Protein AF-0000000078526065 (afdb_homodimer)

InterPro domains:
  IPR013783 Immunoglobulin-like fold [G3DSA:2.60.40.10] (424-525)
  IPR054409 Amylopullulanase, X25 domain [PF22058] (425-516)

Sequence (1050 aa):
MDFVFYETISREVLESYLSRCVTAAGLFESKTLTDDLRVIKEMGVKFLGRASGIWYMPMEDEAHFRLSRELAEKVHAVDPEIILQACVFEWIVERMEEIRIPDYVFKAFGMKPEERTFRLQEALFADESSGYISRREDPSKNGGIPDLSRQEAQMWFYYRATRYIDCGYEALHMGQVHLYTAHDPGMEKTAQLFAMIREYAKVHGRRHKVLLDAHTHGVNIRGKLLFDYHAMPFTRVPLLEVPGEKLVLVREGYSEGGENPNGWSADTMPYLMEYDNWGGLVVEDRDSYSREELAWRDWWGYDQIAWFANQSEESRNHFLEYTYKWTEINNPNAYFELPFRRMLGDGAVTGIRADNGKPDSQKFYQINRKSSDCPMGFSQEETAKRLWATDHELRKKAANPEMLIRYGAGEVYDERTGMKLPEKIVVYGSFQSHVGAVKNDSNSEVTRMYYIGNNTYTLSVVIPFAGTYDYSVATYGTLSATYQEDKYPRSGSGNKAHFTTEKDNMAVRFKYRFITNEVTVETFEMDFVFYETISREVLESYLSRCVTAAGLFESKTLTDDLRVIKEMGVKFLGRASGIWYMPMEDEAHFRLSRELAEKVHAVDPEIILQACVFEWIVERMEEIRIPDYVFKAFGMKPEERTFRLQEALFADESSGYISRREDPSKNGGIPDLSRQEAQMWFYYRATRYIDCGYEALHMGQVHLYTAHDPGMEKTAQLFAMIREYAKVHGRRHKVLLDAHTHGVNIRGKLLFDYHAMPFTRVPLLEVPGEKLVLVREGYSEGGENPNGWSADTMPYLMEYDNWGGLVVEDRDSYSREELAWRDWWGYDQIAWFANQSEESRNHFLEYTYKWTEINNPNAYFELPFRRMLGDGAVTGIRADNGKPDSQKFYQINRKSSDCPMGFSQEETAKRLWATDHELRKKAANPEMLIRYGAGEVYDERTGMKLPEKIVVYGSFQSHVGAVKNDSNSEVTRMYYIGNNTYTLSVVIPFAGTYDYSVATYGTLSATYQEDKYPRSGSGNKAHFTTEKDNMAVRFKYRFITNEVTVETFE

pLDDT: mean 93.09, std 7.72, range [51.31, 98.94]

Structure (mmCIF, N/CA/C/O backbone):
data_AF-0000000078526065-model_v1
#
loop_
_entity.id
_entity.type
_entity.pdbx_description
1 polymer 'Amylopullulanase X25 domain-containing protein'
#
loop_
_atom_site.group_PDB
_atom_site.id
_atom_site.type_symbol
_atom_site.label_atom_id
_atom_site.label_alt_id
_atom_site.label_comp_id
_atom_site.label_asym_id
_atom_site.label_entity_id
_atom_site.label_seq_id
_atom_site.pdbx_PDB_ins_code
_atom_site.Cartn_x
_atom_site.Cartn_y
_atom_site.Cartn_z
_atom_site.occupancy
_atom_site.B_iso_or_equiv
_atom_site.auth_seq_id
_atom_site.auth_comp_id
_atom_site.auth_asym_id
_atom_site.auth_atom_id
_atom_site.pdbx_PDB_model_num
ATOM 1 N N . MET A 1 1 ? 21.438 -30.031 0.044 1 92.5 1 MET A N 1
ATOM 2 C CA . MET A 1 1 ? 19.984 -30.203 -0.021 1 92.5 1 MET A CA 1
ATOM 3 C C . MET A 1 1 ? 19.594 -31.672 0.07 1 92.5 1 MET A C 1
ATOM 5 O O . MET A 1 1 ? 20.328 -32.531 -0.424 1 92.5 1 MET A O 1
ATOM 9 N N . ASP A 1 2 ? 18.547 -31.875 0.751 1 95.69 2 ASP A N 1
ATOM 10 C CA . ASP A 1 2 ? 18 -33.219 0.926 1 95.69 2 ASP A CA 1
ATOM 11 C C . ASP A 1 2 ? 16.781 -33.438 0.032 1 95.69 2 ASP A C 1
ATOM 13 O O . ASP A 1 2 ? 15.883 -32.594 -0.02 1 95.69 2 ASP A O 1
ATOM 17 N N . PHE A 1 3 ? 16.797 -34.562 -0.703 1 98 3 PHE A N 1
ATOM 18 C CA . PHE A 1 3 ? 15.719 -34.875 -1.638 1 98 3 PHE A CA 1
ATOM 19 C C . PHE A 1 3 ? 15.086 -36.219 -1.327 1 98 3 PHE A C 1
ATOM 21 O O . PHE A 1 3 ? 14.406 -36.781 -2.176 1 98 3 PHE A O 1
ATOM 28 N N . VAL A 1 4 ? 15.297 -36.75 -0.155 1 97.75 4 VAL A N 1
ATOM 29 C CA . VAL A 1 4 ? 14.82 -38.062 0.193 1 97.75 4 VAL A CA 1
ATOM 30 C C . VAL A 1 4 ? 13.531 -37.969 1.004 1 97.75 4 VAL A C 1
ATOM 32 O O . VAL A 1 4 ? 13.5 -37.312 2.037 1 97.75 4 VAL A O 1
ATOM 35 N N . PHE A 1 5 ? 12.508 -38.625 0.571 1 97.25 5 PHE A N 1
ATOM 36 C CA . PHE A 1 5 ? 11.258 -38.75 1.32 1 97.25 5 PHE A CA 1
ATOM 37 C C . PHE A 1 5 ? 10.508 -40 0.939 1 97.25 5 PHE A C 1
ATOM 39 O O . PHE A 1 5 ? 10.797 -40.625 -0.091 1 97.25 5 PHE A O 1
ATOM 46 N N . TYR A 1 6 ? 9.633 -40.438 1.83 1 97.19 6 TYR A N 1
ATOM 47 C CA . TYR A 1 6 ? 8.789 -41.625 1.658 1 97.19 6 TYR A CA 1
ATOM 48 C C . TYR A 1 6 ? 7.512 -41.5 2.479 1 97.19 6 TYR A C 1
ATOM 50 O O . TYR A 1 6 ? 7.562 -41.375 3.703 1 97.19 6 TYR A O 1
ATOM 58 N N . GLU A 1 7 ? 6.332 -41.562 1.902 1 96.75 7 GLU A N 1
ATOM 59 C CA . GLU A 1 7 ? 5.012 -41.5 2.523 1 96.75 7 GLU A CA 1
ATOM 60 C C . GLU A 1 7 ? 4.711 -40.062 2.996 1 96.75 7 GLU A C 1
ATOM 62 O O . GLU A 1 7 ? 3.566 -39.625 2.932 1 96.75 7 GLU A O 1
ATOM 67 N N . THR A 1 8 ? 5.719 -39.438 3.539 1 96.44 8 THR A N 1
ATOM 68 C CA . THR A 1 8 ? 5.605 -38.062 3.986 1 96.44 8 THR A CA 1
ATOM 69 C C . THR A 1 8 ? 6.816 -37.25 3.533 1 96.44 8 THR A C 1
ATOM 71 O O . THR A 1 8 ? 7.883 -37.781 3.27 1 96.44 8 THR A O 1
ATOM 74 N N . ILE A 1 9 ? 6.617 -36 3.4 1 98.19 9 ILE A N 1
ATOM 75 C CA . ILE A 1 9 ? 7.707 -35.125 3.008 1 98.19 9 ILE A CA 1
ATOM 76 C C . ILE A 1 9 ? 7.855 -34 4.031 1 98.19 9 ILE A C 1
ATOM 78 O O . ILE A 1 9 ? 6.879 -33.312 4.359 1 98.19 9 ILE A O 1
ATOM 82 N N . SER A 1 10 ? 9.055 -33.812 4.605 1 98.12 10 SER A N 1
ATOM 83 C CA . SER A 1 10 ? 9.305 -32.719 5.539 1 98.12 10 SER A CA 1
ATOM 84 C C . SER A 1 10 ? 9.344 -31.391 4.824 1 98.12 10 SER A C 1
ATOM 86 O O . SER A 1 10 ? 9.469 -31.328 3.598 1 98.12 10 SER A O 1
ATOM 88 N N . ARG A 1 11 ? 9.18 -30.359 5.602 1 97.69 11 ARG A N 1
ATOM 89 C CA . ARG A 1 11 ? 9.266 -29.016 5.035 1 97.69 11 ARG A CA 1
ATOM 90 C C . ARG A 1 11 ? 10.602 -28.781 4.344 1 97.69 11 ARG A C 1
ATOM 92 O O . ARG A 1 11 ? 10.656 -28.234 3.238 1 97.69 11 ARG A O 1
ATOM 99 N N . GLU A 1 12 ? 11.688 -29.203 4.965 1 97.75 12 GLU A N 1
ATOM 100 C CA . GLU A 1 12 ? 13.031 -29.016 4.43 1 97.75 12 GLU A CA 1
ATOM 101 C C . GLU A 1 12 ? 13.203 -29.719 3.088 1 97.75 12 GLU A C 1
ATOM 103 O O . GLU A 1 12 ? 13.773 -29.156 2.152 1 97.75 12 GLU A O 1
ATOM 108 N N . VAL A 1 13 ? 12.703 -30.906 2.992 1 98.62 13 VAL A N 1
ATOM 109 C CA . VAL A 1 13 ? 12.82 -31.672 1.76 1 98.62 13 VAL A CA 1
ATOM 110 C C . VAL A 1 13 ? 11.953 -31.047 0.671 1 98.62 13 VAL A C 1
ATOM 112 O O . VAL A 1 13 ? 12.375 -30.938 -0.482 1 98.62 13 VAL A O 1
ATOM 115 N N . LEU A 1 14 ? 10.719 -30.672 1.038 1 98.62 14 LEU A N 1
ATOM 116 C CA . LEU A 1 14 ? 9.859 -29.984 0.082 1 98.62 14 LEU A CA 1
ATOM 117 C C . LEU A 1 14 ? 10.539 -28.734 -0.468 1 98.62 14 LEU A C 1
ATOM 119 O O . LEU A 1 14 ? 10.547 -28.516 -1.682 1 98.62 14 LEU A O 1
ATOM 123 N N . GLU A 1 15 ? 11.117 -27.953 0.403 1 98.06 15 GLU A N 1
ATOM 124 C CA . GLU A 1 15 ? 11.789 -26.719 -0.001 1 98.06 15 GLU A CA 1
ATOM 125 C C . GLU A 1 15 ? 12.992 -27.016 -0.889 1 98.06 15 GLU A C 1
ATOM 127 O O . GLU A 1 15 ? 13.305 -26.25 -1.797 1 98.06 15 GLU A O 1
ATOM 132 N N . SER A 1 16 ? 13.672 -28.094 -0.646 1 98.5 16 SER A N 1
ATOM 133 C CA . SER A 1 16 ? 14.758 -28.516 -1.526 1 98.5 16 SER A CA 1
ATOM 134 C C . SER A 1 16 ? 14.258 -28.781 -2.939 1 98.5 16 SER A C 1
ATOM 136 O O . SER A 1 16 ? 14.867 -28.344 -3.916 1 98.5 16 SER A O 1
ATOM 138 N N . TYR A 1 17 ? 13.164 -29.469 -3.033 1 98.75 17 TYR A N 1
ATOM 139 C CA . TYR A 1 17 ? 12.586 -29.75 -4.344 1 98.75 17 TYR A CA 1
ATOM 140 C C . TYR A 1 17 ? 12.156 -28.453 -5.035 1 98.75 17 TYR A C 1
ATOM 142 O O . TYR A 1 17 ? 12.406 -28.266 -6.227 1 98.75 17 TYR A O 1
ATOM 150 N N . LEU A 1 18 ? 11.523 -27.578 -4.258 1 98.5 18 LEU A N 1
ATOM 151 C CA . LEU A 1 18 ? 11.039 -26.328 -4.84 1 98.5 18 LEU A CA 1
ATOM 152 C C . LEU A 1 18 ? 12.195 -25.438 -5.254 1 98.5 18 LEU A C 1
ATOM 154 O O . LEU A 1 18 ? 12.07 -24.641 -6.184 1 98.5 18 LEU A O 1
ATOM 158 N N . SER A 1 19 ? 13.344 -25.578 -4.66 1 98.19 19 SER A N 1
ATOM 159 C CA . SER A 1 19 ? 14.531 -24.797 -4.988 1 98.19 19 SER A CA 1
ATOM 160 C C . SER A 1 19 ? 15.125 -25.234 -6.324 1 98.19 19 SER A C 1
ATOM 162 O O . SER A 1 19 ? 15.93 -24.516 -6.922 1 98.19 19 SER A O 1
ATOM 164 N N . ARG A 1 20 ? 14.758 -26.406 -6.809 1 98.56 20 ARG A N 1
ATOM 165 C CA . ARG A 1 20 ? 15.258 -26.969 -8.062 1 98.56 20 ARG A CA 1
ATOM 166 C C . ARG A 1 20 ? 14.102 -27.312 -9 1 98.56 20 ARG A C 1
ATOM 168 O O . ARG A 1 20 ? 14.117 -28.359 -9.648 1 98.56 20 ARG A O 1
ATOM 175 N N . CYS A 1 21 ? 13.148 -26.453 -9 1 98.62 21 CYS A N 1
ATOM 176 C CA . CYS A 1 21 ? 11.906 -26.672 -9.734 1 98.62 21 CYS A CA 1
ATOM 177 C C . CYS A 1 21 ? 11.898 -25.875 -11.031 1 98.62 21 CYS A C 1
ATOM 179 O O . CYS A 1 21 ? 12.352 -24.719 -11.062 1 98.62 21 CYS A O 1
ATOM 181 N N . VAL A 1 22 ? 11.359 -26.453 -12.109 1 98.69 22 VAL A N 1
ATOM 182 C CA . VAL A 1 22 ? 11.148 -25.766 -13.383 1 98.69 22 VAL A CA 1
ATOM 183 C C . VAL A 1 22 ? 9.727 -26.031 -13.883 1 98.69 22 VAL A C 1
ATOM 185 O O . VAL A 1 22 ? 9.078 -26.984 -13.453 1 98.69 22 VAL A O 1
ATOM 188 N N . THR A 1 23 ? 9.203 -25.172 -14.688 1 97.75 23 THR A N 1
ATOM 189 C CA . THR A 1 23 ? 7.996 -25.469 -15.445 1 97.75 23 THR A CA 1
ATOM 190 C C . THR A 1 23 ? 8.336 -26.172 -16.75 1 97.75 23 THR A C 1
ATOM 192 O O . THR A 1 23 ? 9.094 -25.625 -17.578 1 97.75 23 THR A O 1
ATOM 195 N N . ALA A 1 24 ? 7.789 -27.312 -16.938 1 98.19 24 ALA A N 1
ATOM 196 C CA . ALA A 1 24 ? 8.102 -28.125 -18.109 1 98.19 24 ALA A CA 1
ATOM 197 C C . ALA A 1 24 ? 6.828 -28.531 -18.844 1 98.19 24 ALA A C 1
ATOM 199 O O . ALA A 1 24 ? 6.629 -29.703 -19.156 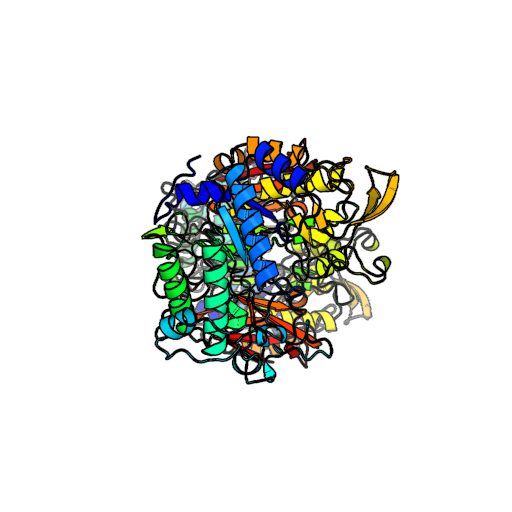1 98.19 24 ALA A O 1
ATOM 200 N N . ALA A 1 25 ? 6.035 -27.562 -19.109 1 95.81 25 ALA A N 1
ATOM 201 C CA . ALA A 1 25 ? 4.727 -27.812 -19.703 1 95.81 25 ALA A CA 1
ATOM 202 C C . ALA A 1 25 ? 4.859 -28.469 -21.062 1 95.81 25 ALA A C 1
ATOM 204 O O . ALA A 1 25 ? 5.598 -27.984 -21.922 1 95.81 25 ALA A O 1
ATOM 205 N N . GLY A 1 26 ? 4.164 -29.578 -21.25 1 93.44 26 GLY A N 1
ATOM 206 C CA . GLY A 1 26 ? 4.141 -30.266 -22.531 1 93.44 26 GLY A CA 1
ATOM 207 C C . GLY A 1 26 ? 5.367 -31.125 -22.781 1 93.44 26 GLY A C 1
ATOM 208 O O . GLY A 1 26 ? 5.621 -31.547 -23.906 1 93.44 26 GLY A O 1
ATOM 209 N N . LEU A 1 27 ? 6.109 -31.391 -21.797 1 97.88 27 LEU A N 1
ATOM 210 C CA . LEU A 1 27 ? 7.336 -32.156 -21.938 1 97.88 27 LEU A CA 1
ATOM 211 C C . LEU A 1 27 ? 7.031 -33.562 -22.453 1 97.88 27 LEU A C 1
ATOM 213 O O . LEU A 1 27 ? 7.828 -34.156 -23.188 1 97.88 27 LEU A O 1
ATOM 217 N N . PHE A 1 28 ? 5.852 -34.156 -22.188 1 97.38 28 PHE A N 1
ATOM 218 C CA . PHE A 1 28 ? 5.473 -35.5 -22.562 1 97.38 28 PHE A CA 1
ATOM 219 C C . PHE A 1 28 ? 5.355 -35.625 -24.078 1 97.38 28 PHE A C 1
ATOM 221 O O . PHE A 1 28 ? 5.402 -36.75 -24.625 1 97.38 28 PHE A O 1
ATOM 228 N N . GLU A 1 29 ? 5.258 -34.5 -24.766 1 95 29 GLU A N 1
ATOM 229 C CA . GLU A 1 29 ? 5.141 -34.562 -26.219 1 95 29 GLU A CA 1
ATOM 230 C C . GLU A 1 29 ? 6.281 -33.781 -26.875 1 95 29 GLU A C 1
ATOM 232 O O . GLU A 1 29 ? 6.172 -33.375 -28.031 1 95 29 GLU A O 1
ATOM 237 N N . SER A 1 30 ? 7.285 -33.531 -26.141 1 96.88 30 SER A N 1
ATOM 238 C CA . SER A 1 30 ? 8.414 -32.75 -26.672 1 96.88 30 SER A CA 1
ATOM 239 C C . SER A 1 30 ? 9.047 -33.469 -27.875 1 96.88 30 SER A C 1
ATOM 241 O O . SER A 1 30 ? 9.234 -34.688 -27.844 1 96.88 30 SER A O 1
ATOM 243 N N . LYS A 1 31 ? 9.445 -32.656 -28.875 1 95.25 31 LYS A N 1
ATOM 244 C CA . LYS A 1 31 ? 10.133 -33.188 -30.047 1 95.25 31 LYS A CA 1
ATOM 245 C C . LYS A 1 31 ? 11.648 -33.156 -29.859 1 95.25 31 LYS A C 1
ATOM 247 O O . LYS A 1 31 ? 12.398 -33.625 -30.719 1 95.25 31 LYS A O 1
ATOM 252 N N . THR A 1 32 ? 12.062 -32.594 -28.828 1 97.56 32 THR A N 1
ATOM 253 C CA . THR A 1 32 ? 13.484 -32.5 -28.516 1 97.56 32 THR A CA 1
ATOM 254 C C . THR A 1 32 ? 13.781 -33.125 -27.156 1 97.56 32 THR A C 1
ATOM 256 O O . THR A 1 32 ? 14.625 -32.625 -26.406 1 97.56 32 THR A O 1
ATOM 259 N N . LEU A 1 33 ? 13.094 -34.188 -26.828 1 98.31 33 LEU A N 1
ATOM 260 C CA . LEU A 1 33 ? 13.133 -34.781 -25.5 1 98.31 33 LEU A CA 1
ATOM 261 C C . LEU A 1 33 ? 14.555 -35.219 -25.125 1 98.31 33 LEU A C 1
ATOM 263 O O . LEU A 1 33 ? 14.961 -35.094 -23.969 1 98.31 33 LEU A O 1
ATOM 267 N N . THR A 1 34 ? 15.312 -35.75 -26.109 1 98.19 34 THR A N 1
ATOM 268 C CA . THR A 1 34 ? 16.672 -36.188 -25.828 1 98.19 34 THR A CA 1
ATOM 269 C C . THR A 1 34 ? 17.5 -35 -25.281 1 98.19 34 THR A C 1
ATOM 271 O O . THR A 1 34 ? 18.234 -35.156 -24.297 1 98.19 34 THR A O 1
ATOM 274 N N . ASP A 1 35 ? 17.391 -33.875 -25.906 1 98.56 35 ASP A N 1
ATOM 275 C CA . ASP A 1 35 ? 18.141 -32.719 -25.438 1 98.56 35 ASP A CA 1
ATOM 276 C C . ASP A 1 35 ? 17.547 -32.156 -24.156 1 98.56 35 ASP A C 1
ATOM 278 O O . ASP A 1 35 ? 18.266 -31.625 -23.297 1 98.56 35 ASP A O 1
ATOM 282 N N . ASP A 1 36 ? 16.203 -32.219 -24.031 1 98.75 36 ASP A N 1
ATOM 283 C CA . ASP A 1 36 ? 15.57 -31.812 -22.781 1 98.75 36 ASP A CA 1
ATOM 284 C C . ASP A 1 36 ? 16.156 -32.594 -21.609 1 98.75 36 ASP A C 1
ATOM 286 O O . ASP A 1 36 ? 16.484 -32.031 -20.562 1 98.75 36 ASP A O 1
ATOM 290 N N . LEU A 1 37 ? 16.266 -33.906 -21.781 1 98.81 37 LEU A N 1
ATOM 291 C CA . LEU A 1 37 ? 16.781 -34.781 -20.734 1 98.81 37 LEU A CA 1
ATOM 292 C C . LEU A 1 37 ? 18.234 -34.469 -20.406 1 98.81 37 LEU A C 1
ATOM 294 O O . LEU A 1 37 ? 18.641 -34.531 -19.25 1 98.81 37 LEU A O 1
ATOM 298 N N . ARG A 1 38 ? 19.016 -34.094 -21.406 1 98.62 38 ARG A N 1
ATOM 299 C CA . ARG A 1 38 ? 20.375 -33.656 -21.172 1 98.62 38 ARG A CA 1
ATOM 300 C C . ARG A 1 38 ? 20.406 -32.406 -20.25 1 98.62 38 ARG A C 1
ATOM 302 O O . ARG A 1 38 ? 21.172 -32.375 -19.281 1 98.62 38 ARG A O 1
ATOM 309 N N . VAL A 1 39 ? 19.625 -31.438 -20.594 1 98.62 39 VAL A N 1
ATOM 310 C CA . VAL A 1 39 ? 19.594 -30.188 -19.828 1 98.62 39 VAL A CA 1
ATOM 311 C C . VAL A 1 39 ? 19.109 -30.469 -18.406 1 98.62 39 VAL A C 1
ATOM 313 O O . VAL A 1 39 ? 19.656 -29.906 -17.453 1 98.62 39 VAL A O 1
ATOM 316 N N . ILE A 1 40 ? 18.031 -31.297 -18.219 1 98.75 40 ILE A N 1
ATOM 317 C CA . ILE A 1 40 ? 17.5 -31.656 -16.906 1 98.75 40 ILE A CA 1
ATOM 318 C C . ILE A 1 40 ? 18.625 -32.25 -16.047 1 98.75 40 ILE A C 1
ATOM 320 O O . ILE A 1 40 ? 18.781 -31.859 -14.883 1 98.75 40 ILE A O 1
ATOM 324 N N . LYS A 1 41 ? 19.375 -33.125 -16.641 1 98.5 41 LYS A N 1
ATOM 325 C CA . LYS A 1 41 ? 20.469 -33.781 -15.93 1 98.5 41 LYS A CA 1
ATOM 326 C C . LYS A 1 41 ? 21.562 -32.75 -15.562 1 98.5 41 LYS A C 1
ATOM 328 O O . LYS A 1 41 ? 21.984 -32.688 -14.406 1 98.5 41 LYS A O 1
ATOM 333 N N . GLU A 1 42 ? 21.969 -31.969 -16.484 1 98.06 42 GLU A N 1
ATOM 334 C CA . GLU A 1 42 ? 23.094 -31.047 -16.297 1 98.06 42 GLU A CA 1
ATOM 335 C C . GLU A 1 42 ? 22.734 -29.953 -15.297 1 98.06 42 GLU A C 1
ATOM 337 O O . GLU A 1 42 ? 23.578 -29.5 -14.531 1 98.06 42 GLU A O 1
ATOM 342 N N . MET A 1 43 ? 21.516 -29.484 -15.336 1 97.88 43 MET A N 1
ATOM 343 C CA . MET A 1 43 ? 21.062 -28.406 -14.461 1 97.88 43 MET A CA 1
ATOM 344 C C . MET A 1 43 ? 20.797 -28.938 -13.047 1 97.88 43 MET A C 1
ATOM 346 O O . MET A 1 43 ? 20.781 -28.156 -12.094 1 97.88 43 MET A O 1
ATOM 350 N N . GLY A 1 44 ? 20.594 -30.188 -12.906 1 97.94 44 GLY A N 1
ATOM 351 C CA . GLY A 1 44 ? 20.25 -30.766 -11.609 1 97.94 44 GLY A CA 1
ATOM 352 C C . GLY A 1 44 ? 18.812 -30.5 -11.211 1 97.94 44 GLY A C 1
ATOM 353 O O . GLY A 1 44 ? 18.516 -30.203 -10.047 1 97.94 44 GLY A O 1
ATOM 354 N N . VAL A 1 45 ? 17.875 -30.562 -12.156 1 98.75 45 VAL A N 1
ATOM 355 C CA . VAL A 1 45 ? 16.453 -30.344 -11.891 1 98.75 45 VAL A CA 1
ATOM 356 C C . VAL A 1 45 ? 15.914 -31.484 -11.008 1 98.75 45 VAL A C 1
ATOM 358 O O . VAL A 1 45 ? 16.266 -32.656 -11.203 1 98.75 45 VAL A O 1
ATOM 361 N N . LYS A 1 46 ? 15.117 -31.125 -9.992 1 98.88 46 LYS A N 1
ATOM 362 C CA . LYS A 1 46 ? 14.578 -32.125 -9.086 1 98.88 46 LYS A CA 1
ATOM 363 C C . LYS A 1 46 ? 13.047 -32.125 -9.094 1 98.88 46 LYS A C 1
ATOM 365 O O . LYS A 1 46 ? 12.414 -33.031 -8.531 1 98.88 46 LYS A O 1
ATOM 370 N N . PHE A 1 47 ? 12.477 -31.188 -9.695 1 98.88 47 PHE A N 1
ATOM 371 C CA . PHE A 1 47 ? 11.031 -31.047 -9.789 1 98.88 47 PHE A CA 1
ATOM 372 C C . PHE A 1 47 ? 10.625 -30.5 -11.156 1 98.88 47 PHE A C 1
ATOM 374 O O . PHE A 1 47 ? 10.984 -29.375 -11.508 1 98.88 47 PHE A O 1
ATOM 381 N N . LEU A 1 48 ? 9.938 -31.266 -11.969 1 98.88 48 LEU A N 1
ATOM 382 C CA . LEU A 1 48 ? 9.43 -30.859 -13.273 1 98.88 48 LEU A CA 1
ATOM 383 C C . LEU A 1 48 ? 7.941 -30.547 -13.203 1 98.88 48 LEU A C 1
ATOM 385 O O . LEU A 1 48 ? 7.105 -31.438 -13.336 1 98.88 48 LEU A O 1
ATOM 389 N N . GLY A 1 49 ? 7.703 -29.266 -13.07 1 98.56 49 GLY A N 1
ATOM 390 C CA . GLY A 1 49 ? 6.332 -28.797 -12.938 1 98.56 49 GLY A CA 1
ATOM 391 C C . GLY A 1 49 ? 5.551 -28.875 -14.234 1 98.56 49 GLY A C 1
ATOM 392 O O . GLY A 1 49 ? 6.066 -28.516 -15.297 1 98.56 49 GLY A O 1
ATOM 393 N N . ARG A 1 50 ? 4.363 -29.422 -14.117 1 97.69 50 ARG A N 1
ATOM 394 C CA . ARG A 1 50 ? 3.381 -29.422 -15.195 1 97.69 50 ARG A CA 1
ATOM 395 C C . ARG A 1 50 ? 3.902 -30.172 -16.406 1 97.69 50 ARG A C 1
ATOM 397 O O . ARG A 1 50 ? 3.648 -29.781 -17.547 1 97.69 50 ARG A O 1
ATOM 404 N N . ALA A 1 51 ? 4.625 -31.156 -16.188 1 98.5 51 ALA A N 1
ATOM 405 C CA . ALA A 1 51 ? 5.301 -31.906 -17.25 1 98.5 51 ALA A CA 1
ATOM 406 C C . ALA A 1 51 ? 4.297 -32.625 -18.125 1 98.5 51 ALA A C 1
ATOM 408 O O . ALA A 1 51 ? 4.602 -32.969 -19.281 1 98.5 51 ALA A O 1
ATOM 409 N N . SER A 1 52 ? 3.182 -32.906 -17.562 1 98.31 52 SER A N 1
ATOM 410 C CA . SER A 1 52 ? 2.084 -33.531 -18.297 1 98.31 52 SER A CA 1
ATOM 411 C C . SER A 1 52 ? 0.739 -32.938 -17.875 1 98.31 52 SER A C 1
ATOM 413 O O . SER A 1 52 ? 0.623 -32.375 -16.797 1 98.31 52 SER A O 1
ATOM 415 N N . GLY A 1 53 ? -0.238 -33.094 -18.719 1 96.5 53 GLY A N 1
ATOM 416 C CA . GLY A 1 53 ? -1.577 -32.562 -18.5 1 96.5 53 GLY A CA 1
ATOM 417 C C . GLY A 1 53 ? -2.299 -32.219 -19.797 1 96.5 53 GLY A C 1
ATOM 418 O O . GLY A 1 53 ? -1.688 -32.188 -20.859 1 96.5 53 GLY A O 1
ATOM 419 N N . ILE A 1 54 ? -3.582 -32.031 -19.641 1 93.94 54 ILE A N 1
ATOM 420 C CA . ILE A 1 54 ? -4.363 -31.688 -20.812 1 93.94 54 ILE A CA 1
ATOM 421 C C . ILE A 1 54 ? -5.277 -30.5 -20.5 1 93.94 54 ILE A C 1
ATOM 423 O O . ILE A 1 54 ? -5.809 -30.406 -19.391 1 93.94 54 ILE A O 1
ATOM 427 N N . TRP A 1 55 ? -5.293 -29.562 -21.391 1 91.62 55 TRP A N 1
ATOM 428 C CA . TRP A 1 55 ? -6.324 -28.531 -21.391 1 91.62 55 TRP A CA 1
ATOM 429 C C . TRP A 1 55 ? -7.465 -28.891 -22.328 1 91.62 55 TRP A C 1
ATOM 431 O O . TRP A 1 55 ? -8.633 -28.875 -21.938 1 91.62 55 TRP A O 1
ATOM 441 N N . TYR A 1 56 ? -6.945 -29.188 -23.422 1 91.88 56 TYR A N 1
ATOM 442 C CA . TYR A 1 56 ? -7.812 -29.844 -24.391 1 91.88 56 TYR A CA 1
ATOM 443 C C . TYR A 1 56 ? -7.453 -31.312 -24.547 1 91.88 56 TYR A C 1
ATOM 445 O O . TYR A 1 56 ? -6.57 -31.812 -23.844 1 91.88 56 TYR A O 1
ATOM 453 N N . MET A 1 57 ? -8.055 -32.156 -25.203 1 91.81 57 MET A N 1
ATOM 454 C CA . MET A 1 57 ? -7.812 -33.562 -25.469 1 91.81 57 MET A CA 1
ATOM 455 C C . MET A 1 57 ? -7.5 -33.781 -26.938 1 91.81 57 MET A C 1
ATOM 457 O O . MET A 1 57 ? -8.242 -34.5 -27.641 1 91.81 57 MET A O 1
ATOM 461 N N . PRO A 1 58 ? -6.336 -33.281 -27.281 1 88.44 58 PRO A N 1
ATOM 462 C CA . PRO A 1 58 ? -6.016 -33.375 -28.719 1 88.44 58 PRO A CA 1
ATOM 463 C C . PRO A 1 58 ? -5.746 -34.812 -29.172 1 88.44 58 PRO A C 1
ATOM 465 O O . PRO A 1 58 ? -5.758 -35.094 -30.375 1 88.44 58 PRO A O 1
ATOM 468 N N . MET A 1 59 ? -5.469 -35.781 -28.328 1 92.75 59 MET A N 1
ATOM 469 C CA . MET A 1 59 ? -5.211 -37.188 -28.656 1 92.75 59 MET A CA 1
ATOM 470 C C . MET A 1 59 ? -6.066 -38.094 -27.812 1 92.75 59 MET A C 1
ATOM 472 O O . MET A 1 59 ? -6.73 -37.656 -26.875 1 92.75 59 MET A O 1
ATOM 476 N N . GLU A 1 60 ? -6.023 -39.375 -28.219 1 94.25 60 GLU A N 1
ATOM 477 C CA . GLU A 1 60 ? -6.73 -40.375 -27.422 1 94.25 60 GLU A CA 1
ATOM 478 C C . GLU A 1 60 ? -6.18 -40.438 -26 1 94.25 60 GLU A C 1
ATOM 480 O O . GLU A 1 60 ? -4.969 -40.312 -25.797 1 94.25 60 GLU A O 1
ATOM 485 N N . ASP A 1 61 ? -7.098 -40.688 -25.125 1 95.75 61 ASP A N 1
ATOM 486 C CA . ASP A 1 61 ? -6.754 -40.656 -23.719 1 95.75 61 ASP A CA 1
ATOM 487 C C . ASP A 1 61 ? -5.645 -41.625 -23.375 1 95.75 61 ASP A C 1
ATOM 489 O O . ASP A 1 61 ? -4.711 -41.312 -22.641 1 95.75 61 ASP A O 1
ATOM 493 N N . GLU A 1 62 ? -5.77 -42.844 -23.875 1 97.12 62 GLU A N 1
ATOM 494 C CA . GLU A 1 62 ? -4.762 -43.875 -23.594 1 97.12 62 GLU A CA 1
ATOM 495 C C . GLU A 1 62 ? -3.414 -43.469 -24.203 1 97.12 62 GLU A C 1
ATOM 497 O O . GLU A 1 62 ? -2.363 -43.812 -23.641 1 97.12 62 GLU A O 1
ATOM 502 N N . ALA A 1 63 ? -3.471 -42.844 -25.328 1 97.62 63 ALA A N 1
ATOM 503 C CA . ALA A 1 63 ? -2.234 -42.375 -25.953 1 97.62 63 ALA A CA 1
ATOM 504 C C . ALA A 1 63 ? -1.562 -41.312 -25.078 1 97.62 63 ALA A C 1
ATOM 506 O O . ALA A 1 63 ? -0.337 -41.312 -24.938 1 97.62 63 ALA A O 1
ATOM 507 N N . HIS A 1 64 ? -2.35 -40.438 -24.562 1 97.5 64 HIS A N 1
ATOM 508 C CA . HIS A 1 64 ? -1.835 -39.406 -23.656 1 97.5 64 HIS A CA 1
ATOM 509 C C . HIS A 1 64 ? -1.138 -40.031 -22.453 1 97.5 64 HIS A C 1
ATOM 511 O O . HIS A 1 64 ? -0.014 -39.656 -22.109 1 97.5 64 HIS A O 1
ATOM 517 N N . PHE A 1 65 ? -1.764 -41 -21.812 1 98.44 65 PHE A N 1
ATOM 518 C CA . PHE A 1 65 ? -1.191 -41.594 -20.594 1 98.44 65 PHE A CA 1
ATOM 519 C C . PHE A 1 65 ? 0.004 -42.469 -20.938 1 98.44 65 PHE A C 1
ATOM 521 O O . PHE A 1 65 ? 0.945 -42.562 -20.156 1 98.44 65 PHE A O 1
ATOM 528 N N . ARG A 1 66 ? -0.041 -43.062 -22.125 1 98.5 66 ARG A N 1
ATOM 529 C CA . ARG A 1 66 ? 1.142 -43.781 -22.562 1 98.5 66 ARG A CA 1
ATOM 530 C C . ARG A 1 66 ? 2.354 -42.875 -22.656 1 98.5 66 ARG A C 1
ATOM 532 O O . ARG A 1 66 ? 3.43 -43.188 -22.156 1 98.5 66 ARG A O 1
ATOM 539 N N . LEU A 1 67 ? 2.156 -41.719 -23.281 1 98.44 67 LEU A N 1
ATOM 540 C CA . LEU A 1 67 ? 3.238 -40.75 -23.422 1 98.44 67 LEU A CA 1
ATOM 541 C C . LEU A 1 67 ? 3.678 -40.219 -22.047 1 98.44 67 LEU A C 1
ATOM 543 O O . LEU A 1 67 ? 4.867 -40.031 -21.812 1 98.44 67 LEU A O 1
ATOM 547 N N . SER A 1 68 ? 2.738 -40.062 -21.188 1 98.75 68 SER A N 1
ATOM 548 C CA . SER A 1 68 ? 3.049 -39.594 -19.844 1 98.75 68 SER A CA 1
ATOM 549 C C . SER A 1 68 ? 3.893 -40.625 -19.094 1 98.75 68 SER A C 1
ATOM 551 O O . SER A 1 68 ? 4.855 -40.281 -18.406 1 98.75 68 SER A O 1
ATOM 553 N N . ARG A 1 69 ? 3.504 -41.875 -19.219 1 98.75 69 ARG A N 1
ATOM 554 C CA . ARG A 1 69 ? 4.25 -42.969 -18.578 1 98.75 69 ARG A CA 1
ATOM 555 C C . ARG A 1 69 ? 5.664 -43.062 -19.156 1 98.75 69 ARG A C 1
ATOM 557 O O . ARG A 1 69 ? 6.629 -43.219 -18.406 1 98.75 69 ARG A O 1
ATOM 564 N N . GLU A 1 70 ? 5.75 -43 -20.453 1 98.69 70 GLU A N 1
ATOM 565 C CA . GLU A 1 70 ? 7.055 -43.062 -21.109 1 98.69 70 GLU A CA 1
ATOM 566 C C . GLU A 1 70 ? 7.961 -41.938 -20.641 1 98.69 70 GLU A C 1
ATOM 568 O O . GLU A 1 70 ? 9.156 -42.125 -20.406 1 98.69 70 GLU A O 1
ATOM 573 N N . LEU A 1 71 ? 7.422 -40.719 -20.578 1 98.81 71 LEU A N 1
ATOM 574 C CA . LEU A 1 71 ? 8.203 -39.594 -20.078 1 98.81 71 LEU A CA 1
ATOM 575 C C . LEU A 1 71 ? 8.711 -39.875 -18.672 1 98.81 71 LEU A C 1
ATOM 577 O O . LEU A 1 71 ? 9.875 -39.625 -18.359 1 98.81 71 LEU A O 1
ATOM 581 N N . ALA A 1 72 ? 7.836 -40.312 -17.812 1 98.81 72 ALA A N 1
ATOM 582 C CA . ALA A 1 72 ? 8.211 -40.562 -16.422 1 98.81 72 ALA A CA 1
ATOM 583 C C . ALA A 1 72 ? 9.359 -41.594 -16.344 1 98.81 72 ALA A C 1
ATOM 585 O O . ALA A 1 72 ? 10.305 -41.406 -15.578 1 98.81 72 ALA A O 1
ATOM 586 N N . GLU A 1 73 ? 9.227 -42.656 -17.125 1 98.69 73 GLU A N 1
ATOM 587 C CA . GLU A 1 73 ? 10.273 -43.656 -17.141 1 98.69 73 GLU A CA 1
ATOM 588 C C . GLU A 1 73 ? 11.617 -43.062 -17.578 1 98.69 73 GLU A C 1
ATOM 590 O O . GLU A 1 73 ? 12.641 -43.312 -16.938 1 98.69 73 GLU A O 1
ATOM 595 N N . LYS A 1 74 ? 11.578 -42.281 -18.609 1 98.75 74 LYS A N 1
ATOM 596 C CA . LYS A 1 74 ? 12.805 -41.688 -19.141 1 98.75 74 LYS A CA 1
ATOM 597 C C . LYS A 1 74 ? 13.414 -40.688 -18.156 1 98.75 74 LYS A C 1
ATOM 599 O O . LYS A 1 74 ? 14.633 -40.656 -17.984 1 98.75 74 LYS A O 1
ATOM 604 N N . VAL A 1 75 ? 12.586 -39.844 -17.562 1 98.88 75 VAL A N 1
ATOM 605 C CA . VAL A 1 75 ? 13.062 -38.844 -16.609 1 98.88 75 VAL A CA 1
ATOM 606 C C . VAL A 1 75 ? 13.664 -39.531 -15.391 1 98.88 75 VAL A C 1
ATOM 608 O O . VAL A 1 75 ? 14.742 -39.156 -14.914 1 98.88 75 VAL A O 1
ATOM 611 N N . HIS A 1 76 ? 13.016 -40.625 -14.852 1 98.62 76 HIS A N 1
ATOM 612 C CA . HIS A 1 76 ? 13.469 -41.312 -13.656 1 98.62 76 HIS A CA 1
ATOM 613 C C . HIS A 1 76 ? 14.695 -42.156 -13.945 1 98.62 76 HIS A C 1
ATOM 615 O O . HIS A 1 76 ? 15.453 -42.5 -13.031 1 98.62 76 HIS A O 1
ATOM 621 N N . ALA A 1 77 ? 14.836 -42.531 -15.211 1 98.56 77 ALA A N 1
ATOM 622 C CA . ALA A 1 77 ? 16.094 -43.188 -15.594 1 98.56 77 ALA A CA 1
ATOM 623 C C . ALA A 1 77 ? 17.266 -42.219 -15.5 1 98.56 77 ALA A C 1
ATOM 625 O O . ALA A 1 77 ? 18.391 -42.625 -15.172 1 98.56 77 ALA A O 1
ATOM 626 N N . VAL A 1 78 ? 17.031 -40.969 -15.805 1 98.25 78 VAL A N 1
ATOM 627 C CA . VAL A 1 78 ? 18.047 -39.938 -15.695 1 98.25 78 VAL A CA 1
ATOM 628 C C . VAL A 1 78 ? 18.344 -39.656 -14.227 1 98.25 78 VAL A C 1
ATOM 630 O O . VAL A 1 78 ? 19.516 -39.562 -13.836 1 98.25 78 VAL A O 1
ATOM 633 N N . ASP A 1 79 ? 17.344 -39.531 -13.406 1 98.31 79 ASP A N 1
ATOM 634 C CA . ASP A 1 79 ? 17.453 -39.25 -11.977 1 98.31 79 ASP A CA 1
ATOM 635 C C . ASP A 1 79 ? 16.203 -39.75 -11.234 1 98.31 79 ASP A C 1
ATOM 637 O O . ASP A 1 79 ? 15.141 -39.125 -11.328 1 98.31 79 ASP A O 1
ATOM 641 N N . PRO A 1 80 ? 16.281 -40.781 -10.484 1 97.94 80 PRO A N 1
ATOM 642 C CA . PRO A 1 80 ? 15.109 -41.344 -9.828 1 97.94 80 PRO A CA 1
ATOM 643 C C . PRO A 1 80 ? 14.531 -40.469 -8.742 1 97.94 80 PRO A C 1
ATOM 645 O O . PRO A 1 80 ? 13.422 -40.719 -8.258 1 97.94 80 PRO A O 1
ATOM 648 N N . GLU A 1 81 ? 15.242 -39.406 -8.367 1 98.25 81 GLU A N 1
ATOM 649 C CA . GLU A 1 81 ? 14.766 -38.5 -7.301 1 98.25 81 GLU A CA 1
ATOM 650 C C . GLU A 1 81 ? 13.773 -37.5 -7.836 1 98.25 81 GLU A C 1
ATOM 652 O O . GLU A 1 81 ? 13.031 -36.875 -7.066 1 98.25 81 GLU A O 1
ATOM 657 N N . ILE A 1 82 ? 13.734 -37.25 -9.094 1 98.81 82 ILE A N 1
ATOM 658 C CA . ILE A 1 82 ? 12.961 -36.188 -9.68 1 98.81 82 ILE A CA 1
ATOM 659 C C . ILE A 1 82 ? 11.477 -36.406 -9.43 1 98.81 82 ILE A C 1
ATOM 661 O O . ILE A 1 82 ? 10.977 -37.531 -9.594 1 98.81 82 ILE A O 1
ATOM 665 N N . ILE A 1 83 ? 10.828 -35.344 -8.93 1 98.88 83 ILE A N 1
ATOM 666 C CA . ILE A 1 83 ? 9.367 -35.344 -8.891 1 98.88 83 ILE A CA 1
ATOM 667 C C . ILE A 1 83 ? 8.812 -34.844 -10.219 1 98.88 83 ILE A C 1
ATOM 669 O O . ILE A 1 83 ? 9.234 -33.781 -10.711 1 98.88 83 ILE A O 1
ATOM 673 N N . LEU A 1 84 ? 7.906 -35.594 -10.836 1 98.75 84 LEU A N 1
ATOM 674 C CA . LEU A 1 84 ? 7.125 -35.156 -11.984 1 98.75 84 LEU A CA 1
ATOM 675 C C . LEU A 1 84 ? 5.734 -34.688 -11.555 1 98.75 84 LEU A C 1
ATOM 677 O O . LEU A 1 84 ? 5.066 -35.406 -10.781 1 98.75 84 LEU A O 1
ATOM 681 N N . GLN A 1 85 ? 5.398 -33.562 -12.039 1 98.88 85 GLN A N 1
ATOM 682 C CA . GLN A 1 85 ? 4.062 -33.031 -11.758 1 98.88 85 GLN A CA 1
ATOM 683 C C . GLN A 1 85 ? 3.188 -33.062 -13.008 1 98.88 85 GLN A C 1
ATOM 685 O O . GLN A 1 85 ? 3.633 -32.688 -14.094 1 98.88 85 GLN A O 1
ATOM 690 N N . ALA A 1 86 ? 1.962 -33.594 -12.906 1 98.75 86 ALA A N 1
ATOM 691 C CA . ALA A 1 86 ? 0.928 -33.5 -13.93 1 98.75 86 ALA A CA 1
ATOM 692 C C . ALA A 1 86 ? -0.137 -32.469 -13.547 1 98.75 86 ALA A C 1
ATOM 694 O O . ALA A 1 86 ? -0.096 -31.906 -12.445 1 98.75 86 ALA A O 1
ATOM 695 N N . CYS A 1 87 ? -0.985 -32.156 -14.508 1 98.19 87 CYS A N 1
ATOM 696 C CA . CYS A 1 87 ? -2.014 -31.156 -14.25 1 98.19 87 CYS A CA 1
ATOM 697 C C . CYS A 1 87 ? -3.406 -31.766 -14.406 1 98.19 87 CYS A C 1
ATOM 699 O O . CYS A 1 87 ? -3.654 -32.531 -15.32 1 98.19 87 CYS A O 1
ATOM 701 N N . VAL A 1 88 ? -4.234 -31.516 -13.461 1 98.25 88 VAL A N 1
ATOM 702 C CA . VAL A 1 88 ? -5.68 -31.688 -13.57 1 98.25 88 VAL A CA 1
ATOM 703 C C . VAL A 1 88 ? -6.359 -30.312 -13.578 1 98.25 88 VAL A C 1
ATOM 705 O O . VAL A 1 88 ? -6.672 -29.766 -12.523 1 98.25 88 VAL A O 1
ATOM 708 N N . PHE A 1 89 ? -6.711 -29.812 -14.734 1 95.56 89 PHE A N 1
ATOM 709 C CA . PHE A 1 89 ? -7.078 -28.406 -14.93 1 95.56 89 PHE A CA 1
ATOM 710 C C . PHE A 1 89 ? -8.578 -28.219 -14.773 1 95.56 89 PHE A C 1
ATOM 712 O O . PHE A 1 89 ? -9.336 -29.188 -14.695 1 95.56 89 PHE A O 1
ATOM 719 N N . GLU A 1 90 ? -8.93 -26.969 -14.711 1 95.06 90 GLU A N 1
ATOM 720 C CA . GLU A 1 90 ? -10.312 -26.531 -14.531 1 95.06 90 GLU A CA 1
ATOM 721 C C . GLU A 1 90 ? -11.031 -26.438 -15.867 1 95.06 90 GLU A C 1
ATOM 723 O O . GLU A 1 90 ? -11.945 -25.609 -16.031 1 95.06 90 GLU A O 1
ATOM 728 N N . TRP A 1 91 ? -10.625 -27.156 -16.812 1 95.5 91 TRP A N 1
ATOM 729 C CA . TRP A 1 91 ? -11.273 -27.172 -18.125 1 95.5 91 TRP A CA 1
ATOM 730 C C . TRP A 1 91 ? -11.484 -28.609 -18.609 1 95.5 91 TRP A C 1
ATOM 732 O O . TRP A 1 91 ? -10.547 -29.406 -18.609 1 95.5 91 TRP A O 1
ATOM 742 N N . ILE A 1 92 ? -12.703 -28.938 -18.969 1 97.25 92 ILE A N 1
ATOM 743 C CA . ILE A 1 92 ? -13.023 -30.25 -19.531 1 97.25 92 ILE A CA 1
ATOM 744 C C . ILE A 1 92 ? -13.75 -30.078 -20.859 1 97.25 92 ILE A C 1
ATOM 746 O O . ILE A 1 92 ? -14.383 -29.047 -21.094 1 97.25 92 ILE A O 1
ATOM 750 N N . VAL A 1 93 ? -13.547 -31.016 -21.719 1 97.06 93 VAL A N 1
ATOM 751 C CA . VAL A 1 93 ? -14.117 -30.906 -23.062 1 97.06 93 VAL A CA 1
ATOM 752 C C . VAL A 1 93 ? -14.922 -32.156 -23.391 1 97.06 93 VAL A C 1
ATOM 754 O O . VAL A 1 93 ? -14.844 -33.156 -22.672 1 97.06 93 VAL A O 1
ATOM 757 N N . GLU A 1 94 ? -15.688 -32.094 -24.453 1 96.25 94 GLU A N 1
ATOM 758 C CA . GLU A 1 94 ? -16.656 -33.094 -24.875 1 96.25 94 GLU A CA 1
ATOM 759 C C . GLU A 1 94 ? -15.992 -34.469 -25.094 1 96.25 94 GLU A C 1
ATOM 761 O O . GLU A 1 94 ? -16.609 -35.5 -24.859 1 96.25 94 GLU A O 1
ATOM 766 N N . ARG A 1 95 ? -14.773 -34.531 -25.469 1 95.44 95 ARG A N 1
ATOM 767 C CA . ARG A 1 95 ? -14.078 -35.781 -25.766 1 95.44 95 ARG A CA 1
ATOM 768 C C . ARG A 1 95 ? -13.992 -36.688 -24.531 1 95.44 95 ARG A C 1
ATOM 770 O O . ARG A 1 95 ? -13.711 -37.875 -24.625 1 95.44 95 ARG A O 1
ATOM 777 N N . MET A 1 96 ? -14.211 -36.125 -23.375 1 96.75 96 MET A N 1
ATOM 778 C CA . MET A 1 96 ? -14.227 -36.938 -22.172 1 96.75 96 MET A CA 1
ATOM 779 C C . MET A 1 96 ? -15.297 -38.031 -22.266 1 96.75 96 MET A C 1
ATOM 781 O O . MET A 1 96 ? -15.203 -39.062 -21.594 1 96.75 96 MET A O 1
ATOM 785 N N . GLU A 1 97 ? -16.266 -37.812 -23.125 1 97.06 97 GLU A N 1
ATOM 786 C CA . GLU A 1 97 ? -17.375 -38.75 -23.281 1 97.06 97 GLU A CA 1
ATOM 787 C C . GLU A 1 97 ? -16.953 -40 -24.062 1 97.06 97 GLU A C 1
ATOM 789 O O . GLU A 1 97 ? -17.734 -40.938 -24.172 1 97.06 97 GLU A O 1
ATOM 794 N N . GLU A 1 98 ? -15.812 -40.031 -24.5 1 96.25 98 GLU A N 1
ATOM 795 C CA . GLU A 1 98 ? -15.266 -41.219 -25.172 1 96.25 98 GLU A CA 1
ATOM 796 C C . GLU A 1 98 ? -14.594 -42.156 -24.188 1 96.25 98 GLU A C 1
ATOM 798 O O . GLU A 1 98 ? -14.281 -43.281 -24.516 1 96.25 98 GLU A O 1
ATOM 803 N N . ILE A 1 99 ? -14.453 -41.781 -23.047 1 97.38 99 ILE A N 1
ATOM 804 C CA . ILE A 1 99 ? -13.664 -42.531 -22.062 1 97.38 99 ILE A CA 1
ATOM 805 C C . ILE A 1 99 ? -14.594 -43.375 -21.203 1 97.38 99 ILE A C 1
ATOM 807 O O . ILE A 1 99 ? -15.438 -42.844 -20.484 1 97.38 99 ILE A O 1
ATOM 811 N N . ARG A 1 100 ? -14.406 -44.656 -21.297 1 98 100 ARG A N 1
ATOM 812 C CA . ARG A 1 100 ? -15.109 -45.562 -20.391 1 98 100 ARG A CA 1
ATOM 813 C C . ARG A 1 100 ? -14.609 -45.406 -18.953 1 98 100 ARG A C 1
ATOM 815 O O . ARG A 1 100 ? -13.398 -45.375 -18.719 1 98 100 ARG A O 1
ATOM 822 N N . ILE A 1 101 ? -15.508 -45.281 -18 1 98.56 101 ILE A N 1
ATOM 823 C CA . ILE A 1 101 ? -15.125 -45.125 -16.594 1 98.56 101 ILE A CA 1
ATOM 824 C C . ILE A 1 101 ? -14.672 -46.5 -16.047 1 98.56 101 ILE A C 1
ATOM 826 O O . ILE A 1 101 ? -15.438 -47.469 -16.047 1 98.56 101 ILE A O 1
ATOM 830 N N . PRO A 1 102 ? -13.484 -46.531 -15.609 1 98.44 102 PRO A N 1
ATOM 831 C CA . PRO A 1 102 ? -13.047 -47.781 -15.023 1 98.44 102 PRO A CA 1
ATOM 832 C C . PRO A 1 102 ? -13.82 -48.156 -13.766 1 98.44 102 PRO A C 1
ATOM 834 O O . PRO A 1 102 ? -14.219 -47.281 -13 1 98.44 102 PRO A O 1
ATOM 837 N N . ASP A 1 103 ? -13.844 -49.438 -13.43 1 98.5 103 ASP A N 1
ATOM 838 C CA . ASP A 1 103 ? -14.609 -49.969 -12.297 1 98.5 103 ASP A CA 1
ATOM 839 C C . ASP A 1 103 ? -14.109 -49.375 -10.984 1 98.5 103 ASP A C 1
ATOM 841 O O . ASP A 1 103 ? -14.914 -49.062 -10.094 1 98.5 103 ASP A O 1
ATOM 845 N N . TYR A 1 104 ? -12.852 -49.219 -10.836 1 98.31 104 TYR A N 1
ATOM 846 C CA . TYR A 1 104 ? -12.289 -48.781 -9.562 1 98.31 104 TYR A CA 1
ATOM 847 C C . TYR A 1 104 ? -12.719 -47.344 -9.242 1 98.31 104 TYR A C 1
ATOM 849 O O . TYR A 1 104 ? -12.766 -46.969 -8.07 1 98.31 104 TYR A O 1
ATOM 857 N N . VAL A 1 105 ? -13.008 -46.531 -10.273 1 98.81 105 VAL A N 1
ATOM 858 C CA . VAL A 1 105 ? -13.477 -45.188 -10.047 1 98.81 105 VAL A CA 1
ATOM 859 C C . VAL A 1 105 ? -14.867 -45.219 -9.406 1 98.81 105 VAL A C 1
ATOM 861 O O . VAL A 1 105 ? -15.117 -44.5 -8.422 1 98.81 105 VAL A O 1
ATOM 864 N N . PHE A 1 106 ? -15.75 -46.031 -9.938 1 98.56 106 PHE A N 1
ATOM 865 C CA . PHE A 1 106 ? -17.062 -46.188 -9.336 1 98.56 106 PHE A CA 1
ATOM 866 C C . PHE A 1 106 ? -16.938 -46.656 -7.891 1 98.56 106 PHE A C 1
ATOM 868 O O . PHE A 1 106 ? -17.609 -46.125 -6.996 1 98.56 106 PHE A O 1
ATOM 875 N N . LYS A 1 107 ? -16.141 -47.594 -7.707 1 98.38 107 LYS A N 1
ATOM 876 C CA . LYS A 1 107 ? -15.977 -48.188 -6.383 1 98.38 107 LYS A CA 1
ATOM 877 C C . LYS A 1 107 ? -15.453 -47.156 -5.379 1 98.38 107 LYS A C 1
ATOM 879 O O . LYS A 1 107 ? -15.852 -47.156 -4.215 1 98.38 107 LYS A O 1
ATOM 884 N N . ALA A 1 108 ? -14.555 -46.375 -5.805 1 98.31 108 ALA A N 1
ATOM 885 C CA . ALA A 1 108 ? -14.008 -45.344 -4.93 1 98.31 108 ALA A CA 1
ATOM 886 C C . ALA A 1 108 ? -15.117 -44.406 -4.406 1 98.31 108 ALA A C 1
ATOM 888 O O . ALA A 1 108 ? -15.016 -43.875 -3.303 1 98.31 108 ALA A O 1
ATOM 889 N N . PHE A 1 109 ? -16.156 -44.25 -5.199 1 98.06 109 PHE A N 1
ATOM 890 C CA . PHE A 1 109 ? -17.25 -43.375 -4.801 1 98.06 109 PHE A CA 1
ATOM 891 C C . PHE A 1 109 ? -18.406 -44.188 -4.25 1 98.06 109 PHE A C 1
ATOM 893 O O . PHE A 1 109 ? -19.531 -43.688 -4.129 1 98.06 109 PHE A O 1
ATOM 900 N N . GLY A 1 110 ? -18.141 -45.438 -3.982 1 97.56 110 GLY A N 1
ATOM 901 C CA . GLY A 1 110 ? -19.141 -46.281 -3.381 1 97.56 110 GLY A CA 1
ATOM 902 C C . GLY A 1 110 ? -20.25 -46.688 -4.34 1 97.56 110 GLY A C 1
ATOM 903 O O . GLY A 1 110 ? -21.375 -46.969 -3.916 1 97.56 110 GLY A O 1
ATOM 904 N N . MET A 1 111 ? -19.984 -46.625 -5.559 1 98.06 111 MET A N 1
ATOM 905 C CA . MET A 1 111 ? -20.984 -46.938 -6.578 1 98.06 111 MET A CA 1
ATOM 906 C C . MET A 1 111 ? -20.719 -48.281 -7.203 1 98.06 111 MET A C 1
ATOM 908 O O . MET A 1 111 ? -19.594 -48.75 -7.23 1 98.06 111 MET A O 1
ATOM 912 N N . LYS A 1 112 ? -21.781 -48.906 -7.742 1 97.88 112 LYS A N 1
ATOM 913 C CA . LYS A 1 112 ? -21.641 -50.094 -8.57 1 97.88 112 LYS A CA 1
ATOM 914 C C . LYS A 1 112 ? -21.141 -49.75 -9.969 1 97.88 112 LYS A C 1
ATOM 916 O O . LYS A 1 112 ? -21.656 -48.812 -10.602 1 97.88 112 LYS A O 1
ATOM 921 N N . PRO A 1 113 ? -20.125 -50.5 -10.328 1 97.88 113 PRO A N 1
ATOM 922 C CA . PRO A 1 113 ? -19.609 -50.219 -11.664 1 97.88 113 PRO A CA 1
ATOM 923 C C . PRO A 1 113 ? -20.703 -50.281 -12.742 1 97.88 113 PRO A C 1
ATOM 925 O O . PRO A 1 113 ? -21.578 -51.156 -12.68 1 97.88 113 PRO A O 1
ATOM 928 N N . GLU A 1 114 ? -20.641 -49.344 -13.594 1 97.12 114 GLU A N 1
ATOM 929 C CA . GLU A 1 114 ? -21.516 -49.25 -14.758 1 97.12 114 GLU A CA 1
ATOM 930 C C . GLU A 1 114 ? -20.719 -49.25 -16.047 1 97.12 114 GLU A C 1
ATOM 932 O O . GLU A 1 114 ? -19.594 -48.75 -16.094 1 97.12 114 GLU A O 1
ATOM 937 N N . GLU A 1 115 ? -21.344 -49.875 -17.062 1 97.25 115 GLU A N 1
ATOM 938 C CA . GLU A 1 115 ? -20.734 -49.781 -18.391 1 97.25 115 GLU A CA 1
ATOM 939 C C . GLU A 1 115 ? -21.156 -48.5 -19.109 1 97.25 115 GLU A C 1
ATOM 941 O O . GLU A 1 115 ? -22.016 -48.531 -19.969 1 97.25 115 GLU A O 1
ATOM 946 N N . ARG A 1 116 ? -20.375 -47.438 -18.75 1 97.88 116 ARG A N 1
ATOM 947 C CA . ARG A 1 116 ? -20.672 -46.156 -19.391 1 97.88 116 ARG A CA 1
ATOM 948 C C . ARG A 1 116 ? -19.406 -45.281 -19.469 1 97.88 116 ARG A C 1
ATOM 950 O O . ARG A 1 116 ? -18.391 -45.594 -18.844 1 97.88 116 ARG A O 1
ATOM 957 N N . THR A 1 117 ? -19.578 -44.25 -20.188 1 98.44 117 THR A N 1
ATOM 958 C CA . THR A 1 117 ? -18.516 -43.25 -20.312 1 98.44 117 THR A CA 1
ATOM 959 C C . THR A 1 117 ? -18.828 -42.031 -19.453 1 98.44 117 THR A C 1
ATOM 961 O O . THR A 1 117 ? -19.891 -41.938 -18.844 1 98.44 117 THR A O 1
ATOM 964 N N . PHE A 1 118 ? -17.875 -41.188 -19.312 1 98.38 118 PHE A N 1
ATOM 965 C CA . PHE A 1 118 ? -18.109 -39.906 -18.641 1 98.38 118 PHE A CA 1
ATOM 966 C C . PHE A 1 118 ? -19.141 -39.062 -19.391 1 98.38 118 PHE A C 1
ATOM 968 O O . PHE A 1 118 ? -19.344 -39.25 -20.594 1 98.38 118 PHE A O 1
ATOM 975 N N . ARG A 1 119 ? -19.828 -38.188 -18.688 1 98 119 ARG A N 1
ATOM 976 C CA . ARG A 1 119 ? -20.844 -37.312 -19.25 1 98 119 ARG A CA 1
ATOM 977 C C . ARG A 1 119 ? -20.531 -35.844 -18.969 1 98 119 ARG A C 1
ATOM 979 O O . ARG A 1 119 ? -20.656 -35.406 -17.844 1 98 119 ARG A O 1
ATOM 986 N N . LEU A 1 120 ? -20.219 -35.125 -20.031 1 97.12 120 LEU A N 1
ATOM 987 C CA . LEU A 1 120 ? -19.766 -33.75 -19.922 1 97.12 120 LEU A CA 1
ATOM 988 C C . LEU A 1 120 ? -20.844 -32.906 -19.234 1 97.12 120 LEU A C 1
ATOM 990 O O . LEU A 1 120 ? -20.531 -32.156 -18.297 1 97.12 120 LEU A O 1
ATOM 994 N N . GLN A 1 121 ? -22.078 -33 -19.641 1 95.69 121 GLN A N 1
ATOM 995 C CA . GLN A 1 121 ? -23.156 -32.125 -19.125 1 95.69 121 GLN A CA 1
ATOM 996 C C . GLN A 1 121 ? -23.375 -32.344 -17.641 1 95.69 121 GLN A C 1
ATOM 998 O O . GLN A 1 121 ? -23.75 -31.422 -16.922 1 95.69 121 GLN A O 1
ATOM 1003 N N . GLU A 1 122 ? -23.109 -33.531 -17.188 1 97.25 122 GLU A N 1
ATOM 1004 C CA . GLU A 1 122 ? -23.312 -33.844 -15.781 1 97.25 122 GLU A CA 1
ATOM 1005 C C . GLU A 1 122 ? -22.141 -33.375 -14.938 1 97.25 122 GLU A C 1
ATOM 1007 O O . GLU A 1 122 ? -22.219 -33.344 -13.703 1 97.25 122 GLU A O 1
ATOM 1012 N N . ALA A 1 123 ? -21.078 -33 -15.602 1 97.69 123 ALA A N 1
ATOM 1013 C CA . ALA A 1 123 ? -19.891 -32.531 -14.883 1 97.69 123 ALA A CA 1
ATOM 1014 C C . ALA A 1 123 ? -19.828 -31.016 -14.852 1 97.69 123 ALA A C 1
ATOM 1016 O O . ALA A 1 123 ? -19.109 -30.438 -14.031 1 97.69 123 ALA A O 1
ATOM 1017 N N . LEU A 1 124 ? -20.547 -30.375 -15.734 1 96.75 124 LEU A N 1
ATOM 1018 C CA . LEU A 1 124 ? -20.5 -28.922 -15.859 1 96.75 124 LEU A CA 1
ATOM 1019 C C . LEU A 1 124 ? -21.469 -28.25 -14.891 1 96.75 124 LEU A C 1
ATOM 1021 O O . LEU A 1 124 ? -22.328 -28.922 -14.312 1 96.75 124 LEU A O 1
ATOM 1025 N N . PHE A 1 125 ? -21.234 -26.953 -14.711 1 94.19 125 PHE A N 1
ATOM 1026 C CA . PHE A 1 125 ? -22.219 -26.156 -13.984 1 94.19 125 PHE A CA 1
ATOM 1027 C C . PHE A 1 125 ? -23.578 -26.188 -14.688 1 94.19 125 PHE A C 1
ATOM 1029 O O . PHE A 1 125 ? -23.641 -26.141 -15.914 1 94.19 125 PHE A O 1
ATOM 1036 N N . ALA A 1 126 ? -24.609 -26.328 -13.883 1 86 126 ALA A N 1
ATOM 1037 C CA . ALA A 1 126 ? -25.953 -26.391 -14.453 1 86 126 ALA A CA 1
ATOM 1038 C C . ALA A 1 126 ? -26.453 -25 -14.852 1 86 126 ALA A C 1
ATOM 1040 O O . ALA A 1 126 ? -27.234 -24.859 -15.797 1 86 126 ALA A O 1
ATOM 1041 N N . ASP A 1 127 ? -26.016 -24 -14.094 1 77.62 127 ASP A N 1
ATOM 1042 C CA . ASP A 1 127 ? -26.438 -22.609 -14.32 1 77.62 127 ASP A CA 1
ATOM 1043 C C . ASP A 1 127 ? -25.516 -21.922 -15.32 1 77.62 127 ASP A C 1
ATOM 1045 O O . ASP A 1 127 ? -24.297 -21.875 -15.125 1 77.62 127 ASP A O 1
ATOM 1049 N N . GLU A 1 128 ? -26.062 -21.438 -16.391 1 78.19 128 GLU A N 1
ATOM 1050 C CA . GLU A 1 128 ? -25.281 -20.797 -17.453 1 78.19 128 GLU A CA 1
ATOM 1051 C C . GLU A 1 128 ? -24.891 -19.375 -17.047 1 78.19 128 GLU A C 1
ATOM 1053 O O . GLU A 1 128 ? -24.047 -18.75 -17.703 1 78.19 128 GLU A O 1
ATOM 1058 N N . SER A 1 129 ? -25.422 -18.953 -16 1 73.56 129 SER A N 1
ATOM 1059 C CA . SER A 1 129 ? -25.203 -17.562 -15.625 1 73.56 129 SER A CA 1
ATOM 1060 C C . SER A 1 129 ? -23.766 -17.328 -15.18 1 73.56 129 SER A C 1
ATOM 1062 O O . SER A 1 129 ? -23.281 -16.188 -15.164 1 73.56 129 SER A O 1
ATOM 1064 N N . SER A 1 130 ? -23.047 -18.375 -14.922 1 78.75 130 SER A N 1
ATOM 1065 C CA . SER A 1 130 ? -21.656 -18.25 -14.484 1 78.75 130 SER A CA 1
ATOM 1066 C C . SER A 1 130 ? -20.75 -17.812 -15.625 1 78.75 130 SER A C 1
ATOM 1068 O O . SER A 1 130 ? -19.688 -17.234 -15.398 1 78.75 130 SER A O 1
ATOM 1070 N N . GLY A 1 131 ? -21.172 -18.156 -16.828 1 84 131 GLY A N 1
ATOM 1071 C CA . GLY A 1 131 ? -20.297 -17.984 -17.984 1 84 131 GLY A CA 1
ATOM 1072 C C . GLY A 1 131 ? -19.203 -19.016 -18.078 1 84 131 GLY A C 1
ATOM 1073 O O . GLY A 1 131 ? -18.219 -18.844 -18.812 1 84 131 GLY A O 1
ATOM 1074 N N . TYR A 1 132 ? -19.328 -20.156 -17.359 1 90.75 132 TYR A N 1
ATOM 1075 C CA . TYR A 1 132 ? -18.266 -21.156 -17.266 1 90.75 132 TYR A CA 1
ATOM 1076 C C . TYR A 1 132 ? -18.391 -22.203 -18.375 1 90.75 132 TYR A C 1
ATOM 1078 O O . TYR A 1 132 ? -17.547 -23.078 -18.5 1 90.75 132 TYR A O 1
ATOM 1086 N N . ILE A 1 133 ? -19.406 -22.094 -19.188 1 92.44 133 ILE A N 1
ATOM 1087 C CA . ILE A 1 133 ? -19.641 -23.062 -20.25 1 92.44 133 ILE A CA 1
ATOM 1088 C C . ILE A 1 133 ? -19.266 -22.438 -21.594 1 92.44 133 ILE A C 1
ATOM 1090 O O . ILE A 1 133 ? -19.609 -21.281 -21.875 1 92.44 133 ILE A O 1
ATOM 1094 N N . SER A 1 134 ? -18.516 -23.141 -22.297 1 90.56 134 SER A N 1
ATOM 1095 C CA . SER A 1 134 ? -18.125 -22.734 -23.641 1 90.56 134 SER A CA 1
ATOM 1096 C C . SER A 1 134 ? -18.625 -23.719 -24.688 1 90.56 134 SER A C 1
ATOM 1098 O O . SER A 1 134 ? -18.141 -24.844 -24.781 1 90.56 134 SER A O 1
ATOM 1100 N N . ARG A 1 135 ? -19.688 -23.375 -25.578 1 88.88 135 ARG A N 1
ATOM 1101 C CA . ARG A 1 135 ? -20.234 -24.188 -26.672 1 88.88 135 ARG A CA 1
ATOM 1102 C C . ARG A 1 135 ? -19.5 -23.891 -27.984 1 88.88 135 ARG A C 1
ATOM 1104 O O . ARG A 1 135 ? -19.422 -22.75 -28.406 1 88.88 135 ARG A O 1
ATOM 1111 N N . ARG A 1 136 ? -18.812 -24.922 -28.328 1 91.31 136 ARG A N 1
ATOM 1112 C CA . ARG A 1 136 ? -18.078 -24.828 -29.594 1 91.31 136 ARG A CA 1
ATOM 1113 C C . ARG A 1 136 ? -18.5 -25.938 -30.547 1 91.31 136 ARG A C 1
ATOM 1115 O O . ARG A 1 136 ? -18.953 -27 -30.125 1 91.31 136 ARG A O 1
ATOM 1122 N N . GLU A 1 137 ? -18.359 -25.625 -31.922 1 90.44 137 GLU A N 1
ATOM 1123 C CA . GLU A 1 137 ? -18.641 -26.641 -32.938 1 90.44 137 GLU A CA 1
ATOM 1124 C C . GLU A 1 137 ? -17.609 -27.766 -32.906 1 90.44 137 GLU A C 1
ATOM 1126 O O . GLU A 1 137 ? -17.953 -28.938 -33.062 1 90.44 137 GLU A O 1
ATOM 1131 N N . ASP A 1 138 ? -16.406 -27.406 -32.594 1 88.75 138 ASP A N 1
ATOM 1132 C CA . ASP A 1 138 ? -15.328 -28.375 -32.469 1 88.75 138 ASP A CA 1
ATOM 1133 C C . ASP A 1 138 ? -15.414 -29.141 -31.156 1 88.75 138 ASP A C 1
ATOM 1135 O O . ASP A 1 138 ? -15.172 -28.562 -30.094 1 88.75 138 ASP A O 1
ATOM 1139 N N . PRO A 1 139 ? -15.695 -30.406 -31.234 1 82.44 139 PRO A N 1
ATOM 1140 C CA . PRO A 1 139 ? -15.867 -31.172 -30 1 82.44 139 PRO A CA 1
ATOM 1141 C C . PRO A 1 139 ? -14.617 -31.156 -29.125 1 82.44 139 PRO A C 1
ATOM 1143 O O . PRO A 1 139 ? -14.719 -31.281 -27.891 1 82.44 139 PRO A O 1
ATOM 1146 N N . SER A 1 140 ? -13.57 -31.047 -29.781 1 85.25 140 SER A N 1
ATOM 1147 C CA . SER A 1 140 ? -12.32 -31.031 -29.016 1 85.25 140 SER A CA 1
ATOM 1148 C C . SER A 1 140 ? -12.211 -29.766 -28.172 1 85.25 140 SER A C 1
ATOM 1150 O O . SER A 1 140 ? -11.414 -29.703 -27.234 1 85.25 140 SER A O 1
ATOM 1152 N N . LYS A 1 141 ? -13.062 -28.797 -28.453 1 89.5 141 LYS A N 1
ATOM 1153 C CA . LYS A 1 141 ? -12.992 -27.516 -27.734 1 89.5 141 LYS A CA 1
ATOM 1154 C C . LYS A 1 141 ? -14.305 -27.219 -27.016 1 89.5 141 LYS A C 1
ATOM 1156 O O . LYS A 1 141 ? -14.367 -26.312 -26.188 1 89.5 141 LYS A O 1
ATOM 1161 N N . ASN A 1 142 ? -15.328 -27.969 -27.344 1 93.56 142 ASN A N 1
ATOM 1162 C CA . ASN A 1 142 ? -16.609 -27.812 -26.688 1 93.56 142 ASN A CA 1
ATOM 1163 C C . ASN A 1 142 ? -16.562 -28.297 -25.234 1 93.56 142 ASN A C 1
ATOM 1165 O O . ASN A 1 142 ? -16.234 -29.453 -24.969 1 93.56 142 ASN A O 1
ATOM 1169 N N . GLY A 1 143 ? -16.766 -27.438 -24.266 1 95.38 143 GLY A N 1
ATOM 1170 C CA . GLY A 1 143 ? -16.672 -27.828 -22.859 1 95.38 143 GLY A CA 1
ATOM 1171 C C . GLY A 1 143 ? -16.891 -26.672 -21.906 1 95.38 143 GLY A C 1
ATOM 1172 O O . GLY A 1 143 ? -17.797 -25.859 -22.109 1 95.38 143 GLY A O 1
ATOM 1173 N N . GLY A 1 144 ? -16.172 -26.688 -20.812 1 95.62 144 GLY A N 1
ATOM 1174 C CA . GLY A 1 144 ? -16.312 -25.672 -19.781 1 95.62 144 GLY A CA 1
ATOM 1175 C C . GLY A 1 144 ? -15.625 -26.031 -18.484 1 95.62 144 GLY A C 1
ATOM 1176 O O . GLY A 1 144 ? -14.883 -27.016 -18.422 1 95.62 144 GLY A O 1
ATOM 1177 N N . ILE A 1 145 ? -15.828 -25.125 -17.516 1 95.69 145 ILE A N 1
ATOM 1178 C CA . ILE A 1 145 ? -15.289 -25.344 -16.172 1 95.69 145 ILE A CA 1
ATOM 1179 C C . ILE A 1 145 ? -16.156 -26.359 -15.43 1 95.69 145 ILE A C 1
ATOM 1181 O O . ILE A 1 145 ? -17.375 -26.188 -15.359 1 95.69 145 ILE A O 1
ATOM 1185 N N . PRO A 1 146 ? -15.602 -27.453 -14.93 1 97.12 146 PRO A N 1
ATOM 1186 C CA . PRO A 1 146 ? -16.391 -28.438 -14.188 1 97.12 146 PRO A CA 1
ATOM 1187 C C . PRO A 1 146 ? -16.859 -27.922 -12.836 1 97.12 146 PRO A C 1
ATOM 1189 O O . PRO A 1 146 ? -16.25 -27.016 -12.266 1 97.12 146 PRO A O 1
ATOM 1192 N N . ASP A 1 147 ? -17.953 -28.406 -12.375 1 96.94 147 ASP A N 1
ATOM 1193 C CA . ASP A 1 147 ? -18.516 -28.125 -11.055 1 96.94 147 ASP A CA 1
ATOM 1194 C C . ASP A 1 147 ? -18.219 -29.25 -10.078 1 96.94 147 ASP A C 1
ATOM 1196 O O . ASP A 1 147 ? -18.891 -30.281 -10.094 1 96.94 147 ASP A O 1
ATOM 1200 N N . LEU A 1 148 ? -17.359 -29.047 -9.164 1 97.06 148 LEU A N 1
ATOM 1201 C CA . LEU A 1 148 ? -16.875 -30.125 -8.305 1 97.06 148 LEU A CA 1
ATOM 1202 C C . LEU A 1 148 ? -17.938 -30.5 -7.266 1 97.06 148 LEU A C 1
ATOM 1204 O O . LEU A 1 148 ? -17.781 -31.484 -6.543 1 97.06 148 LEU A O 1
ATOM 1208 N N . SER A 1 149 ? -18.938 -29.75 -7.16 1 95.75 149 SER A N 1
ATOM 1209 C CA . SER A 1 149 ? -20.047 -30.188 -6.312 1 95.75 149 SER A CA 1
ATOM 1210 C C . SER A 1 149 ? -20.781 -31.359 -6.941 1 95.75 149 SER A C 1
ATOM 1212 O O . SER A 1 149 ? -21.547 -32.062 -6.262 1 95.75 149 SER A O 1
ATOM 1214 N N . ARG A 1 150 ? -20.531 -31.594 -8.148 1 96.94 150 ARG A N 1
ATOM 1215 C CA . ARG A 1 150 ? -21.203 -32.656 -8.867 1 96.94 150 ARG A CA 1
ATOM 1216 C C . ARG A 1 150 ? -20.328 -33.906 -8.93 1 96.94 150 ARG A C 1
ATOM 1218 O O . ARG A 1 150 ? -19.125 -33.844 -9.188 1 96.94 150 ARG A O 1
ATOM 1225 N N . GLN A 1 151 ? -20.969 -35 -8.797 1 97.62 151 GLN A N 1
ATOM 1226 C CA . GLN A 1 151 ? -20.281 -36.281 -8.672 1 97.62 151 GLN A CA 1
ATOM 1227 C C . GLN A 1 151 ? -19.5 -36.625 -9.945 1 97.62 151 GLN A C 1
ATOM 1229 O O . GLN A 1 151 ? -18.391 -37.125 -9.875 1 97.62 151 GLN A O 1
ATOM 1234 N N . GLU A 1 152 ? -20.094 -36.344 -11.109 1 98.44 152 GLU A N 1
ATOM 1235 C CA . GLU A 1 152 ? -19.438 -36.656 -12.375 1 98.44 152 GLU A CA 1
ATOM 1236 C C . GLU A 1 152 ? -18.109 -35.906 -12.484 1 98.44 152 GLU A C 1
ATOM 1238 O O . GLU A 1 152 ? -17.125 -36.469 -12.961 1 98.44 152 GLU A O 1
ATOM 1243 N N . ALA A 1 153 ? -18.109 -34.656 -12.109 1 98.5 153 ALA A N 1
ATOM 1244 C CA . ALA A 1 153 ? -16.891 -33.875 -12.117 1 98.5 153 ALA A CA 1
ATOM 1245 C C . ALA A 1 153 ? -15.859 -34.469 -11.148 1 98.5 153 ALA A C 1
ATOM 1247 O O . ALA A 1 153 ? -14.664 -34.531 -11.461 1 98.5 153 ALA A O 1
ATOM 1248 N N . GLN A 1 154 ? -16.297 -34.875 -9.969 1 98.81 154 GLN A N 1
ATOM 1249 C CA . GLN A 1 154 ? -15.406 -35.5 -8.984 1 98.81 154 GLN A CA 1
ATOM 1250 C C . GLN A 1 154 ? -14.773 -36.781 -9.547 1 98.81 154 GLN A C 1
ATOM 1252 O O . GLN A 1 154 ? -13.57 -37 -9.391 1 98.81 154 GLN A O 1
ATOM 1257 N N . MET A 1 155 ? -15.578 -37.562 -10.148 1 98.81 155 MET A N 1
ATOM 1258 C CA . MET A 1 155 ? -15.094 -38.812 -10.727 1 98.81 155 MET A CA 1
ATOM 1259 C C . MET A 1 155 ? -14.07 -38.531 -11.82 1 98.81 155 MET A C 1
ATOM 1261 O O . MET A 1 155 ? -13.078 -39.25 -11.945 1 98.81 155 MET A O 1
ATOM 1265 N N . TRP A 1 156 ? -14.336 -37.531 -12.609 1 98.75 156 TRP A N 1
ATOM 1266 C CA . TRP A 1 156 ? -13.383 -37.156 -13.664 1 98.75 156 TRP A CA 1
ATOM 1267 C C . TRP A 1 156 ? -12.039 -36.781 -13.062 1 98.75 156 TRP A C 1
ATOM 1269 O O . TRP A 1 156 ? -10.992 -37.25 -13.5 1 98.75 156 TRP A O 1
ATOM 1279 N N . PHE A 1 157 ? -12.039 -35.875 -12.062 1 98.88 157 PHE A N 1
ATOM 1280 C CA . PHE A 1 157 ? -10.805 -35.438 -11.414 1 98.88 157 PHE A CA 1
ATOM 1281 C C . PHE A 1 157 ? -10.078 -36.625 -10.797 1 98.88 157 PHE A C 1
ATOM 1283 O O . PHE A 1 157 ? -8.859 -36.75 -10.914 1 98.88 157 PHE A O 1
ATOM 1290 N N . TYR A 1 158 ? -10.836 -37.5 -10.125 1 98.94 158 TYR A N 1
ATOM 1291 C CA . TYR A 1 158 ? -10.25 -38.688 -9.508 1 98.94 158 TYR A CA 1
ATOM 1292 C C . TYR A 1 158 ? -9.602 -39.594 -10.547 1 98.94 158 TYR A C 1
ATOM 1294 O O . TYR A 1 158 ? -8.469 -40.031 -10.359 1 98.94 158 TYR A O 1
ATOM 1302 N N . TYR A 1 159 ? -10.305 -39.812 -11.617 1 98.81 159 TYR A N 1
ATOM 1303 C CA . TYR A 1 159 ? -9.805 -40.656 -12.711 1 98.81 159 TYR A CA 1
ATOM 1304 C C . TYR A 1 159 ? -8.492 -40.094 -13.258 1 98.81 159 TYR A C 1
ATOM 1306 O O . TYR A 1 159 ? -7.508 -40.844 -13.367 1 98.81 159 TYR A O 1
ATOM 1314 N N . ARG A 1 160 ? -8.5 -38.812 -13.609 1 98.75 160 ARG A N 1
ATOM 1315 C CA . ARG A 1 160 ? -7.301 -38.219 -14.172 1 98.75 160 ARG A CA 1
ATOM 1316 C C . ARG A 1 160 ? -6.137 -38.281 -13.188 1 98.75 160 ARG A C 1
ATOM 1318 O O . ARG A 1 160 ? -5.023 -38.656 -13.562 1 98.75 160 ARG A O 1
ATOM 1325 N N . ALA A 1 161 ? -6.398 -37.938 -11.93 1 98.94 161 ALA A N 1
ATOM 1326 C CA . ALA A 1 161 ? -5.363 -37.906 -10.898 1 98.94 161 ALA A CA 1
ATOM 1327 C C . ALA A 1 161 ? -4.734 -39.281 -10.719 1 98.94 161 ALA A C 1
ATOM 1329 O O . ALA A 1 161 ? -3.51 -39.438 -10.711 1 98.94 161 ALA A O 1
ATOM 1330 N N . THR A 1 162 ? -5.574 -40.312 -10.586 1 98.94 162 THR A N 1
ATOM 1331 C CA . THR A 1 162 ? -5.082 -41.656 -10.32 1 98.94 162 THR A CA 1
ATOM 1332 C C . THR A 1 162 ? -4.309 -42.219 -11.516 1 98.94 162 THR A C 1
ATOM 1334 O O . THR A 1 162 ? -3.303 -42.906 -11.352 1 98.94 162 THR A O 1
ATOM 1337 N N . ARG A 1 163 ? -4.77 -41.875 -12.727 1 98.88 163 ARG A N 1
ATOM 1338 C CA . ARG A 1 163 ? -4.055 -42.312 -13.922 1 98.88 163 ARG A CA 1
ATOM 1339 C C . ARG A 1 163 ? -2.646 -41.719 -13.961 1 98.88 163 ARG A C 1
ATOM 1341 O O . ARG A 1 163 ? -1.691 -42.406 -14.336 1 98.88 163 ARG A O 1
ATOM 1348 N N . TYR A 1 164 ? -2.502 -40.438 -13.617 1 98.94 164 TYR A N 1
ATOM 1349 C CA . TYR A 1 164 ? -1.183 -39.844 -13.586 1 98.94 164 TYR A CA 1
ATOM 1350 C C . TYR A 1 164 ? -0.316 -40.438 -12.492 1 98.94 164 TYR A C 1
ATOM 1352 O O . TYR A 1 164 ? 0.884 -40.656 -12.688 1 98.94 164 TYR A O 1
ATOM 1360 N N . ILE A 1 165 ? -0.911 -40.688 -11.305 1 98.94 165 ILE A N 1
ATOM 1361 C CA . ILE A 1 165 ? -0.187 -41.344 -10.227 1 98.94 165 ILE A CA 1
ATOM 1362 C C . ILE A 1 165 ? 0.35 -42.688 -10.703 1 98.94 165 ILE A C 1
ATOM 1364 O O . ILE A 1 165 ? 1.515 -43.031 -10.469 1 98.94 165 ILE A O 1
ATOM 1368 N N . ASP A 1 166 ? -0.475 -43.406 -11.43 1 98.81 166 ASP A N 1
ATOM 1369 C CA . ASP A 1 166 ? -0.085 -44.719 -11.953 1 98.81 166 ASP A CA 1
ATOM 1370 C C . ASP A 1 166 ? 1.046 -44.594 -12.969 1 98.81 166 ASP A C 1
ATOM 1372 O O . ASP A 1 166 ? 1.805 -45.531 -13.188 1 98.81 166 ASP A O 1
ATOM 1376 N N . CYS A 1 167 ? 1.124 -43.469 -13.633 1 98.75 167 CYS A N 1
ATOM 1377 C CA . CYS A 1 167 ? 2.18 -43.219 -14.609 1 98.75 167 CYS A CA 1
ATOM 1378 C C . CYS A 1 167 ? 3.498 -42.875 -13.914 1 98.75 167 CYS A C 1
ATOM 1380 O O . CYS A 1 167 ? 4.543 -42.812 -14.562 1 98.75 167 CYS A O 1
ATOM 1382 N N . GLY A 1 168 ? 3.484 -42.594 -12.656 1 98.62 168 GLY A N 1
ATOM 1383 C CA . GLY A 1 168 ? 4.707 -42.281 -11.93 1 98.62 168 GLY A CA 1
ATOM 1384 C C . GLY A 1 168 ? 4.812 -40.812 -11.531 1 98.62 168 GLY A C 1
ATOM 1385 O O . GLY A 1 168 ? 5.867 -40.375 -11.078 1 98.62 168 GLY A O 1
ATOM 1386 N N . TYR A 1 169 ? 3.766 -40.094 -11.688 1 98.88 169 TYR A N 1
ATOM 1387 C CA . TYR A 1 169 ? 3.766 -38.688 -11.281 1 98.88 169 TYR A CA 1
ATOM 1388 C C . TYR A 1 169 ? 3.471 -38.562 -9.789 1 98.88 169 TYR A C 1
ATOM 1390 O O . TYR A 1 169 ? 2.59 -39.219 -9.258 1 98.88 169 TYR A O 1
ATOM 1398 N N . GLU A 1 170 ? 4.227 -37.75 -9.109 1 98.75 170 GLU A N 1
ATOM 1399 C CA . GLU A 1 170 ? 4.156 -37.625 -7.656 1 98.75 170 GLU A CA 1
ATOM 1400 C C . GLU A 1 170 ? 3.664 -36.25 -7.227 1 98.75 170 GLU A C 1
ATOM 1402 O O . GLU A 1 170 ? 3.717 -35.906 -6.043 1 98.75 170 GLU A O 1
ATOM 1407 N N . ALA A 1 171 ? 3.279 -35.438 -8.102 1 98.88 171 ALA A N 1
ATOM 1408 C CA . ALA A 1 171 ? 2.633 -34.156 -7.832 1 98.88 171 ALA A CA 1
ATOM 1409 C C . ALA A 1 171 ? 1.547 -33.844 -8.859 1 98.88 171 ALA A C 1
ATOM 1411 O O . ALA A 1 171 ? 1.623 -34.312 -10.008 1 98.88 171 ALA A O 1
ATOM 1412 N N . LEU A 1 172 ? 0.539 -33.156 -8.438 1 98.88 172 LEU A N 1
ATOM 1413 C CA . LEU A 1 172 ? -0.554 -32.719 -9.305 1 98.88 172 LEU A CA 1
ATOM 1414 C C . LEU A 1 172 ? -0.857 -31.234 -9.109 1 98.88 172 LEU A C 1
ATOM 1416 O O . LEU A 1 172 ? -1.071 -30.781 -7.98 1 98.88 172 LEU A O 1
ATOM 1420 N N . HIS A 1 173 ? -0.774 -30.453 -10.164 1 98.19 173 HIS A N 1
ATOM 1421 C CA . HIS A 1 173 ? -1.288 -29.094 -10.18 1 98.19 173 HIS A CA 1
ATOM 1422 C C . HIS A 1 173 ? -2.787 -29.078 -10.461 1 98.19 173 HIS A C 1
ATOM 1424 O O . HIS A 1 173 ? -3.229 -29.453 -11.547 1 98.19 173 HIS A O 1
ATOM 1430 N N . MET A 1 174 ? -3.51 -28.594 -9.531 1 97.69 174 MET A N 1
ATOM 1431 C CA . MET A 1 174 ? -4.965 -28.688 -9.602 1 97.69 174 MET A CA 1
ATOM 1432 C C . MET A 1 174 ? -5.57 -27.406 -10.164 1 97.69 174 MET A C 1
ATOM 1434 O O . MET A 1 174 ? -6.688 -27.031 -9.805 1 97.69 174 MET A O 1
ATOM 1438 N N . GLY A 1 175 ? -4.879 -26.734 -10.953 1 94.25 175 GLY A N 1
ATOM 1439 C CA . GLY A 1 175 ? -5.398 -25.625 -11.719 1 94.25 175 GLY A CA 1
ATOM 1440 C C . GLY A 1 175 ? -5.938 -24.5 -10.852 1 94.25 175 GLY A C 1
ATOM 1441 O O . GLY A 1 175 ? -5.359 -24.188 -9.812 1 94.25 175 GLY A O 1
ATOM 1442 N N . GLN A 1 176 ? -6.98 -23.812 -11.367 1 91.94 176 GLN A N 1
ATOM 1443 C CA . GLN A 1 176 ? -7.625 -22.703 -10.672 1 91.94 176 GLN A CA 1
ATOM 1444 C C . GLN A 1 176 ? -8.758 -23.203 -9.781 1 91.94 176 GLN A C 1
ATOM 1446 O O . GLN A 1 176 ? -9.93 -23.156 -10.172 1 91.94 176 GLN A O 1
ATOM 1451 N N . VAL A 1 177 ? -8.445 -23.484 -8.633 1 94.56 177 VAL A N 1
ATOM 1452 C CA . VAL A 1 177 ? -9.266 -24.266 -7.715 1 94.56 177 VAL A CA 1
ATOM 1453 C C . VAL A 1 177 ? -10.523 -23.484 -7.344 1 94.56 177 VAL A C 1
ATOM 1455 O O . VAL A 1 177 ? -11.594 -24.062 -7.141 1 94.56 177 VAL A O 1
ATOM 1458 N N . HIS A 1 178 ? -10.477 -22.203 -7.359 1 91.94 178 HIS A N 1
ATOM 1459 C CA . HIS A 1 178 ? -11.609 -21.406 -6.895 1 91.94 178 HIS A CA 1
ATOM 1460 C C . HIS A 1 178 ? -12.727 -21.375 -7.934 1 91.94 178 HIS A C 1
ATOM 1462 O O . HIS A 1 178 ? -13.883 -21.141 -7.598 1 91.94 178 HIS A O 1
ATOM 1468 N N . LEU A 1 179 ? -12.375 -21.609 -9.125 1 92.31 179 LEU A N 1
ATOM 1469 C CA . LEU A 1 179 ? -13.383 -21.594 -10.18 1 92.31 179 LEU A CA 1
ATOM 1470 C C . LEU A 1 179 ? -14.281 -22.828 -10.102 1 92.31 179 LEU A C 1
ATOM 1472 O O . LEU A 1 179 ? -15.5 -22.688 -9.945 1 92.31 179 LEU A O 1
ATOM 1476 N N . TYR A 1 180 ? -13.703 -23.953 -10.094 1 95.25 180 TYR A N 1
ATOM 1477 C CA . TYR A 1 180 ? -14.508 -25.172 -10.203 1 95.25 180 TYR A CA 1
ATOM 1478 C C . TYR A 1 180 ? -15.078 -25.562 -8.844 1 95.25 180 TYR A C 1
ATOM 1480 O O . TYR A 1 180 ? -15.828 -26.531 -8.734 1 95.25 180 TYR A O 1
ATOM 1488 N N . THR A 1 181 ? -14.789 -24.781 -7.836 1 94.75 181 THR A N 1
ATOM 1489 C CA . THR A 1 181 ? -15.344 -25.062 -6.516 1 94.75 181 THR A CA 1
ATOM 1490 C C . THR A 1 181 ? -16.375 -24.016 -6.137 1 94.75 181 THR A C 1
ATOM 1492 O O . THR A 1 181 ? -16.797 -23.938 -4.977 1 94.75 181 THR A O 1
ATOM 1495 N N . ALA A 1 182 ? -16.828 -23.219 -7.039 1 91.69 182 ALA A N 1
ATOM 1496 C CA . ALA A 1 182 ? -17.734 -22.109 -6.797 1 91.69 182 ALA A CA 1
ATOM 1497 C C . ALA A 1 182 ? -19.016 -22.594 -6.133 1 91.69 182 ALA A C 1
ATOM 1499 O O . ALA A 1 182 ? -19.625 -21.859 -5.34 1 91.69 182 ALA A O 1
ATOM 1500 N N . HIS A 1 183 ? -19.469 -23.828 -6.375 1 93.12 183 HIS A N 1
ATOM 1501 C CA . HIS A 1 183 ? -20.703 -24.359 -5.82 1 93.12 183 HIS A CA 1
ATOM 1502 C C . HIS A 1 183 ? -20.422 -25.359 -4.707 1 93.12 183 HIS A C 1
ATOM 1504 O O . HIS A 1 183 ? -21.281 -26.172 -4.352 1 93.12 183 HIS A O 1
ATOM 1510 N N . ASP A 1 184 ? -19.25 -25.344 -4.242 1 93.88 184 ASP A N 1
ATOM 1511 C CA . ASP A 1 184 ? -18.844 -26.219 -3.145 1 93.88 184 ASP A CA 1
ATOM 1512 C C . ASP A 1 184 ? -18.531 -25.406 -1.891 1 93.88 184 ASP A C 1
ATOM 1514 O O . ASP A 1 184 ? -17.359 -25.281 -1.514 1 93.88 184 ASP A O 1
ATOM 1518 N N . PRO A 1 185 ? -19.594 -24.906 -1.174 1 89.31 185 PRO A N 1
ATOM 1519 C CA . PRO A 1 185 ? -19.328 -24.078 0.009 1 89.31 185 PRO A CA 1
ATOM 1520 C C . PRO A 1 185 ? -18.422 -24.781 1.021 1 89.31 185 PRO A C 1
ATOM 1522 O O . PRO A 1 185 ? -18.656 -25.938 1.368 1 89.31 185 PRO A O 1
ATOM 1525 N N . GLY A 1 186 ? -17.391 -24.094 1.396 1 91.62 186 GLY A N 1
ATOM 1526 C CA . GLY A 1 186 ? -16.438 -24.641 2.354 1 91.62 186 GLY A CA 1
ATOM 1527 C C . GLY A 1 186 ? -15.469 -25.625 1.734 1 91.62 186 GLY A C 1
ATOM 1528 O O . GLY A 1 186 ? -14.633 -26.203 2.432 1 91.62 186 GLY A O 1
ATOM 1529 N N . MET A 1 187 ? -15.688 -25.938 0.461 1 95.75 187 MET A N 1
ATOM 1530 C CA . MET A 1 187 ? -14.859 -26.875 -0.296 1 95.75 187 MET A CA 1
ATOM 1531 C C . MET A 1 187 ? -14.898 -28.266 0.337 1 95.75 187 MET A C 1
ATOM 1533 O O . MET A 1 187 ? -13.867 -28.922 0.461 1 95.75 187 MET A O 1
ATOM 1537 N N . GLU A 1 188 ? -16.062 -28.609 0.787 1 95.81 188 GLU A N 1
ATOM 1538 C CA . GLU A 1 188 ? -16.234 -29.891 1.464 1 95.81 188 GLU A CA 1
ATOM 1539 C C . GLU A 1 188 ? -16 -31.047 0.508 1 95.81 188 GLU A C 1
ATOM 1541 O O . GLU A 1 188 ? -15.25 -31.969 0.821 1 95.81 188 GLU A O 1
ATOM 1546 N N . LYS A 1 189 ? -16.672 -30.984 -0.624 1 97.5 189 LYS A N 1
ATOM 1547 C CA . LYS A 1 189 ? -16.5 -32.031 -1.616 1 97.5 189 LYS A CA 1
ATOM 1548 C C . LYS A 1 189 ? -15.078 -32.094 -2.154 1 97.5 189 LYS A C 1
ATOM 1550 O O . LYS A 1 189 ? -14.531 -33.156 -2.424 1 97.5 189 LYS A O 1
ATOM 1555 N N . THR A 1 190 ? -14.539 -30.953 -2.311 1 97.94 190 THR A N 1
ATOM 1556 C CA . THR A 1 190 ? -13.172 -30.844 -2.807 1 97.94 190 THR A CA 1
ATOM 1557 C C . THR A 1 190 ? -12.188 -31.484 -1.83 1 97.94 190 THR A C 1
ATOM 1559 O O . THR A 1 190 ? -11.305 -32.25 -2.234 1 97.94 190 THR A O 1
ATOM 1562 N N . ALA A 1 191 ? -12.336 -31.141 -0.546 1 97.69 191 ALA A N 1
ATOM 1563 C CA . ALA A 1 191 ? -11.469 -31.719 0.479 1 97.69 191 ALA A CA 1
ATOM 1564 C C . ALA A 1 191 ? -11.578 -33.25 0.502 1 97.69 191 ALA A C 1
ATOM 1566 O O . ALA A 1 191 ? -10.578 -33.938 0.656 1 97.69 191 ALA A O 1
ATOM 1567 N N . GLN A 1 192 ? -12.758 -33.719 0.366 1 97.81 192 GLN A N 1
ATOM 1568 C CA . GLN A 1 192 ? -12.984 -35.156 0.334 1 97.81 192 GLN A CA 1
ATOM 1569 C C . GLN A 1 192 ? -12.305 -35.812 -0.876 1 97.81 192 GLN A C 1
ATOM 1571 O O . GLN A 1 192 ? -11.648 -36.844 -0.755 1 97.81 192 GLN A O 1
ATOM 1576 N N . LEU A 1 193 ? -12.508 -35.219 -1.996 1 98.69 193 LEU A N 1
ATOM 1577 C CA . LEU A 1 193 ? -11.898 -35.719 -3.219 1 98.69 193 LEU A CA 1
ATOM 1578 C C . LEU A 1 193 ? -10.383 -35.75 -3.1 1 98.69 193 LEU A C 1
ATOM 1580 O O . LEU A 1 193 ? -9.742 -36.719 -3.492 1 98.69 193 LEU A O 1
ATOM 1584 N N . PHE A 1 194 ? -9.781 -34.688 -2.617 1 98.62 194 PHE A N 1
ATOM 1585 C CA . PHE A 1 194 ? -8.328 -34.625 -2.496 1 98.62 194 PHE A CA 1
ATOM 1586 C C . PHE A 1 194 ? -7.812 -35.688 -1.515 1 98.62 194 PHE A C 1
ATOM 1588 O O . PHE A 1 194 ? -6.73 -36.25 -1.707 1 98.62 194 PHE A O 1
ATOM 1595 N N . ALA A 1 195 ? -8.594 -35.906 -0.449 1 98.38 195 ALA A N 1
ATOM 1596 C CA . ALA A 1 195 ? -8.242 -37 0.469 1 98.38 195 ALA A CA 1
ATOM 1597 C C . ALA A 1 195 ? -8.258 -38.344 -0.242 1 98.38 195 ALA A C 1
ATOM 1599 O O . ALA A 1 195 ? -7.379 -39.188 -0.012 1 98.38 195 ALA A O 1
ATOM 1600 N N . MET A 1 196 ? -9.258 -38.562 -1.06 1 98.81 196 MET A N 1
ATOM 1601 C CA . MET A 1 196 ? -9.352 -39.812 -1.829 1 98.81 196 MET A CA 1
ATOM 1602 C C . MET A 1 196 ? -8.141 -39.969 -2.74 1 98.81 196 MET A C 1
ATOM 1604 O O . MET A 1 196 ? -7.586 -41.062 -2.857 1 98.81 196 MET A O 1
ATOM 1608 N N . ILE A 1 197 ? -7.738 -38.938 -3.387 1 98.88 197 ILE A N 1
ATOM 1609 C CA . ILE A 1 197 ? -6.59 -38.969 -4.285 1 98.88 197 ILE A CA 1
ATOM 1610 C C . ILE A 1 197 ? -5.324 -39.281 -3.498 1 98.88 197 ILE A C 1
ATOM 1612 O O . ILE A 1 197 ? -4.523 -40.125 -3.926 1 98.88 197 ILE A O 1
ATOM 1616 N N . ARG A 1 198 ? -5.16 -38.656 -2.365 1 98.75 198 ARG A N 1
ATOM 1617 C CA . ARG A 1 198 ? -4.004 -38.938 -1.52 1 98.75 198 ARG A CA 1
ATOM 1618 C C . ARG A 1 198 ? -4.012 -40.375 -1.035 1 98.75 198 ARG A C 1
ATOM 1620 O O . ARG A 1 198 ? -2.957 -41 -0.939 1 98.75 198 ARG A O 1
ATOM 1627 N N . GLU A 1 199 ? -5.164 -40.875 -0.672 1 98.56 199 GLU A N 1
ATOM 1628 C CA . GLU A 1 199 ? -5.27 -42.281 -0.256 1 98.56 199 GLU A CA 1
ATOM 1629 C C . GLU A 1 199 ? -4.867 -43.219 -1.386 1 98.56 199 GLU A C 1
ATOM 1631 O O . GLU A 1 199 ? -4.219 -44.25 -1.147 1 98.56 199 GLU A O 1
ATOM 1636 N N . TYR A 1 200 ? -5.32 -42.938 -2.572 1 98.81 200 TYR A N 1
ATOM 1637 C CA . TYR A 1 200 ? -4.91 -43.719 -3.725 1 98.81 200 TYR A CA 1
ATOM 1638 C C . TYR A 1 200 ? -3.393 -43.75 -3.867 1 98.81 200 TYR A C 1
ATOM 1640 O O . TYR A 1 200 ? -2.795 -44.781 -4.117 1 98.81 200 TYR A O 1
ATOM 1648 N N . ALA A 1 201 ? -2.758 -42.625 -3.754 1 98.81 201 ALA A N 1
ATOM 1649 C CA . ALA A 1 201 ? -1.312 -42.5 -3.904 1 98.81 201 ALA A CA 1
ATOM 1650 C C . ALA A 1 201 ? -0.572 -43.281 -2.818 1 98.81 201 ALA A C 1
ATOM 1652 O O . ALA A 1 201 ? 0.521 -43.781 -3.053 1 98.81 201 ALA A O 1
ATOM 1653 N N . LYS A 1 202 ? -1.12 -43.312 -1.626 1 98.44 202 LYS A N 1
ATOM 1654 C CA . LYS A 1 202 ? -0.512 -44.062 -0.533 1 98.44 202 LYS A CA 1
ATOM 1655 C C . LYS A 1 202 ? -0.27 -45.531 -0.935 1 98.44 202 LYS A C 1
ATOM 1657 O O . LYS A 1 202 ? 0.688 -46.156 -0.476 1 98.44 202 LYS A O 1
ATOM 1662 N N . VAL A 1 203 ? -1.113 -45.969 -1.741 1 98.38 203 VAL A N 1
ATOM 1663 C CA . VAL A 1 203 ? -1.045 -47.375 -2.119 1 98.38 203 VAL A CA 1
ATOM 1664 C C . VAL A 1 203 ? -0.326 -47.531 -3.459 1 98.38 203 VAL A C 1
ATOM 1666 O O . VAL A 1 203 ? 0.523 -48.406 -3.625 1 98.38 203 VAL A O 1
ATOM 1669 N N . HIS A 1 204 ? -0.622 -46.688 -4.395 1 98.44 204 HIS A N 1
ATOM 1670 C CA . HIS A 1 204 ? -0.234 -46.938 -5.777 1 98.44 204 HIS A CA 1
ATOM 1671 C C . HIS A 1 204 ? 0.907 -46 -6.199 1 98.44 204 HIS A C 1
ATOM 1673 O O . HIS A 1 204 ? 1.558 -46.25 -7.219 1 98.44 204 HIS A O 1
ATOM 1679 N N . GLY A 1 205 ? 1.138 -45 -5.414 1 98.19 205 GLY A N 1
ATOM 1680 C CA . GLY A 1 205 ? 2.139 -44 -5.812 1 98.19 205 GLY A CA 1
ATOM 1681 C C . GLY A 1 205 ? 3.561 -44.5 -5.637 1 98.19 205 GLY A C 1
ATOM 1682 O O . GLY A 1 205 ? 3.836 -45.312 -4.754 1 98.19 205 GLY A O 1
ATOM 1683 N N . ARG A 1 206 ? 4.457 -44 -6.496 1 96.38 206 ARG A N 1
ATOM 1684 C CA . ARG A 1 206 ? 5.859 -44.406 -6.504 1 96.38 206 ARG A CA 1
ATOM 1685 C C . ARG A 1 206 ? 6.465 -44.312 -5.109 1 96.38 206 ARG A C 1
ATOM 1687 O O . ARG A 1 206 ? 7.086 -45.25 -4.621 1 96.38 206 ARG A O 1
ATOM 1694 N N . ARG A 1 207 ? 6.461 -43.344 -4.332 1 97.56 207 ARG A N 1
ATOM 1695 C CA . ARG A 1 207 ? 6.941 -43.188 -2.965 1 97.56 207 ARG A CA 1
ATOM 1696 C C . ARG A 1 207 ? 5.777 -43.031 -1.986 1 97.56 207 ARG A C 1
ATOM 1698 O O . ARG A 1 207 ? 5.91 -42.406 -0.937 1 97.56 207 ARG A O 1
ATOM 1705 N N . HIS A 1 208 ? 4.609 -43.531 -2.414 1 98.38 208 HIS A N 1
ATOM 1706 C CA . HIS A 1 208 ? 3.373 -43.594 -1.641 1 98.38 208 HIS A CA 1
ATOM 1707 C C . HIS A 1 208 ? 2.9 -42.188 -1.258 1 98.38 208 HIS A C 1
ATOM 1709 O O . HIS A 1 208 ? 2.438 -41.969 -0.135 1 98.38 208 HIS A O 1
ATOM 1715 N N . LYS A 1 209 ? 3.186 -41.312 -2.145 1 98.12 209 LYS A N 1
ATOM 1716 C CA . LYS A 1 209 ? 2.861 -39.906 -1.882 1 98.12 209 LYS A CA 1
ATOM 1717 C C . LYS A 1 209 ? 2.5 -39.188 -3.172 1 98.12 209 LYS A C 1
ATOM 1719 O O . LYS A 1 209 ? 2.98 -39.531 -4.25 1 98.12 209 LYS A O 1
ATOM 1724 N N . VAL A 1 210 ? 1.54 -38.25 -3.072 1 98.75 210 VAL A N 1
ATOM 1725 C CA . VAL A 1 210 ? 1.293 -37.281 -4.133 1 98.75 210 VAL A CA 1
ATOM 1726 C C . VAL A 1 210 ? 1.166 -35.875 -3.529 1 98.75 210 VAL A C 1
ATOM 1728 O O . VAL A 1 210 ? 0.52 -35.719 -2.496 1 98.75 210 VAL A O 1
ATOM 1731 N N . LEU A 1 211 ? 1.891 -34.938 -4.039 1 98.81 211 LEU A N 1
ATOM 1732 C CA . LEU A 1 211 ? 1.811 -33.562 -3.621 1 98.81 211 LEU A CA 1
ATOM 1733 C C . LEU A 1 211 ? 0.797 -32.781 -4.469 1 98.81 211 LEU A C 1
ATOM 1735 O O . LEU A 1 211 ? 0.739 -32.969 -5.688 1 98.81 211 LEU A O 1
ATOM 1739 N N . LEU A 1 212 ? 0.002 -32 -3.814 1 98.75 212 LEU A N 1
ATOM 1740 C CA . LEU A 1 212 ? -0.997 -31.203 -4.527 1 98.75 212 LEU A CA 1
ATOM 1741 C C . LEU A 1 212 ? -0.723 -29.719 -4.375 1 98.75 212 LEU A C 1
ATOM 1743 O O . LEU A 1 212 ? -0.403 -29.25 -3.279 1 98.75 212 LEU A O 1
ATOM 1747 N N . ASP A 1 213 ? -0.757 -28.969 -5.445 1 97.81 213 ASP A N 1
ATOM 1748 C CA . ASP A 1 213 ? -0.816 -27.516 -5.434 1 97.81 213 ASP A CA 1
ATOM 1749 C C . ASP A 1 213 ? -1.886 -27 -6.395 1 97.81 213 ASP A C 1
ATOM 1751 O O . ASP A 1 213 ? -2.594 -27.797 -7.023 1 97.81 213 ASP A O 1
ATOM 1755 N N . ALA A 1 214 ? -2.141 -25.75 -6.387 1 95.62 214 ALA A N 1
ATOM 1756 C CA . ALA A 1 214 ? -3.061 -25.047 -7.277 1 95.62 214 ALA A CA 1
ATOM 1757 C C . ALA A 1 214 ? -2.689 -23.578 -7.395 1 95.62 214 ALA A C 1
ATOM 1759 O O . ALA A 1 214 ? -1.821 -23.094 -6.668 1 95.62 214 ALA A O 1
ATOM 1760 N N . HIS A 1 215 ? -3.201 -22.953 -8.398 1 90.81 215 HIS A N 1
ATOM 1761 C CA . HIS A 1 215 ? -3.146 -21.484 -8.43 1 90.81 215 HIS A CA 1
ATOM 1762 C C . HIS A 1 215 ? -3.99 -20.891 -7.316 1 90.81 215 HIS A C 1
ATOM 1764 O O . HIS A 1 215 ? -5.176 -20.609 -7.508 1 90.81 215 HIS A O 1
ATOM 1770 N N . THR A 1 216 ? -3.367 -20.688 -6.168 1 90.25 216 THR A N 1
ATOM 1771 C CA . THR A 1 216 ? -4.02 -20.141 -4.984 1 90.25 216 THR A CA 1
ATOM 1772 C C . THR A 1 216 ? -2.986 -19.656 -3.973 1 90.25 216 THR A C 1
ATOM 1774 O O . THR A 1 216 ? -1.828 -20.078 -4.008 1 90.25 216 THR A O 1
ATOM 1777 N N . HIS A 1 217 ? -3.4 -18.734 -3.193 1 87.75 217 HIS A N 1
ATOM 1778 C CA . HIS A 1 217 ? -2.568 -18.281 -2.086 1 87.75 217 HIS A CA 1
ATOM 1779 C C . HIS A 1 217 ? -2.83 -19.094 -0.827 1 87.75 217 HIS A C 1
ATOM 1781 O O . HIS A 1 217 ? -2.16 -18.906 0.191 1 87.75 217 HIS A O 1
ATOM 1787 N N . GLY A 1 218 ? -3.828 -19.953 -0.942 1 88.38 218 GLY A N 1
ATOM 1788 C CA . GLY A 1 218 ? -4.043 -20.906 0.14 1 88.38 218 GLY A CA 1
ATOM 1789 C C . GLY A 1 218 ? -5.512 -21.125 0.461 1 88.38 218 GLY A C 1
ATOM 1790 O O . GLY A 1 218 ? -6.328 -20.219 0.293 1 88.38 218 GLY A O 1
ATOM 1791 N N . VAL A 1 219 ? -5.812 -22.328 0.807 1 93.62 219 VAL A N 1
ATOM 1792 C CA . VAL A 1 219 ? -7.102 -22.75 1.343 1 93.62 219 VAL A CA 1
ATOM 1793 C C . VAL A 1 219 ? -6.895 -23.438 2.691 1 93.62 219 VAL A C 1
ATOM 1795 O O . VAL A 1 219 ? -6.289 -24.516 2.764 1 93.62 219 VAL A O 1
ATOM 1798 N N . ASN A 1 220 ? -7.336 -22.734 3.701 1 95.62 220 ASN A N 1
ATOM 1799 C CA . ASN A 1 220 ? -7.23 -23.219 5.074 1 95.62 220 ASN A CA 1
ATOM 1800 C C . ASN A 1 220 ? -8.602 -23.5 5.676 1 95.62 220 ASN A C 1
ATOM 1802 O O . ASN A 1 220 ? -9.438 -22.594 5.781 1 95.62 220 ASN A O 1
ATOM 1806 N N . ILE A 1 221 ? -8.875 -24.766 5.996 1 96.75 221 ILE A N 1
ATOM 1807 C CA . ILE A 1 221 ? -10.133 -25.188 6.609 1 96.75 221 ILE A CA 1
ATOM 1808 C C . ILE A 1 221 ? -9.875 -25.656 8.031 1 96.75 221 ILE A C 1
ATOM 1810 O O . ILE A 1 221 ? -9.336 -26.75 8.242 1 96.75 221 ILE A O 1
ATOM 1814 N N . ARG A 1 222 ? -10.281 -24.859 9.023 1 95.81 222 ARG A N 1
ATOM 1815 C CA . ARG A 1 222 ? -10.117 -25.141 10.445 1 95.81 222 ARG A CA 1
ATOM 1816 C C . ARG A 1 222 ? -8.656 -25.422 10.781 1 95.81 222 ARG A C 1
ATOM 1818 O O . ARG A 1 222 ? -8.344 -26.391 11.477 1 95.81 222 ARG A O 1
ATOM 1825 N N . GLY A 1 223 ? -7.781 -24.656 10.18 1 96.06 223 GLY A N 1
ATOM 1826 C CA . GLY A 1 223 ? -6.363 -24.734 10.492 1 96.06 223 GLY A CA 1
ATOM 1827 C C . GLY A 1 223 ? -5.605 -25.688 9.594 1 96.06 223 GLY A C 1
ATOM 1828 O O . GLY A 1 223 ? -4.371 -25.703 9.602 1 96.06 223 GLY A O 1
ATOM 1829 N N . LYS A 1 224 ? -6.316 -26.469 8.781 1 97.12 224 LYS A N 1
ATOM 1830 C CA . LYS A 1 224 ? -5.691 -27.453 7.902 1 97.12 224 LYS A CA 1
ATOM 1831 C C . LYS A 1 224 ? -5.676 -26.969 6.457 1 97.12 224 LYS A C 1
ATOM 1833 O O . LYS A 1 224 ? -6.695 -26.5 5.941 1 97.12 224 LYS A O 1
ATOM 1838 N N . LEU A 1 225 ? -4.547 -27.156 5.863 1 97.5 225 LEU A N 1
ATOM 1839 C CA . LEU A 1 225 ? -4.395 -26.719 4.48 1 97.5 225 LEU A CA 1
ATOM 1840 C C . LEU A 1 225 ? -4.836 -27.797 3.508 1 97.5 225 LEU A C 1
ATOM 1842 O O . LEU A 1 225 ? -4.59 -28.984 3.742 1 97.5 225 LEU A O 1
ATOM 1846 N N . LEU A 1 226 ? -5.441 -27.328 2.445 1 97.25 226 LEU A N 1
ATOM 1847 C CA . LEU A 1 226 ? -5.871 -28.234 1.388 1 97.25 226 LEU A CA 1
ATOM 1848 C C . LEU A 1 226 ? -4.688 -28.672 0.529 1 97.25 226 LEU A C 1
ATOM 1850 O O . LEU A 1 226 ? -4.703 -29.766 -0.05 1 97.25 226 LEU A O 1
ATOM 1854 N N . PHE A 1 227 ? -3.648 -27.859 0.437 1 98 227 PHE A N 1
ATOM 1855 C CA . PHE A 1 227 ? -2.557 -28.094 -0.5 1 98 227 PHE A CA 1
ATOM 1856 C C . PHE A 1 227 ? -1.228 -28.203 0.235 1 98 227 PHE A C 1
ATOM 1858 O O . PHE A 1 227 ? -1.077 -27.688 1.343 1 98 227 PHE A O 1
ATOM 1865 N N . ASP A 1 228 ? -0.278 -28.891 -0.382 1 98.38 228 ASP A N 1
ATOM 1866 C CA . ASP A 1 228 ? 1.057 -29.094 0.175 1 98.38 228 ASP A CA 1
ATOM 1867 C C . ASP A 1 228 ? 1.906 -27.828 0.028 1 98.38 228 ASP A C 1
ATOM 1869 O O . ASP A 1 228 ? 2.799 -27.578 0.84 1 98.38 228 ASP A O 1
ATOM 1873 N N . TYR A 1 229 ? 1.753 -27.109 -0.963 1 97.62 229 TYR A N 1
ATOM 1874 C CA . TYR A 1 229 ? 2.336 -25.812 -1.287 1 97.62 229 TYR A CA 1
ATOM 1875 C C . TYR A 1 229 ? 1.464 -25.062 -2.279 1 97.62 229 TYR A C 1
ATOM 1877 O O . TYR A 1 229 ? 0.454 -25.578 -2.756 1 97.62 229 TYR A O 1
ATOM 1885 N N . HIS A 1 230 ? 1.733 -23.812 -2.49 1 95.06 230 HIS A N 1
ATOM 1886 C CA . HIS A 1 230 ? 0.917 -22.984 -3.357 1 95.06 230 HIS A CA 1
ATOM 1887 C C . HIS A 1 230 ? 1.703 -22.531 -4.582 1 95.06 230 HIS A C 1
ATOM 1889 O O . HIS A 1 230 ? 2.922 -22.703 -4.645 1 95.06 230 HIS A O 1
ATOM 1895 N N . ALA A 1 231 ? 1.002 -22.078 -5.559 1 93.25 231 ALA A N 1
ATOM 1896 C CA . ALA A 1 231 ? 1.633 -21.594 -6.785 1 93.25 231 ALA A CA 1
ATOM 1897 C C . ALA A 1 231 ? 0.904 -20.375 -7.328 1 93.25 231 ALA A C 1
ATOM 1899 O O . ALA A 1 231 ? -0.327 -20.312 -7.297 1 93.25 231 ALA A O 1
ATOM 1900 N N . MET A 1 232 ? 1.67 -19.438 -7.742 1 88.62 232 MET A N 1
ATOM 1901 C CA . MET A 1 232 ? 1.067 -18.234 -8.328 1 88.62 232 MET A CA 1
ATOM 1902 C C . MET A 1 232 ? 2.002 -17.609 -9.352 1 88.62 232 MET A C 1
ATOM 1904 O O . MET A 1 232 ? 3.219 -17.781 -9.281 1 88.62 232 MET A O 1
ATOM 1908 N N . PRO A 1 233 ? 1.448 -16.875 -10.328 1 89 233 PRO A N 1
ATOM 1909 C CA . PRO A 1 233 ? 2.287 -16.141 -11.273 1 89 233 PRO A CA 1
ATOM 1910 C C . PRO A 1 233 ? 2.84 -14.844 -10.68 1 89 233 PRO A C 1
ATOM 1912 O O . PRO A 1 233 ? 2.32 -14.352 -9.68 1 89 233 PRO A O 1
ATOM 1915 N N . PHE A 1 234 ? 3.896 -14.352 -11.312 1 89.62 234 PHE A N 1
ATOM 1916 C CA . PHE A 1 234 ? 4.426 -13.047 -10.938 1 89.62 234 PHE A CA 1
ATOM 1917 C C . PHE A 1 234 ? 3.488 -11.938 -11.391 1 89.62 234 PHE A C 1
ATOM 1919 O O . PHE A 1 234 ? 2.729 -12.109 -12.344 1 89.62 234 PHE A O 1
ATOM 1926 N N . THR A 1 235 ? 3.529 -10.82 -10.633 1 84.25 235 THR A N 1
ATOM 1927 C CA . THR A 1 235 ? 2.9 -9.578 -11.062 1 84.25 235 THR A CA 1
ATOM 1928 C C . THR A 1 235 ? 3.949 -8.5 -11.312 1 84.25 235 THR A C 1
ATOM 1930 O O . THR A 1 235 ? 5.102 -8.641 -10.906 1 84.25 235 THR A O 1
ATOM 1933 N N . ARG A 1 236 ? 3.527 -7.402 -12.102 1 87.06 236 ARG A N 1
ATOM 1934 C CA . ARG A 1 236 ? 4.543 -6.457 -12.555 1 87.06 236 ARG A CA 1
ATOM 1935 C C . ARG A 1 236 ? 3.955 -5.062 -12.734 1 87.06 236 ARG A C 1
ATOM 1937 O O . ARG A 1 236 ? 2.736 -4.887 -12.688 1 87.06 236 ARG A O 1
ATOM 1944 N N . VAL A 1 237 ? 4.816 -4.137 -12.82 1 85.44 237 VAL A N 1
ATOM 1945 C CA . VAL A 1 237 ? 4.52 -2.805 -13.336 1 85.44 237 VAL A CA 1
ATOM 1946 C C . VAL A 1 237 ? 5.566 -2.406 -14.375 1 85.44 237 VAL A C 1
ATOM 1948 O O . VAL A 1 237 ? 6.695 -2.902 -14.352 1 85.44 237 VAL A O 1
ATOM 1951 N N . PRO A 1 238 ? 5.129 -1.579 -15.391 1 88.69 238 PRO A N 1
ATOM 1952 C CA . PRO A 1 238 ? 6.121 -1.129 -16.375 1 88.69 238 PRO A CA 1
ATOM 1953 C C . PRO A 1 238 ? 7.129 -0.146 -15.773 1 88.69 238 PRO A C 1
ATOM 1955 O O . PRO A 1 238 ? 6.766 0.693 -14.945 1 88.69 238 PRO A O 1
ATOM 1958 N N . LEU A 1 239 ? 8.328 -0.288 -16.078 1 92.31 239 LEU A N 1
ATOM 1959 C CA . LEU A 1 239 ? 9.359 0.698 -15.773 1 92.31 239 LEU A CA 1
ATOM 1960 C C . LEU A 1 239 ? 9.547 1.661 -16.938 1 92.31 239 LEU A C 1
ATOM 1962 O O . LEU A 1 239 ? 10.312 1.382 -17.859 1 92.31 239 LEU A O 1
ATOM 1966 N N . LEU A 1 240 ? 8.969 2.787 -16.828 1 86.81 240 LEU A N 1
ATOM 1967 C CA . LEU A 1 240 ? 8.844 3.688 -17.969 1 86.81 240 LEU A CA 1
ATOM 1968 C C . LEU A 1 240 ? 10.094 4.547 -18.125 1 86.81 240 LEU A C 1
ATOM 1970 O O . LEU A 1 240 ? 10.336 5.109 -19.203 1 86.81 240 LEU A O 1
ATOM 1974 N N . GLU A 1 241 ? 10.891 4.656 -17.125 1 87.5 241 GLU A N 1
ATOM 1975 C CA . GLU A 1 241 ? 12.078 5.504 -17.141 1 87.5 241 GLU A CA 1
ATOM 1976 C C . GLU A 1 241 ? 13.195 4.879 -17.969 1 87.5 241 GLU A C 1
ATOM 1978 O O . GLU A 1 241 ? 14.156 5.555 -18.344 1 87.5 241 GLU A O 1
ATOM 1983 N N . VAL A 1 242 ? 13.07 3.586 -18.203 1 89.44 242 VAL A N 1
ATOM 1984 C CA . VAL A 1 242 ? 14.07 2.869 -19 1 89.44 242 VAL A CA 1
ATOM 1985 C C . VAL A 1 242 ? 13.492 2.541 -20.375 1 89.44 242 VAL A C 1
ATOM 1987 O O . VAL A 1 242 ? 12.375 2.025 -20.484 1 89.44 242 VAL A O 1
ATOM 1990 N N . PRO A 1 243 ? 14.219 2.85 -21.422 1 87.06 243 PRO A N 1
ATOM 1991 C CA . PRO A 1 243 ? 13.719 2.551 -22.766 1 87.06 243 PRO A CA 1
ATOM 1992 C C . PRO A 1 243 ? 13.414 1.066 -22.969 1 87.06 243 PRO A C 1
ATOM 1994 O O . PRO A 1 243 ? 14.016 0.216 -22.312 1 87.06 243 PRO A O 1
ATOM 1997 N N . GLY A 1 244 ? 12.453 0.853 -23.891 1 84 244 GLY A N 1
ATOM 1998 C CA . GLY A 1 244 ? 12.039 -0.511 -24.172 1 84 244 GLY A CA 1
ATOM 1999 C C . GLY A 1 244 ? 10.844 -0.953 -23.328 1 84 244 GLY A C 1
ATOM 2000 O O . GLY A 1 244 ? 10.164 -0.124 -22.719 1 84 244 GLY A O 1
ATOM 2001 N N . GLU A 1 245 ? 10.531 -2.205 -23.406 1 83.94 245 GLU A N 1
ATOM 2002 C CA . GLU A 1 245 ? 9.422 -2.773 -22.641 1 83.94 245 GLU A CA 1
ATOM 2003 C C . GLU A 1 245 ? 9.914 -3.439 -21.359 1 83.94 245 GLU A C 1
ATOM 2005 O O . GLU A 1 245 ? 9.758 -4.648 -21.188 1 83.94 245 GLU A O 1
ATOM 2010 N N . LYS A 1 246 ? 10.438 -2.545 -20.484 1 92.06 246 LYS A N 1
ATOM 2011 C CA . LYS A 1 246 ? 10.984 -3.066 -19.234 1 92.06 246 LYS A CA 1
ATOM 2012 C C . LYS A 1 246 ? 9.914 -3.137 -18.141 1 92.06 246 LYS A C 1
ATOM 2014 O O . LYS A 1 246 ? 9.055 -2.258 -18.062 1 92.06 246 LYS A O 1
ATOM 2019 N N . LEU A 1 247 ? 9.992 -4.234 -17.391 1 91.94 247 LEU A N 1
ATOM 2020 C CA . LEU A 1 247 ? 9.047 -4.473 -1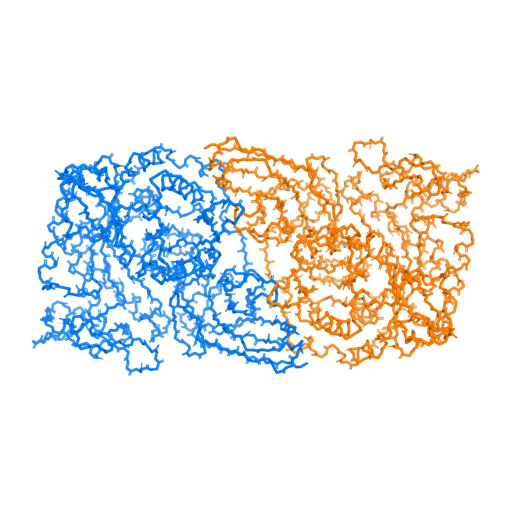6.312 1 91.94 247 LEU A CA 1
ATOM 2021 C C . LEU A 1 247 ? 9.781 -4.66 -14.984 1 91.94 247 LEU A C 1
ATOM 2023 O O . LEU A 1 247 ? 10.945 -5.074 -14.961 1 91.94 247 LEU A O 1
ATOM 2027 N N . VAL A 1 248 ? 9.117 -4.309 -13.93 1 93.94 248 VAL A N 1
ATOM 2028 C CA . VAL A 1 248 ? 9.594 -4.652 -12.594 1 93.94 248 VAL A CA 1
ATOM 2029 C C . VAL A 1 248 ? 8.516 -5.434 -11.852 1 93.94 248 VAL A C 1
ATOM 2031 O O . VAL A 1 248 ? 7.324 -5.176 -12.023 1 93.94 248 VAL A O 1
ATOM 2034 N N . LEU A 1 249 ? 9 -6.352 -11.062 1 92.38 249 LEU A N 1
ATOM 2035 C CA . LEU A 1 249 ? 8.094 -7.219 -10.32 1 92.38 249 LEU A CA 1
ATOM 2036 C C . LEU A 1 249 ? 7.609 -6.539 -9.047 1 92.38 249 LEU A C 1
ATOM 2038 O O . LEU A 1 249 ? 8.297 -5.676 -8.5 1 92.38 249 LEU A O 1
ATOM 2042 N N . VAL A 1 250 ? 6.406 -6.926 -8.664 1 87.81 250 VAL A N 1
ATOM 2043 C CA . VAL A 1 250 ? 5.828 -6.379 -7.441 1 87.81 250 VAL A CA 1
ATOM 2044 C C . VAL A 1 250 ? 5.336 -7.516 -6.547 1 87.81 250 VAL A C 1
ATOM 2046 O O . VAL A 1 250 ? 4.75 -8.484 -7.031 1 87.81 250 VAL A O 1
ATOM 2049 N N . ARG A 1 251 ? 5.695 -7.402 -5.285 1 83.75 251 ARG A N 1
ATOM 2050 C CA . ARG A 1 251 ? 5.246 -8.391 -4.309 1 83.75 251 ARG A CA 1
ATOM 2051 C C . ARG A 1 251 ? 3.734 -8.32 -4.109 1 83.75 251 ARG A C 1
ATOM 2053 O O . ARG A 1 251 ? 3.197 -7.258 -3.787 1 83.75 251 ARG A O 1
ATOM 2060 N N . GLU A 1 252 ? 3.084 -9.359 -4.465 1 75.31 252 GLU A N 1
ATOM 2061 C CA . GLU A 1 252 ? 1.637 -9.414 -4.277 1 75.31 252 GLU A CA 1
ATOM 2062 C C . GLU A 1 252 ? 1.235 -10.609 -3.42 1 75.31 252 GLU A C 1
ATOM 2064 O O . GLU A 1 252 ? 1.816 -11.695 -3.541 1 75.31 252 GLU A O 1
ATOM 2069 N N . GLY A 1 253 ? 0.353 -10.328 -2.488 1 71.62 253 GLY A N 1
ATOM 2070 C CA . GLY A 1 253 ? -0.29 -11.406 -1.759 1 71.62 253 GLY A CA 1
ATOM 2071 C C . GLY A 1 253 ? 0.641 -12.109 -0.787 1 71.62 253 GLY A C 1
ATOM 2072 O O . GLY A 1 253 ? 1.615 -11.516 -0.316 1 71.62 253 GLY A O 1
ATOM 2073 N N . TYR A 1 254 ? 0.246 -13.227 -0.199 1 78.44 254 TYR A N 1
ATOM 2074 C CA . TYR A 1 254 ? 0.981 -14.078 0.726 1 78.44 254 TYR A CA 1
ATOM 2075 C C . TYR A 1 254 ? 0.53 -15.531 0.606 1 78.44 254 TYR A C 1
ATOM 2077 O O . TYR A 1 254 ? -0.557 -15.805 0.094 1 78.44 254 TYR A O 1
ATOM 2085 N N . SER A 1 255 ? 1.394 -16.359 0.941 1 89.12 255 SER A N 1
ATOM 2086 C CA . SER A 1 255 ? 1.037 -17.766 1.023 1 89.12 255 SER A CA 1
ATOM 2087 C C . SER A 1 255 ? 0.475 -18.125 2.396 1 89.12 255 SER A C 1
ATOM 2089 O O . SER A 1 255 ? 1.126 -17.891 3.418 1 89.12 255 SER A O 1
ATOM 2091 N N . GLU A 1 256 ? -0.741 -18.703 2.41 1 90.06 256 GLU A N 1
ATOM 2092 C CA . GLU A 1 256 ? -1.444 -19 3.654 1 90.06 256 GLU A CA 1
ATOM 2093 C C . GLU A 1 256 ? -0.699 -20.062 4.469 1 90.06 256 GLU A C 1
ATOM 2095 O O . GLU A 1 256 ? -0.129 -21 3.906 1 90.06 256 GLU A O 1
ATOM 2100 N N . GLY A 1 257 ? -0.666 -19.875 5.855 1 92.06 257 GLY A N 1
ATOM 2101 C CA . GLY A 1 257 ? -0.105 -20.859 6.766 1 92.06 257 GLY A CA 1
ATOM 2102 C C . GLY A 1 257 ? -1.149 -21.797 7.359 1 92.06 257 GLY A C 1
ATOM 2103 O O . GLY A 1 257 ? -2.35 -21.594 7.145 1 92.06 257 GLY A O 1
ATOM 2104 N N . GLY A 1 258 ? -0.751 -22.75 8.031 1 95.56 258 GLY A N 1
ATOM 2105 C CA . GLY A 1 258 ? -1.58 -23.766 8.672 1 95.56 258 GLY A CA 1
ATOM 2106 C C . GLY A 1 258 ? -0.899 -25.109 8.781 1 95.56 258 GLY A C 1
ATOM 2107 O O . GLY A 1 258 ? 0.326 -25.203 8.68 1 95.56 258 GLY A O 1
ATOM 2108 N N . GLU A 1 259 ? -1.727 -26.047 9.141 1 97.94 259 GLU A N 1
ATOM 2109 C CA . GLU A 1 259 ? -1.222 -27.422 9.172 1 97.94 259 GLU A CA 1
ATOM 2110 C C . GLU A 1 259 ? -1.162 -28.016 7.766 1 97.94 259 GLU A C 1
ATOM 2112 O O . GLU A 1 259 ? -2.176 -28.078 7.07 1 97.94 259 GLU A O 1
ATOM 2117 N N . ASN A 1 260 ? 0.054 -28.375 7.398 1 98.19 260 ASN A N 1
ATOM 2118 C CA . ASN A 1 260 ? 0.274 -28.984 6.09 1 98.19 260 ASN A CA 1
ATOM 2119 C C . ASN A 1 260 ? -0.245 -30.406 6.047 1 98.19 260 ASN A C 1
ATOM 2121 O O . ASN A 1 260 ? -0.203 -31.125 7.051 1 98.19 260 ASN A O 1
ATOM 2125 N N . PRO A 1 261 ? -0.684 -30.891 4.855 1 97.5 261 PRO A N 1
ATOM 2126 C CA . PRO A 1 261 ? -1.168 -32.281 4.734 1 97.5 261 PRO A CA 1
ATOM 2127 C C . PRO A 1 261 ? -0.122 -33.312 5.152 1 97.5 261 PRO A C 1
ATOM 2129 O O . PRO A 1 261 ? -0.45 -34.469 5.344 1 97.5 261 PRO A O 1
ATOM 2132 N N . ASN A 1 262 ? 1.082 -32.969 5.332 1 97.94 262 ASN A N 1
ATOM 2133 C CA . ASN A 1 262 ? 2.16 -33.875 5.703 1 97.94 262 ASN A CA 1
ATOM 2134 C C . ASN A 1 262 ? 2.422 -33.844 7.207 1 97.94 262 ASN A C 1
ATOM 2136 O O . ASN A 1 262 ? 3.371 -34.469 7.684 1 97.94 262 ASN A O 1
ATOM 2140 N N . GLY A 1 263 ? 1.691 -33.062 7.977 1 97.19 263 GLY A N 1
ATOM 2141 C CA . GLY A 1 263 ? 1.713 -33.188 9.43 1 97.19 263 GLY A CA 1
ATOM 2142 C C . GLY A 1 263 ? 2.51 -32.094 10.109 1 97.19 263 GLY A C 1
ATOM 2143 O O . GLY A 1 263 ? 2.607 -32.031 11.336 1 97.19 263 GLY A O 1
ATOM 2144 N N . TRP A 1 264 ? 3.174 -31.219 9.438 1 98.06 264 TRP A N 1
ATOM 2145 C CA . TRP A 1 264 ? 3.859 -30.078 10.039 1 98.06 264 TRP A CA 1
ATOM 2146 C C . TRP A 1 264 ? 3.096 -28.781 9.781 1 98.06 264 TRP A C 1
ATOM 2148 O O . TRP A 1 264 ? 2.191 -28.75 8.938 1 98.06 264 TRP A O 1
ATOM 2158 N N . SER A 1 265 ? 3.365 -27.781 10.586 1 97.12 265 SER A N 1
ATOM 2159 C CA . SER A 1 265 ? 2.699 -26.484 10.469 1 97.12 265 SER A CA 1
ATOM 2160 C C . SER A 1 265 ? 3.699 -25.375 10.195 1 97.12 265 SER A C 1
ATOM 2162 O O . SER A 1 265 ? 4.887 -25.5 10.492 1 97.12 265 SER A O 1
ATOM 2164 N N . ALA A 1 266 ? 3.262 -24.375 9.57 1 93.81 266 ALA A N 1
ATOM 2165 C CA . ALA A 1 266 ? 4.043 -23.172 9.336 1 93.81 266 ALA A CA 1
ATOM 2166 C C . ALA A 1 266 ? 3.139 -21.938 9.281 1 93.81 266 ALA A C 1
ATOM 2168 O O . ALA A 1 266 ? 1.941 -22.047 9.016 1 93.81 266 ALA A O 1
ATOM 2169 N N . ASP A 1 267 ? 3.658 -20.734 9.555 1 88.38 267 ASP A N 1
ATOM 2170 C CA . ASP A 1 267 ? 2.916 -19.469 9.469 1 88.38 267 ASP A CA 1
ATOM 2171 C C . ASP A 1 267 ? 2.68 -19.062 8.016 1 88.38 267 ASP A C 1
ATOM 2173 O O . ASP A 1 267 ? 1.709 -18.375 7.711 1 88.38 267 ASP A O 1
ATOM 2177 N N . THR A 1 268 ? 3.631 -19.5 7.195 1 90.69 268 THR A N 1
ATOM 2178 C CA . THR A 1 268 ? 3.562 -19.312 5.754 1 90.69 268 THR A CA 1
ATOM 2179 C C . THR A 1 268 ? 4.047 -20.562 5.02 1 90.69 268 THR A C 1
ATOM 2181 O O . THR A 1 268 ? 5.113 -21.094 5.332 1 90.69 268 THR A O 1
ATOM 2184 N N . MET A 1 269 ? 3.277 -20.953 4.027 1 94.25 269 MET A N 1
ATOM 2185 C CA . MET A 1 269 ? 3.656 -22.141 3.268 1 94.25 269 MET A CA 1
ATOM 2186 C C . MET A 1 269 ? 4.652 -21.781 2.168 1 94.25 269 MET A C 1
ATOM 2188 O O . MET A 1 269 ? 4.582 -20.703 1.588 1 94.25 269 MET A O 1
ATOM 2192 N N . PRO A 1 270 ? 5.551 -22.75 1.916 1 95.88 270 PRO A N 1
ATOM 2193 C CA . PRO A 1 270 ? 6.348 -22.562 0.702 1 95.88 270 PRO A CA 1
ATOM 2194 C C . PRO A 1 270 ? 5.496 -22.516 -0.564 1 95.88 270 PRO A C 1
ATOM 2196 O O . PRO A 1 270 ? 4.457 -23.172 -0.637 1 95.88 270 PRO A O 1
ATOM 2199 N N . TYR A 1 271 ? 5.91 -21.75 -1.496 1 95.25 271 TYR A N 1
ATOM 2200 C CA . TYR A 1 271 ? 5.121 -21.672 -2.719 1 95.25 271 TYR A CA 1
ATOM 2201 C C . TYR A 1 271 ? 6.004 -21.359 -3.922 1 95.25 271 TYR A C 1
ATOM 2203 O O . TYR A 1 271 ? 7.176 -21.016 -3.766 1 95.25 271 TYR A O 1
ATOM 2211 N N . LEU A 1 272 ? 5.461 -21.625 -5.035 1 96.44 272 LEU A N 1
ATOM 2212 C CA . LEU A 1 272 ? 6.141 -21.391 -6.305 1 96.44 272 LEU A CA 1
ATOM 2213 C C . LEU A 1 272 ? 5.613 -20.125 -6.984 1 96.44 272 LEU A C 1
ATOM 2215 O O . LEU A 1 272 ? 4.418 -19.844 -6.914 1 96.44 272 LEU A O 1
ATOM 2219 N N . MET A 1 273 ? 6.516 -19.438 -7.574 1 94.62 273 MET A N 1
ATOM 2220 C CA . MET A 1 273 ? 6.172 -18.359 -8.484 1 94.62 273 MET A CA 1
ATOM 2221 C C . MET A 1 273 ? 6.711 -18.625 -9.883 1 94.62 273 MET A C 1
ATOM 2223 O O . MET A 1 273 ? 7.82 -19.141 -10.039 1 94.62 273 MET A O 1
ATOM 2227 N N . GLU A 1 274 ? 5.887 -18.328 -10.844 1 94.5 274 GLU A N 1
ATOM 2228 C CA . GLU A 1 274 ? 6.25 -18.75 -12.195 1 94.5 274 GLU A CA 1
ATOM 2229 C C . GLU A 1 274 ? 5.855 -17.703 -13.234 1 94.5 274 GLU A C 1
ATOM 2231 O O . GLU A 1 274 ? 5.148 -16.75 -12.914 1 94.5 274 GLU A O 1
ATOM 2236 N N . TYR A 1 275 ? 6.449 -17.875 -14.5 1 93.75 275 TYR A N 1
ATOM 2237 C CA . TYR A 1 275 ? 5.934 -17.188 -15.688 1 93.75 275 TYR A CA 1
ATOM 2238 C C . TYR A 1 275 ? 4.773 -17.969 -16.297 1 93.75 275 TYR A C 1
ATOM 2240 O O . TYR A 1 275 ? 4.98 -18.984 -16.969 1 93.75 275 TYR A O 1
ATOM 2248 N N . ASP A 1 276 ? 3.619 -17.438 -16.094 1 89.69 276 ASP A N 1
ATOM 2249 C CA . ASP A 1 276 ? 2.412 -18.109 -16.562 1 89.69 276 ASP A CA 1
ATOM 2250 C C . ASP A 1 276 ? 2.1 -17.734 -18.016 1 89.69 276 ASP A C 1
ATOM 2252 O O . ASP A 1 276 ? 2.662 -16.781 -18.547 1 89.69 276 ASP A O 1
ATOM 2256 N N . ASN A 1 277 ? 1.27 -18.656 -18.703 1 88.44 277 ASN A N 1
ATOM 2257 C CA . ASN A 1 277 ? 0.792 -18.375 -20.062 1 88.44 277 ASN A CA 1
ATOM 2258 C C . ASN A 1 277 ? -0.723 -18.203 -20.094 1 88.44 277 ASN A C 1
ATOM 2260 O O . ASN A 1 277 ? -1.442 -18.812 -19.297 1 88.44 277 ASN A O 1
ATOM 2264 N N . TRP A 1 278 ? -1.22 -17.344 -20.906 1 76.81 278 TRP A N 1
ATOM 2265 C CA . TRP A 1 278 ? -2.656 -17.188 -21.109 1 76.81 278 TRP A CA 1
ATOM 2266 C C . TRP A 1 278 ? -3.021 -17.359 -22.578 1 76.81 278 TRP A C 1
ATOM 2268 O O . TRP A 1 278 ? -3.82 -18.219 -22.922 1 76.81 278 TRP A O 1
ATOM 2278 N N . GLY A 1 279 ? -2.615 -16.562 -23.391 1 72.62 279 GLY A N 1
ATOM 2279 C CA . GLY A 1 279 ? -2.967 -16.609 -24.797 1 72.62 279 GLY A CA 1
ATOM 2280 C C . GLY A 1 279 ? -1.933 -15.938 -25.688 1 72.62 279 GLY A C 1
ATOM 2281 O O . GLY A 1 279 ? -1.986 -16.062 -26.906 1 72.62 279 GLY A O 1
ATOM 2282 N N . GLY A 1 280 ? -1.104 -15.375 -25.031 1 76.25 280 GLY A N 1
ATOM 2283 C CA . GLY A 1 280 ? -0.055 -14.75 -25.812 1 76.25 280 GLY A CA 1
ATOM 2284 C C . GLY A 1 280 ? -0.022 -13.242 -25.656 1 76.25 280 GLY A C 1
ATOM 2285 O O . GLY A 1 280 ? -0.365 -12.703 -24.609 1 76.25 280 GLY A O 1
ATOM 2286 N N . LEU A 1 281 ? 0.635 -12.516 -26.609 1 78.06 281 LEU A N 1
ATOM 2287 C CA . LEU A 1 281 ? 0.831 -11.07 -26.609 1 78.06 281 LEU A CA 1
ATOM 2288 C C . LEU A 1 281 ? -0.283 -10.367 -27.375 1 78.06 281 LEU A C 1
ATOM 2290 O O . LEU A 1 281 ? -1.038 -11.008 -28.109 1 78.06 281 LEU A O 1
ATOM 2294 N N . VAL A 1 282 ? -0.406 -9.023 -27.047 1 75.44 282 VAL A N 1
ATOM 2295 C CA . VAL A 1 282 ? -1.249 -8.18 -27.891 1 75.44 282 VAL A CA 1
ATOM 2296 C C . VAL A 1 282 ? -0.868 -8.375 -29.359 1 75.44 282 VAL A C 1
ATOM 2298 O O . VAL A 1 282 ? 0.289 -8.18 -29.734 1 75.44 282 VAL A O 1
ATOM 2301 N N . VAL A 1 283 ? -1.87 -8.938 -30.094 1 70.12 283 VAL A N 1
ATOM 2302 C CA . VAL A 1 283 ? -1.589 -9.305 -31.469 1 70.12 283 VAL A CA 1
ATOM 2303 C C . VAL A 1 283 ? -2.072 -8.195 -32.406 1 70.12 283 VAL A C 1
ATOM 2305 O O . VAL A 1 283 ? -1.683 -8.148 -33.594 1 70.12 283 VAL A O 1
ATOM 2308 N N . GLU A 1 284 ? -2.811 -7.332 -31.828 1 75.31 284 GLU A N 1
ATOM 2309 C CA . GLU A 1 284 ? -3.223 -6.168 -32.594 1 75.31 284 GLU A CA 1
ATOM 2310 C C . GLU A 1 284 ? -2.051 -5.223 -32.844 1 75.31 284 GLU A C 1
ATOM 2312 O O . GLU A 1 284 ? -0.916 -5.523 -32.469 1 75.31 284 GLU A O 1
ATOM 2317 N N . ASP A 1 285 ? -2.307 -4.121 -33.5 1 83.06 285 ASP A N 1
ATOM 2318 C CA . ASP A 1 285 ? -1.296 -3.098 -33.781 1 83.06 285 ASP A CA 1
ATOM 2319 C C . ASP A 1 285 ? -0.7 -2.576 -32.469 1 83.06 285 ASP A C 1
ATOM 2321 O O . ASP A 1 285 ? -1.231 -1.64 -31.859 1 83.06 285 ASP A O 1
ATOM 2325 N N . ARG A 1 286 ? 0.42 -3.188 -32.125 1 82.44 286 ARG A N 1
ATOM 2326 C CA . ARG A 1 286 ? 1.084 -2.885 -30.859 1 82.44 286 ARG A CA 1
ATOM 2327 C C . ARG A 1 286 ? 1.474 -1.411 -30.797 1 82.44 286 ARG A C 1
ATOM 2329 O O . ARG A 1 286 ? 1.529 -0.832 -29.703 1 82.44 286 ARG A O 1
ATOM 2336 N N . ASP A 1 287 ? 1.698 -0.796 -31.891 1 84.25 287 ASP A N 1
ATOM 2337 C CA . ASP A 1 287 ? 2.137 0.595 -31.938 1 84.25 287 ASP A CA 1
ATOM 2338 C C . ASP A 1 287 ? 1.011 1.539 -31.516 1 84.25 287 ASP A C 1
ATOM 2340 O O . ASP A 1 287 ? 1.254 2.711 -31.219 1 84.25 287 ASP A O 1
ATOM 2344 N N . SER A 1 288 ? -0.112 0.95 -31.469 1 87.62 288 SER A N 1
ATOM 2345 C CA . SER A 1 288 ? -1.265 1.767 -31.094 1 87.62 288 SER A CA 1
ATOM 2346 C C . SER A 1 288 ? -1.398 1.887 -29.578 1 87.62 288 SER A C 1
ATOM 2348 O O . SER A 1 288 ? -2.238 2.641 -29.094 1 87.62 288 SER A O 1
ATOM 2350 N N . TYR A 1 289 ? -0.537 1.168 -28.875 1 84.75 289 TYR A N 1
ATOM 2351 C CA . TYR A 1 289 ? -0.613 1.173 -27.422 1 84.75 289 TYR A CA 1
ATOM 2352 C C . TYR A 1 289 ? 0.638 1.793 -26.797 1 84.75 289 TYR A C 1
ATOM 2354 O O . TYR A 1 289 ? 1.739 1.637 -27.344 1 84.75 289 TYR A O 1
ATOM 2362 N N . SER A 1 290 ? 0.372 2.555 -25.688 1 82.88 290 SER A N 1
ATOM 2363 C CA . SER A 1 290 ? 1.518 2.992 -24.891 1 82.88 290 SER A CA 1
ATOM 2364 C C . SER A 1 290 ? 2.225 1.811 -24.234 1 82.88 290 SER A C 1
ATOM 2366 O O . SER A 1 290 ? 1.666 0.713 -24.156 1 82.88 290 SER A O 1
ATOM 2368 N N . ARG A 1 291 ? 3.463 1.998 -23.766 1 82.12 291 ARG A N 1
ATOM 2369 C CA . ARG A 1 291 ? 4.203 0.965 -23.047 1 82.12 291 ARG A CA 1
ATOM 2370 C C . ARG A 1 291 ? 3.441 0.503 -21.812 1 82.12 291 ARG A C 1
ATOM 2372 O O . ARG A 1 291 ? 3.463 -0.68 -21.469 1 82.12 291 ARG A O 1
ATOM 2379 N N . GLU A 1 292 ? 2.904 1.5 -21.172 1 79 292 GLU A N 1
ATOM 2380 C CA . GLU A 1 292 ? 2.111 1.188 -20 1 79 292 GLU A CA 1
ATOM 2381 C C . GLU A 1 292 ? 0.925 0.294 -20.344 1 79 292 GLU A C 1
ATOM 2383 O O . GLU A 1 292 ? 0.672 -0.704 -19.672 1 79 292 GLU A O 1
ATOM 2388 N N . GLU A 1 293 ? 0.311 0.606 -21.406 1 78.06 293 GLU A N 1
ATOM 2389 C CA . GLU A 1 293 ? -0.842 -0.176 -21.844 1 78.06 293 GLU A CA 1
ATOM 2390 C C . GLU A 1 293 ? -0.428 -1.587 -22.25 1 78.06 293 GLU A C 1
ATOM 2392 O O . GLU A 1 293 ? -1.111 -2.561 -21.922 1 78.06 293 GLU A O 1
ATOM 2397 N N . LEU A 1 294 ? 0.627 -1.669 -22.922 1 81.62 294 LEU A N 1
ATOM 2398 C CA . LEU A 1 294 ? 1.108 -2.975 -23.359 1 81.62 294 LEU A CA 1
ATOM 2399 C C . LEU A 1 294 ? 1.457 -3.855 -22.156 1 81.62 294 LEU A C 1
ATOM 2401 O O . LEU A 1 294 ? 1.139 -5.047 -22.156 1 81.62 294 LEU A O 1
ATOM 2405 N N . ALA A 1 295 ? 2.127 -3.211 -21.219 1 78.94 295 ALA A N 1
ATOM 2406 C CA . ALA A 1 295 ? 2.51 -3.963 -20.031 1 78.94 295 ALA A CA 1
ATOM 2407 C C . ALA A 1 295 ? 1.284 -4.523 -19.312 1 78.94 295 ALA A C 1
ATOM 2409 O O . ALA A 1 295 ? 1.298 -5.668 -18.844 1 78.94 295 ALA A O 1
ATOM 2410 N N . TRP A 1 296 ? 0.248 -3.816 -19.312 1 75.12 296 TRP A N 1
ATOM 2411 C CA . TRP A 1 296 ? -0.962 -4.23 -18.609 1 75.12 296 TRP A CA 1
ATOM 2412 C C . TRP A 1 296 ? -1.755 -5.234 -19.438 1 75.12 296 TRP A C 1
ATOM 2414 O O . TRP A 1 296 ? -2.352 -6.168 -18.891 1 75.12 296 TRP A O 1
ATOM 2424 N N . ARG A 1 297 ? -1.73 -5.047 -20.672 1 75.5 297 ARG A N 1
ATOM 2425 C CA . ARG A 1 297 ? -2.498 -5.93 -21.547 1 75.5 297 ARG A CA 1
ATOM 2426 C C . ARG A 1 297 ? -1.811 -7.281 -21.703 1 75.5 297 ARG A C 1
ATOM 2428 O O . ARG A 1 297 ? -2.477 -8.32 -21.766 1 75.5 297 ARG A O 1
ATOM 2435 N N . 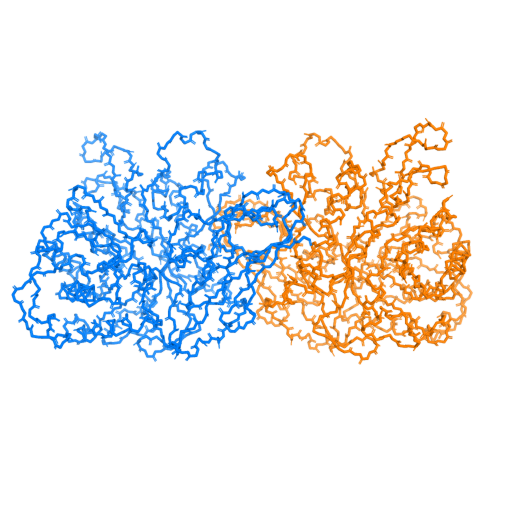ASP A 1 298 ? -0.559 -7.191 -21.828 1 72.44 298 ASP A N 1
ATOM 2436 C CA . ASP A 1 298 ? 0.173 -8.438 -22.031 1 72.44 298 ASP A CA 1
ATOM 2437 C C . ASP A 1 298 ? 0.232 -9.266 -20.766 1 72.44 298 ASP A C 1
ATOM 2439 O O . ASP A 1 298 ? 0.213 -10.5 -20.812 1 72.44 298 ASP A O 1
ATOM 2443 N N . TRP A 1 299 ? 0.348 -8.469 -19.75 1 63.59 299 TRP A N 1
ATOM 2444 C CA . TRP A 1 299 ? 0.512 -9.18 -18.484 1 63.59 299 TRP A CA 1
ATOM 2445 C C . TRP A 1 299 ? -0.837 -9.43 -17.812 1 63.59 299 TRP A C 1
ATOM 2447 O O . TRP A 1 299 ? -0.979 -10.344 -17.016 1 63.59 299 TRP A O 1
ATOM 2457 N N . TRP A 1 300 ? -1.832 -8.477 -18.344 1 55.75 300 TRP A N 1
ATOM 2458 C CA . TRP A 1 300 ? -3.182 -8.656 -17.828 1 55.75 300 TRP A CA 1
ATOM 2459 C C . TRP A 1 300 ? -3.773 -9.984 -18.281 1 55.75 300 TRP A C 1
ATOM 2461 O O . TRP A 1 300 ? -3.781 -10.281 -19.484 1 55.75 300 TRP A O 1
ATOM 2471 N N . GLY A 1 301 ? -3.74 -11.07 -17.469 1 57.78 301 GLY A N 1
ATOM 2472 C CA . GLY A 1 301 ? -4.219 -12.445 -17.547 1 57.78 301 GLY A CA 1
ATOM 2473 C C . GLY A 1 301 ? -3.098 -13.469 -17.5 1 57.78 301 GLY A C 1
ATOM 2474 O O . GLY A 1 301 ? -3.27 -14.602 -17.969 1 57.78 301 GLY A O 1
ATOM 2475 N N . TYR A 1 302 ? -1.916 -13.086 -17.156 1 62.25 302 TYR A N 1
ATOM 2476 C CA . TYR A 1 302 ? -0.866 -14.031 -16.797 1 62.25 302 TYR A CA 1
ATOM 2477 C C . TYR A 1 302 ? -0.153 -14.562 -18.031 1 62.25 302 TYR A C 1
ATOM 2479 O O . TYR A 1 302 ? 0.296 -15.711 -18.047 1 62.25 302 TYR A O 1
ATOM 2487 N N . ASP A 1 303 ? 0.171 -13.648 -19.062 1 82.75 303 ASP A N 1
ATOM 2488 C CA . ASP A 1 303 ? 1.003 -14.172 -20.141 1 82.75 303 ASP A CA 1
ATOM 2489 C C . ASP A 1 303 ? 2.463 -13.766 -19.953 1 82.75 303 ASP A C 1
ATOM 2491 O O . ASP A 1 303 ? 3.08 -13.219 -20.875 1 82.75 303 ASP A O 1
ATOM 2495 N N . GLN A 1 304 ? 3.07 -14.078 -19.016 1 90.69 304 GLN A N 1
ATOM 2496 C CA . GLN A 1 304 ? 4.43 -13.719 -18.625 1 90.69 304 GLN A CA 1
ATOM 2497 C C . GLN A 1 304 ? 5.461 -14.43 -19.5 1 90.69 304 GLN A C 1
ATOM 2499 O O . GLN A 1 304 ? 6.449 -13.82 -19.906 1 90.69 304 GLN A O 1
ATOM 2504 N N . ILE A 1 305 ? 5.195 -15.625 -19.906 1 94.81 305 ILE A N 1
ATOM 2505 C CA . ILE A 1 305 ? 6.188 -16.406 -20.641 1 94.81 305 ILE A CA 1
ATOM 2506 C C . ILE A 1 305 ? 6.297 -15.898 -22.062 1 94.81 305 ILE A C 1
ATOM 2508 O O . ILE A 1 305 ? 7.383 -15.898 -22.656 1 94.81 305 ILE A O 1
ATOM 2512 N N . ALA A 1 306 ? 5.152 -15.508 -22.641 1 92.94 306 ALA A N 1
ATOM 2513 C CA . ALA A 1 306 ? 5.203 -14.961 -24 1 92.94 306 ALA A CA 1
ATOM 2514 C C . ALA A 1 306 ? 5.984 -13.656 -24.031 1 92.94 306 ALA A C 1
ATOM 2516 O O . ALA A 1 306 ? 6.766 -13.414 -24.953 1 92.94 306 ALA A O 1
ATOM 2517 N N . TRP A 1 307 ? 5.738 -12.766 -23.062 1 91.44 307 TRP A N 1
ATOM 2518 C CA . TRP A 1 307 ? 6.512 -11.531 -22.969 1 91.44 307 TRP A CA 1
ATOM 2519 C C . TRP A 1 307 ? 8 -11.828 -22.828 1 91.44 307 TRP A C 1
ATOM 2521 O O . TRP A 1 307 ? 8.82 -11.266 -23.562 1 91.44 307 TRP A O 1
ATOM 2531 N N . PHE A 1 308 ? 8.328 -12.719 -22 1 95.06 308 PHE A N 1
ATOM 2532 C CA . PHE A 1 308 ? 9.711 -13.086 -21.703 1 95.06 308 PHE A CA 1
ATOM 2533 C C . PHE A 1 308 ? 10.391 -13.633 -22.953 1 95.06 308 PHE A C 1
ATOM 2535 O O . PHE A 1 308 ? 11.492 -13.203 -23.312 1 95.06 308 PHE A O 1
ATOM 2542 N N . ALA A 1 309 ? 9.727 -14.555 -23.609 1 95.5 309 ALA A N 1
ATOM 2543 C CA . ALA A 1 309 ? 10.297 -15.227 -24.766 1 95.5 309 ALA A CA 1
ATOM 2544 C C . ALA A 1 309 ? 10.562 -14.242 -25.906 1 95.5 309 ALA A C 1
ATOM 2546 O O . ALA A 1 309 ? 11.477 -14.445 -26.703 1 95.5 309 ALA A O 1
ATOM 2547 N N . ASN A 1 310 ? 9.812 -13.242 -25.953 1 92.5 310 ASN A N 1
ATOM 2548 C CA . ASN A 1 310 ? 9.914 -12.305 -27.078 1 92.5 310 ASN A CA 1
ATOM 2549 C C . ASN A 1 310 ? 10.93 -11.195 -26.797 1 92.5 310 ASN A C 1
ATOM 2551 O O . ASN A 1 310 ? 11.086 -10.273 -27.594 1 92.5 310 ASN A O 1
ATOM 2555 N N . GLN A 1 311 ? 11.633 -11.25 -25.703 1 93.62 311 GLN A N 1
ATOM 2556 C CA . GLN A 1 311 ? 12.75 -10.344 -25.422 1 93.62 311 GLN A CA 1
ATOM 2557 C C . GLN A 1 311 ? 14.031 -10.836 -26.094 1 93.62 311 GLN A C 1
ATOM 2559 O O . GLN A 1 311 ? 14.133 -12 -26.484 1 93.62 311 GLN A O 1
ATOM 2564 N N . SER A 1 312 ? 15.016 -9.859 -26.297 1 95.25 312 SER A N 1
ATOM 2565 C CA . SER A 1 312 ? 16.328 -10.281 -26.766 1 95.25 312 SER A CA 1
ATOM 2566 C C . SER A 1 312 ? 16.984 -11.258 -25.781 1 95.25 312 SER A C 1
ATOM 2568 O O . SER A 1 312 ? 16.594 -11.328 -24.625 1 95.25 312 SER A O 1
ATOM 2570 N N . GLU A 1 313 ? 17.875 -12.078 -26.281 1 96.62 313 GLU A N 1
ATOM 2571 C CA . GLU A 1 313 ? 18.578 -13.031 -25.422 1 96.62 313 GLU A CA 1
ATOM 2572 C C . GLU A 1 313 ? 19.203 -12.336 -24.219 1 96.62 313 GLU A C 1
ATOM 2574 O O . GLU A 1 313 ? 19.109 -12.836 -23.094 1 96.62 313 GLU A O 1
ATOM 2579 N N . GLU A 1 314 ? 19.844 -11.172 -24.453 1 96.5 314 GLU A N 1
ATOM 2580 C CA . GLU A 1 314 ? 20.438 -10.406 -23.375 1 96.5 314 GLU A CA 1
ATOM 2581 C C . GLU A 1 314 ? 19.406 -9.984 -22.344 1 96.5 314 GLU A C 1
ATOM 2583 O O . GLU A 1 314 ? 19.625 -10.086 -21.141 1 96.5 314 GLU A O 1
ATOM 2588 N N . SER A 1 315 ? 18.25 -9.555 -22.797 1 96.44 315 SER A N 1
ATOM 2589 C CA . SER A 1 315 ? 17.172 -9.109 -21.906 1 96.44 315 SER A CA 1
ATOM 2590 C C . SER A 1 315 ? 16.578 -10.273 -21.141 1 96.44 315 SER A C 1
ATOM 2592 O O . SER A 1 315 ? 16.188 -10.125 -19.984 1 96.44 315 SER A O 1
ATOM 2594 N N . ARG A 1 316 ? 16.484 -11.414 -21.812 1 97.5 316 ARG A N 1
ATOM 2595 C CA . ARG A 1 316 ? 15.992 -12.602 -21.125 1 97.5 316 ARG A CA 1
ATOM 2596 C C . ARG A 1 316 ? 16.922 -13.008 -19.984 1 97.5 316 ARG A C 1
ATOM 2598 O O . ARG A 1 316 ? 16.453 -13.305 -18.875 1 97.5 316 ARG A O 1
ATOM 2605 N N . ASN A 1 317 ? 18.219 -13.031 -20.297 1 98.31 317 ASN A N 1
ATOM 2606 C CA . ASN A 1 317 ? 19.188 -13.367 -19.266 1 98.31 317 ASN A CA 1
ATOM 2607 C C . ASN A 1 317 ? 19.125 -12.383 -18.094 1 98.31 317 ASN A C 1
ATOM 2609 O O . ASN A 1 317 ? 19.141 -12.797 -16.938 1 98.31 317 ASN A O 1
ATOM 2613 N N . HIS A 1 318 ? 19.062 -11.117 -18.453 1 97.94 318 HIS A N 1
ATOM 2614 C CA . HIS A 1 318 ? 18.969 -10.062 -17.438 1 97.94 318 HIS A CA 1
ATOM 2615 C C . HIS A 1 318 ? 17.719 -10.242 -16.578 1 97.94 318 HIS A C 1
ATOM 2617 O O . HIS A 1 318 ? 17.812 -10.18 -15.344 1 97.94 318 HIS A O 1
ATOM 2623 N N . PHE A 1 319 ? 16.609 -10.484 -17.141 1 97.62 319 PHE A N 1
ATOM 2624 C CA . PHE A 1 319 ? 15.344 -10.547 -16.438 1 97.62 319 PHE A CA 1
ATOM 2625 C C . PHE A 1 319 ? 15.258 -11.828 -15.609 1 97.62 319 PHE A C 1
ATOM 2627 O O . PHE A 1 319 ? 14.672 -11.828 -14.523 1 97.62 319 PHE A O 1
ATOM 2634 N N . LEU A 1 320 ? 15.82 -12.914 -16.109 1 98.19 320 LEU A N 1
ATOM 2635 C CA . LEU A 1 320 ? 15.867 -14.148 -15.328 1 98.19 320 LEU A CA 1
ATOM 2636 C C . LEU A 1 320 ? 16.625 -13.938 -14.023 1 98.19 320 LEU A C 1
ATOM 2638 O O . LEU A 1 320 ? 16.188 -14.398 -12.961 1 98.19 320 LEU A O 1
ATOM 2642 N N . GLU A 1 321 ? 17.781 -13.344 -14.156 1 98.38 321 GLU A N 1
ATOM 2643 C CA . GLU A 1 321 ? 18.562 -13.039 -12.961 1 98.38 321 GLU A CA 1
ATOM 2644 C C . GLU A 1 321 ? 17.812 -12.117 -12.016 1 98.38 321 GLU A C 1
ATOM 2646 O O . GLU A 1 321 ? 17.781 -12.352 -10.805 1 98.38 321 GLU A O 1
ATOM 2651 N N . TYR A 1 322 ? 17.203 -11.086 -12.555 1 98.25 322 TYR A N 1
ATOM 2652 C CA . TYR A 1 322 ? 16.375 -10.156 -11.773 1 98.25 322 TYR A CA 1
ATOM 2653 C C . TYR A 1 322 ? 15.281 -10.898 -11.023 1 98.25 322 TYR A C 1
ATOM 2655 O O . TYR A 1 322 ? 15.117 -10.719 -9.812 1 98.25 322 TYR A O 1
ATOM 2663 N N . THR A 1 323 ? 14.57 -11.734 -11.727 1 97.75 323 THR A N 1
ATOM 2664 C CA . THR A 1 323 ? 13.453 -12.461 -11.141 1 97.75 323 THR A CA 1
ATOM 2665 C C . THR A 1 323 ? 13.93 -13.367 -10.008 1 97.75 323 THR A C 1
ATOM 2667 O O . THR A 1 323 ? 13.281 -13.453 -8.961 1 97.75 323 THR A O 1
ATOM 2670 N N . TYR A 1 324 ? 14.992 -14.055 -10.289 1 98.31 324 TYR A N 1
ATOM 2671 C CA . TYR A 1 324 ? 15.547 -14.945 -9.273 1 98.31 324 TYR A CA 1
ATOM 2672 C C . TYR A 1 324 ? 15.922 -14.172 -8.016 1 98.31 324 TYR A C 1
ATOM 2674 O O . TYR A 1 324 ? 15.516 -14.531 -6.91 1 98.31 324 TYR A O 1
ATOM 2682 N N . LYS A 1 325 ? 16.641 -13.086 -8.148 1 98.31 325 LYS A N 1
ATOM 2683 C CA . LYS A 1 325 ? 17.094 -12.289 -7.012 1 98.31 325 LYS A CA 1
ATOM 2684 C C . LYS A 1 325 ? 15.906 -11.602 -6.32 1 98.31 325 LYS A C 1
ATOM 2686 O O . LYS A 1 325 ? 15.883 -11.5 -5.09 1 98.31 325 LYS A O 1
ATOM 2691 N N . TRP A 1 326 ? 15.039 -11.078 -7.152 1 97.56 326 TRP A N 1
ATOM 2692 C CA . TRP A 1 326 ? 13.82 -10.484 -6.602 1 97.56 326 TRP A CA 1
ATOM 2693 C C . TRP A 1 326 ? 13.086 -11.484 -5.711 1 97.56 326 TRP A C 1
ATOM 2695 O O . TRP A 1 326 ? 12.641 -11.133 -4.613 1 97.56 326 TRP A O 1
ATOM 2705 N N . THR A 1 327 ? 12.977 -12.742 -6.148 1 96.62 327 THR A N 1
ATOM 2706 C CA . THR A 1 327 ? 12.289 -13.781 -5.383 1 96.62 327 THR A CA 1
ATOM 2707 C C . THR A 1 327 ? 13.023 -14.07 -4.078 1 96.62 327 THR A C 1
ATOM 2709 O O . THR A 1 327 ? 12.398 -14.211 -3.027 1 96.62 327 THR A O 1
ATOM 2712 N N . GLU A 1 328 ? 14.344 -14.094 -4.117 1 96.62 328 GLU A N 1
ATOM 2713 C CA . GLU A 1 328 ? 15.18 -14.367 -2.955 1 96.62 328 GLU A CA 1
ATOM 2714 C C . GLU A 1 328 ? 14.945 -13.336 -1.85 1 96.62 328 GLU A C 1
ATOM 2716 O O . GLU A 1 328 ? 14.953 -13.68 -0.666 1 96.62 328 GLU A O 1
ATOM 2721 N N . ILE A 1 329 ? 14.688 -12.125 -2.287 1 95.38 329 ILE A N 1
ATOM 2722 C CA . ILE A 1 329 ? 14.695 -11.016 -1.342 1 95.38 329 ILE A CA 1
ATOM 2723 C C . ILE A 1 329 ? 13.266 -10.688 -0.909 1 95.38 329 ILE A C 1
ATOM 2725 O O . ILE A 1 329 ? 13.016 -10.445 0.272 1 95.38 329 ILE A O 1
ATOM 2729 N N . ASN A 1 330 ? 12.336 -10.656 -1.789 1 93 330 ASN A N 1
ATOM 2730 C CA . ASN A 1 330 ? 11 -10.125 -1.539 1 93 330 ASN A CA 1
ATOM 2731 C C . ASN A 1 330 ? 10.055 -11.211 -1.035 1 93 330 ASN A C 1
ATOM 2733 O O . ASN A 1 330 ? 9.062 -10.914 -0.362 1 93 330 ASN A O 1
ATOM 2737 N N . ASN A 1 331 ? 10.32 -12.445 -1.355 1 90.88 331 ASN A N 1
ATOM 2738 C CA . ASN A 1 331 ? 9.469 -13.562 -0.979 1 90.88 331 ASN A CA 1
ATOM 2739 C C . ASN A 1 331 ? 10.289 -14.758 -0.503 1 90.88 331 ASN A C 1
ATOM 2741 O O . ASN A 1 331 ? 10.398 -15.766 -1.206 1 90.88 331 ASN A O 1
ATOM 2745 N N . PRO A 1 332 ? 10.703 -14.703 0.779 1 90.38 332 PRO A N 1
ATOM 2746 C CA . PRO A 1 332 ? 11.672 -15.703 1.236 1 90.38 332 PRO A CA 1
ATOM 2747 C C . PRO A 1 332 ? 11.07 -17.109 1.318 1 90.38 332 PRO A C 1
ATOM 2749 O O . PRO A 1 332 ? 11.805 -18.094 1.439 1 90.38 332 PRO A O 1
ATOM 2752 N N . ASN A 1 333 ? 9.773 -17.25 1.284 1 92.75 333 ASN A N 1
ATOM 2753 C CA . ASN A 1 333 ? 9.148 -18.562 1.272 1 92.75 333 ASN A CA 1
ATOM 2754 C C . ASN A 1 333 ? 8.82 -19.016 -0.148 1 92.75 333 ASN A C 1
ATOM 2756 O O . ASN A 1 333 ? 8.312 -20.125 -0.351 1 92.75 333 ASN A O 1
ATOM 2760 N N . ALA A 1 334 ? 9.086 -18.156 -1.086 1 94.88 334 ALA A N 1
ATOM 2761 C CA . ALA A 1 334 ? 8.773 -18.469 -2.477 1 94.88 334 ALA A CA 1
ATOM 2762 C C . ALA A 1 334 ? 10 -19 -3.213 1 94.88 334 ALA A C 1
ATOM 2764 O O . ALA A 1 334 ? 11.133 -18.656 -2.861 1 94.88 334 ALA A O 1
ATOM 2765 N N . TYR A 1 335 ? 9.758 -19.781 -4.098 1 97.38 335 TYR A N 1
ATOM 2766 C CA . TYR A 1 335 ? 10.773 -20.297 -5.004 1 97.38 335 TYR A CA 1
ATOM 2767 C C . TYR A 1 335 ? 10.391 -20.047 -6.457 1 97.38 335 TYR A C 1
ATOM 2769 O O . TYR A 1 335 ? 9.227 -20.188 -6.832 1 97.38 335 TYR A O 1
ATOM 2777 N N . PHE A 1 336 ? 11.414 -19.594 -7.223 1 97.69 336 PHE A N 1
ATOM 2778 C CA . PHE A 1 336 ? 11.211 -19.312 -8.641 1 97.69 336 PHE A CA 1
ATOM 2779 C C . PHE A 1 336 ? 11.156 -20.609 -9.438 1 97.69 336 PHE A C 1
ATOM 2781 O O . PHE A 1 336 ? 12.164 -21.312 -9.555 1 97.69 336 PHE A O 1
ATOM 2788 N N . GLU A 1 337 ? 9.969 -20.922 -9.883 1 98 337 GLU A N 1
ATOM 2789 C CA . GLU A 1 337 ? 9.844 -22.016 -10.844 1 98 337 GLU A CA 1
ATOM 2790 C C . GLU A 1 337 ? 10.344 -21.609 -12.219 1 98 337 GLU A C 1
ATOM 2792 O O . GLU A 1 337 ? 9.57 -21.141 -13.055 1 98 337 GLU A O 1
ATOM 2797 N N . LEU A 1 338 ? 11.578 -21.922 -12.531 1 98 338 LEU A N 1
ATOM 2798 C CA . LEU A 1 338 ? 12.25 -21.453 -13.742 1 98 338 LEU A CA 1
ATOM 2799 C C . LEU A 1 338 ? 11.539 -21.969 -14.984 1 98 338 LEU A C 1
ATOM 2801 O O . LEU A 1 338 ? 11.102 -23.125 -15.023 1 98 338 LEU A O 1
ATOM 2805 N N . PRO A 1 339 ? 11.43 -21.109 -16 1 97.88 339 PRO A N 1
ATOM 2806 C CA . PRO A 1 339 ? 10.852 -21.625 -17.25 1 97.88 339 PRO A CA 1
ATOM 2807 C C . PRO A 1 339 ? 11.797 -22.578 -17.984 1 97.88 339 PRO A C 1
ATOM 2809 O O . PRO A 1 339 ? 12.906 -22.188 -18.344 1 97.88 339 PRO A O 1
ATOM 2812 N N . PHE A 1 340 ? 11.383 -23.766 -18.156 1 98.62 340 PHE A N 1
ATOM 2813 C CA . PHE A 1 340 ? 12.125 -24.781 -18.906 1 98.62 340 PHE A CA 1
ATOM 2814 C C . PHE A 1 340 ? 11.492 -25.031 -20.266 1 98.62 340 PHE A C 1
ATOM 2816 O O . PHE A 1 340 ? 12.18 -25 -21.297 1 98.62 340 PHE A O 1
ATOM 2823 N N . ARG A 1 341 ? 10.242 -25.234 -20.297 1 97.81 341 ARG A N 1
ATOM 2824 C CA . ARG A 1 341 ? 9.406 -25.406 -21.469 1 97.81 341 ARG A CA 1
ATOM 2825 C C . ARG A 1 341 ? 7.984 -24.922 -21.203 1 97.81 341 ARG A C 1
ATOM 2827 O O . ARG A 1 341 ? 7.367 -25.297 -20.203 1 97.81 341 ARG A O 1
ATOM 2834 N N . ARG A 1 342 ? 7.512 -24.062 -22.078 1 95.94 342 ARG A N 1
ATOM 2835 C CA . ARG A 1 342 ? 6.168 -23.531 -21.875 1 95.94 342 ARG A CA 1
ATOM 2836 C C . ARG A 1 342 ? 5.59 -23 -23.188 1 95.94 342 ARG A C 1
ATOM 2838 O O . ARG A 1 342 ? 6.305 -22.406 -23.984 1 95.94 342 ARG A O 1
ATOM 2845 N N . MET A 1 343 ? 4.281 -23.188 -23.328 1 93.5 343 MET A N 1
ATOM 2846 C CA . MET A 1 343 ? 3.598 -22.766 -24.547 1 93.5 343 MET A CA 1
ATOM 2847 C C . MET A 1 343 ? 3.547 -21.25 -24.656 1 93.5 343 MET A C 1
ATOM 2849 O O . MET A 1 343 ? 3.314 -20.562 -23.656 1 93.5 343 MET A O 1
ATOM 2853 N N . LEU A 1 344 ? 3.672 -20.75 -25.891 1 92.75 344 LEU A N 1
ATOM 2854 C CA . LEU A 1 344 ? 3.684 -19.297 -26.125 1 92.75 344 LEU A CA 1
ATOM 2855 C C . LEU A 1 344 ? 2.377 -18.844 -26.766 1 92.75 344 LEU A C 1
ATOM 2857 O O . LEU A 1 344 ? 2.119 -17.641 -26.859 1 92.75 344 LEU A O 1
ATOM 2861 N N . GLY A 1 345 ? 1.559 -19.75 -27.156 1 87.44 345 GLY A N 1
ATOM 2862 C CA . GLY A 1 345 ? 0.299 -19.391 -27.797 1 87.44 345 GLY A CA 1
ATOM 2863 C C . GLY A 1 345 ? 0.473 -18.5 -29 1 87.44 345 GLY A C 1
ATOM 2864 O O . GLY A 1 345 ? 1.247 -18.812 -29.906 1 87.44 345 GLY A O 1
ATOM 2865 N N . ASP A 1 346 ? -0.238 -17.344 -28.953 1 85.94 346 ASP A N 1
ATOM 2866 C CA . ASP A 1 346 ? -0.188 -16.406 -30.078 1 85.94 346 ASP A CA 1
ATOM 2867 C C . ASP A 1 346 ? 1.087 -15.562 -30.031 1 85.94 346 ASP A C 1
ATOM 2869 O O . ASP A 1 346 ? 1.354 -14.781 -30.953 1 85.94 346 ASP A O 1
ATOM 2873 N N . GLY A 1 347 ? 1.841 -15.75 -29.031 1 89.62 347 GLY A N 1
ATOM 2874 C CA . GLY A 1 347 ? 3.094 -15.023 -28.906 1 89.62 347 GLY A CA 1
ATOM 2875 C C . GLY A 1 347 ? 4.293 -15.812 -29.391 1 89.62 347 GLY A C 1
ATOM 2876 O O . GLY A 1 347 ? 5.367 -15.758 -28.781 1 89.62 347 GLY A O 1
ATOM 2877 N N . ALA A 1 348 ? 4.125 -16.578 -30.406 1 92.75 348 ALA A N 1
ATOM 2878 C CA . ALA A 1 348 ? 5.203 -17.391 -30.969 1 92.75 348 ALA A CA 1
ATOM 2879 C C . ALA A 1 348 ? 6.375 -16.516 -31.406 1 92.75 348 ALA A C 1
ATOM 2881 O O . ALA A 1 348 ? 6.184 -15.383 -31.844 1 92.75 348 ALA A O 1
ATOM 2882 N N . VAL A 1 349 ? 7.578 -17.078 -31.297 1 94.19 349 VAL A N 1
ATOM 2883 C CA . VAL A 1 349 ? 8.797 -16.359 -31.641 1 94.19 349 VAL A CA 1
ATOM 2884 C C . VAL A 1 349 ? 9.328 -16.859 -32.969 1 94.19 349 VAL A C 1
ATOM 2886 O O . VAL A 1 349 ? 9.484 -18.062 -33.188 1 94.19 349 VAL A O 1
ATOM 2889 N N . THR A 1 350 ? 9.633 -15.922 -33.844 1 94.38 350 THR A N 1
ATOM 2890 C CA . THR A 1 350 ? 10.211 -16.281 -35.125 1 94.38 350 THR A CA 1
ATOM 2891 C C . THR A 1 350 ? 11.734 -16.188 -35.094 1 94.38 350 THR A C 1
ATOM 2893 O O . THR A 1 350 ? 12.289 -15.281 -34.469 1 94.38 350 THR A O 1
ATOM 2896 N N . GLY A 1 351 ? 12.375 -17.172 -35.781 1 94.06 351 GLY A N 1
ATOM 2897 C CA . GLY A 1 351 ? 13.828 -17.188 -35.844 1 94.06 351 GLY A CA 1
ATOM 2898 C C . GLY A 1 351 ? 14.367 -18.172 -36.844 1 94.06 351 GLY A C 1
ATOM 2899 O O . GLY A 1 351 ? 13.617 -18.703 -37.688 1 94.06 351 GLY A O 1
ATOM 2900 N N . ILE A 1 352 ? 15.711 -18.266 -36.844 1 96.56 352 ILE A N 1
ATOM 2901 C CA . ILE A 1 352 ? 16.406 -19.156 -37.781 1 96.56 352 ILE A CA 1
ATOM 2902 C C . ILE A 1 352 ? 16.781 -20.453 -37.062 1 96.56 352 ILE A C 1
ATOM 2904 O O . ILE A 1 352 ? 17.391 -20.406 -35.969 1 96.56 352 ILE A O 1
ATOM 2908 N N . ARG A 1 353 ? 16.406 -21.562 -37.594 1 97.25 353 ARG A N 1
ATOM 2909 C CA . ARG A 1 353 ? 16.75 -22.859 -37.031 1 97.25 353 ARG A CA 1
ATOM 2910 C C . ARG A 1 353 ? 18.25 -23.109 -37.094 1 97.25 353 ARG A C 1
ATOM 2912 O O . ARG A 1 353 ? 18.906 -22.766 -38.062 1 97.25 353 ARG A O 1
ATOM 2919 N N . ALA A 1 354 ? 18.734 -23.734 -36.094 1 97.19 354 ALA A N 1
ATOM 2920 C CA . ALA A 1 354 ? 20.172 -24.016 -36.031 1 97.19 354 ALA A CA 1
ATOM 2921 C C . ALA A 1 354 ? 20.531 -25.266 -36.844 1 97.19 354 ALA A C 1
ATOM 2923 O O . ALA A 1 354 ? 21.688 -25.438 -37.25 1 97.19 354 ALA A O 1
ATOM 2924 N N . ASP A 1 355 ? 19.594 -26.125 -37.031 1 96.44 355 ASP A N 1
ATOM 2925 C CA . ASP A 1 355 ? 19.906 -27.406 -37.656 1 96.44 355 ASP A CA 1
ATOM 2926 C C . ASP A 1 355 ? 19.969 -27.25 -39.188 1 96.44 355 ASP A C 1
ATOM 2928 O O . ASP A 1 355 ? 20.719 -27.969 -39.844 1 96.44 355 ASP A O 1
ATOM 2932 N N . ASN A 1 356 ? 19.203 -26.266 -39.812 1 97 356 ASN A N 1
ATOM 2933 C CA . ASN A 1 356 ? 19.156 -26.219 -41.281 1 97 356 ASN A CA 1
ATOM 2934 C C . ASN A 1 356 ? 19.219 -24.781 -41.781 1 97 356 ASN A C 1
ATOM 2936 O O . ASN A 1 356 ? 19.266 -24.562 -43 1 97 356 ASN A O 1
ATOM 2940 N N . GLY A 1 357 ? 19.188 -23.828 -40.906 1 96.12 357 GLY A N 1
ATOM 2941 C CA . GLY A 1 357 ? 19.375 -22.438 -41.281 1 96.12 357 GLY A CA 1
ATOM 2942 C C . GLY A 1 357 ? 18.125 -21.781 -41.844 1 96.12 357 GLY A C 1
ATOM 2943 O O . GLY A 1 357 ? 18.188 -20.672 -42.375 1 96.12 357 GLY A O 1
ATOM 2944 N N . LYS A 1 358 ? 17 -22.375 -41.75 1 97.19 358 LYS A N 1
ATOM 2945 C CA . LYS A 1 358 ? 15.75 -21.844 -42.312 1 97.19 358 LYS A CA 1
ATOM 2946 C C . LYS A 1 358 ? 14.93 -21.141 -41.25 1 97.19 358 LYS A C 1
ATOM 2948 O O . LYS A 1 358 ? 15.047 -21.438 -40.062 1 97.19 358 LYS A O 1
ATOM 2953 N N . PRO A 1 359 ? 14.141 -20.156 -41.719 1 96.5 359 PRO A N 1
ATOM 2954 C CA . PRO A 1 359 ? 13.258 -19.5 -40.75 1 96.5 359 PRO A CA 1
ATOM 2955 C C . PRO A 1 359 ? 12.164 -20.438 -40.219 1 96.5 359 PRO A C 1
ATOM 2957 O O . PRO A 1 359 ? 11.68 -21.297 -40.938 1 96.5 359 PRO A O 1
ATOM 2960 N N . ASP A 1 360 ? 11.82 -20.312 -39.031 1 95.69 360 ASP A N 1
ATOM 2961 C CA . ASP A 1 360 ? 10.734 -21.062 -38.406 1 95.69 360 ASP A CA 1
ATOM 2962 C C . ASP A 1 360 ? 10.078 -20.266 -37.281 1 95.69 360 ASP A C 1
ATOM 2964 O O . ASP A 1 360 ? 10.555 -19.188 -36.906 1 95.69 360 ASP A O 1
ATOM 2968 N N . SER A 1 361 ? 8.922 -20.75 -36.906 1 95.38 361 SER A N 1
ATOM 2969 C CA . SER A 1 361 ? 8.164 -20.172 -35.781 1 95.38 361 SER A CA 1
ATOM 2970 C C . SER A 1 361 ? 8.109 -21.141 -34.625 1 95.38 361 SER A C 1
ATOM 2972 O O . SER A 1 361 ? 7.703 -22.297 -34.75 1 95.38 361 SER A O 1
ATOM 2974 N N . GLN A 1 362 ? 8.594 -20.625 -33.5 1 93.75 362 GLN A N 1
ATOM 2975 C CA . GLN A 1 362 ? 8.641 -21.438 -32.281 1 93.75 362 GLN A CA 1
ATOM 2976 C C . GLN A 1 362 ? 7.457 -21.141 -31.375 1 93.75 362 GLN A C 1
ATOM 2978 O O . GLN A 1 362 ? 7.293 -20.016 -30.906 1 93.75 362 GLN A O 1
ATOM 2983 N N . LYS A 1 363 ? 6.707 -22.188 -30.984 1 93.62 363 LYS A N 1
ATOM 2984 C CA . LYS A 1 363 ? 5.477 -22.016 -30.219 1 93.62 363 LYS A CA 1
ATOM 2985 C C . LYS A 1 363 ? 5.695 -22.359 -28.75 1 93.62 363 LYS A C 1
ATOM 2987 O O . LYS A 1 363 ? 4.773 -22.25 -27.938 1 93.62 363 LYS A O 1
ATOM 2992 N N . PHE A 1 364 ? 6.875 -22.797 -28.438 1 95.62 364 PHE A N 1
ATOM 2993 C CA . PHE A 1 364 ? 7.258 -23.094 -27.062 1 95.62 364 PHE A CA 1
ATOM 2994 C C . PHE A 1 364 ? 8.539 -22.359 -26.688 1 95.62 364 PHE A C 1
ATOM 2996 O O . PHE A 1 364 ? 9.461 -22.266 -27.484 1 95.62 364 PHE A O 1
ATOM 3003 N N . TYR A 1 365 ? 8.492 -21.766 -25.578 1 97.12 365 TYR A N 1
ATOM 3004 C CA . TYR A 1 365 ? 9.781 -21.438 -24.984 1 97.12 365 TYR A CA 1
ATOM 3005 C C . TYR A 1 365 ? 10.539 -22.688 -24.578 1 97.12 365 TYR A C 1
ATOM 3007 O O . TYR A 1 365 ? 9.953 -23.625 -24.031 1 97.12 365 TYR A O 1
ATOM 3015 N N . GLN A 1 366 ? 11.797 -22.797 -24.859 1 98.25 366 GLN A N 1
ATOM 3016 C CA . GLN A 1 366 ? 12.68 -23.891 -24.453 1 98.25 366 GLN A CA 1
ATOM 3017 C C . GLN A 1 366 ? 14.008 -23.359 -23.922 1 98.25 366 GLN A C 1
ATOM 3019 O O . GLN A 1 366 ? 14.75 -22.688 -24.656 1 98.25 366 GLN A O 1
ATOM 3024 N N . ILE A 1 367 ? 14.367 -23.719 -22.719 1 98.69 367 ILE A N 1
ATOM 3025 C CA . ILE A 1 367 ? 15.531 -23.156 -22.031 1 98.69 367 ILE A CA 1
ATOM 3026 C C . ILE A 1 367 ? 16.812 -23.641 -22.719 1 98.69 367 ILE A C 1
ATOM 3028 O O . ILE A 1 367 ? 17.875 -23.031 -22.562 1 98.69 367 ILE A O 1
ATOM 3032 N N . ASN A 1 368 ? 16.797 -24.625 -23.562 1 98.5 368 ASN A N 1
ATOM 3033 C CA . ASN A 1 368 ? 17.922 -25.328 -24.172 1 98.5 368 ASN A CA 1
ATOM 3034 C C . ASN A 1 368 ? 18.797 -24.391 -24.984 1 98.5 368 ASN A C 1
ATOM 3036 O O . ASN A 1 368 ? 18.312 -23.406 -25.547 1 98.5 368 ASN A O 1
ATOM 3040 N N . ARG A 1 369 ? 20.062 -24.734 -25.016 1 98 369 ARG A N 1
ATOM 3041 C CA . ARG A 1 369 ? 20.953 -24.062 -25.953 1 98 369 ARG A CA 1
ATOM 3042 C C . ARG A 1 369 ? 20.516 -24.312 -27.406 1 98 369 ARG A C 1
ATOM 3044 O O . ARG A 1 369 ? 20.188 -25.453 -27.766 1 98 369 ARG A O 1
ATOM 3051 N N . LYS A 1 370 ? 20.406 -23.234 -28.188 1 97 370 LYS A N 1
ATOM 3052 C CA . LYS A 1 370 ? 20.125 -23.406 -29.609 1 97 370 LYS A CA 1
ATOM 3053 C C . LYS A 1 370 ? 21.203 -24.25 -30.281 1 97 370 LYS A C 1
ATOM 3055 O O . LYS A 1 370 ? 22.391 -23.922 -30.234 1 97 370 LYS A O 1
ATOM 3060 N N . SER A 1 371 ? 20.859 -25.328 -30.891 1 97.81 371 SER A N 1
ATOM 3061 C CA . SER A 1 371 ? 21.734 -26.312 -31.5 1 97.81 371 SER A CA 1
ATOM 3062 C C . SER A 1 371 ? 20.984 -27.188 -32.5 1 97.81 371 SER A C 1
ATOM 3064 O O . SER A 1 371 ? 19.812 -26.969 -32.75 1 97.81 371 SER A O 1
ATOM 3066 N N . SER A 1 372 ? 21.672 -28.172 -33.062 1 97.31 372 SER A N 1
ATOM 3067 C CA . SER A 1 372 ? 21.016 -29.109 -33.969 1 97.31 372 SER A CA 1
ATOM 3068 C C . SER A 1 372 ? 20 -29.984 -33.219 1 97.31 372 SER A C 1
ATOM 3070 O O . SER A 1 372 ? 19 -30.406 -33.812 1 97.31 372 SER A O 1
ATOM 3072 N N . ASP A 1 373 ? 20.203 -30.234 -31.953 1 97.62 373 ASP A N 1
ATOM 3073 C CA . ASP A 1 373 ? 19.344 -31.109 -31.156 1 97.62 373 ASP A CA 1
ATOM 3074 C C . ASP A 1 373 ? 18.109 -30.359 -30.656 1 97.62 373 ASP A C 1
ATOM 3076 O O . ASP A 1 373 ? 17.094 -30.969 -30.359 1 97.62 373 ASP A O 1
ATOM 3080 N N . CYS A 1 374 ? 18.234 -29.078 -30.516 1 98.06 374 CYS A N 1
ATOM 3081 C CA . CYS A 1 374 ? 17.141 -28.172 -30.219 1 98.06 374 CYS A CA 1
ATOM 3082 C C . CYS A 1 374 ? 17.266 -26.891 -31.047 1 98.06 374 CYS A C 1
ATOM 3084 O O . CYS A 1 374 ? 17.672 -25.859 -30.547 1 98.06 374 CYS A O 1
ATOM 3086 N N . PRO A 1 375 ? 16.828 -26.969 -32.188 1 97.75 375 PRO A N 1
ATOM 3087 C CA . PRO A 1 375 ? 17.172 -25.953 -33.188 1 97.75 375 PRO A CA 1
ATOM 3088 C C . PRO A 1 375 ? 16.641 -24.562 -32.844 1 97.75 375 PRO A C 1
ATOM 3090 O O . PRO A 1 375 ? 17.188 -23.562 -33.312 1 97.75 375 PRO A O 1
ATOM 3093 N N . MET A 1 376 ? 15.602 -24.562 -32.094 1 97.38 376 MET A N 1
ATOM 3094 C CA . MET A 1 376 ? 15 -23.281 -31.75 1 97.38 376 MET A CA 1
ATOM 3095 C C . MET A 1 376 ? 15.164 -22.969 -30.266 1 97.38 376 MET A C 1
ATOM 3097 O O . MET A 1 376 ? 14.367 -22.219 -29.703 1 97.38 376 MET A O 1
ATOM 3101 N N . GLY A 1 377 ? 16.141 -23.547 -29.594 1 97.88 377 GLY A N 1
ATOM 3102 C CA . GLY A 1 377 ? 16.391 -23.281 -28.188 1 97.88 377 GLY A CA 1
ATOM 3103 C C . GLY A 1 377 ? 16.656 -21.812 -27.891 1 97.88 377 GLY A C 1
ATOM 3104 O O . GLY A 1 377 ? 17.172 -21.078 -28.734 1 97.88 377 GLY A O 1
ATOM 3105 N N . PHE A 1 378 ? 16.328 -21.359 -26.688 1 98.19 378 PHE A N 1
ATOM 3106 C CA . PHE A 1 378 ? 16.438 -19.953 -26.328 1 98.19 378 PHE A CA 1
ATOM 3107 C C . PHE A 1 378 ? 17.734 -19.672 -25.594 1 98.19 378 PHE A C 1
ATOM 3109 O O . PHE A 1 378 ? 18.047 -18.531 -25.281 1 98.19 378 PHE A O 1
ATOM 3116 N N . SER A 1 379 ? 18.562 -20.688 -25.203 1 98.19 379 SER A N 1
ATOM 3117 C CA . SER A 1 379 ? 19.938 -20.609 -24.75 1 98.19 379 SER A CA 1
ATOM 3118 C C . SER A 1 379 ? 20.047 -19.953 -23.391 1 98.19 379 SER A C 1
ATOM 3120 O O . SER A 1 379 ? 20.906 -19.094 -23.172 1 98.19 379 SER A O 1
ATOM 3122 N N . GLN A 1 380 ? 19.141 -20.297 -22.406 1 98.25 380 GLN A N 1
ATOM 3123 C CA . GLN A 1 380 ? 19.234 -19.719 -21.078 1 98.25 380 GLN A CA 1
ATOM 3124 C C . GLN A 1 380 ? 19.781 -20.75 -20.078 1 98.25 380 GLN A C 1
ATOM 3126 O O . GLN A 1 380 ? 19.812 -20.5 -18.875 1 98.25 380 GLN A O 1
ATOM 3131 N N . GLU A 1 381 ? 20.281 -21.938 -20.516 1 97.44 381 GLU A N 1
ATOM 3132 C CA . GLU A 1 381 ? 20.734 -23.016 -19.625 1 97.44 381 GLU A CA 1
ATOM 3133 C C . GLU A 1 381 ? 21.828 -22.531 -18.688 1 97.44 381 GLU A C 1
ATOM 3135 O O . GLU A 1 381 ? 21.797 -22.781 -17.484 1 97.44 381 GLU A O 1
ATOM 3140 N N . GLU A 1 382 ? 22.797 -21.859 -19.25 1 97.69 382 GLU A N 1
ATOM 3141 C CA . GLU A 1 382 ? 23.938 -21.438 -18.469 1 97.69 382 GLU A CA 1
ATOM 3142 C C . GLU A 1 382 ? 23.547 -20.391 -17.438 1 97.69 382 GLU A C 1
ATOM 3144 O O . GLU A 1 382 ? 24.062 -20.375 -16.312 1 97.69 382 GLU A O 1
ATOM 3149 N N . THR A 1 383 ? 22.688 -19.469 -17.844 1 97.88 383 THR A N 1
ATOM 3150 C CA . THR A 1 383 ? 22.188 -18.484 -16.891 1 97.88 383 THR A CA 1
ATOM 3151 C C . THR A 1 383 ? 21.484 -19.156 -15.727 1 97.88 383 THR A C 1
ATOM 3153 O O . THR A 1 383 ? 21.734 -18.812 -14.57 1 97.88 383 THR A O 1
ATOM 3156 N N . ALA A 1 384 ? 20.641 -20.109 -16 1 97.81 384 ALA A N 1
ATOM 3157 C CA . ALA A 1 384 ? 19.906 -20.828 -14.977 1 97.81 384 ALA A CA 1
ATOM 3158 C C . ALA A 1 384 ? 20.875 -21.562 -14.031 1 97.81 384 ALA A C 1
ATOM 3160 O O . ALA A 1 384 ? 20.688 -21.531 -12.812 1 97.81 384 ALA A O 1
ATOM 3161 N N . LYS A 1 385 ? 21.891 -22.203 -14.586 1 98 385 LYS A N 1
ATOM 3162 C CA . LYS A 1 385 ? 22.875 -22.922 -13.789 1 98 385 LYS A CA 1
ATOM 3163 C C . LYS A 1 385 ? 23.625 -21.984 -12.859 1 98 385 LYS A C 1
ATOM 3165 O O . LYS A 1 385 ? 23.859 -22.312 -11.695 1 98 385 LYS A O 1
ATOM 3170 N N . ARG A 1 386 ? 23.984 -20.844 -13.352 1 97.81 386 ARG A N 1
ATOM 3171 C CA . ARG A 1 386 ? 24.703 -19.859 -12.547 1 97.81 386 ARG A CA 1
ATOM 3172 C C . ARG A 1 386 ? 23.828 -19.375 -11.391 1 97.81 386 ARG A C 1
ATOM 3174 O O . ARG A 1 386 ? 24.328 -19.219 -10.266 1 97.81 386 ARG A O 1
ATOM 3181 N N . LEU A 1 387 ? 22.609 -19.109 -11.633 1 97.75 387 LEU A N 1
ATOM 3182 C CA . LEU A 1 387 ? 21.703 -18.641 -10.594 1 97.75 387 LEU A CA 1
ATOM 3183 C C . LEU A 1 387 ? 21.531 -19.703 -9.5 1 97.75 387 LEU A C 1
ATOM 3185 O O . LEU A 1 387 ? 21.609 -19.375 -8.312 1 97.75 387 LEU A O 1
ATOM 3189 N N . TRP A 1 388 ? 21.375 -21 -9.875 1 98 388 TRP A N 1
ATOM 3190 C CA . TRP A 1 388 ? 21.188 -22.062 -8.906 1 98 388 TRP A CA 1
ATOM 3191 C C . TRP A 1 388 ? 22.453 -22.328 -8.125 1 98 388 TRP A C 1
ATOM 3193 O O . TRP A 1 388 ? 22.406 -22.781 -6.973 1 98 388 TRP A O 1
ATOM 3203 N N . ALA A 1 389 ? 23.578 -22.016 -8.719 1 97.56 389 ALA A N 1
ATOM 3204 C CA . ALA A 1 389 ? 24.859 -22.219 -8.062 1 97.56 389 ALA A CA 1
ATOM 3205 C C . ALA A 1 389 ? 25.031 -21.281 -6.867 1 97.56 389 ALA A C 1
ATOM 3207 O O . ALA A 1 389 ? 25.828 -21.547 -5.973 1 97.56 389 ALA A O 1
ATOM 3208 N N . THR A 1 390 ? 24.266 -20.219 -6.82 1 96.5 390 THR A N 1
ATOM 3209 C CA . THR A 1 390 ? 24.375 -19.281 -5.707 1 96.5 390 THR A CA 1
ATOM 3210 C C . THR A 1 390 ? 23.797 -19.891 -4.43 1 96.5 390 THR A C 1
ATOM 3212 O O . THR A 1 390 ? 24.047 -19.391 -3.332 1 96.5 390 THR A O 1
ATOM 3215 N N . ASP A 1 391 ? 22.984 -20.891 -4.512 1 96.06 391 ASP A N 1
ATOM 3216 C CA . ASP A 1 391 ? 22.469 -21.672 -3.391 1 96.06 391 ASP A CA 1
ATOM 3217 C C . ASP A 1 391 ? 21.719 -20.781 -2.398 1 96.06 391 ASP A C 1
ATOM 3219 O O . ASP A 1 391 ? 21.938 -20.875 -1.188 1 96.06 391 ASP A O 1
ATOM 3223 N N . HIS A 1 392 ? 20.969 -19.844 -2.914 1 96.81 392 HIS A N 1
ATOM 3224 C CA . HIS A 1 392 ? 20.078 -18.969 -2.158 1 96.81 392 HIS A CA 1
ATOM 3225 C C . HIS A 1 392 ? 20.859 -18.125 -1.15 1 96.81 392 HIS A C 1
ATOM 3227 O O . HIS A 1 392 ? 20.375 -17.844 -0.057 1 96.81 392 HIS A O 1
ATOM 3233 N N . GLU A 1 393 ? 22.062 -17.797 -1.459 1 97 393 GLU A N 1
ATOM 3234 C CA . GLU A 1 393 ? 22.922 -17 -0.583 1 97 393 GLU A CA 1
ATOM 3235 C C . GLU A 1 393 ? 22.328 -15.617 -0.356 1 97 393 GLU A C 1
ATOM 3237 O O . GLU A 1 393 ? 22.406 -15.07 0.749 1 97 393 GLU A O 1
ATOM 3242 N N . LEU A 1 394 ? 21.812 -15.008 -1.412 1 97.62 394 LEU A N 1
ATOM 3243 C CA . LEU A 1 394 ? 21.234 -13.672 -1.287 1 97.62 394 LEU A CA 1
ATOM 3244 C C . LEU A 1 394 ? 20.062 -13.672 -0.301 1 97.62 394 LEU A C 1
ATOM 3246 O O . LEU A 1 394 ? 19.906 -12.727 0.474 1 97.62 394 LEU A O 1
ATOM 3250 N N . ARG A 1 395 ? 19.234 -14.672 -0.36 1 96.56 395 ARG A N 1
ATOM 3251 C CA . ARG A 1 395 ? 18.125 -14.828 0.589 1 96.56 395 ARG A CA 1
ATOM 3252 C C . ARG A 1 395 ? 18.641 -14.836 2.025 1 96.56 395 ARG A C 1
ATOM 3254 O O . ARG A 1 395 ? 18.094 -14.148 2.887 1 96.56 395 ARG A O 1
ATOM 3261 N N . LYS A 1 396 ? 19.688 -15.57 2.318 1 95.5 396 LYS A N 1
ATOM 3262 C CA . LYS A 1 396 ? 20.266 -15.672 3.652 1 95.5 396 LYS A CA 1
ATOM 3263 C C . LYS A 1 396 ? 20.797 -14.328 4.129 1 95.5 396 LYS A C 1
ATOM 3265 O O . LYS A 1 396 ? 20.719 -14.008 5.316 1 95.5 396 LYS A O 1
ATOM 3270 N N . LYS A 1 397 ? 21.203 -13.531 3.232 1 96.12 397 LYS A N 1
ATOM 3271 C CA . LYS A 1 397 ? 21.906 -12.305 3.584 1 96.12 397 LYS A CA 1
ATOM 3272 C C . LYS A 1 397 ? 20.953 -11.125 3.678 1 96.12 397 LYS A C 1
ATOM 3274 O O . LYS A 1 397 ? 21.125 -10.234 4.52 1 96.12 397 LYS A O 1
ATOM 3279 N N . ALA A 1 398 ? 19.922 -11.109 2.826 1 96 398 ALA A N 1
ATOM 3280 C CA . ALA A 1 398 ? 19.297 -9.805 2.623 1 96 398 ALA A CA 1
ATOM 3281 C C . ALA A 1 398 ? 17.781 -9.938 2.488 1 96 398 ALA A C 1
ATOM 3283 O O . ALA A 1 398 ? 17.109 -8.961 2.168 1 96 398 ALA A O 1
ATOM 3284 N N . ALA A 1 399 ? 17.25 -11.086 2.705 1 95.56 399 ALA A N 1
ATOM 3285 C CA . ALA A 1 399 ? 15.82 -11.258 2.52 1 95.56 399 ALA A CA 1
ATOM 3286 C C . ALA A 1 399 ? 15.031 -10.398 3.502 1 95.56 399 ALA A C 1
ATOM 3288 O O . ALA A 1 399 ? 15.438 -10.227 4.652 1 95.56 399 ALA A O 1
ATOM 3289 N N . ASN A 1 400 ? 13.922 -9.828 3.008 1 93.62 400 ASN A N 1
ATOM 3290 C CA . ASN A 1 400 ? 12.953 -9.203 3.9 1 93.62 400 ASN A CA 1
ATOM 3291 C C . ASN A 1 400 ? 12.273 -10.227 4.797 1 93.62 400 ASN A C 1
ATOM 3293 O O . ASN A 1 400 ? 12.188 -11.406 4.445 1 93.62 400 ASN A O 1
ATOM 3297 N N . PRO A 1 401 ? 11.906 -9.797 5.992 1 86.31 401 PRO A N 1
ATOM 3298 C CA . PRO A 1 401 ? 11.156 -10.742 6.828 1 86.31 401 PRO A CA 1
ATOM 3299 C C . PRO A 1 401 ? 9.852 -11.195 6.184 1 86.31 401 PRO A C 1
ATOM 3301 O O . PRO A 1 401 ? 9.336 -10.516 5.293 1 86.31 401 PRO A O 1
ATOM 3304 N N . GLU A 1 402 ? 9.484 -12.375 6.648 1 76.75 402 GLU A N 1
ATOM 3305 C CA . GLU A 1 402 ? 8.164 -12.82 6.203 1 76.75 402 GLU A CA 1
ATOM 3306 C C . GLU A 1 402 ? 7.09 -11.797 6.547 1 76.75 402 GLU A C 1
ATOM 3308 O O . GLU A 1 402 ? 7.242 -11.023 7.496 1 76.75 402 GLU A O 1
ATOM 3313 N N . MET A 1 403 ? 6.059 -11.766 5.719 1 62.78 403 MET A N 1
ATOM 3314 C CA . MET A 1 403 ? 5.051 -10.711 5.734 1 62.78 403 MET A CA 1
ATOM 3315 C C . MET A 1 403 ? 4.535 -10.477 7.152 1 62.78 403 MET A C 1
ATOM 3317 O O . MET A 1 403 ? 3.887 -11.344 7.734 1 62.78 403 MET A O 1
ATOM 3321 N N . LEU A 1 404 ? 4.887 -9.297 7.555 1 61.78 404 LEU A N 1
ATOM 3322 C CA . LEU A 1 404 ? 4.578 -8.789 8.891 1 61.78 404 LEU A CA 1
ATOM 3323 C C . LEU A 1 404 ? 3.34 -7.902 8.859 1 61.78 404 LEU A C 1
ATOM 3325 O O . LEU A 1 404 ? 2.83 -7.508 9.914 1 61.78 404 LEU A O 1
ATOM 3329 N N . ILE A 1 405 ? 2.762 -7.773 7.59 1 63.69 405 ILE A N 1
ATOM 3330 C CA . ILE A 1 405 ? 1.647 -6.832 7.559 1 63.69 405 ILE A CA 1
ATOM 3331 C C . ILE A 1 405 ? 0.333 -7.582 7.766 1 63.69 405 ILE A C 1
ATOM 3333 O O . ILE A 1 405 ? 0.089 -8.609 7.125 1 63.69 405 ILE A O 1
ATOM 3337 N N . ARG A 1 406 ? -0.357 -7.055 8.703 1 71.5 406 ARG A N 1
ATOM 3338 C CA . ARG A 1 406 ? -1.674 -7.609 8.992 1 71.5 406 ARG A CA 1
ATOM 3339 C C . ARG A 1 406 ? -2.781 -6.699 8.477 1 71.5 406 ARG A C 1
ATOM 3341 O O . ARG A 1 406 ? -2.832 -5.516 8.828 1 71.5 406 ARG A O 1
ATOM 3348 N N . TYR A 1 407 ? -3.582 -7.211 7.594 1 68.31 407 TYR A N 1
ATOM 3349 C CA . TYR A 1 407 ? -4.617 -6.43 6.926 1 68.31 407 TYR A CA 1
ATOM 3350 C C . TYR A 1 407 ? -5.965 -6.602 7.621 1 68.31 407 TYR A C 1
ATOM 3352 O O . TYR A 1 407 ? -6.984 -6.109 7.137 1 68.31 407 TYR A O 1
ATOM 3360 N N . GLY A 1 408 ? -5.984 -7.285 8.68 1 69.94 408 GLY A N 1
ATOM 3361 C CA . GLY A 1 408 ? -7.234 -7.594 9.359 1 69.94 408 GLY A CA 1
ATOM 3362 C C . GLY A 1 408 ? -7.68 -9.031 9.172 1 69.94 408 GLY A C 1
ATOM 3363 O O . GLY A 1 408 ? -7.141 -9.75 8.328 1 69.94 408 GLY A O 1
ATOM 3364 N N . ALA A 1 409 ? -8.484 -9.555 9.867 1 73.38 409 ALA A N 1
ATOM 3365 C CA . ALA A 1 409 ? -9.016 -10.914 9.844 1 73.38 409 ALA A CA 1
ATOM 3366 C C . ALA A 1 409 ? -7.891 -11.938 9.93 1 73.38 409 ALA A C 1
ATOM 3368 O O . ALA A 1 409 ? -7.883 -12.922 9.188 1 73.38 409 ALA A O 1
ATOM 3369 N N . GLY A 1 410 ? -6.883 -11.719 10.633 1 76.31 410 GLY A N 1
ATOM 3370 C CA . GLY A 1 410 ? -5.723 -12.586 10.703 1 76.31 410 GLY A CA 1
ATOM 3371 C C . GLY A 1 410 ? -6.078 -14.031 11 1 76.31 410 GLY A C 1
ATOM 3372 O O . GLY A 1 410 ? -5.711 -14.938 10.242 1 76.31 410 GLY A O 1
ATOM 3373 N N . GLU A 1 411 ? -6.707 -14.406 12.039 1 87.12 411 GLU A N 1
ATOM 3374 C CA . GLU A 1 411 ? -7.09 -15.758 12.438 1 87.12 411 GLU A CA 1
ATOM 3375 C C . GLU A 1 411 ? -8.602 -15.875 12.625 1 87.12 411 GLU A C 1
ATOM 3377 O O . GLU A 1 411 ? -9.062 -16.297 13.688 1 87.12 411 GLU A O 1
ATOM 3382 N N . VAL A 1 412 ? -9.281 -15.484 11.523 1 92.56 412 VAL A N 1
ATOM 3383 C CA . VAL A 1 412 ? -10.734 -15.539 11.562 1 92.56 412 VAL A CA 1
ATOM 3384 C C . VAL A 1 412 ? -11.242 -16.641 10.633 1 92.56 412 VAL A C 1
ATOM 3386 O O . VAL A 1 412 ? -10.789 -16.766 9.492 1 92.56 412 VAL A O 1
ATOM 3389 N N . TYR A 1 413 ? -12.133 -17.484 11.086 1 95.06 413 TYR A N 1
ATOM 3390 C CA . TYR A 1 413 ? -12.719 -18.594 10.359 1 95.06 413 TYR A CA 1
ATOM 3391 C C . TYR A 1 413 ? -14.234 -18.453 10.258 1 95.06 413 TYR A C 1
ATOM 3393 O O . TYR A 1 413 ? -14.883 -18.016 11.203 1 95.06 413 TYR A O 1
ATOM 3401 N N . ASP A 1 414 ? -14.727 -18.781 9.102 1 94.88 414 ASP A N 1
ATOM 3402 C CA . ASP A 1 414 ? -16.172 -18.922 9.016 1 94.88 414 ASP A CA 1
ATOM 3403 C C . ASP A 1 414 ? -16.688 -20.031 9.938 1 94.88 414 ASP A C 1
ATOM 3405 O O . ASP A 1 414 ? -16.172 -21.141 9.906 1 94.88 414 ASP A O 1
ATOM 3409 N N . GLU A 1 415 ? -17.703 -19.734 10.688 1 92.31 415 GLU A N 1
ATOM 3410 C CA . GLU A 1 415 ? -18.172 -20.672 11.703 1 92.31 415 GLU A CA 1
ATOM 3411 C C . GLU A 1 415 ? -18.781 -21.922 11.07 1 92.31 415 GLU A C 1
ATOM 3413 O O . GLU A 1 415 ? -18.594 -23.031 11.562 1 92.31 415 GLU A O 1
ATOM 3418 N N . ARG A 1 416 ? -19.5 -21.812 10.039 1 92.75 416 ARG A N 1
ATOM 3419 C CA . ARG A 1 416 ? -20.25 -22.906 9.445 1 92.75 416 ARG A CA 1
ATOM 3420 C C . ARG A 1 416 ? -19.328 -23.828 8.641 1 92.75 416 ARG A C 1
ATOM 3422 O O . ARG A 1 416 ? -19.312 -25.047 8.844 1 92.75 416 ARG A O 1
ATOM 3429 N N . THR A 1 417 ? -18.422 -23.266 7.766 1 94.25 417 THR A N 1
ATOM 3430 C CA . THR A 1 417 ? -17.625 -24.031 6.812 1 94.25 417 THR A CA 1
ATOM 3431 C C . THR A 1 417 ? -16.234 -24.328 7.367 1 94.25 417 THR A C 1
ATOM 3433 O O . THR A 1 417 ? -15.555 -25.234 6.895 1 94.25 417 THR A O 1
ATOM 3436 N N . GLY A 1 418 ? -15.82 -23.516 8.344 1 95.19 418 GLY A N 1
ATOM 3437 C CA . GLY A 1 418 ? -14.477 -23.641 8.883 1 95.19 418 GLY A CA 1
ATOM 3438 C C . GLY A 1 418 ? -13.414 -23 8.008 1 95.19 418 GLY A C 1
ATOM 3439 O O . GLY A 1 418 ? -12.234 -22.984 8.359 1 95.19 418 GLY A O 1
ATOM 3440 N N . MET A 1 419 ? -13.773 -22.422 6.945 1 95.25 419 MET A N 1
ATOM 3441 C CA . MET A 1 419 ? -12.812 -21.781 6.051 1 95.25 419 MET A CA 1
ATOM 3442 C C . MET A 1 419 ? -12.188 -20.547 6.707 1 95.25 419 MET A C 1
ATOM 3444 O O . MET A 1 419 ? -12.891 -19.75 7.332 1 95.25 419 MET A O 1
ATOM 3448 N N . LYS A 1 420 ? -10.922 -20.438 6.613 1 94.19 420 LYS A N 1
ATOM 3449 C CA . LYS A 1 420 ? -10.25 -19.219 7.066 1 94.19 420 LYS A CA 1
ATOM 3450 C C . LYS A 1 420 ? -10.508 -18.062 6.113 1 94.19 420 LYS A C 1
ATOM 3452 O O . LYS A 1 420 ? -10.414 -18.219 4.895 1 94.19 420 LYS A O 1
ATOM 3457 N N . LEU A 1 421 ? -10.852 -16.891 6.645 1 92.62 421 LEU A N 1
ATOM 3458 C CA . LEU A 1 421 ? -11.078 -15.711 5.824 1 92.62 421 LEU A CA 1
ATOM 3459 C C . LEU A 1 421 ? -9.766 -15.156 5.293 1 92.62 421 LEU A C 1
ATOM 3461 O O . LEU A 1 421 ? -8.75 -15.18 5.988 1 92.62 421 LEU A O 1
ATOM 3465 N N . PRO A 1 422 ? -9.766 -14.688 4.027 1 90.06 422 PRO A N 1
ATOM 3466 C CA . PRO A 1 422 ? -8.562 -14 3.545 1 90.06 422 PRO A CA 1
ATOM 3467 C C . PRO A 1 422 ? -8.281 -12.703 4.309 1 90.06 422 PRO A C 1
ATOM 3469 O O . PRO A 1 422 ? -9.203 -11.938 4.598 1 90.06 422 PRO A O 1
ATOM 3472 N N . GLU A 1 423 ? -7.051 -12.453 4.613 1 86.62 423 GLU A N 1
ATOM 3473 C CA . GLU A 1 423 ? -6.688 -11.266 5.383 1 86.62 423 GLU A CA 1
ATOM 3474 C C . GLU A 1 423 ? -6.719 -10.016 4.508 1 86.62 423 GLU A C 1
ATOM 3476 O O . GLU A 1 423 ? -6.984 -8.914 4.996 1 86.62 423 GLU A O 1
ATOM 3481 N N . LYS A 1 424 ? -6.434 -10.141 3.234 1 90.12 424 LYS A N 1
ATOM 3482 C CA . LYS A 1 424 ? -6.391 -8.984 2.342 1 90.12 424 LYS A CA 1
ATOM 3483 C C . LYS A 1 424 ? -7.449 -9.094 1.248 1 90.12 424 LYS A C 1
ATOM 3485 O O . LYS A 1 424 ? -7.43 -10.039 0.452 1 90.12 424 LYS A O 1
ATOM 3490 N N . ILE A 1 425 ? -8.352 -8.227 1.229 1 92.56 425 ILE A N 1
ATOM 3491 C CA . ILE A 1 425 ? -9.367 -8.055 0.197 1 92.56 425 ILE A CA 1
ATOM 3492 C C . ILE A 1 425 ? -9.234 -6.676 -0.441 1 92.56 425 ILE A C 1
ATOM 3494 O O . ILE A 1 425 ? -9.133 -5.668 0.262 1 92.56 425 ILE A O 1
ATOM 3498 N N . VAL A 1 426 ? -9.156 -6.633 -1.742 1 92.81 426 VAL A N 1
ATOM 3499 C CA . VAL A 1 426 ? -8.977 -5.371 -2.449 1 92.81 426 VAL A CA 1
ATOM 3500 C C . VAL A 1 426 ? -10.078 -5.195 -3.492 1 92.81 426 VAL A C 1
ATOM 3502 O O . VAL A 1 426 ? -10.352 -6.109 -4.273 1 92.81 426 VAL A O 1
ATOM 3505 N N . VAL A 1 427 ? -10.781 -4.137 -3.449 1 96.12 427 VAL A N 1
ATOM 3506 C CA . VAL A 1 427 ? -11.617 -3.773 -4.586 1 96.12 427 VAL A CA 1
ATOM 3507 C C . VAL A 1 427 ? -10.812 -2.939 -5.578 1 96.12 427 VAL A C 1
ATOM 3509 O O . VAL A 1 427 ? -10.133 -1.984 -5.191 1 96.12 427 VAL A O 1
ATOM 3512 N N . TYR A 1 428 ? -10.812 -3.387 -6.809 1 93.38 428 TYR A N 1
ATOM 3513 C CA . TYR A 1 428 ? -9.992 -2.717 -7.812 1 93.38 428 TYR A CA 1
ATOM 3514 C C . TYR A 1 428 ? -10.781 -2.492 -9.094 1 93.38 428 TYR A C 1
ATOM 3516 O O . TYR A 1 428 ? -11.828 -3.111 -9.305 1 93.38 428 TYR A O 1
ATOM 3524 N N . GLY A 1 429 ? -10.352 -1.567 -9.938 1 93.12 429 GLY A N 1
ATOM 3525 C CA . GLY A 1 429 ? -10.992 -1.226 -11.195 1 93.12 429 GLY A CA 1
ATOM 3526 C C . GLY A 1 429 ? -10.578 0.133 -11.727 1 93.12 429 GLY A C 1
ATOM 3527 O O . GLY A 1 429 ? -9.547 0.672 -11.328 1 93.12 429 GLY A O 1
ATOM 3528 N N . SER A 1 430 ? -11.391 0.641 -12.68 1 93.19 430 SER A N 1
ATOM 3529 C CA . SER A 1 430 ? -11.047 1.879 -13.375 1 93.19 430 SER A CA 1
ATOM 3530 C C . SER A 1 430 ? -11.211 3.088 -12.461 1 93.19 430 SER A C 1
ATOM 3532 O O . SER A 1 430 ? -10.695 4.168 -12.758 1 93.19 430 SER A O 1
ATOM 3534 N N . PHE A 1 431 ? -11.867 2.992 -11.297 1 96.56 431 PHE A N 1
ATOM 3535 C CA . PHE A 1 431 ? -12.125 4.109 -10.398 1 96.56 431 PHE A CA 1
ATOM 3536 C C . PHE A 1 431 ? -10.883 4.414 -9.562 1 96.56 431 PHE A C 1
ATOM 3538 O O . PHE A 1 431 ? -10.805 5.469 -8.922 1 96.56 431 PHE A O 1
ATOM 3545 N N . GLN A 1 432 ? -9.961 3.461 -9.539 1 94.94 432 GLN A N 1
ATOM 3546 C CA . GLN A 1 432 ? -8.867 3.52 -8.578 1 94.94 432 GLN A CA 1
ATOM 3547 C C . GLN A 1 432 ? -8.047 4.793 -8.758 1 94.94 432 GLN A C 1
ATOM 3549 O O . GLN A 1 432 ? -7.609 5.398 -7.773 1 94.94 432 GLN A O 1
ATOM 3554 N N . SER A 1 433 ? -7.863 5.285 -9.961 1 92.94 433 SER A N 1
ATOM 3555 C CA . SER A 1 433 ? -7.129 6.527 -10.156 1 92.94 433 SER A CA 1
ATOM 3556 C C . SER A 1 433 ? -7.855 7.707 -9.516 1 92.94 433 SER A C 1
ATOM 3558 O O . SER A 1 433 ? -7.223 8.664 -9.07 1 92.94 433 SER A O 1
ATOM 3560 N N . HIS A 1 434 ? -9.133 7.648 -9.406 1 96.38 434 HIS A N 1
ATOM 3561 C CA . HIS A 1 434 ? -9.953 8.719 -8.852 1 96.38 434 HIS A CA 1
ATOM 3562 C C . HIS A 1 434 ? -9.898 8.727 -7.328 1 96.38 434 HIS A C 1
ATOM 3564 O O . HIS A 1 434 ? -10.43 9.633 -6.684 1 96.38 434 HIS A O 1
ATOM 3570 N N . VAL A 1 435 ? -9.273 7.742 -6.773 1 95.75 435 VAL A N 1
ATOM 3571 C CA . VAL A 1 435 ? -9.172 7.711 -5.316 1 95.75 435 VAL A CA 1
ATOM 3572 C C . VAL A 1 435 ? -7.703 7.598 -4.906 1 95.75 435 VAL A C 1
ATOM 3574 O O . VAL A 1 435 ? -7.395 7.18 -3.787 1 95.75 435 VAL A O 1
ATOM 3577 N N . GLY A 1 436 ? -6.871 7.852 -5.816 1 90.19 436 GLY A N 1
ATOM 3578 C CA . GLY A 1 436 ? -5.465 8 -5.488 1 90.19 436 GLY A CA 1
ATOM 3579 C C . GLY A 1 436 ? -4.684 6.703 -5.598 1 90.19 436 GLY A C 1
ATOM 3580 O O . GLY A 1 436 ? -3.639 6.543 -4.965 1 90.19 436 GLY A O 1
ATOM 3581 N N . ALA A 1 437 ? -5.145 5.75 -6.328 1 90.19 437 ALA A N 1
ATOM 3582 C CA . ALA A 1 437 ? -4.473 4.469 -6.535 1 90.19 437 ALA A CA 1
ATOM 3583 C C . ALA A 1 437 ? -4.184 4.238 -8.016 1 90.19 437 ALA A C 1
ATOM 3585 O O . ALA A 1 437 ? -4.711 4.949 -8.875 1 90.19 437 ALA A O 1
ATOM 3586 N N . VAL A 1 438 ? -3.26 3.342 -8.305 1 84.06 438 VAL A N 1
ATOM 3587 C CA . VAL A 1 438 ? -2.994 2.936 -9.68 1 84.06 438 VAL A CA 1
ATOM 3588 C C . VAL A 1 438 ? -4.199 2.186 -10.242 1 84.06 438 VAL A C 1
ATOM 3590 O O . VAL A 1 438 ? -4.762 1.314 -9.57 1 84.06 438 VAL A O 1
ATOM 3593 N N . LYS A 1 439 ? -4.523 2.514 -11.406 1 86.94 439 LYS A N 1
ATOM 3594 C CA . LYS A 1 439 ? -5.672 1.907 -12.07 1 86.94 439 LYS A CA 1
ATOM 3595 C C . LYS A 1 439 ? -5.488 0.401 -12.227 1 86.94 439 LYS A C 1
ATOM 3597 O O . LYS A 1 439 ? -4.406 -0.06 -12.602 1 86.94 439 LYS A O 1
ATOM 3602 N N . ASN A 1 440 ? -6.586 -0.337 -11.852 1 85.62 440 ASN A N 1
ATOM 3603 C CA . ASN A 1 440 ? -6.664 -1.784 -12.016 1 85.62 440 ASN A CA 1
ATOM 3604 C C . ASN A 1 440 ? -5.555 -2.498 -11.25 1 85.62 440 ASN A C 1
ATOM 3606 O O . ASN A 1 440 ? -4.98 -3.469 -11.742 1 85.62 440 ASN A O 1
ATOM 3610 N N . ASP A 1 441 ? -5.176 -1.979 -10.133 1 84.81 441 ASP A N 1
ATOM 3611 C CA . ASP A 1 441 ? -4.223 -2.617 -9.234 1 84.81 441 ASP A CA 1
ATOM 3612 C C . ASP A 1 441 ? -4.938 -3.494 -8.203 1 84.81 441 ASP A C 1
ATOM 3614 O O . ASP A 1 441 ? -5.402 -3 -7.176 1 84.81 441 ASP A O 1
ATOM 3618 N N . SER A 1 442 ? -4.914 -4.785 -8.391 1 87.06 442 SER A N 1
ATOM 3619 C CA . SER A 1 442 ? -5.609 -5.734 -7.527 1 87.06 442 SER A CA 1
ATOM 3620 C C . SER A 1 442 ? -4.887 -5.902 -6.195 1 87.06 442 SER A C 1
ATOM 3622 O O . SER A 1 442 ? -5.395 -6.57 -5.289 1 87.06 442 SER A O 1
ATOM 3624 N N . ASN A 1 443 ? -3.793 -5.273 -6 1 84 443 ASN A N 1
ATOM 3625 C CA . ASN A 1 443 ? -3.016 -5.359 -4.77 1 84 443 ASN A CA 1
ATOM 3626 C C . ASN A 1 443 ? -2.891 -4 -4.09 1 84 443 ASN A C 1
ATOM 3628 O O . ASN A 1 443 ? -2.027 -3.807 -3.23 1 84 443 ASN A O 1
ATOM 3632 N N . SER A 1 444 ? -3.744 -3.105 -4.379 1 87.62 444 SER A N 1
ATOM 3633 C CA . SER A 1 444 ? -3.674 -1.73 -3.9 1 87.62 444 SER A CA 1
ATOM 3634 C C . SER A 1 444 ? -3.93 -1.655 -2.398 1 87.62 444 SER A C 1
ATOM 3636 O O . SER A 1 444 ? -4.922 -2.193 -1.905 1 87.62 444 SER A O 1
ATOM 3638 N N . GLU A 1 445 ? -3.062 -0.888 -1.712 1 84.06 445 GLU A N 1
ATOM 3639 C CA . GLU A 1 445 ? -3.314 -0.626 -0.298 1 84.06 445 GLU A CA 1
ATOM 3640 C C . GLU A 1 445 ? -4.355 0.476 -0.118 1 84.06 445 GLU A C 1
ATOM 3642 O O . GLU A 1 445 ? -5.016 0.549 0.92 1 84.06 445 GLU A O 1
ATOM 3647 N N . VAL A 1 446 ? -4.449 1.273 -1.134 1 88.81 446 VAL A N 1
ATOM 3648 C CA . VAL A 1 446 ? -5.359 2.412 -1.055 1 88.81 446 VAL A CA 1
ATOM 3649 C C . VAL A 1 446 ? -6.805 1.923 -1.131 1 88.81 446 VAL A C 1
ATOM 3651 O O . VAL A 1 446 ? -7.684 2.467 -0.462 1 88.81 446 VAL A O 1
ATOM 3654 N N . THR A 1 447 ? -7.016 0.847 -1.897 1 93.94 447 THR A N 1
ATOM 3655 C CA . THR A 1 447 ? -8.383 0.375 -2.066 1 93.94 447 THR A CA 1
ATOM 3656 C C . THR A 1 447 ? -8.578 -0.982 -1.395 1 93.94 447 THR A C 1
ATOM 3658 O O . THR A 1 447 ? -9.461 -1.752 -1.777 1 93.94 447 THR A O 1
ATOM 3661 N N . ARG A 1 448 ? -7.719 -1.324 -0.515 1 91.62 448 ARG A N 1
ATOM 3662 C CA . ARG A 1 448 ? -7.941 -2.477 0.353 1 91.62 448 ARG A CA 1
ATOM 3663 C C . ARG A 1 448 ? -9.195 -2.291 1.203 1 91.62 448 ARG A C 1
ATOM 3665 O O . ARG A 1 448 ? -9.453 -1.193 1.698 1 91.62 448 ARG A O 1
ATOM 3672 N N . MET A 1 449 ? -9.914 -3.33 1.361 1 93.44 449 MET A N 1
ATOM 3673 C CA . MET A 1 449 ? -11.133 -3.295 2.164 1 93.44 449 MET A CA 1
ATOM 3674 C C . MET A 1 449 ? -10.836 -3.631 3.621 1 93.44 449 MET A C 1
ATOM 3676 O O . MET A 1 449 ? -9.797 -4.219 3.928 1 93.44 449 MET A O 1
ATOM 3680 N N . TYR A 1 450 ? -11.695 -3.25 4.496 1 91.62 450 TYR A N 1
ATOM 3681 C CA . TYR A 1 450 ? -11.562 -3.463 5.934 1 91.62 450 TYR A CA 1
ATOM 3682 C C . TYR A 1 450 ? -12.531 -4.527 6.422 1 91.62 450 TYR A C 1
ATOM 3684 O O . TYR A 1 450 ? -13.727 -4.48 6.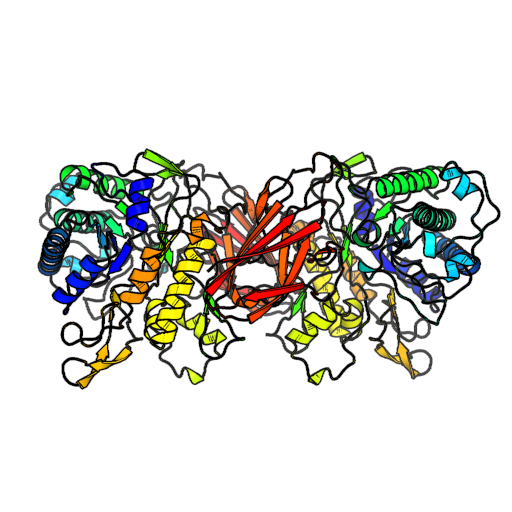109 1 91.62 450 TYR A O 1
ATOM 3692 N N . TYR A 1 451 ? -11.984 -5.488 7.176 1 92.56 451 TYR A N 1
ATOM 3693 C CA . TYR A 1 451 ? -12.852 -6.492 7.789 1 92.56 451 TYR A CA 1
ATOM 3694 C C . TYR A 1 451 ? -13.68 -5.883 8.914 1 92.56 451 TYR A C 1
ATOM 3696 O O . TYR A 1 451 ? -13.133 -5.266 9.828 1 92.56 451 TYR A O 1
ATOM 3704 N N . ILE A 1 452 ? -15 -5.992 8.844 1 91.69 452 ILE A N 1
ATOM 3705 C CA . ILE A 1 452 ? -15.852 -5.359 9.844 1 91.69 452 ILE A CA 1
ATOM 3706 C C . ILE A 1 452 ? -16.625 -6.43 10.609 1 91.69 452 ILE A C 1
ATOM 3708 O O . ILE A 1 452 ? -17.625 -6.129 11.281 1 91.69 452 ILE A O 1
ATOM 3712 N N . GLY A 1 453 ? -16.266 -7.672 10.461 1 91.38 453 GLY A N 1
ATOM 3713 C CA . GLY A 1 453 ? -16.922 -8.766 11.148 1 91.38 453 GLY A CA 1
ATOM 3714 C C . GLY A 1 453 ? -17.984 -9.453 10.305 1 91.38 453 GLY A C 1
ATOM 3715 O O . GLY A 1 453 ? -18.266 -9.023 9.18 1 91.38 453 GLY A O 1
ATOM 3716 N N . ASN A 1 454 ? -18.406 -10.688 10.688 1 92.06 454 ASN A N 1
ATOM 3717 C CA . ASN A 1 454 ? -19.469 -11.461 10.07 1 92.06 454 ASN A CA 1
ATOM 3718 C C . ASN A 1 454 ? -19.188 -11.75 8.602 1 92.06 454 ASN A C 1
ATOM 3720 O O . ASN A 1 454 ? -20.047 -11.539 7.742 1 92.06 454 ASN A O 1
ATOM 3724 N N . ASN A 1 455 ? -17.969 -12.023 8.273 1 92.94 455 ASN A N 1
ATOM 3725 C CA . ASN A 1 455 ? -17.547 -12.43 6.941 1 92.94 455 ASN A CA 1
ATOM 3726 C C . ASN A 1 455 ? -17.594 -11.266 5.957 1 92.94 455 ASN A C 1
ATOM 3728 O O . ASN A 1 455 ? -17.703 -11.477 4.746 1 92.94 455 ASN A O 1
ATOM 3732 N N . THR A 1 456 ? -17.531 -10.039 6.562 1 94.81 456 THR A N 1
ATOM 3733 C CA . THR A 1 456 ? -17.797 -8.914 5.68 1 94.81 456 THR A CA 1
ATOM 3734 C C . THR A 1 456 ? -16.609 -7.945 5.664 1 94.81 456 THR A C 1
ATOM 3736 O O . THR A 1 456 ? -16.031 -7.656 6.711 1 94.81 456 THR A O 1
ATOM 3739 N N . TYR A 1 457 ? -16.25 -7.551 4.465 1 95.19 457 TYR A N 1
ATOM 3740 C CA . TYR A 1 457 ? -15.25 -6.52 4.203 1 95.19 457 TYR A CA 1
ATOM 3741 C C . TYR A 1 457 ? -15.891 -5.297 3.557 1 95.19 457 TYR A C 1
ATOM 3743 O O . TYR A 1 457 ? -16.844 -5.422 2.781 1 95.19 457 TYR A O 1
ATOM 3751 N N . THR A 1 458 ? -15.398 -4.109 3.908 1 95.5 458 THR A N 1
ATOM 3752 C CA . THR A 1 458 ? -16 -2.906 3.352 1 95.5 458 THR A CA 1
ATOM 3753 C C . THR A 1 458 ? -14.93 -1.875 3 1 95.5 458 THR A C 1
ATOM 3755 O O . THR A 1 458 ? -13.797 -1.96 3.479 1 95.5 458 THR A O 1
ATOM 3758 N N . LEU A 1 459 ? -15.188 -0.973 2.094 1 96.5 459 LEU A N 1
ATOM 3759 C CA . LEU A 1 459 ? -14.414 0.221 1.773 1 96.5 459 LEU A CA 1
ATOM 3760 C C . LEU A 1 459 ? -15.312 1.321 1.223 1 96.5 459 LEU A C 1
ATOM 3762 O O . LEU A 1 459 ? -16.156 1.067 0.35 1 96.5 459 LEU A O 1
ATOM 3766 N N . SER A 1 460 ? -15.172 2.428 1.755 1 97.5 460 SER A N 1
ATOM 3767 C CA . SER A 1 460 ? -15.812 3.617 1.202 1 97.5 460 SER A CA 1
ATOM 3768 C C . SER A 1 460 ? -14.789 4.543 0.553 1 97.5 460 SER A C 1
ATOM 3770 O O . SER A 1 460 ? -13.68 4.711 1.068 1 97.5 460 SER A O 1
ATOM 3772 N N . VAL A 1 461 ? -15.156 5.098 -0.562 1 97.81 461 VAL A N 1
ATOM 3773 C CA . VAL A 1 461 ? -14.328 6.078 -1.26 1 97.81 461 VAL A CA 1
ATOM 3774 C C . VAL A 1 461 ? -15.195 7.246 -1.722 1 97.81 461 VAL A C 1
ATOM 3776 O O . VAL A 1 461 ? -16.422 7.137 -1.769 1 97.81 461 VAL A O 1
ATOM 3779 N N . VAL A 1 462 ? -14.594 8.398 -1.954 1 98.25 462 VAL A N 1
ATOM 3780 C CA . VAL A 1 462 ? -15.258 9.531 -2.6 1 98.25 462 VAL A CA 1
ATOM 3781 C C . VAL A 1 462 ? -14.797 9.641 -4.051 1 98.25 462 VAL A C 1
ATOM 3783 O O . VAL A 1 462 ? -13.594 9.727 -4.32 1 98.25 462 VAL A O 1
ATOM 3786 N N . ILE A 1 463 ? -15.766 9.586 -4.957 1 98.25 463 ILE A N 1
ATOM 3787 C CA . ILE A 1 463 ? -15.484 9.727 -6.383 1 98.25 463 ILE A CA 1
ATOM 3788 C C . ILE A 1 463 ? -15.672 11.188 -6.801 1 98.25 463 ILE A C 1
ATOM 3790 O O . ILE A 1 463 ? -16.797 11.68 -6.871 1 98.25 463 ILE A O 1
ATOM 3794 N N . PRO A 1 464 ? -14.602 11.914 -7.125 1 97.94 464 PRO A N 1
ATOM 3795 C CA . PRO A 1 464 ? -14.688 13.359 -7.328 1 97.94 464 PRO A CA 1
ATOM 3796 C C . PRO A 1 464 ? -15.422 13.734 -8.617 1 97.94 464 PRO A C 1
ATOM 3798 O O . PRO A 1 464 ? -15.953 14.836 -8.727 1 97.94 464 PRO A O 1
ATOM 3801 N N . PHE A 1 465 ? -15.422 12.914 -9.617 1 97.69 465 PHE A N 1
ATOM 3802 C CA . PHE A 1 465 ? -16.062 13.234 -10.891 1 97.69 465 PHE A CA 1
ATOM 3803 C C . PHE A 1 465 ? -17.062 12.164 -11.281 1 97.69 465 PHE A C 1
ATOM 3805 O O . PHE A 1 465 ? -16.75 10.969 -11.266 1 97.69 465 PHE A O 1
ATOM 3812 N N . ALA A 1 466 ? -18.219 12.633 -11.641 1 97.75 466 ALA A N 1
ATOM 3813 C CA . ALA A 1 466 ? -19.297 11.734 -12.031 1 97.75 466 ALA A CA 1
ATOM 3814 C C . ALA A 1 466 ? -18.891 10.875 -13.227 1 97.75 466 ALA A C 1
ATOM 3816 O O . ALA A 1 466 ? -18.156 11.336 -14.102 1 97.75 466 ALA A O 1
ATOM 3817 N N . GLY A 1 467 ? -19.328 9.555 -13.188 1 97.44 467 GLY A N 1
ATOM 3818 C CA . GLY A 1 467 ? -19.016 8.633 -14.266 1 97.44 467 GLY A CA 1
ATOM 3819 C C . GLY A 1 467 ? -19.391 7.195 -13.953 1 97.44 467 GLY A C 1
ATOM 3820 O O . GLY A 1 467 ? -20.031 6.922 -12.945 1 97.44 467 GLY A O 1
ATOM 3821 N N . THR A 1 468 ? -19.141 6.371 -14.953 1 98 468 THR A N 1
ATOM 3822 C CA . THR A 1 468 ? -19.297 4.93 -14.805 1 98 468 THR A CA 1
ATOM 3823 C C . THR A 1 468 ? -17.938 4.242 -14.742 1 98 468 THR A C 1
ATOM 3825 O O . THR A 1 468 ? -17.078 4.48 -15.586 1 98 468 THR A O 1
ATOM 3828 N N . TYR A 1 469 ? -17.766 3.445 -13.711 1 97 469 TYR A N 1
ATOM 3829 C CA . TYR A 1 469 ? -16.484 2.793 -13.438 1 97 469 TYR A CA 1
ATOM 3830 C C . TYR A 1 469 ? -16.672 1.285 -13.297 1 97 469 TYR A C 1
ATOM 3832 O O . TYR A 1 469 ? -17.703 0.82 -12.805 1 97 469 TYR A O 1
ATOM 3840 N N . ASP A 1 470 ? -15.734 0.57 -13.789 1 95.44 470 ASP A N 1
ATOM 3841 C CA . ASP A 1 470 ? -15.758 -0.871 -13.562 1 95.44 470 ASP A CA 1
ATOM 3842 C C . ASP A 1 470 ? -15.062 -1.228 -12.25 1 95.44 470 ASP A C 1
ATOM 3844 O O . ASP A 1 470 ? -14.305 -0.425 -11.703 1 95.44 470 ASP A O 1
ATOM 3848 N N . TYR A 1 471 ? -15.406 -2.453 -11.641 1 95.19 471 TYR A N 1
ATOM 3849 C CA . TYR A 1 471 ? -14.766 -2.906 -10.414 1 95.19 471 TYR A CA 1
ATOM 3850 C C . TYR A 1 471 ? -14.797 -4.426 -10.312 1 95.19 471 TYR A C 1
ATOM 3852 O O . TYR A 1 471 ? -15.578 -5.086 -10.992 1 95.19 471 TYR A O 1
ATOM 3860 N N . SER A 1 472 ? -13.875 -4.957 -9.578 1 94.12 472 SER A N 1
ATOM 3861 C CA . SER A 1 472 ? -13.82 -6.34 -9.109 1 94.12 472 SER A CA 1
ATOM 3862 C C . SER A 1 472 ? -13.188 -6.43 -7.727 1 94.12 472 SER A C 1
ATOM 3864 O O . SER A 1 472 ? -12.594 -5.465 -7.242 1 94.12 472 SER A O 1
ATOM 3866 N N . VAL A 1 473 ? -13.477 -7.5 -7.047 1 94.69 473 VAL A N 1
ATOM 3867 C CA . VAL A 1 473 ? -12.891 -7.734 -5.73 1 94.69 473 VAL A CA 1
ATOM 3868 C C . VAL A 1 473 ? -11.883 -8.875 -5.812 1 94.69 473 VAL A C 1
ATOM 3870 O O . VAL A 1 473 ? -12.211 -9.977 -6.246 1 94.69 473 VAL A O 1
ATOM 3873 N N . ALA A 1 474 ? -10.672 -8.539 -5.5 1 90.69 474 ALA A N 1
ATOM 3874 C CA . ALA A 1 474 ? -9.609 -9.547 -5.453 1 90.69 474 ALA A CA 1
ATOM 3875 C C . ALA A 1 474 ? -9.422 -10.086 -4.039 1 90.69 474 ALA A C 1
ATOM 3877 O O . ALA A 1 474 ? -9.328 -9.312 -3.082 1 90.69 474 ALA A O 1
ATOM 3878 N N . THR A 1 475 ? -9.375 -11.352 -3.902 1 88.12 475 THR A N 1
ATOM 3879 C CA . THR A 1 475 ? -9.055 -11.953 -2.611 1 88.12 475 THR A CA 1
ATOM 3880 C C . THR A 1 475 ? -7.551 -12.195 -2.488 1 88.12 475 THR A C 1
ATOM 3882 O O . THR A 1 475 ? -6.891 -12.555 -3.467 1 88.12 475 THR A O 1
ATOM 3885 N N . TYR A 1 476 ? -6.879 -11.953 -1.411 1 79.94 476 TYR A N 1
ATOM 3886 C CA . TYR A 1 476 ? -5.461 -12.102 -1.104 1 79.94 476 TYR A CA 1
ATOM 3887 C C . TYR A 1 476 ? -4.625 -11.086 -1.876 1 79.94 476 TYR A C 1
ATOM 3889 O O . TYR A 1 476 ? -3.412 -11.25 -2.014 1 79.94 476 TYR A O 1
ATOM 3897 N N . GLY A 1 477 ? -5.348 -10.141 -2.553 1 77.69 477 GLY A N 1
ATOM 3898 C CA . GLY A 1 477 ? -4.637 -9.141 -3.334 1 77.69 477 GLY A CA 1
ATOM 3899 C C . GLY A 1 477 ? -4.105 -9.68 -4.648 1 77.69 477 GLY A C 1
ATOM 3900 O O . GLY A 1 477 ? -3.125 -9.164 -5.188 1 77.69 477 GLY A O 1
ATOM 3901 N N . THR A 1 478 ? -4.695 -10.758 -5.094 1 77.44 478 THR A N 1
ATOM 3902 C CA . THR A 1 478 ? -4.219 -11.391 -6.32 1 77.44 478 THR A CA 1
ATOM 3903 C C . THR A 1 478 ? -5.359 -11.57 -7.316 1 77.44 478 THR A C 1
ATOM 3905 O O . THR A 1 478 ? -6.516 -11.289 -7 1 77.44 478 THR A O 1
ATOM 3908 N N . LEU A 1 479 ? -4.996 -12.023 -8.461 1 78.81 479 LEU A N 1
ATOM 3909 C CA . LEU A 1 479 ? -5.996 -12.203 -9.508 1 78.81 479 LEU A CA 1
ATOM 3910 C C . LEU A 1 479 ? -6.402 -13.664 -9.625 1 78.81 479 LEU A C 1
ATOM 3912 O O . LEU A 1 479 ? -7.059 -14.055 -10.594 1 78.81 479 LEU A O 1
ATOM 3916 N N . SER A 1 480 ? -5.996 -14.453 -8.602 1 76.25 480 SER A N 1
ATOM 3917 C CA . SER A 1 480 ? -6.324 -15.875 -8.664 1 76.25 480 SER A CA 1
ATOM 3918 C C . SER A 1 480 ? -7.824 -16.109 -8.516 1 76.25 480 SER A C 1
ATOM 3920 O O . SER A 1 480 ? -8.359 -17.094 -9.016 1 76.25 480 SER A O 1
ATOM 3922 N N . ALA A 1 481 ? -8.438 -15.234 -7.809 1 84.12 481 ALA A N 1
ATOM 3923 C CA . ALA A 1 481 ? -9.883 -15.266 -7.637 1 84.12 481 ALA A CA 1
ATOM 3924 C C . ALA A 1 481 ? -10.453 -13.859 -7.453 1 84.12 481 ALA A C 1
ATOM 3926 O O . ALA A 1 481 ? -10.109 -13.172 -6.488 1 84.12 481 ALA A O 1
ATOM 3927 N N . THR A 1 482 ? -11.195 -13.492 -8.352 1 89.94 482 THR A N 1
ATOM 3928 C CA . THR A 1 482 ? -11.828 -12.18 -8.297 1 89.94 482 THR A CA 1
ATOM 3929 C C . THR A 1 482 ? -13.344 -12.305 -8.352 1 89.94 482 THR A C 1
ATOM 3931 O O . THR A 1 482 ? -13.875 -13.25 -8.938 1 89.94 482 THR A O 1
ATOM 3934 N N . TYR A 1 483 ? -13.977 -11.438 -7.711 1 92.12 483 TYR A N 1
ATOM 3935 C CA . TYR A 1 483 ? -15.422 -11.516 -7.555 1 92.12 483 TYR A CA 1
ATOM 3936 C C . TYR A 1 483 ? -16.094 -10.219 -8 1 92.12 483 TYR A C 1
ATOM 3938 O O . TYR A 1 483 ? -15.5 -9.141 -7.879 1 92.12 483 TYR A O 1
ATOM 3946 N N . GLN A 1 484 ? -17.219 -10.398 -8.539 1 89.88 484 GLN A N 1
ATOM 3947 C CA . GLN A 1 484 ? -18.047 -9.289 -9.008 1 89.88 484 GLN A CA 1
ATOM 3948 C C . GLN A 1 484 ? -19.5 -9.477 -8.578 1 89.88 484 GLN A C 1
ATOM 3950 O O . GLN A 1 484 ? -19.797 -10.25 -7.664 1 89.88 484 GLN A O 1
ATOM 3955 N N . GLU A 1 485 ? -20.391 -8.758 -9.242 1 88.31 485 GLU A N 1
ATOM 3956 C CA . GLU A 1 485 ? -21.781 -8.719 -8.805 1 88.31 485 GLU A CA 1
ATOM 3957 C C . GLU A 1 485 ? -22.453 -10.078 -9 1 88.31 485 GLU A C 1
ATOM 3959 O O . GLU A 1 485 ? -23.406 -10.414 -8.281 1 88.31 485 GLU A O 1
ATOM 3964 N N . ASP A 1 486 ? -21.922 -10.961 -9.812 1 86.81 486 ASP A N 1
ATOM 3965 C CA . ASP A 1 486 ? -22.609 -12.211 -10.133 1 86.81 486 ASP A CA 1
ATOM 3966 C C . ASP A 1 486 ? -22.172 -13.328 -9.18 1 86.81 486 ASP A C 1
ATOM 3968 O O . ASP A 1 486 ? -22.594 -14.477 -9.328 1 86.81 486 ASP A O 1
ATOM 3972 N N . LYS A 1 487 ? -21.281 -13.094 -8.289 1 87.19 487 LYS A N 1
ATOM 3973 C CA . LYS A 1 487 ? -20.875 -13.953 -7.18 1 87.19 487 LYS A CA 1
ATOM 3974 C C . LYS A 1 487 ? -19.969 -15.07 -7.66 1 87.19 487 LYS A C 1
ATOM 3976 O O . LYS A 1 487 ? -19.5 -15.891 -6.859 1 87.19 487 LYS A O 1
ATOM 3981 N N . TYR A 1 488 ? -19.703 -15.242 -9 1 89.62 488 TYR A N 1
ATOM 3982 C CA . TYR A 1 488 ? -18.828 -16.297 -9.492 1 89.62 488 TYR A CA 1
ATOM 3983 C C . TYR A 1 488 ? -17.391 -15.828 -9.547 1 89.62 488 TYR A C 1
ATOM 3985 O O . TYR A 1 488 ? -17.109 -14.719 -10.008 1 89.62 488 TYR A O 1
ATOM 3993 N N . PRO A 1 489 ? -16.5 -16.672 -9.047 1 89.5 489 PRO A N 1
ATOM 3994 C CA . PRO A 1 489 ? -15.078 -16.312 -9.125 1 89.5 489 PRO A CA 1
ATOM 3995 C C . PRO A 1 489 ? -14.547 -16.312 -10.562 1 89.5 489 PRO A C 1
ATOM 3997 O O . PRO A 1 489 ? -14.938 -17.172 -11.359 1 89.5 489 PRO A O 1
ATOM 4000 N N . ARG A 1 490 ? -13.68 -15.359 -10.805 1 86.38 490 ARG A N 1
ATOM 4001 C CA . ARG A 1 490 ? -12.977 -15.289 -12.078 1 86.38 490 ARG A CA 1
ATOM 4002 C C . ARG A 1 490 ? -11.469 -15.164 -11.859 1 86.38 490 ARG A C 1
ATOM 4004 O O . ARG A 1 490 ? -11.023 -14.742 -10.789 1 86.38 490 ARG A O 1
ATOM 4011 N N . SER A 1 491 ? -10.734 -15.625 -12.844 1 77.56 491 SER A N 1
ATOM 4012 C CA . SER A 1 491 ? -9.297 -15.383 -12.828 1 77.56 491 SER A CA 1
ATOM 4013 C C . SER A 1 491 ? -8.891 -14.391 -13.922 1 77.56 491 SER A C 1
ATOM 4015 O O . SER A 1 491 ? -9.5 -14.359 -14.992 1 77.56 491 SER A O 1
ATOM 4017 N N . GLY A 1 492 ? -7.832 -13.656 -13.734 1 66.12 492 GLY A N 1
ATOM 4018 C CA . GLY A 1 492 ? -7.141 -12.82 -14.695 1 66.12 492 GLY A CA 1
ATOM 4019 C C . GLY A 1 492 ? -8.086 -11.961 -15.523 1 66.12 492 GLY A C 1
ATOM 4020 O O . GLY A 1 492 ? -7.645 -11.242 -16.422 1 66.12 492 GLY A O 1
ATOM 4021 N N . SER A 1 493 ? -9.344 -12.07 -15.273 1 61.19 493 SER A N 1
ATOM 4022 C CA . SER A 1 493 ? -10.281 -11.555 -16.266 1 61.19 493 SER A CA 1
ATOM 4023 C C . SER A 1 493 ? -10.562 -10.07 -16.062 1 61.19 493 SER A C 1
ATOM 4025 O O . SER A 1 493 ? -10.188 -9.508 -15.031 1 61.19 493 SER A O 1
ATOM 4027 N N . GLY A 1 494 ? -10.93 -9.469 -17.109 1 67.88 494 GLY A N 1
ATOM 4028 C CA . GLY A 1 494 ? -11.469 -8.117 -17.156 1 67.88 494 GLY A CA 1
ATOM 4029 C C . GLY A 1 494 ? -12.633 -7.914 -16.188 1 67.88 494 GLY A C 1
ATOM 4030 O O . GLY A 1 494 ? -13.375 -8.852 -15.906 1 67.88 494 GLY A O 1
ATOM 4031 N N . ASN A 1 495 ? -12.625 -6.855 -15.594 1 77.06 495 ASN A N 1
ATOM 4032 C CA . ASN A 1 495 ? -13.719 -6.484 -14.703 1 77.06 495 ASN A CA 1
ATOM 4033 C C . ASN A 1 495 ? -15.047 -6.402 -15.445 1 77.06 495 ASN A C 1
ATOM 4035 O O . ASN A 1 495 ? -15.148 -5.758 -16.484 1 77.06 495 ASN A O 1
ATOM 4039 N N . LYS A 1 496 ? -16.078 -7.102 -14.977 1 79.81 496 LYS A N 1
ATOM 4040 C CA . LYS A 1 496 ? -17.359 -7.125 -15.656 1 79.81 496 LYS A CA 1
ATOM 4041 C C . LYS A 1 496 ? -18.406 -6.305 -14.898 1 79.81 496 LYS A C 1
ATOM 4043 O O . LYS A 1 496 ? -19.5 -6.074 -15.406 1 79.81 496 LYS A O 1
ATOM 4048 N N . ALA A 1 497 ? -18.109 -5.949 -13.719 1 92.56 497 ALA A N 1
ATOM 4049 C CA . ALA A 1 497 ? -19.047 -5.172 -12.93 1 92.56 497 ALA A CA 1
ATOM 4050 C C . ALA A 1 497 ? -18.75 -3.676 -13.031 1 92.56 497 ALA A C 1
ATOM 4052 O O . ALA A 1 497 ? -17.625 -3.279 -13.297 1 92.56 497 ALA A O 1
ATOM 4053 N N . HIS A 1 498 ? -19.906 -2.891 -12.875 1 96.25 498 HIS A N 1
ATOM 4054 C CA . HIS A 1 498 ? -19.797 -1.439 -12.969 1 96.25 498 HIS A CA 1
ATOM 4055 C C . HIS A 1 498 ? -20.625 -0.756 -11.891 1 96.25 498 HIS A C 1
ATOM 4057 O O . HIS A 1 498 ? -21.578 -1.35 -11.359 1 96.25 498 HIS A O 1
ATOM 4063 N N . PHE A 1 499 ? -20.266 0.398 -11.516 1 97.31 499 PHE A N 1
ATOM 4064 C CA . PHE A 1 499 ? -21.094 1.325 -10.758 1 97.31 499 PHE A CA 1
ATOM 4065 C C . PHE A 1 499 ? -21.062 2.717 -11.375 1 97.31 499 PHE A C 1
ATOM 4067 O O . PHE A 1 499 ? -20.125 3.051 -12.109 1 97.31 499 PHE A O 1
ATOM 4074 N N . THR A 1 500 ? -22.125 3.467 -11.133 1 98 500 THR A N 1
ATOM 4075 C CA . THR A 1 500 ? -22.25 4.816 -11.672 1 98 500 THR A CA 1
ATOM 4076 C C . THR A 1 500 ? -22.453 5.836 -10.555 1 98 500 THR A C 1
ATOM 4078 O O . THR A 1 500 ? -23.25 5.613 -9.648 1 98 500 THR A O 1
ATOM 4081 N N . THR A 1 501 ? -21.656 6.871 -10.492 1 98.19 501 THR A N 1
ATOM 4082 C CA . THR A 1 501 ? -21.938 8.062 -9.695 1 98.19 501 THR A CA 1
ATOM 4083 C C . THR A 1 501 ? -22.594 9.141 -10.547 1 98.19 501 THR A C 1
ATOM 4085 O O . THR A 1 501 ? -21.984 9.641 -11.5 1 98.19 501 THR A O 1
ATOM 4088 N N . GLU A 1 502 ? -23.75 9.586 -10.164 1 97.75 502 GLU A N 1
ATOM 4089 C CA . GLU A 1 502 ? -24.531 10.523 -10.961 1 97.75 502 GLU A CA 1
ATOM 4090 C C . GLU A 1 502 ? -24.047 11.961 -10.766 1 97.75 502 GLU A C 1
ATOM 4092 O O . GLU A 1 502 ? -24.281 12.82 -11.609 1 97.75 502 GLU A O 1
ATOM 4097 N N . LYS A 1 503 ? -23.484 12.258 -9.672 1 97.75 503 LYS A N 1
ATOM 4098 C CA . LYS A 1 503 ? -22.969 13.578 -9.336 1 97.75 503 LYS A CA 1
ATOM 4099 C C . LYS A 1 503 ? -21.516 13.516 -8.914 1 97.75 503 LYS A C 1
ATOM 4101 O O . LYS A 1 503 ? -21.016 12.445 -8.555 1 97.75 503 LYS A O 1
ATOM 4106 N N . ASP A 1 504 ? -20.844 14.633 -9.109 1 98 504 ASP A N 1
ATOM 4107 C CA . ASP A 1 504 ? -19.484 14.734 -8.578 1 98 504 ASP A CA 1
ATOM 4108 C C . ASP A 1 504 ? -19.469 14.57 -7.055 1 98 504 ASP A C 1
ATOM 4110 O O . ASP A 1 504 ? -20.484 14.812 -6.395 1 98 504 ASP A O 1
ATOM 4114 N N . ASN A 1 505 ? -18.328 14.086 -6.516 1 98.31 505 ASN A N 1
ATOM 4115 C CA . ASN A 1 505 ? -18.031 14.016 -5.09 1 98.31 505 ASN A CA 1
ATOM 4116 C C . ASN A 1 505 ? -19.016 13.117 -4.355 1 98.31 505 ASN A C 1
ATOM 4118 O O . ASN A 1 505 ? -19.406 13.406 -3.223 1 98.31 505 ASN A O 1
ATOM 4122 N N . MET A 1 506 ? -19.484 12.078 -5.008 1 98.25 506 MET A N 1
ATOM 4123 C CA . MET A 1 506 ? -20.312 11.086 -4.332 1 98.25 506 MET A CA 1
ATOM 4124 C C . MET A 1 506 ? -19.453 10.07 -3.592 1 98.25 506 MET A C 1
ATOM 4126 O O . MET A 1 506 ? -18.375 9.688 -4.07 1 98.25 506 MET A O 1
ATOM 4130 N N . ALA A 1 507 ? -19.953 9.656 -2.43 1 98.25 507 ALA A N 1
ATOM 4131 C CA . ALA A 1 507 ? -19.328 8.539 -1.722 1 98.25 507 ALA A CA 1
ATOM 4132 C C . ALA A 1 507 ? -19.875 7.207 -2.219 1 98.25 507 ALA A C 1
ATOM 4134 O O . ALA A 1 507 ? -21.062 7.082 -2.5 1 98.25 507 ALA A O 1
ATOM 4135 N N . VAL A 1 508 ? -19.016 6.293 -2.404 1 98.69 508 VAL A N 1
ATOM 4136 C CA . VAL A 1 508 ? -19.344 4.934 -2.824 1 98.69 508 VAL A CA 1
ATOM 4137 C C . VAL A 1 508 ? -18.828 3.932 -1.793 1 98.69 508 VAL A C 1
ATOM 4139 O O . VAL A 1 508 ? -17.656 3.975 -1.408 1 98.69 508 VAL A O 1
ATOM 4142 N N . ARG A 1 509 ? -19.719 3.062 -1.276 1 98.25 509 ARG A N 1
ATOM 4143 C CA . ARG A 1 509 ? -19.312 2.012 -0.349 1 98.25 509 ARG A CA 1
ATOM 4144 C C . ARG A 1 509 ? -19.422 0.636 -1 1 98.25 509 ARG A C 1
ATOM 4146 O O . ARG A 1 509 ? -20.484 0.261 -1.503 1 98.25 509 ARG A O 1
ATOM 4153 N N . PHE A 1 510 ? -18.312 -0.066 -1.025 1 98.12 510 PHE A N 1
ATOM 4154 C CA . PHE A 1 510 ? -18.25 -1.457 -1.455 1 98.12 510 PHE A CA 1
ATOM 4155 C C . PHE A 1 510 ? -18.344 -2.398 -0.26 1 98.12 510 PHE A C 1
ATOM 4157 O O . PHE A 1 510 ? -17.766 -2.135 0.794 1 98.12 510 PHE A O 1
ATOM 4164 N N . LYS A 1 511 ? -19.047 -3.469 -0.4 1 96.75 511 LYS A N 1
ATOM 4165 C CA . LYS A 1 511 ? -19.078 -4.551 0.58 1 96.75 511 LYS A CA 1
ATOM 4166 C C . LYS A 1 511 ? -18.875 -5.906 -0.092 1 96.75 511 LYS A C 1
ATOM 4168 O O . LYS A 1 511 ? -19.406 -6.148 -1.181 1 96.75 511 LYS A O 1
ATOM 4173 N N . TYR A 1 512 ? -18.047 -6.637 0.422 1 96.62 512 TYR A N 1
ATOM 4174 C CA . TYR A 1 512 ? -17.812 -8.016 0.014 1 96.62 512 TYR A CA 1
ATOM 4175 C C . TYR A 1 512 ? -18.031 -8.977 1.177 1 96.62 512 TYR A C 1
ATOM 4177 O O . TYR A 1 512 ? -17.453 -8.805 2.254 1 96.62 512 TYR A O 1
ATOM 4185 N N . ARG A 1 513 ? -18.922 -9.898 0.99 1 94.94 513 ARG A N 1
ATOM 4186 C CA . ARG A 1 513 ? -19.156 -10.945 1.977 1 94.94 513 ARG A CA 1
ATOM 4187 C C . ARG A 1 513 ? -18.484 -12.258 1.555 1 94.94 513 ARG A C 1
ATOM 4189 O O . ARG A 1 513 ? -18.844 -12.836 0.528 1 94.94 513 ARG A O 1
ATOM 4196 N N . PHE A 1 514 ? -17.641 -12.688 2.422 1 91.06 514 PHE A N 1
ATOM 4197 C CA . PHE A 1 514 ? -16.906 -13.922 2.172 1 91.06 514 PHE A CA 1
ATOM 4198 C C . PHE A 1 514 ? -17.812 -15.133 2.289 1 91.06 514 PHE A C 1
ATOM 4200 O O . PHE A 1 514 ? -18.859 -15.07 2.941 1 91.06 514 PHE A O 1
ATOM 4207 N N . ILE A 1 515 ? -17.719 -16.234 1.738 1 87.44 515 ILE A N 1
ATOM 4208 C CA . ILE A 1 515 ? -18.391 -17.516 1.659 1 87.44 515 ILE A CA 1
ATOM 4209 C C . ILE A 1 515 ? -19.531 -17.438 0.641 1 87.44 515 ILE A C 1
ATOM 4211 O O . ILE A 1 515 ? -19.656 -18.312 -0.221 1 87.44 515 ILE A O 1
ATOM 4215 N N . THR A 1 516 ? -20.375 -16.266 0.798 1 89.75 516 THR A N 1
ATOM 4216 C CA . THR A 1 516 ? -21.469 -16.156 -0.16 1 89.75 516 THR A CA 1
ATOM 4217 C C . THR A 1 516 ? -21 -15.43 -1.42 1 89.75 516 THR A C 1
ATOM 4219 O O . THR A 1 516 ? -21.703 -15.414 -2.432 1 89.75 516 THR A O 1
ATOM 4222 N N . ASN A 1 517 ? -19.875 -14.82 -1.402 1 91.44 517 ASN A N 1
ATOM 4223 C CA . ASN A 1 517 ? -19.234 -14.109 -2.51 1 91.44 517 ASN A CA 1
ATOM 4224 C C . ASN A 1 517 ? -20.109 -12.953 -3.004 1 91.44 517 ASN A C 1
ATOM 4226 O O . ASN A 1 517 ? -20.172 -12.695 -4.207 1 91.44 517 ASN A O 1
ATOM 4230 N N . GLU A 1 518 ? -20.844 -12.367 -2.078 1 93.94 518 GLU A N 1
ATOM 4231 C CA . GLU A 1 518 ? -21.719 -11.25 -2.434 1 93.94 518 GLU A CA 1
ATOM 4232 C C . GLU A 1 518 ? -20.922 -9.938 -2.457 1 93.94 518 GLU A C 1
ATOM 4234 O O . GLU A 1 518 ? -20.172 -9.648 -1.532 1 93.94 518 GLU A O 1
ATOM 4239 N N . VAL A 1 519 ? -21.094 -9.273 -3.566 1 95.75 519 VAL A N 1
ATOM 4240 C CA . VAL A 1 519 ? -20.516 -7.93 -3.674 1 95.75 519 VAL A CA 1
ATOM 4241 C C . VAL A 1 519 ? -21.641 -6.906 -3.844 1 95.75 519 VAL A C 1
ATOM 4243 O O . VAL A 1 519 ? -22.484 -7.047 -4.727 1 95.75 519 VAL A O 1
ATOM 4246 N N . THR A 1 520 ? -21.641 -5.945 -2.99 1 96.44 520 THR A N 1
ATOM 4247 C CA . THR A 1 520 ? -22.641 -4.879 -3.098 1 96.44 520 THR A CA 1
ATOM 4248 C C . THR A 1 520 ? -21.953 -3.514 -3.168 1 96.44 520 THR A C 1
ATOM 4250 O O . THR A 1 520 ? -20.859 -3.326 -2.625 1 96.44 520 THR A O 1
ATOM 4253 N N . VAL A 1 521 ? -22.594 -2.574 -3.881 1 97.31 521 VAL A N 1
ATOM 4254 C CA . VAL A 1 521 ? -22.125 -1.2 -4.031 1 97.31 521 VAL A CA 1
ATOM 4255 C C . VAL A 1 521 ? -23.266 -0.228 -3.697 1 97.31 521 VAL A C 1
ATOM 4257 O O . VAL A 1 521 ? -24.359 -0.344 -4.234 1 97.31 521 VAL A O 1
ATOM 4260 N N . GLU A 1 522 ? -22.984 0.635 -2.752 1 97.56 522 GLU A N 1
ATOM 4261 C CA . GLU A 1 522 ? -23.922 1.677 -2.346 1 97.56 522 GLU A CA 1
ATOM 4262 C C . GLU A 1 522 ? -23.344 3.068 -2.592 1 97.56 522 GLU A C 1
ATOM 4264 O O . GLU A 1 522 ? -22.141 3.275 -2.461 1 97.56 522 GLU A O 1
ATOM 4269 N N . THR A 1 523 ? -24.156 3.994 -2.926 1 97.31 523 THR A N 1
ATOM 4270 C CA . THR A 1 523 ? -23.719 5.363 -3.146 1 97.31 523 THR A CA 1
ATOM 4271 C C . THR A 1 523 ? -24.375 6.316 -2.156 1 97.31 523 THR A C 1
ATOM 4273 O O . THR A 1 523 ? -25.484 6.051 -1.682 1 97.31 523 THR A O 1
ATOM 4276 N N . PHE A 1 524 ? -23.672 7.402 -1.809 1 96.75 524 PHE A N 1
ATOM 4277 C CA . PHE A 1 524 ? -24.125 8.445 -0.899 1 96.75 524 PHE A CA 1
ATOM 4278 C C . PHE A 1 524 ? -23.844 9.828 -1.472 1 96.75 524 PHE A C 1
ATOM 4280 O O . PHE A 1 524 ? -22.797 10.055 -2.084 1 96.75 524 PHE A O 1
ATOM 4287 N N . GLU A 1 525 ? -24.828 10.703 -1.237 1 91.5 525 GLU A N 1
ATOM 4288 C CA . GLU A 1 525 ? -24.609 12.086 -1.64 1 91.5 525 GLU A CA 1
ATOM 4289 C C . GLU A 1 525 ? -23.984 12.906 -0.512 1 91.5 525 GLU A C 1
ATOM 4291 O O . GLU A 1 525 ? -24.25 12.656 0.665 1 91.5 525 GLU A O 1
ATOM 4296 N N . MET B 1 1 ? -23.906 20.094 19.391 1 92.38 1 MET B N 1
ATOM 4297 C CA . MET B 1 1 ? -22.5 20.078 19.781 1 92.38 1 MET B CA 1
ATOM 4298 C C . MET B 1 1 ? -22.297 20.844 21.078 1 92.38 1 MET B C 1
ATOM 4300 O O . MET B 1 1 ? -22.969 21.844 21.328 1 92.38 1 MET B O 1
ATOM 4304 N N . ASP B 1 2 ? -21.422 20.312 21.844 1 95.56 2 ASP B N 1
ATOM 4305 C CA . ASP B 1 2 ? -21.062 20.922 23.125 1 95.56 2 ASP B CA 1
ATOM 4306 C C . ASP B 1 2 ? -19.719 21.641 23.031 1 95.56 2 ASP B C 1
ATOM 4308 O O . ASP B 1 2 ? -18.75 21.078 22.516 1 95.56 2 ASP B O 1
ATOM 4312 N N . PHE B 1 3 ? -19.703 22.891 23.5 1 97.94 3 PHE B N 1
ATOM 4313 C CA . PHE B 1 3 ? -18.484 23.703 23.422 1 97.94 3 PHE B CA 1
ATOM 4314 C C . PHE B 1 3 ? -18.078 24.203 24.797 1 97.94 3 PHE B C 1
ATOM 4316 O O . PHE B 1 3 ? -17.297 25.156 24.906 1 97.94 3 PHE B O 1
ATOM 4323 N N . VAL B 1 4 ? -18.578 23.609 25.844 1 97.69 4 VAL B N 1
ATOM 4324 C CA . VAL B 1 4 ? -18.312 24.094 27.203 1 97.69 4 VAL B CA 1
ATOM 4325 C C . VAL B 1 4 ? -17.219 23.25 27.844 1 97.69 4 VAL B C 1
ATOM 4327 O O . VAL B 1 4 ? -17.328 22.016 27.906 1 97.69 4 VAL B O 1
ATOM 4330 N N . PHE B 1 5 ? -16.188 23.875 28.312 1 97.19 5 PHE B N 1
ATOM 4331 C CA . PHE B 1 5 ? -15.141 23.219 29.094 1 97.19 5 PHE B CA 1
ATOM 4332 C C . PHE B 1 5 ? -14.461 24.203 30.031 1 97.19 5 PHE B C 1
ATOM 4334 O O . PHE B 1 5 ? -14.594 25.422 29.875 1 97.19 5 PHE B O 1
ATOM 4341 N N . TYR B 1 6 ? -13.828 23.672 31.062 1 97.12 6 TYR B N 1
ATOM 4342 C CA . TYR B 1 6 ? -13.102 24.438 32.094 1 97.12 6 TYR B CA 1
ATOM 4343 C C . TYR B 1 6 ? -12.008 23.578 32.719 1 97.12 6 TYR B C 1
ATOM 4345 O O . TYR B 1 6 ? -12.297 22.531 33.281 1 97.12 6 TYR B O 1
ATOM 4353 N N . GLU B 1 7 ? -10.75 23.938 32.688 1 96.62 7 GLU B N 1
ATOM 4354 C CA . GLU B 1 7 ? -9.586 23.266 33.25 1 96.62 7 GLU B CA 1
ATOM 4355 C C . GLU B 1 7 ? -9.242 22.016 32.438 1 96.62 7 GLU B C 1
ATOM 4357 O O . GLU B 1 7 ? -8.07 21.656 32.281 1 96.62 7 GLU B O 1
ATOM 4362 N N . THR B 1 8 ? -10.273 21.297 32.031 1 96.38 8 THR B N 1
ATOM 4363 C CA . THR B 1 8 ? -10.117 20.109 31.219 1 96.38 8 THR B CA 1
ATOM 4364 C C . THR B 1 8 ? -11.117 20.109 30.078 1 96.38 8 THR B C 1
ATOM 4366 O O . THR B 1 8 ? -12.156 20.766 30.156 1 96.38 8 THR B O 1
ATOM 4369 N N . ILE B 1 9 ? -10.766 19.438 29.062 1 98.12 9 ILE B N 1
ATOM 4370 C CA . ILE B 1 9 ? -11.664 19.344 27.906 1 98.12 9 ILE B CA 1
ATOM 4371 C C . ILE B 1 9 ? -11.898 17.859 27.578 1 98.12 9 ILE B C 1
ATOM 4373 O O . ILE B 1 9 ? -10.953 17.094 27.438 1 98.12 9 ILE B O 1
ATOM 4377 N N . SER B 1 10 ? -13.172 17.438 27.531 1 98.12 10 SER B N 1
ATOM 4378 C CA . SER B 1 10 ? -13.508 16.078 27.156 1 98.12 10 SER B CA 1
ATOM 4379 C C . SER B 1 10 ? -13.258 15.828 25.672 1 98.12 10 SER B C 1
ATOM 4381 O O . SER B 1 10 ? -13.125 16.781 24.906 1 98.12 10 SER B O 1
ATOM 4383 N N . ARG B 1 11 ? -13.148 14.578 25.344 1 97.69 11 ARG B N 1
ATOM 4384 C CA . ARG B 1 11 ? -12.977 14.227 23.938 1 97.69 11 ARG B CA 1
ATOM 4385 C C . ARG B 1 11 ? -14.117 14.781 23.094 1 97.69 11 ARG B C 1
ATOM 4387 O O . ARG B 1 11 ? -13.883 15.32 22 1 97.69 11 ARG B O 1
ATOM 4394 N N . GLU B 1 12 ? -15.344 14.664 23.562 1 97.75 12 GLU B N 1
ATOM 4395 C CA . GLU B 1 12 ? -16.516 15.109 22.812 1 97.75 12 GLU B CA 1
ATOM 4396 C C . GLU B 1 12 ? -16.484 16.609 22.562 1 97.75 12 GLU B C 1
ATOM 4398 O O . GLU B 1 12 ? -16.797 17.078 21.469 1 97.75 12 GLU B O 1
ATOM 4403 N N . VAL B 1 13 ? -16.094 17.344 23.547 1 98.62 13 VAL B N 1
ATOM 4404 C CA . VAL B 1 13 ? -16.031 18.797 23.422 1 98.62 13 VAL B CA 1
ATOM 4405 C C . VAL B 1 13 ? -14.906 19.188 22.484 1 98.62 13 VAL B C 1
ATOM 4407 O O . VAL B 1 13 ? -15.062 20.094 21.656 1 98.62 13 VAL B O 1
ATOM 4410 N N . LEU B 1 14 ? -13.734 18.547 22.656 1 98.62 14 LEU B N 1
ATOM 4411 C CA . LEU B 1 14 ? -12.625 18.812 21.734 1 98.62 14 LEU B CA 1
ATOM 4412 C C . LEU B 1 14 ? -13.047 18.562 20.297 1 98.62 14 LEU B C 1
ATOM 4414 O O . LEU B 1 14 ? -12.789 19.391 19.422 1 98.62 14 LEU B O 1
ATOM 4418 N N . GLU B 1 15 ? -13.719 17.453 20.062 1 98 15 GLU B N 1
ATOM 4419 C CA . GLU B 1 15 ? -14.164 17.109 18.703 1 98 15 GLU B CA 1
ATOM 4420 C C . GLU B 1 15 ? -15.18 18.109 18.188 1 98 15 GLU B C 1
ATOM 4422 O O . GLU B 1 15 ? -15.211 18.391 16.984 1 98 15 GLU B O 1
ATOM 4427 N N . SER B 1 16 ? -16 18.625 19.031 1 98.5 16 SER B N 1
ATOM 4428 C CA . SER B 1 16 ? -16.922 19.688 18.641 1 98.5 16 SER B CA 1
ATOM 4429 C C . SER B 1 16 ? -16.172 20.922 18.141 1 98.5 16 SER B C 1
ATOM 4431 O O . SER B 1 16 ? -16.516 21.484 17.109 1 98.5 16 SER B O 1
ATOM 4433 N N . TYR B 1 17 ? -15.156 21.297 18.844 1 98.75 17 TYR B N 1
ATOM 4434 C CA . TYR B 1 17 ? -14.352 22.453 18.438 1 98.75 17 TYR B CA 1
ATOM 4435 C C . TYR B 1 17 ? -13.656 22.172 17.109 1 98.75 17 TYR B C 1
ATOM 4437 O O . TYR B 1 17 ? -13.633 23.031 16.219 1 98.75 17 TYR B O 1
ATOM 4445 N N . LEU B 1 18 ? -13.117 20.953 17 1 98.5 18 LEU B N 1
ATOM 4446 C CA . LEU B 1 18 ? -12.398 20.609 15.773 1 98.5 18 LEU B CA 1
ATOM 4447 C C . LEU B 1 18 ? -13.352 20.531 14.586 1 98.5 18 LEU B C 1
ATOM 4449 O O . LEU B 1 18 ? -12.953 20.766 13.445 1 98.5 18 LEU B O 1
ATOM 4453 N N . SER B 1 19 ? -14.602 20.25 14.805 1 98.12 19 SER B N 1
ATOM 4454 C CA . SER B 1 19 ? -15.609 20.172 13.758 1 98.12 19 SER B CA 1
ATOM 4455 C C . SER B 1 19 ? -15.961 21.547 13.211 1 98.12 19 SER B C 1
ATOM 4457 O O . SER B 1 19 ? -16.547 21.672 12.133 1 98.12 19 SER B O 1
ATOM 4459 N N . ARG B 1 20 ? -15.625 22.594 13.93 1 98.56 20 ARG B N 1
ATOM 4460 C CA . ARG B 1 20 ? -15.906 23.984 13.547 1 98.56 20 ARG B CA 1
ATOM 4461 C C . ARG B 1 20 ? -14.633 24.812 13.523 1 98.56 20 ARG B C 1
ATOM 4463 O O . ARG B 1 20 ? -14.617 25.953 13.977 1 98.56 20 ARG B O 1
ATOM 4470 N N . CYS B 1 21 ? -13.602 24.203 13.023 1 98.62 21 CYS B N 1
ATOM 4471 C CA . CYS B 1 21 ? -12.266 24.797 13.031 1 98.62 21 CYS B CA 1
ATOM 4472 C C . CYS B 1 21 ? -11.898 25.328 11.656 1 98.62 21 CYS B C 1
ATOM 4474 O O . CYS B 1 21 ? -12.219 24.719 10.633 1 98.62 21 CYS B O 1
ATOM 4476 N N . VAL B 1 22 ? -11.211 26.469 11.617 1 98.69 22 VAL B N 1
ATOM 4477 C CA . VAL B 1 22 ? -10.672 27.047 10.383 1 98.69 22 VAL B CA 1
ATOM 4478 C C . VAL B 1 22 ? -9.219 27.453 10.602 1 98.69 22 VAL B C 1
ATOM 4480 O O . VAL B 1 22 ? -8.773 27.609 11.734 1 98.69 22 VAL B O 1
ATOM 4483 N N . THR B 1 23 ? -8.461 27.531 9.562 1 97.62 23 THR B N 1
ATOM 4484 C CA . THR B 1 23 ? -7.156 28.188 9.609 1 97.62 23 THR B CA 1
ATOM 4485 C C . THR B 1 23 ? -7.289 29.688 9.336 1 97.62 23 THR B C 1
ATOM 4487 O O . THR B 1 23 ? -7.793 30.078 8.281 1 97.62 23 THR B O 1
ATOM 4490 N N . ALA B 1 24 ? -6.84 30.453 10.258 1 98.12 24 ALA B N 1
ATOM 4491 C CA . ALA B 1 24 ? -6.988 31.906 10.164 1 98.12 24 ALA B CA 1
ATOM 4492 C C . ALA B 1 24 ? -5.637 32.594 10.32 1 98.12 24 ALA B C 1
ATOM 4494 O O . ALA B 1 24 ? -5.504 33.531 11.117 1 98.12 24 ALA B O 1
ATOM 4495 N N . ALA B 1 25 ? -4.715 32.156 9.562 1 95.44 25 ALA B N 1
ATOM 4496 C CA . ALA B 1 25 ? -3.342 32.625 9.695 1 95.44 25 ALA B CA 1
ATOM 4497 C C . ALA B 1 25 ? -3.258 34.125 9.391 1 95.44 25 ALA B C 1
ATOM 4499 O O . ALA B 1 25 ? -3.758 34.594 8.367 1 95.44 25 ALA B O 1
ATOM 4500 N N . GLY B 1 26 ? -2.654 34.875 10.312 1 93.12 26 GLY B N 1
ATOM 4501 C CA . GLY B 1 26 ? -2.439 36.281 10.117 1 93.12 26 GLY B CA 1
ATOM 4502 C C . GLY B 1 26 ? -3.674 37.125 10.406 1 93.12 26 GLY B C 1
ATOM 4503 O O . GLY B 1 26 ? -3.736 38.312 10.047 1 93.12 26 GLY B O 1
ATOM 4504 N N . LEU B 1 27 ? -4.625 36.594 11.031 1 97.75 27 LEU B N 1
ATOM 4505 C CA . LEU B 1 27 ? -5.867 37.312 11.305 1 97.75 27 LEU B CA 1
ATOM 4506 C C . LEU B 1 27 ? -5.605 38.531 12.18 1 97.75 27 LEU B C 1
ATOM 4508 O O . LEU B 1 27 ? -6.293 39.531 12.055 1 97.75 27 LEU B O 1
ATOM 4512 N N . PHE B 1 28 ? -4.582 38.531 13.039 1 97.19 28 PHE B N 1
ATOM 4513 C CA . PHE B 1 28 ? -4.273 39.625 13.969 1 97.19 28 PHE B CA 1
ATOM 4514 C C . PHE B 1 28 ? -3.857 40.875 13.219 1 97.19 28 PHE B C 1
ATOM 4516 O O . PHE B 1 28 ? -3.904 41.969 13.773 1 97.19 28 PHE B O 1
ATOM 4523 N N . GLU B 1 29 ? -3.492 40.719 11.953 1 94.75 29 GLU B N 1
ATOM 4524 C CA . GLU B 1 29 ? -3.084 41.906 11.172 1 94.75 29 GLU B CA 1
ATOM 4525 C C . GLU B 1 29 ? -3.984 42.094 9.953 1 94.75 29 GLU B C 1
ATOM 4527 O O . GLU B 1 29 ? -3.598 42.75 8.984 1 94.75 29 GLU B O 1
ATOM 4532 N N . SER B 1 30 ? -5.09 41.438 9.953 1 96.75 30 SER B N 1
ATOM 4533 C CA . SER B 1 30 ? -5.996 41.5 8.812 1 96.75 30 SER B CA 1
ATOM 4534 C C . SER B 1 30 ? -6.441 42.938 8.555 1 96.75 30 SER B C 1
ATOM 4536 O O . SER B 1 30 ? -6.77 43.688 9.492 1 96.75 30 SER B O 1
ATOM 4538 N N . LYS B 1 31 ? -6.535 43.312 7.27 1 95.12 31 LYS B N 1
ATOM 4539 C CA . LYS B 1 31 ? -7.023 44.625 6.867 1 95.12 31 LYS B CA 1
ATOM 4540 C C . LYS B 1 31 ? -8.531 44.594 6.621 1 95.12 31 LYS B C 1
ATOM 4542 O O . LYS B 1 31 ? -9.133 45.656 6.352 1 95.12 31 LYS B O 1
ATOM 4547 N N . THR B 1 32 ? -9.086 43.469 6.703 1 97.5 32 THR B N 1
ATOM 4548 C CA . THR B 1 32 ? -10.516 43.312 6.512 1 97.5 32 THR B CA 1
ATOM 4549 C C . THR B 1 32 ? -11.156 42.656 7.738 1 97.5 32 THR B C 1
ATOM 4551 O O . THR B 1 32 ? -12.078 41.844 7.609 1 97.5 32 THR B O 1
ATOM 4554 N N . LEU B 1 33 ? -10.68 42.969 8.906 1 98.25 33 LEU B N 1
ATOM 4555 C CA . LEU B 1 33 ? -11.055 42.281 10.133 1 98.25 33 LEU B CA 1
ATOM 4556 C C . LEU B 1 33 ? -12.555 42.375 10.391 1 98.25 33 LEU B C 1
ATOM 4558 O O . LEU B 1 33 ? -13.172 41.438 10.883 1 98.25 33 LEU B O 1
ATOM 4562 N N . THR B 1 34 ? -13.133 43.562 10.094 1 98.12 34 THR B N 1
ATOM 4563 C CA . THR B 1 34 ? -14.562 43.75 10.32 1 98.12 34 THR B CA 1
ATOM 4564 C C . THR B 1 34 ? -15.367 42.688 9.547 1 98.12 34 THR B C 1
ATOM 4566 O O . THR B 1 34 ? -16.281 42.094 10.086 1 98.12 34 THR B O 1
ATOM 4569 N N . ASP B 1 35 ? -15.008 42.5 8.312 1 98.56 35 ASP B N 1
ATOM 4570 C CA . ASP B 1 35 ? -15.703 41.5 7.5 1 98.56 35 ASP B CA 1
ATOM 4571 C C . ASP B 1 35 ? -15.336 40.094 7.93 1 98.56 35 ASP B C 1
ATOM 4573 O O . ASP B 1 35 ? -16.156 39.188 7.852 1 98.56 35 ASP B O 1
ATOM 4577 N N . ASP B 1 36 ? -14.07 39.875 8.312 1 98.69 36 ASP B N 1
ATOM 4578 C CA . ASP B 1 36 ? -13.672 38.594 8.859 1 98.69 36 ASP B CA 1
ATOM 4579 C C . ASP B 1 36 ? -14.562 38.188 10.039 1 98.69 36 ASP B C 1
ATOM 4581 O O . ASP B 1 36 ? -15.031 37.062 10.109 1 98.69 36 ASP B O 1
ATOM 4585 N N . LEU B 1 37 ? -14.766 39.156 10.953 1 98.81 37 LEU B N 1
ATOM 4586 C CA . LEU B 1 37 ? -15.57 38.875 12.141 1 98.81 37 LEU B CA 1
ATOM 4587 C C . LEU B 1 37 ? -17.016 38.562 11.766 1 98.81 37 LEU B C 1
ATOM 4589 O O . LEU B 1 37 ? -17.656 37.75 12.414 1 98.81 37 LEU B O 1
ATOM 4593 N N . ARG B 1 38 ? -17.547 39.219 10.734 1 98.62 38 ARG B N 1
ATOM 4594 C CA . ARG B 1 38 ? -18.875 38.906 10.234 1 98.62 38 ARG B CA 1
ATOM 4595 C C . ARG B 1 38 ? -18.969 37.438 9.789 1 98.62 38 ARG B C 1
ATOM 4597 O O . ARG B 1 38 ? -19.906 36.75 10.156 1 98.62 38 ARG B O 1
ATOM 4604 N N . VAL B 1 39 ? -18.031 37.062 9 1 98.69 39 VAL B N 1
ATOM 4605 C CA . VAL B 1 39 ? -18.031 35.688 8.453 1 98.69 39 VAL B CA 1
ATOM 4606 C C . VAL B 1 39 ? -17.875 34.688 9.586 1 98.69 39 VAL B C 1
ATOM 4608 O O . VAL B 1 39 ? -18.531 33.656 9.586 1 98.69 39 VAL B O 1
ATOM 4611 N N . ILE B 1 40 ? -16.953 34.906 10.57 1 98.75 40 ILE B N 1
ATOM 4612 C CA . ILE B 1 40 ? -16.75 34.062 11.719 1 98.75 40 ILE B CA 1
ATOM 4613 C C . ILE B 1 40 ? -18.078 33.812 12.453 1 98.75 40 ILE B C 1
ATOM 4615 O O . ILE B 1 40 ? -18.422 32.688 12.781 1 98.75 40 ILE B O 1
ATOM 4619 N N . LYS B 1 41 ? -18.781 34.906 12.648 1 98.5 41 LYS B N 1
ATOM 4620 C CA . LYS B 1 41 ? -20.062 34.844 13.344 1 98.5 41 LYS B CA 1
ATOM 4621 C C . LYS B 1 41 ? -21.078 34.062 12.531 1 98.5 41 LYS B C 1
ATOM 4623 O O . LYS B 1 41 ? -21.719 33.156 13.055 1 98.5 41 LYS B O 1
ATOM 4628 N N . GLU B 1 42 ? -21.219 34.375 11.289 1 98.06 42 GLU B N 1
ATOM 4629 C CA . GLU B 1 42 ? -22.25 33.781 10.445 1 98.06 42 GLU B CA 1
ATOM 4630 C C . GLU B 1 42 ? -21.984 32.281 10.219 1 98.06 42 GLU B C 1
ATOM 4632 O O . GLU B 1 42 ? -22.922 31.484 10.125 1 98.06 42 GLU B O 1
ATOM 4637 N N . MET B 1 43 ? -20.75 31.906 10.078 1 97.88 43 MET B N 1
ATOM 4638 C CA . MET B 1 43 ? -20.375 30.516 9.82 1 97.88 43 MET B CA 1
ATOM 4639 C C . MET B 1 43 ? -20.469 29.688 11.094 1 97.88 43 MET B C 1
ATOM 4641 O O . MET B 1 43 ? -20.562 28.469 11.031 1 97.88 43 MET B O 1
ATOM 4645 N N . GLY B 1 44 ? -20.422 30.312 12.219 1 97.94 44 GLY B N 1
ATOM 4646 C CA . GLY B 1 44 ? -20.406 29.594 13.484 1 97.94 44 GLY B CA 1
ATOM 4647 C C . GLY B 1 44 ? -19.062 28.969 13.797 1 97.94 44 GLY B C 1
ATOM 4648 O O . GLY B 1 44 ? -19 27.844 14.305 1 97.94 44 GLY B O 1
ATOM 4649 N N . VAL B 1 45 ? -17.969 29.641 13.5 1 98.75 45 VAL B N 1
ATOM 4650 C CA . VAL B 1 45 ? -16.625 29.172 13.773 1 98.75 45 VAL B CA 1
ATOM 4651 C C . VAL B 1 45 ? -16.406 29.094 15.289 1 98.75 45 VAL B C 1
ATOM 4653 O O . VAL B 1 45 ? -16.828 29.984 16.031 1 98.75 45 VAL B O 1
ATOM 4656 N N . LYS B 1 46 ? -15.797 28 15.758 1 98.81 46 LYS B N 1
ATOM 4657 C CA . LYS B 1 46 ? -15.562 27.828 17.188 1 98.81 46 LYS B CA 1
ATOM 4658 C C . LYS B 1 46 ? -14.078 27.672 17.5 1 98.81 46 LYS B C 1
ATOM 4660 O O . LYS B 1 46 ? -13.664 27.703 18.656 1 98.81 46 LYS B O 1
ATOM 4665 N N . PHE B 1 47 ? -13.289 27.531 16.516 1 98.88 47 PHE B N 1
ATOM 4666 C CA . PHE B 1 47 ? -11.852 27.375 16.656 1 98.88 47 PHE B CA 1
ATOM 4667 C C . PHE B 1 47 ? -11.117 28.078 15.516 1 98.88 47 PHE B C 1
ATOM 4669 O O . PHE B 1 47 ? -11.273 27.719 14.352 1 98.88 47 PHE B O 1
ATOM 4676 N N . LEU B 1 48 ? -10.367 29.125 15.805 1 98.88 48 LEU B N 1
ATOM 4677 C CA . LEU B 1 48 ? -9.562 29.859 14.836 1 98.88 48 LEU B CA 1
ATOM 4678 C C . LEU B 1 48 ? -8.094 29.453 14.93 1 98.88 48 LEU B C 1
ATOM 4680 O O . LEU B 1 48 ? -7.344 30.016 15.727 1 98.88 48 LEU B O 1
ATOM 4684 N N . GLY B 1 49 ? -7.75 28.562 14.031 1 98.5 49 GLY B N 1
ATOM 4685 C CA . GLY B 1 49 ? -6.395 28.047 14.023 1 98.5 49 GLY B CA 1
ATOM 4686 C C . GLY B 1 49 ? -5.375 29.031 13.492 1 98.5 49 GLY B C 1
ATOM 4687 O O . GLY B 1 49 ? -5.621 29.703 12.492 1 98.5 49 GLY B O 1
ATOM 4688 N N . ARG B 1 50 ? -4.301 29.141 14.25 1 97.5 50 ARG B N 1
ATOM 4689 C CA . ARG B 1 50 ? -3.125 29.891 13.828 1 97.5 50 ARG B CA 1
ATOM 4690 C C . ARG B 1 50 ? -3.465 31.375 13.617 1 97.5 50 ARG B C 1
ATOM 4692 O O . ARG B 1 50 ? -2.947 32 12.695 1 97.5 50 ARG B O 1
ATOM 4699 N N . ALA B 1 51 ? -4.309 31.859 14.383 1 98.44 51 ALA B N 1
ATOM 4700 C CA . ALA B 1 51 ? -4.832 33.219 14.227 1 98.44 51 ALA B CA 1
ATOM 4701 C C . ALA B 1 51 ? -3.75 34.25 14.508 1 98.44 51 ALA B C 1
ATOM 4703 O O . ALA B 1 51 ? -3.842 35.375 14.055 1 98.44 51 ALA B O 1
ATOM 4704 N N . SER B 1 52 ? -2.795 33.844 15.289 1 98.25 52 SER B N 1
ATOM 4705 C CA . SER B 1 52 ? -1.636 34.688 15.57 1 98.25 52 SER B CA 1
ATOM 4706 C C . SER B 1 52 ? -0.355 33.875 15.625 1 98.25 52 SER B C 1
ATOM 4708 O O . SER B 1 52 ? -0.405 32.625 15.789 1 98.25 52 SER B O 1
ATOM 4710 N N . GLY B 1 53 ? 0.76 34.531 15.453 1 96.31 53 GLY B N 1
ATOM 4711 C CA . GLY B 1 53 ? 2.072 33.906 15.438 1 96.31 53 GLY B CA 1
ATOM 4712 C C . GLY B 1 53 ? 3.072 34.625 14.562 1 96.31 53 GLY B C 1
ATOM 4713 O O . GLY B 1 53 ? 2.701 35.5 13.797 1 96.31 53 GLY B O 1
ATOM 4714 N N . ILE B 1 54 ? 4.312 34.281 14.781 1 93.75 54 ILE B N 1
ATOM 4715 C CA . ILE B 1 54 ? 5.352 34.906 13.984 1 93.75 54 ILE B CA 1
ATOM 4716 C C . ILE B 1 54 ? 6.301 33.875 13.422 1 93.75 54 ILE B C 1
ATOM 4718 O O . ILE B 1 54 ? 6.602 32.875 14.094 1 93.75 54 ILE B O 1
ATOM 4722 N N . TRP B 1 55 ? 6.602 34 12.156 1 91.56 55 TRP B N 1
ATOM 4723 C CA . TRP B 1 55 ? 7.715 33.281 11.555 1 91.56 55 TRP B CA 1
ATOM 4724 C C . TRP B 1 55 ? 8.977 34.125 11.531 1 91.56 55 TRP B C 1
ATOM 4726 O O . TRP B 1 55 ? 10.039 33.688 11.977 1 91.56 55 TRP B O 1
ATOM 4736 N N . TYR B 1 56 ? 8.672 35.219 11.023 1 91.81 56 TYR B N 1
ATOM 4737 C CA . TYR B 1 56 ? 9.641 36.312 11.164 1 91.81 56 TYR B CA 1
ATOM 4738 C C . TYR B 1 56 ? 9.164 37.344 12.172 1 91.81 56 TYR B C 1
ATOM 4740 O O . TYR B 1 56 ? 8.109 37.188 12.789 1 91.81 56 TYR B O 1
ATOM 4748 N N . MET B 1 57 ? 9.812 38.312 12.594 1 91.69 57 MET B N 1
ATOM 4749 C CA . MET B 1 57 ? 9.469 39.375 13.508 1 91.69 57 MET B CA 1
ATOM 4750 C C . MET B 1 57 ? 9.453 40.719 12.781 1 91.69 57 MET B C 1
ATOM 4752 O O . MET B 1 57 ? 10.258 41.625 13.078 1 91.69 57 MET B O 1
ATOM 4756 N N . PRO B 1 58 ? 8.445 40.844 11.953 1 88 58 PRO B N 1
ATOM 4757 C CA . PRO B 1 58 ? 8.422 42.062 11.141 1 88 58 PRO B CA 1
ATOM 4758 C C . PRO B 1 58 ? 8.102 43.312 11.953 1 88 58 PRO B C 1
ATOM 4760 O O . PRO B 1 58 ? 8.336 44.406 11.492 1 88 58 PRO B O 1
ATOM 4763 N N . MET B 1 59 ? 7.547 43.25 13.148 1 92.38 59 MET B N 1
ATOM 4764 C CA . MET B 1 59 ? 7.215 44.375 14.016 1 92.38 59 MET B CA 1
ATOM 4765 C C . MET B 1 59 ? 7.777 44.156 15.422 1 92.38 59 MET B C 1
ATOM 4767 O O . MET B 1 59 ? 8.273 43.062 15.742 1 92.38 59 MET B O 1
ATOM 4771 N N . GLU B 1 60 ? 7.684 45.25 16.188 1 94.12 60 GLU B N 1
ATOM 4772 C CA . GLU B 1 60 ? 8.102 45.125 17.578 1 94.12 60 GLU B CA 1
ATOM 4773 C C . GLU B 1 60 ? 7.27 44.094 18.328 1 94.12 60 GLU B C 1
ATOM 4775 O O . GLU B 1 60 ? 6.062 44 18.094 1 94.12 60 GLU B O 1
ATOM 4780 N N . ASP B 1 61 ? 7.961 43.469 19.219 1 95.56 61 ASP B N 1
ATOM 4781 C CA . ASP B 1 61 ? 7.344 42.344 19.922 1 95.56 61 ASP B CA 1
ATOM 4782 C C . ASP B 1 61 ? 6.09 42.781 20.672 1 95.56 61 ASP B C 1
ATOM 4784 O O . ASP B 1 61 ? 5.066 42.094 20.641 1 95.56 61 ASP B O 1
ATOM 4788 N N . GLU B 1 62 ? 6.184 43.906 21.359 1 97 62 GLU B N 1
ATOM 4789 C CA . GLU B 1 62 ? 5.039 44.406 22.125 1 97 62 GLU B CA 1
ATOM 4790 C C . GLU B 1 62 ? 3.893 44.781 21.203 1 97 62 GLU B C 1
ATOM 4792 O O . GLU B 1 62 ? 2.723 44.625 21.562 1 97 62 GLU B O 1
ATOM 4797 N N . ALA B 1 63 ? 4.242 45.281 20.047 1 97.5 63 ALA B N 1
ATOM 4798 C CA . ALA B 1 63 ? 3.213 45.625 19.078 1 97.5 63 ALA B CA 1
ATOM 4799 C C . ALA B 1 63 ? 2.492 44.344 18.594 1 97.5 63 ALA B C 1
ATOM 4801 O O . ALA B 1 63 ? 1.272 44.375 18.406 1 97.5 63 ALA B O 1
ATOM 4802 N N . HIS B 1 64 ? 3.242 43.344 18.375 1 97.38 64 HIS B N 1
ATOM 4803 C CA . HIS B 1 64 ? 2.664 42.062 17.969 1 97.38 64 HIS B CA 1
ATOM 4804 C C . HIS B 1 64 ? 1.674 41.562 19.016 1 97.38 64 HIS B C 1
ATOM 4806 O O . HIS B 1 64 ? 0.551 41.188 18.672 1 97.38 64 HIS B O 1
ATOM 4812 N N . PHE B 1 65 ? 2.051 41.562 20.266 1 98.38 65 PHE B N 1
ATOM 4813 C CA . PHE B 1 65 ? 1.186 41 21.297 1 98.38 65 PHE B CA 1
ATOM 4814 C C . PHE B 1 65 ? 0 41.938 21.562 1 98.38 65 PHE B C 1
ATOM 4816 O O . PHE B 1 65 ? -1.09 41.469 21.906 1 98.38 65 PHE B O 1
ATOM 4823 N N . ARG B 1 66 ? 0.221 43.219 21.359 1 98.5 66 ARG B N 1
ATOM 4824 C CA . ARG B 1 66 ? -0.914 44.125 21.438 1 98.5 66 ARG B CA 1
ATOM 4825 C C . ARG B 1 66 ? -1.979 43.781 20.406 1 98.5 66 ARG B C 1
ATOM 4827 O O . ARG B 1 66 ? -3.164 43.688 20.734 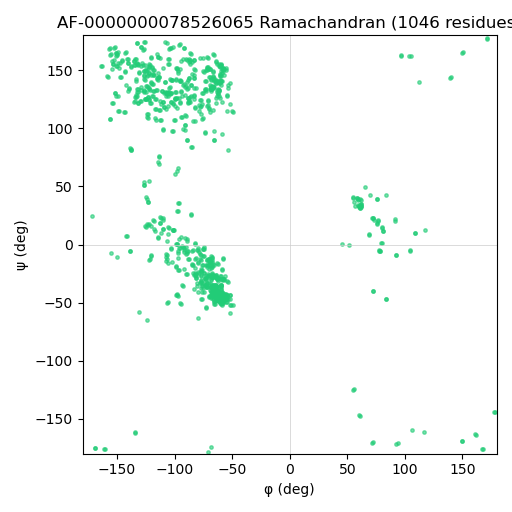1 98.5 66 ARG B O 1
ATOM 4834 N N . LEU B 1 67 ? -1.537 43.562 19.188 1 98.38 67 LEU B N 1
ATOM 4835 C CA . LEU B 1 67 ? -2.463 43.219 18.125 1 98.38 67 LEU B CA 1
ATOM 4836 C C . LEU B 1 67 ? -3.115 41.844 18.406 1 98.38 67 LEU B C 1
ATOM 4838 O O . LEU B 1 67 ? -4.301 41.656 18.125 1 98.38 67 LEU B O 1
ATOM 4842 N N . SER B 1 68 ? -2.361 40.969 18.953 1 98.69 68 SER B N 1
ATOM 4843 C CA . SER B 1 68 ? -2.893 39.656 19.297 1 98.69 68 SER B CA 1
ATOM 4844 C C . SER B 1 68 ? -3.973 39.75 20.375 1 98.69 68 SER B C 1
ATOM 4846 O O . SER B 1 68 ? -5.012 39.094 20.281 1 98.69 68 SER B O 1
ATOM 4848 N N . ARG B 1 69 ? -3.699 40.594 21.375 1 98.69 69 ARG B N 1
ATOM 4849 C CA . ARG B 1 69 ? -4.672 40.812 22.438 1 98.69 69 ARG B CA 1
ATOM 4850 C C . ARG B 1 69 ? -5.938 41.469 21.906 1 98.69 69 ARG B C 1
ATOM 4852 O O . ARG B 1 69 ? -7.047 41.062 22.25 1 98.69 69 ARG B O 1
ATOM 4859 N N . GLU B 1 70 ? -5.746 42.469 21.078 1 98.62 70 GLU B N 1
ATOM 4860 C CA . GLU B 1 70 ? -6.887 43.156 20.484 1 98.62 70 GLU B CA 1
ATOM 4861 C C . GLU B 1 70 ? -7.746 42.188 19.656 1 98.62 70 GLU B C 1
ATOM 4863 O O . GLU B 1 70 ? -8.977 42.25 19.719 1 98.62 70 GLU B O 1
ATOM 4868 N N . LEU B 1 71 ? -7.117 41.375 18.875 1 98.81 71 LEU B N 1
ATOM 4869 C CA . LEU B 1 71 ? -7.863 40.375 18.109 1 98.81 71 LEU B CA 1
ATOM 4870 C C . LEU B 1 71 ? -8.672 39.469 19.016 1 98.81 71 LEU B C 1
ATOM 4872 O O . LEU B 1 71 ? -9.844 39.188 18.766 1 98.81 71 LEU B O 1
ATOM 4876 N N . ALA B 1 72 ? -8.039 38.969 20.047 1 98.81 72 ALA B N 1
ATOM 4877 C CA . ALA B 1 72 ? -8.719 38.062 20.969 1 98.81 72 ALA B CA 1
ATOM 4878 C C . ALA B 1 72 ? -9.953 38.719 21.578 1 98.81 72 ALA B C 1
ATOM 4880 O O . ALA B 1 72 ? -11.016 38.094 21.672 1 98.81 72 ALA B O 1
ATOM 4881 N N . GLU B 1 73 ? -9.781 39.969 22 1 98.62 73 GLU B N 1
ATOM 4882 C CA . GLU B 1 73 ? -10.906 40.688 22.578 1 98.62 73 GLU B CA 1
ATOM 4883 C C . GLU B 1 73 ? -12.055 40.812 21.578 1 98.62 73 GLU B C 1
ATOM 4885 O O . GLU B 1 73 ? -13.211 40.594 21.938 1 98.62 73 GLU B O 1
ATOM 4890 N N . LYS B 1 74 ? -11.727 41.156 20.359 1 98.75 74 LYS B N 1
ATOM 4891 C CA . LYS B 1 74 ? -12.75 41.375 19.344 1 98.75 74 LYS B CA 1
ATOM 4892 C C . LYS B 1 74 ? -13.445 40.031 19 1 98.75 74 LYS B C 1
ATOM 4894 O O . LYS B 1 74 ? -14.664 40 18.828 1 98.75 74 LYS B O 1
ATOM 4899 N N . VAL B 1 75 ? -12.68 38.969 18.844 1 98.81 75 VAL B N 1
ATOM 4900 C CA . VAL B 1 75 ? -13.234 37.656 18.5 1 98.81 75 VAL B CA 1
ATOM 4901 C C . VAL B 1 75 ? -14.141 37.188 19.641 1 98.81 75 VAL B C 1
ATOM 4903 O O . VAL B 1 75 ? -15.242 36.688 19.391 1 98.81 75 VAL B O 1
ATOM 4906 N N . HIS B 1 76 ? -13.727 37.344 20.906 1 98.62 76 HIS B N 1
ATOM 4907 C CA . HIS B 1 76 ? -14.492 36.844 22.062 1 98.62 76 HIS B CA 1
ATOM 4908 C C . HIS B 1 76 ? -15.711 37.719 22.312 1 98.62 76 HIS B C 1
ATOM 4910 O O . HIS B 1 76 ? -16.672 37.281 22.969 1 98.62 76 HIS B O 1
ATOM 4916 N N . ALA B 1 77 ? -15.625 38.969 21.859 1 98.56 77 ALA B N 1
ATOM 4917 C CA . ALA B 1 77 ? -16.828 39.781 21.906 1 98.56 77 ALA B CA 1
ATOM 4918 C C . ALA B 1 77 ? -17.906 39.25 20.953 1 98.56 77 ALA B C 1
ATOM 4920 O O . ALA B 1 77 ? -19.094 39.344 21.219 1 98.56 77 ALA B O 1
ATOM 4921 N N . VAL B 1 78 ? -17.469 38.719 19.812 1 98.19 78 VAL B N 1
ATOM 4922 C CA . VAL B 1 78 ? -18.375 38.094 18.844 1 98.19 78 VAL B CA 1
ATOM 4923 C C . VAL B 1 78 ? -18.953 36.812 19.422 1 98.19 78 VAL B C 1
ATOM 4925 O O . VAL B 1 78 ? -20.156 36.562 19.328 1 98.19 78 VAL B O 1
ATOM 4928 N N . ASP B 1 79 ? -18.141 36 20 1 98.25 79 ASP B N 1
ATOM 4929 C CA . ASP B 1 79 ? -18.5 34.688 20.594 1 98.25 79 ASP B CA 1
ATOM 4930 C C . ASP B 1 79 ? -17.484 34.281 21.656 1 98.25 79 ASP B C 1
ATOM 4932 O O . ASP B 1 79 ? -16.375 33.875 21.328 1 98.25 79 ASP B O 1
ATOM 4936 N N . PRO B 1 80 ? -17.828 34.312 22.875 1 97.88 80 PRO B N 1
ATOM 4937 C CA . PRO B 1 80 ? -16.891 34 23.953 1 97.88 80 PRO B CA 1
ATOM 4938 C C . PRO B 1 80 ? -16.453 32.562 23.984 1 97.88 80 PRO B C 1
ATOM 4940 O O . PRO B 1 80 ? -15.508 32.188 24.703 1 97.88 80 PRO B O 1
ATOM 4943 N N . GLU B 1 81 ? -17.109 31.688 23.203 1 98.19 81 GLU B N 1
ATOM 4944 C CA . GLU B 1 81 ? -16.766 30.266 23.234 1 98.19 81 GLU B CA 1
ATOM 4945 C C . GLU B 1 81 ? -15.586 29.969 22.312 1 98.19 81 GLU B C 1
ATOM 4947 O O . GLU B 1 81 ? -14.961 28.906 22.422 1 98.19 81 GLU B O 1
ATOM 4952 N N . ILE B 1 82 ? -15.273 30.812 21.422 1 98.81 82 ILE B N 1
ATOM 4953 C CA . ILE B 1 82 ? -14.281 30.547 20.375 1 98.81 82 ILE B CA 1
ATOM 4954 C C . ILE B 1 82 ? -12.914 30.328 21.016 1 98.81 82 ILE B C 1
ATOM 4956 O O . ILE B 1 82 ? -12.508 31.094 21.906 1 98.81 82 ILE B O 1
ATOM 4960 N N . ILE B 1 83 ? -12.266 29.25 20.594 1 98.81 83 ILE B N 1
ATOM 4961 C CA . ILE B 1 83 ? -10.859 29.062 20.906 1 98.81 83 ILE B CA 1
ATOM 4962 C C . ILE B 1 83 ? -9.992 29.75 19.859 1 98.81 83 ILE B C 1
ATOM 4964 O O . ILE B 1 83 ? -10.195 29.562 18.656 1 98.81 83 ILE B O 1
ATOM 4968 N N . LEU B 1 84 ? -9.062 30.609 20.297 1 98.75 84 LEU B N 1
ATOM 4969 C CA . LEU B 1 84 ? -8.023 31.172 19.438 1 98.75 84 LEU B CA 1
ATOM 4970 C C . LEU B 1 84 ? -6.707 30.422 19.625 1 98.75 84 LEU B C 1
ATOM 4972 O O . LEU B 1 84 ? -6.285 30.156 20.75 1 98.75 84 LEU B O 1
ATOM 4976 N N . GLN B 1 85 ? -6.16 30.078 18.5 1 98.88 85 GLN B N 1
ATOM 4977 C CA . GLN B 1 85 ? -4.863 29.406 18.516 1 98.88 85 GLN B CA 1
ATOM 4978 C C . GLN B 1 85 ? -3.758 30.328 18.016 1 98.88 85 GLN B C 1
ATOM 4980 O O . GLN B 1 85 ? -3.926 31.016 17 1 98.88 85 GLN B O 1
ATOM 4985 N N . ALA B 1 86 ? -2.637 30.438 18.734 1 98.75 86 ALA B N 1
ATOM 4986 C CA . ALA B 1 86 ? -1.407 31.078 18.281 1 98.75 86 ALA B CA 1
ATOM 4987 C C . ALA B 1 86 ? -0.348 30.047 17.922 1 98.75 86 ALA B C 1
ATOM 4989 O O . ALA B 1 86 ? -0.555 28.844 18.094 1 98.75 86 ALA B O 1
ATOM 4990 N N . CYS B 1 87 ? 0.702 30.531 17.281 1 98.19 87 CYS B N 1
ATOM 4991 C CA . CYS B 1 87 ? 1.754 29.625 16.844 1 98.19 87 CYS B CA 1
ATOM 4992 C C . CYS B 1 87 ? 3.082 29.953 17.516 1 98.19 87 CYS B C 1
ATOM 4994 O O . CYS B 1 87 ? 3.428 31.125 17.656 1 98.19 87 CYS B O 1
ATOM 4996 N N . VAL B 1 88 ? 3.732 28.984 18.031 1 98.19 88 VAL B N 1
ATOM 4997 C CA . VAL B 1 88 ? 5.145 29.016 18.391 1 98.19 88 VAL B CA 1
ATOM 4998 C C . VAL B 1 88 ? 5.949 28.141 17.453 1 98.19 88 VAL B C 1
ATOM 5000 O O . VAL B 1 88 ? 6.094 26.938 17.688 1 98.19 88 VAL B O 1
ATOM 5003 N N . PHE B 1 89 ? 6.578 28.703 16.453 1 95.5 89 PHE B N 1
ATOM 5004 C CA . PHE B 1 89 ? 7.117 27.984 15.305 1 95.5 89 PHE B CA 1
ATOM 5005 C C . PHE B 1 89 ? 8.57 27.594 15.547 1 95.5 89 PHE B C 1
ATOM 5007 O O . PHE B 1 89 ? 9.188 28.031 16.516 1 95.5 89 PHE B O 1
ATOM 5014 N N . GLU B 1 90 ? 9.023 26.75 14.648 1 95.06 90 GLU B N 1
ATOM 5015 C CA . GLU B 1 90 ? 10.375 26.203 14.68 1 95.06 90 GLU B CA 1
ATOM 5016 C C . GLU B 1 90 ? 11.367 27.141 13.984 1 95.06 90 GLU B C 1
ATOM 5018 O O . GLU B 1 90 ? 12.359 26.688 13.422 1 95.06 90 GLU B O 1
ATOM 5023 N N . TRP B 1 91 ? 11.086 28.359 13.953 1 95.56 91 TRP B N 1
ATOM 5024 C CA . TRP B 1 91 ? 11.977 29.344 13.344 1 95.56 91 TRP B CA 1
ATOM 5025 C C . TRP B 1 91 ? 12.133 30.562 14.242 1 95.56 91 TRP B C 1
ATOM 5027 O O . TRP B 1 91 ? 11.141 31.141 14.695 1 95.56 91 TRP B O 1
ATOM 5037 N N . ILE B 1 92 ? 13.367 30.938 14.555 1 97.25 92 ILE B N 1
ATOM 5038 C CA . ILE B 1 92 ? 13.656 32.125 15.336 1 97.25 92 ILE B CA 1
ATOM 5039 C C . ILE B 1 92 ? 14.648 33 14.578 1 97.25 92 ILE B C 1
ATOM 5041 O O . ILE B 1 92 ? 15.422 32.531 13.758 1 97.25 92 ILE B O 1
ATOM 5045 N N . VAL B 1 93 ? 14.531 34.281 14.805 1 97 93 VAL B N 1
ATOM 5046 C CA . VAL B 1 93 ? 15.367 35.219 14.062 1 97 93 VAL B CA 1
ATOM 5047 C C . VAL B 1 93 ? 16.094 36.156 15.031 1 97 93 VAL B C 1
ATOM 5049 O O . VAL B 1 93 ? 15.766 36.188 16.219 1 97 93 VAL B O 1
ATOM 5052 N N . GLU B 1 94 ? 17.062 36.875 14.523 1 96.19 94 GLU B N 1
ATOM 5053 C CA . GLU B 1 94 ? 17.984 37.719 15.273 1 96.19 94 GLU B CA 1
ATOM 5054 C C . GLU B 1 94 ? 17.25 38.781 16.094 1 96.19 94 GLU B C 1
ATOM 5056 O O . GLU B 1 94 ? 17.703 39.156 17.172 1 96.19 94 GLU B O 1
ATOM 5061 N N . ARG B 1 95 ? 16.125 39.25 15.703 1 95.31 95 ARG B N 1
ATOM 5062 C CA . ARG B 1 95 ? 15.383 40.312 16.391 1 95.31 95 ARG B CA 1
ATOM 5063 C C . ARG B 1 95 ? 14.953 39.875 17.781 1 95.31 95 ARG B C 1
ATOM 5065 O O . ARG B 1 95 ? 14.57 40.688 18.609 1 95.31 95 ARG B O 1
ATOM 5072 N N . MET B 1 96 ? 15 38.594 18.047 1 96.69 96 MET B N 1
ATOM 5073 C CA . MET B 1 96 ? 14.688 38.125 19.391 1 96.69 96 MET B CA 1
ATOM 5074 C C . MET B 1 96 ? 15.633 38.75 20.406 1 96.69 96 MET B C 1
ATOM 5076 O O . MET B 1 96 ? 15.305 38.844 21.594 1 96.69 96 MET B O 1
ATOM 5080 N N . GLU B 1 97 ? 16.766 39.188 19.953 1 97 97 GLU B N 1
ATOM 5081 C CA . GLU B 1 97 ? 17.781 39.75 20.828 1 97 97 GLU B CA 1
ATOM 5082 C C . GLU B 1 97 ? 17.406 41.188 21.281 1 97 97 GLU B C 1
ATOM 5084 O O . GLU B 1 97 ? 18.078 41.75 22.125 1 97 97 GLU B O 1
ATOM 5089 N N . GLU B 1 98 ? 16.375 41.688 20.812 1 96.12 98 GLU B N 1
ATOM 5090 C CA . GLU B 1 98 ? 15.859 42.969 21.25 1 96.12 98 GLU B CA 1
ATOM 5091 C C . GLU B 1 98 ? 14.906 42.812 22.422 1 96.12 98 GLU B C 1
ATOM 5093 O O . GLU B 1 98 ? 14.547 43.812 23.078 1 96.12 98 GLU B O 1
ATOM 5098 N N . ILE B 1 99 ? 14.578 41.688 22.766 1 97.31 99 ILE B N 1
ATOM 5099 C CA . ILE B 1 99 ? 13.539 41.469 23.766 1 97.31 99 ILE B CA 1
ATOM 5100 C C . ILE B 1 99 ? 14.18 41.188 25.125 1 97.31 99 ILE B C 1
ATOM 5102 O O . ILE B 1 99 ? 14.914 40.188 25.281 1 97.31 99 ILE B O 1
ATOM 5106 N N . ARG B 1 100 ? 13.883 42.031 26.047 1 97.94 100 ARG B N 1
ATOM 5107 C CA . ARG B 1 100 ? 14.297 41.781 27.422 1 97.94 100 ARG B CA 1
ATOM 5108 C C . ARG B 1 100 ? 13.531 40.594 28 1 97.94 100 ARG B C 1
ATOM 5110 O O . ARG B 1 100 ? 12.312 40.531 27.891 1 97.94 100 ARG B O 1
ATOM 5117 N N . ILE B 1 101 ? 14.219 39.688 28.656 1 98.5 101 ILE B N 1
ATOM 5118 C CA . ILE B 1 101 ? 13.578 38.531 29.266 1 98.5 101 ILE B CA 1
ATOM 5119 C C . ILE B 1 101 ? 12.883 38.938 30.562 1 98.5 101 ILE B C 1
ATOM 5121 O O . ILE B 1 101 ? 13.531 39.438 31.484 1 98.5 101 ILE B O 1
ATOM 5125 N N . PRO B 1 102 ? 11.648 38.75 30.594 1 98.44 102 PRO B N 1
ATOM 5126 C CA . PRO B 1 102 ? 10.969 39.094 31.859 1 98.44 102 PRO B CA 1
ATOM 5127 C C . PRO B 1 102 ? 11.422 38.219 33.031 1 98.44 102 PRO B C 1
ATOM 5129 O O . PRO B 1 102 ? 11.758 37.031 32.844 1 98.44 102 PRO B O 1
ATOM 5132 N N . ASP B 1 103 ? 11.234 38.719 34.25 1 98.44 103 ASP B N 1
ATOM 5133 C CA . ASP B 1 103 ? 11.688 38.031 35.469 1 98.44 103 ASP B CA 1
ATOM 5134 C C . ASP B 1 103 ? 11 36.688 35.625 1 98.44 103 ASP B C 1
ATOM 5136 O O . ASP B 1 103 ? 11.625 35.719 36.062 1 98.44 103 ASP B O 1
ATOM 5140 N N . TYR B 1 104 ? 9.773 36.625 35.344 1 98.31 104 TYR B N 1
ATOM 5141 C CA . TYR B 1 104 ? 9 35.406 35.594 1 98.31 104 TYR B CA 1
ATOM 5142 C C . TYR B 1 104 ? 9.5 34.25 34.719 1 98.31 104 TYR B C 1
ATOM 5144 O O . TYR B 1 104 ? 9.352 33.094 35.094 1 98.31 104 TYR B O 1
ATOM 5152 N N . VAL B 1 105 ? 10.062 34.562 33.562 1 98.75 105 VAL B N 1
ATOM 5153 C CA . VAL B 1 105 ? 10.625 33.5 32.719 1 98.75 105 VAL B CA 1
ATOM 5154 C C . VAL B 1 105 ? 11.836 32.875 33.375 1 98.75 105 VAL B C 1
ATOM 5156 O O . VAL B 1 105 ? 11.953 31.656 33.438 1 98.75 105 VAL B O 1
ATOM 5159 N N . PHE B 1 106 ? 12.734 33.719 33.906 1 98.5 106 PHE B N 1
ATOM 5160 C CA . PHE B 1 106 ? 13.875 33.188 34.656 1 98.5 106 PHE B CA 1
ATOM 5161 C C . PHE B 1 106 ? 13.414 32.344 35.844 1 98.5 106 PHE B C 1
ATOM 5163 O O . PHE B 1 106 ? 13.922 31.25 36.062 1 98.5 106 PHE B O 1
ATOM 5170 N N . LYS B 1 107 ? 12.469 32.844 36.5 1 98.38 107 LYS B N 1
ATOM 5171 C CA . LYS B 1 107 ? 11.984 32.156 37.719 1 98.38 107 LYS B CA 1
ATOM 5172 C C . LYS B 1 107 ? 11.375 30.797 37.375 1 98.38 107 LYS B C 1
ATOM 5174 O O . LYS B 1 107 ? 11.523 29.828 38.125 1 98.38 107 LYS B O 1
ATOM 5179 N N . ALA B 1 108 ? 10.68 30.75 36.281 1 98.31 108 ALA B N 1
ATOM 5180 C CA . ALA B 1 108 ? 10.078 29.484 35.875 1 98.31 108 ALA B CA 1
ATOM 5181 C C . ALA B 1 108 ? 11.141 28.406 35.656 1 98.31 108 ALA B C 1
ATOM 5183 O O . ALA B 1 108 ? 10.867 27.219 35.844 1 98.31 108 ALA B O 1
ATOM 5184 N N . PHE B 1 109 ? 12.328 28.828 35.312 1 98.06 109 PHE B N 1
ATOM 5185 C CA . PHE B 1 109 ? 13.406 27.875 35.062 1 98.06 109 PHE B CA 1
ATOM 5186 C C . PHE B 1 109 ? 14.344 27.797 36.25 1 98.06 109 PHE B C 1
ATOM 5188 O O . PHE B 1 109 ? 15.453 27.281 36.156 1 98.06 109 PHE B O 1
ATOM 5195 N N . GLY B 1 110 ? 13.906 28.359 37.344 1 97.5 110 GLY B N 1
ATOM 5196 C CA . GLY B 1 110 ? 14.672 28.297 38.562 1 97.5 110 GLY B CA 1
ATOM 5197 C C . GLY B 1 110 ? 15.914 29.172 38.562 1 97.5 110 GLY B C 1
ATOM 5198 O O . GLY B 1 110 ? 16.875 28.906 39.25 1 97.5 110 GLY B O 1
ATOM 5199 N N . MET B 1 111 ? 15.906 30.141 37.75 1 98 111 MET B N 1
ATOM 5200 C CA . MET B 1 111 ? 17.062 31.016 37.625 1 98 111 MET B CA 1
ATOM 5201 C C . MET B 1 111 ? 16.812 32.344 38.281 1 98 111 MET B C 1
ATOM 5203 O O . MET B 1 111 ? 15.656 32.781 38.406 1 98 111 MET B O 1
ATOM 5207 N N . LYS B 1 112 ? 17.906 33.031 38.688 1 97.81 112 LYS B N 1
ATOM 5208 C CA . LYS B 1 112 ? 17.812 34.438 39.125 1 97.81 112 LYS B CA 1
ATOM 5209 C C . LYS B 1 112 ? 17.641 35.375 37.938 1 97.81 112 LYS B C 1
ATOM 5211 O O . LYS B 1 112 ? 18.359 35.281 36.969 1 97.81 112 LYS B O 1
ATOM 5216 N N . PRO B 1 113 ? 16.641 36.219 38.125 1 97.88 113 PRO B N 1
ATOM 5217 C CA . PRO B 1 113 ? 16.438 37.188 37.031 1 97.88 113 PRO B CA 1
ATOM 5218 C C . PRO B 1 113 ? 17.703 37.969 36.688 1 97.88 113 PRO B C 1
ATOM 5220 O O . PRO B 1 113 ? 18.453 38.344 37.594 1 97.88 113 PRO B O 1
ATOM 5223 N N . GLU B 1 114 ? 17.922 38.062 35.438 1 97.06 114 GLU B N 1
ATOM 5224 C CA . GLU B 1 114 ? 19.031 38.844 34.875 1 97.06 114 GLU B CA 1
ATOM 5225 C C . GLU B 1 114 ? 18.516 39.969 33.969 1 97.06 114 GLU B C 1
ATOM 5227 O O . GLU B 1 114 ? 17.469 39.781 33.312 1 97.06 114 GLU B O 1
ATOM 5232 N N . GLU B 1 115 ? 19.25 41.062 34 1 97.25 115 GLU B N 1
ATOM 5233 C CA . GLU B 1 115 ? 18.938 42.125 33.062 1 97.25 115 GLU B CA 1
ATOM 5234 C C . GLU B 1 115 ? 19.625 41.906 31.719 1 97.25 115 GLU B C 1
ATOM 5236 O O . GLU B 1 115 ? 20.641 42.5 31.422 1 97.25 115 GLU B O 1
ATOM 5241 N N . ARG B 1 116 ? 18.906 41.062 30.922 1 97.81 116 ARG B N 1
ATOM 5242 C CA . ARG B 1 116 ? 19.438 40.781 29.594 1 97.81 116 ARG B CA 1
ATOM 5243 C C . ARG B 1 116 ? 18.328 40.438 28.609 1 97.81 116 ARG B C 1
ATOM 5245 O O . ARG B 1 116 ? 17.172 40.25 29 1 97.81 116 ARG B O 1
ATOM 5252 N N . THR B 1 117 ? 18.734 40.406 27.406 1 98.44 117 THR B N 1
ATOM 5253 C CA . THR B 1 117 ? 17.828 40 26.328 1 98.44 117 THR B CA 1
ATOM 5254 C C . THR B 1 117 ? 18.078 38.562 25.906 1 98.44 117 THR B C 1
ATOM 5256 O O . THR B 1 117 ? 19 37.906 26.422 1 98.44 117 THR B O 1
ATOM 5259 N N . PHE B 1 118 ? 17.203 38.031 25.109 1 98.38 118 PHE B N 1
ATOM 5260 C CA . PHE B 1 118 ? 17.438 36.688 24.547 1 98.38 118 PHE B CA 1
ATOM 5261 C C . PHE B 1 118 ? 18.672 36.688 23.656 1 98.38 118 PHE B C 1
ATOM 5263 O O . PHE B 1 118 ? 19.094 37.75 23.156 1 98.38 118 PHE B O 1
ATOM 5270 N N . ARG B 1 119 ? 19.281 35.531 23.5 1 97.94 119 ARG B N 1
ATOM 5271 C CA . ARG B 1 119 ? 20.484 35.344 22.688 1 97.94 119 ARG B CA 1
ATOM 5272 C C . ARG B 1 119 ? 20.281 34.281 21.625 1 97.94 119 ARG B C 1
ATOM 5274 O O . ARG B 1 119 ? 20.219 33.094 21.938 1 97.94 119 ARG B O 1
ATOM 5281 N N . LEU B 1 120 ? 20.266 34.719 20.391 1 97.06 120 LEU B N 1
ATOM 5282 C CA . LEU B 1 120 ? 19.938 33.844 19.266 1 97.06 120 LEU B CA 1
ATOM 5283 C C . LEU B 1 120 ? 20.922 32.688 19.203 1 97.06 120 LEU B C 1
ATOM 5285 O O . LEU B 1 120 ? 20.516 31.516 19.094 1 97.06 120 LEU B O 1
ATOM 5289 N N . GLN B 1 121 ? 22.219 32.938 19.281 1 95.69 121 GLN B N 1
ATOM 5290 C CA . GLN B 1 121 ? 23.25 31.906 19.109 1 95.69 121 GLN B CA 1
ATOM 5291 C C . GLN B 1 121 ? 23.125 30.828 20.188 1 95.69 121 GLN B C 1
ATOM 5293 O O . GLN B 1 121 ? 23.438 29.656 19.938 1 95.69 121 GLN B O 1
ATOM 5298 N N . GLU B 1 122 ? 22.656 31.219 21.312 1 97.25 122 GLU B N 1
ATOM 5299 C CA . GLU B 1 122 ? 22.531 30.266 22.422 1 97.25 122 GLU B CA 1
ATOM 5300 C C . GLU B 1 122 ? 21.266 29.438 22.297 1 97.25 122 GLU B C 1
ATOM 5302 O O . GLU B 1 122 ? 21.109 28.422 22.984 1 97.25 122 GLU B O 1
ATOM 5307 N N . ALA B 1 123 ? 20.406 29.844 21.422 1 97.69 123 ALA B N 1
ATOM 5308 C CA . ALA B 1 123 ? 19.156 29.109 21.219 1 97.69 123 ALA B CA 1
ATOM 5309 C C . ALA B 1 123 ? 19.25 28.188 20.016 1 97.69 123 ALA B C 1
ATOM 5311 O O . ALA B 1 123 ? 18.438 27.266 19.891 1 97.69 123 ALA B O 1
ATOM 5312 N N . LEU B 1 124 ? 20.188 28.422 19.141 1 96.75 124 LEU B N 1
ATOM 5313 C CA . LEU B 1 124 ? 20.312 27.641 17.906 1 96.75 124 LEU B CA 1
ATOM 5314 C C . LEU B 1 124 ? 21.141 26.375 18.141 1 96.75 124 LEU B C 1
ATOM 5316 O O . LEU B 1 124 ? 21.781 26.234 19.188 1 96.75 124 LEU B O 1
ATOM 5320 N N . PHE B 1 125 ? 21.016 25.484 17.156 1 94.25 125 PHE B N 1
ATOM 5321 C CA . PHE B 1 125 ? 21.906 24.328 17.156 1 94.25 125 PHE B CA 1
ATOM 5322 C C . PHE B 1 125 ? 23.359 24.766 17.062 1 94.25 125 PHE B C 1
ATOM 5324 O O . PHE B 1 125 ? 23.688 25.719 16.328 1 94.25 125 PHE B O 1
ATOM 5331 N N . ALA B 1 126 ? 24.188 24.109 17.828 1 85.88 126 ALA B N 1
ATOM 5332 C CA . ALA B 1 126 ? 25.609 24.469 17.844 1 85.88 126 ALA B CA 1
ATOM 5333 C C . ALA B 1 126 ? 26.312 23.906 16.609 1 85.88 126 ALA B C 1
ATOM 5335 O O . ALA B 1 126 ? 27.281 24.5 16.109 1 85.88 126 ALA B O 1
ATOM 5336 N N . ASP B 1 127 ? 25.859 22.75 16.156 1 77.75 127 ASP B N 1
ATOM 5337 C CA . ASP B 1 127 ? 26.469 22.062 15.023 1 77.75 127 ASP B CA 1
ATOM 5338 C C . ASP B 1 127 ? 25.844 22.531 13.711 1 77.75 127 ASP B C 1
ATOM 5340 O O . ASP B 1 127 ? 24.625 22.469 13.539 1 77.75 127 ASP B O 1
ATOM 5344 N N . GLU B 1 128 ? 26.656 23.031 12.805 1 78.38 128 GLU B N 1
ATOM 5345 C CA . GLU B 1 128 ? 26.172 23.547 11.531 1 78.38 128 GLU B CA 1
ATOM 5346 C C . GLU B 1 128 ? 25.844 22.422 10.562 1 78.38 128 GLU B C 1
ATOM 5348 O O . GLU B 1 128 ? 25.219 22.641 9.523 1 78.38 128 GLU B O 1
ATOM 5353 N N . SER B 1 129 ? 26.203 21.281 10.945 1 73.31 129 SER B N 1
ATOM 5354 C CA . SER B 1 129 ? 26.047 20.156 10.031 1 73.31 129 SER B CA 1
ATOM 5355 C C . SER B 1 129 ? 24.578 19.812 9.812 1 73.31 129 SER B C 1
ATOM 5357 O O . SER B 1 129 ? 24.219 19.156 8.828 1 73.31 129 SER B O 1
ATOM 5359 N N . SER B 1 130 ? 23.719 20.328 10.641 1 78.5 130 SER B N 1
ATOM 5360 C CA . SER B 1 130 ? 22.297 20.062 10.516 1 78.5 130 SER B CA 1
ATOM 5361 C C . SER B 1 130 ? 21.703 20.781 9.312 1 78.5 130 SER B C 1
ATOM 5363 O O . SER B 1 130 ? 20.672 20.359 8.766 1 78.5 130 SER B O 1
ATOM 5365 N N . GLY B 1 131 ? 22.312 21.906 8.977 1 84.06 131 GLY B N 1
ATOM 5366 C CA . GLY B 1 131 ? 21.734 22.797 7.977 1 84.06 131 GLY B CA 1
ATOM 5367 C C . GLY B 1 131 ? 20.562 23.609 8.5 1 84.06 131 GLY B C 1
ATOM 5368 O O . GLY B 1 131 ? 19.781 24.156 7.723 1 84.06 131 GLY B O 1
ATOM 5369 N N . TYR B 1 132 ? 20.422 23.734 9.852 1 90.69 132 TYR B N 1
ATOM 5370 C CA . TYR B 1 132 ? 19.25 24.359 10.469 1 90.69 132 TYR B CA 1
ATOM 5371 C C . TYR B 1 132 ? 19.484 25.859 10.68 1 90.69 132 TYR B C 1
ATOM 5373 O O . TYR B 1 132 ? 18.594 26.578 11.109 1 90.69 132 TYR B O 1
ATOM 5381 N N . ILE B 1 133 ? 20.656 26.328 10.352 1 92.5 133 ILE B N 1
ATOM 5382 C CA . ILE B 1 133 ? 21 27.734 10.555 1 92.5 133 ILE B CA 1
ATOM 5383 C C . ILE B 1 133 ? 20.969 28.469 9.219 1 92.5 133 ILE B C 1
ATOM 5385 O O . ILE B 1 133 ? 21.469 27.969 8.211 1 92.5 133 ILE B O 1
ATOM 5389 N N . SER B 1 134 ? 20.297 29.516 9.227 1 90.44 134 SER B N 1
ATOM 5390 C CA . SER B 1 134 ? 20.219 30.375 8.055 1 90.44 134 SER B CA 1
ATOM 5391 C C . SER B 1 134 ? 20.844 31.75 8.328 1 90.44 134 SER B C 1
ATOM 5393 O O . SER B 1 134 ? 20.281 32.531 9.086 1 90.44 134 SER B O 1
ATOM 5395 N N . ARG B 1 135 ? 22.109 32.125 7.754 1 88.19 135 ARG B N 1
ATOM 5396 C CA . ARG B 1 135 ? 22.781 33.438 7.875 1 88.19 135 ARG B CA 1
ATOM 5397 C C . ARG B 1 135 ? 22.359 34.375 6.742 1 88.19 135 ARG B C 1
ATOM 5399 O O . ARG B 1 135 ? 22.5 34.031 5.566 1 88.19 135 ARG B O 1
ATOM 5406 N N . ARG B 1 136 ? 21.625 35.344 7.242 1 90.94 136 ARG B N 1
ATOM 5407 C CA . ARG B 1 136 ? 21.188 36.344 6.285 1 90.94 136 ARG B CA 1
ATOM 5408 C C . ARG B 1 136 ? 21.672 37.75 6.703 1 90.94 136 ARG B C 1
ATOM 5410 O O . ARG B 1 136 ? 21.922 38 7.887 1 90.94 136 ARG B O 1
ATOM 5417 N N . GLU B 1 137 ? 21.828 38.656 5.637 1 90.19 137 GLU B N 1
ATOM 5418 C CA . GLU B 1 137 ? 22.219 40.031 5.926 1 90.19 137 GLU B CA 1
ATOM 5419 C C . GLU B 1 137 ? 21.094 40.781 6.617 1 90.19 137 GLU B C 1
ATOM 5421 O O . GLU B 1 137 ? 21.328 41.594 7.516 1 90.19 137 GLU B O 1
ATOM 5426 N N . ASP B 1 138 ? 19.906 40.438 6.273 1 88.44 138 ASP B N 1
ATOM 5427 C CA . ASP B 1 138 ? 18.734 41.062 6.902 1 88.44 138 ASP B CA 1
ATOM 5428 C C . ASP B 1 138 ? 18.469 40.438 8.281 1 88.44 138 ASP B C 1
ATOM 5430 O O . ASP B 1 138 ? 18.078 39.281 8.391 1 88.44 138 ASP B O 1
ATOM 5434 N N . PRO B 1 139 ? 18.625 41.25 9.297 1 81.81 139 PRO B N 1
ATOM 5435 C CA . PRO B 1 139 ? 18.453 40.719 10.656 1 81.81 139 PRO B CA 1
ATOM 5436 C C . PRO B 1 139 ? 17.062 40.125 10.891 1 81.81 139 PRO B C 1
ATOM 5438 O O . PRO B 1 139 ? 16.906 39.219 11.719 1 81.81 139 PRO B O 1
ATOM 5441 N N . SER B 1 140 ? 16.188 40.688 10.211 1 84.25 140 SER B N 1
ATOM 5442 C CA . SER B 1 140 ? 14.828 40.188 10.383 1 84.25 140 SER B CA 1
ATOM 5443 C C . SER B 1 140 ? 14.68 38.781 9.836 1 84.25 140 SER B C 1
ATOM 5445 O O . SER B 1 140 ? 13.719 38.062 10.172 1 84.25 140 SER B O 1
ATOM 5447 N N . LYS B 1 141 ? 15.68 38.312 9.086 1 89.06 141 LYS B N 1
ATOM 5448 C CA . LYS B 1 141 ? 15.602 37 8.461 1 89.06 141 LYS B CA 1
ATOM 5449 C C . LYS B 1 141 ? 16.766 36.125 8.906 1 89.06 141 LYS B C 1
ATOM 5451 O O . LYS B 1 141 ? 16.75 34.906 8.672 1 89.06 141 LYS B O 1
ATOM 5456 N N . ASN B 1 142 ? 17.734 36.75 9.508 1 93.38 142 ASN B N 1
ATOM 5457 C CA . ASN B 1 142 ? 18.875 35.969 10.031 1 93.38 142 ASN B CA 1
ATOM 5458 C C . ASN B 1 142 ? 18.469 35.125 11.234 1 93.38 142 ASN B C 1
ATOM 5460 O O . ASN B 1 142 ? 17.969 35.656 12.234 1 93.38 142 ASN B O 1
ATOM 5464 N N . GLY B 1 143 ? 18.547 33.812 11.148 1 95.44 143 GLY B N 1
ATOM 5465 C CA . GLY B 1 143 ? 18.141 32.969 12.242 1 95.44 143 GLY B CA 1
ATOM 5466 C C . GLY B 1 143 ? 18.281 31.484 11.922 1 95.44 143 GLY B C 1
ATOM 5467 O O . GLY B 1 143 ? 19.281 31.062 11.328 1 95.44 143 GLY B O 1
ATOM 5468 N N . GLY B 1 144 ? 17.359 30.688 12.422 1 95.69 144 GLY B N 1
ATOM 5469 C CA . GLY B 1 144 ? 17.391 29.25 12.234 1 95.69 144 GLY B CA 1
ATOM 5470 C C . GLY B 1 144 ? 16.406 28.516 13.125 1 95.69 144 GLY B C 1
ATOM 5471 O O . GLY B 1 144 ? 15.57 29.125 13.789 1 95.69 144 GLY B O 1
ATOM 5472 N N . ILE B 1 145 ? 16.516 27.172 12.992 1 95.75 145 ILE B N 1
ATOM 5473 C CA . ILE B 1 145 ? 15.688 26.297 13.828 1 95.75 145 ILE B CA 1
ATOM 5474 C C . ILE B 1 145 ? 16.281 26.219 15.234 1 95.75 145 ILE B C 1
ATOM 5476 O O . ILE B 1 145 ? 17.469 25.938 15.398 1 95.75 145 ILE B O 1
ATOM 5480 N N . PRO B 1 146 ? 15.516 26.547 16.281 1 97.19 146 PRO B N 1
ATOM 5481 C CA . PRO B 1 146 ? 16.031 26.469 17.656 1 97.19 146 PRO B CA 1
ATOM 5482 C C . PRO B 1 146 ? 16.266 25.031 18.109 1 97.19 146 PRO B C 1
ATOM 5484 O O . PRO B 1 146 ? 15.641 24.094 17.578 1 97.19 146 PRO B O 1
ATOM 5487 N N . ASP B 1 147 ? 17.188 24.828 18.984 1 96.94 147 ASP B N 1
ATOM 5488 C CA . ASP B 1 147 ? 17.5 23.562 19.625 1 96.94 147 ASP B CA 1
ATOM 5489 C C . ASP B 1 147 ? 16.891 23.484 21.016 1 96.94 147 ASP B C 1
ATOM 5491 O O . ASP B 1 147 ? 17.422 24.062 21.969 1 96.94 147 ASP B O 1
ATOM 5495 N N . LEU B 1 148 ? 15.875 22.719 21.203 1 97.06 148 LEU B N 1
ATOM 5496 C CA . LEU B 1 148 ? 15.133 22.734 22.469 1 97.06 148 LEU B CA 1
ATOM 5497 C C . LEU B 1 148 ? 15.906 22.031 23.562 1 97.06 148 LEU B C 1
ATOM 5499 O O . LEU B 1 148 ? 15.508 22.062 24.734 1 97.06 148 LEU B O 1
ATOM 5503 N N . SER B 1 149 ? 16.938 21.391 23.219 1 95.75 149 SER B N 1
ATOM 5504 C CA . SER B 1 149 ? 17.797 20.875 24.281 1 95.75 149 SER B CA 1
ATOM 5505 C C . SER B 1 149 ? 18.531 22 25 1 95.75 149 SER B C 1
ATOM 5507 O O . SER B 1 149 ? 19.062 21.797 26.094 1 95.75 149 SER B O 1
ATOM 5509 N N . ARG B 1 150 ? 18.5 23.125 24.453 1 96.94 150 ARG B N 1
ATOM 5510 C CA . ARG B 1 150 ? 19.188 24.281 25.031 1 96.94 150 ARG B CA 1
ATOM 5511 C C . ARG B 1 150 ? 18.219 25.156 25.812 1 96.94 150 ARG B C 1
ATOM 5513 O O . ARG B 1 150 ? 17.109 25.438 25.344 1 96.94 150 ARG B O 1
ATOM 5520 N N . GLN B 1 151 ? 18.703 25.656 26.875 1 97.62 151 GLN B N 1
ATOM 5521 C CA . GLN B 1 151 ? 17.875 26.391 27.828 1 97.62 151 GLN B CA 1
ATOM 5522 C C . GLN B 1 151 ? 17.344 27.672 27.188 1 97.62 151 GLN B C 1
ATOM 5524 O O . GLN B 1 151 ? 16.188 28.047 27.422 1 97.62 151 GLN B O 1
ATOM 5529 N N . GLU B 1 152 ? 18.188 28.375 26.438 1 98.44 152 GLU B N 1
ATOM 5530 C CA . GLU B 1 152 ? 17.781 29.625 25.828 1 98.44 152 GLU B CA 1
ATOM 5531 C C . GLU B 1 152 ? 16.578 29.422 24.906 1 98.44 152 GLU B C 1
ATOM 5533 O O . GLU B 1 152 ? 15.656 30.234 24.875 1 98.44 152 GLU B O 1
ATOM 5538 N N . ALA B 1 153 ? 16.625 28.375 24.141 1 98.5 153 ALA B N 1
ATOM 5539 C CA . ALA B 1 153 ? 15.516 28.031 23.266 1 98.5 153 ALA B CA 1
ATOM 5540 C C . ALA B 1 153 ? 14.258 27.719 24.062 1 98.5 153 ALA B C 1
ATOM 5542 O O . ALA B 1 153 ? 13.156 28.125 23.688 1 98.5 153 ALA B O 1
ATOM 5543 N N . GLN B 1 154 ? 14.406 26.984 25.156 1 98.81 154 GLN B N 1
ATOM 5544 C CA . GLN B 1 154 ? 13.281 26.672 26.031 1 98.81 154 GLN B CA 1
ATOM 5545 C C . GLN B 1 154 ? 12.641 27.953 26.594 1 98.81 154 GLN B C 1
ATOM 5547 O O . GLN B 1 154 ? 11.414 28.078 26.609 1 98.81 154 GLN B O 1
ATOM 5552 N N . MET B 1 155 ? 13.469 28.812 27.031 1 98.81 155 MET B N 1
ATOM 5553 C CA . MET B 1 155 ? 12.984 30.062 27.594 1 98.81 155 MET B CA 1
ATOM 5554 C C . MET B 1 155 ? 12.242 30.875 26.531 1 98.81 155 MET B C 1
ATOM 5556 O O . MET B 1 155 ? 11.227 31.516 26.844 1 98.81 155 MET B O 1
ATOM 5560 N N . TRP B 1 156 ? 12.773 30.875 25.344 1 98.75 156 TRP B N 1
ATOM 5561 C CA . TRP B 1 156 ? 12.102 31.594 24.266 1 98.75 156 TRP B CA 1
ATOM 5562 C C . TRP B 1 156 ? 10.703 31.016 24.016 1 98.75 156 TRP B C 1
ATOM 5564 O O . TRP B 1 156 ? 9.727 31.766 23.938 1 98.75 156 TRP B O 1
ATOM 5574 N N . PHE B 1 157 ? 10.586 29.688 23.875 1 98.88 157 PHE B N 1
ATOM 5575 C CA . PHE B 1 157 ? 9.297 29.047 23.672 1 98.88 157 PHE B CA 1
ATOM 5576 C C . PHE B 1 157 ? 8.344 29.344 24.812 1 98.88 157 PHE B C 1
ATOM 5578 O O . PHE B 1 157 ? 7.164 29.625 24.594 1 98.88 157 PHE B O 1
ATOM 5585 N N . TYR B 1 158 ? 8.852 29.25 26.047 1 98.88 158 TYR B N 1
ATOM 5586 C CA . TYR B 1 158 ? 8.031 29.531 27.219 1 98.88 158 TYR B CA 1
ATOM 5587 C C . TYR B 1 158 ? 7.523 30.969 27.203 1 98.88 158 TYR B C 1
ATOM 5589 O O . TYR B 1 158 ? 6.34 31.219 27.453 1 98.88 158 TYR B O 1
ATOM 5597 N N . TYR B 1 159 ? 8.406 31.906 26.922 1 98.81 159 TYR B N 1
ATOM 5598 C CA . TYR B 1 159 ? 8.062 33.312 26.859 1 98.81 159 TYR B CA 1
ATOM 5599 C C . TYR B 1 159 ? 6.953 33.562 25.828 1 98.81 159 TYR B C 1
ATOM 5601 O O . TYR B 1 159 ? 5.941 34.188 26.141 1 98.81 159 TYR B O 1
ATOM 5609 N N . ARG B 1 160 ? 7.16 33.031 24.609 1 98.75 160 ARG B N 1
ATOM 5610 C CA . ARG B 1 160 ? 6.164 33.25 23.562 1 98.75 160 ARG B CA 1
ATOM 5611 C C . ARG B 1 160 ? 4.824 32.625 23.953 1 98.75 160 ARG B C 1
ATOM 5613 O O . ARG B 1 160 ? 3.779 33.281 23.797 1 98.75 160 ARG B O 1
ATOM 5620 N N . ALA B 1 161 ? 4.852 31.406 24.453 1 98.88 161 ALA B N 1
ATOM 5621 C CA . ALA B 1 161 ? 3.635 30.688 24.812 1 98.88 161 ALA B CA 1
ATOM 5622 C C . ALA B 1 161 ? 2.848 31.438 25.891 1 98.88 161 ALA B C 1
ATOM 5624 O O . ALA B 1 161 ? 1.638 31.625 25.75 1 98.88 161 ALA B O 1
ATOM 5625 N N . THR B 1 162 ? 3.537 31.859 26.938 1 98.94 162 THR B N 1
ATOM 5626 C CA . THR B 1 162 ? 2.863 32.5 28.062 1 98.94 162 THR B CA 1
ATOM 5627 C C . THR B 1 162 ? 2.301 33.875 27.641 1 98.94 162 THR B C 1
ATOM 5629 O O . THR B 1 162 ? 1.218 34.25 28.094 1 98.94 162 THR B O 1
ATOM 5632 N N . ARG B 1 163 ? 3.039 34.562 26.766 1 98.81 163 ARG B N 1
ATOM 5633 C CA . ARG B 1 163 ? 2.539 35.844 26.281 1 98.81 163 ARG B CA 1
ATOM 5634 C C . ARG B 1 163 ? 1.239 35.688 25.5 1 98.81 163 ARG B C 1
ATOM 5636 O O . ARG B 1 163 ? 0.315 36.469 25.641 1 98.81 163 ARG B O 1
ATOM 5643 N N . TYR B 1 164 ? 1.154 34.656 24.688 1 98.88 164 TYR B N 1
ATOM 5644 C CA . TYR B 1 164 ? -0.072 34.375 23.938 1 98.88 164 TYR B CA 1
ATOM 5645 C C . TYR B 1 164 ? -1.202 34 24.875 1 98.88 164 TYR B C 1
ATOM 5647 O O . TYR B 1 164 ? -2.352 34.375 24.688 1 98.88 164 TYR B O 1
ATOM 5655 N N . ILE B 1 165 ? -0.895 33.125 25.859 1 98.94 165 ILE B N 1
ATOM 5656 C CA . ILE B 1 165 ? -1.888 32.75 26.859 1 98.94 165 ILE B CA 1
ATOM 5657 C C . ILE B 1 165 ? -2.453 33.969 27.547 1 98.94 165 ILE B C 1
ATOM 5659 O O . ILE B 1 165 ? -3.668 34.125 27.703 1 98.94 165 ILE B O 1
ATOM 5663 N N . ASP B 1 166 ? -1.59 34.906 27.875 1 98.81 166 ASP B N 1
ATOM 5664 C CA . ASP B 1 166 ? -1.999 36.156 28.531 1 98.81 166 ASP B CA 1
ATOM 5665 C C . ASP B 1 166 ? -2.879 37 27.609 1 98.81 166 ASP B C 1
ATOM 5667 O O . ASP B 1 166 ? -3.674 37.812 28.078 1 98.81 166 ASP B O 1
ATOM 5671 N N . CYS B 1 167 ? -2.703 36.844 26.312 1 98.75 167 CYS B N 1
ATOM 5672 C CA . CYS B 1 167 ? -3.508 37.594 25.344 1 98.75 167 CYS B CA 1
ATOM 5673 C C . CYS B 1 167 ? -4.898 36.969 25.203 1 98.75 167 CYS B C 1
ATOM 5675 O O . CYS B 1 167 ? -5.777 37.562 24.578 1 98.75 167 CYS B O 1
ATOM 5677 N N . GLY B 1 168 ? -5.109 35.812 25.703 1 98.56 168 GLY B N 1
ATOM 5678 C CA . GLY B 1 168 ? -6.414 35.156 25.625 1 98.56 168 GLY B CA 1
ATOM 5679 C C . GLY B 1 168 ? -6.449 33.969 24.672 1 98.56 168 GLY B C 1
ATOM 5680 O O . GLY B 1 168 ? -7.52 33.469 24.359 1 98.56 168 GLY B O 1
ATOM 5681 N N . TYR B 1 169 ? -5.32 33.562 24.203 1 98.81 169 TYR B N 1
ATOM 5682 C CA . TYR B 1 169 ? -5.262 32.375 23.328 1 98.81 169 TYR B CA 1
ATOM 5683 C C . TYR B 1 169 ? -5.27 31.094 24.141 1 98.81 169 TYR B C 1
ATOM 5685 O O . TYR B 1 169 ? -4.59 31 25.172 1 98.81 169 TYR B O 1
ATOM 5693 N N . GLU B 1 170 ? -6.059 30.172 23.734 1 98.75 170 GLU B N 1
ATOM 5694 C CA . GLU B 1 170 ? -6.277 28.938 24.5 1 98.75 170 GLU B CA 1
ATOM 5695 C C . GLU B 1 170 ? -5.746 27.719 23.75 1 98.75 170 GLU B C 1
ATOM 5697 O O . GLU B 1 170 ? -6.004 26.578 24.156 1 98.75 170 GLU B O 1
ATOM 5702 N N . ALA B 1 171 ? -5.102 27.875 22.672 1 98.88 171 ALA B N 1
ATOM 5703 C CA . ALA B 1 171 ? -4.398 26.828 21.953 1 98.88 171 ALA B CA 1
ATOM 5704 C C . ALA B 1 171 ? -3.1 27.344 21.344 1 98.88 171 ALA B C 1
ATOM 5706 O O . ALA B 1 171 ? -2.988 28.531 21.031 1 98.88 171 ALA B O 1
ATOM 5707 N N . LEU B 1 172 ? -2.119 26.484 21.234 1 98.88 172 LEU B N 1
ATOM 5708 C CA . LEU B 1 172 ? -0.833 26.797 20.625 1 98.88 172 LEU B CA 1
ATOM 5709 C C . LEU B 1 172 ? -0.429 25.719 19.625 1 98.88 172 LEU B C 1
ATOM 5711 O O . LEU B 1 172 ? -0.414 24.531 19.953 1 98.88 172 LEU B O 1
ATOM 5715 N N . HIS B 1 173 ? -0.217 26.109 18.391 1 98.19 173 HIS B N 1
ATOM 5716 C CA . HIS B 1 173 ? 0.425 25.25 17.406 1 98.19 173 HIS B CA 1
ATOM 5717 C C . HIS B 1 173 ? 1.943 25.297 17.531 1 98.19 173 HIS B C 1
ATOM 5719 O O . HIS B 1 173 ? 2.557 26.344 17.297 1 98.19 173 HIS B O 1
ATOM 5725 N N . MET B 1 174 ? 2.514 24.188 17.812 1 97.75 174 MET B N 1
ATOM 5726 C CA . MET B 1 174 ? 3.934 24.156 18.141 1 97.75 174 MET B CA 1
ATOM 5727 C C . MET B 1 174 ? 4.77 23.766 16.922 1 97.75 174 MET B C 1
ATOM 5729 O O . MET B 1 174 ? 5.82 23.141 17.062 1 97.75 174 MET B O 1
ATOM 5733 N N . GLY B 1 175 ? 4.328 24.062 15.812 1 94.31 175 GLY B N 1
ATOM 5734 C CA . GLY B 1 175 ? 5.102 23.938 14.586 1 94.31 175 GLY B CA 1
ATOM 5735 C C . GLY B 1 175 ? 5.562 22.531 14.305 1 94.31 175 GLY B C 1
ATOM 5736 O O . GLY B 1 175 ? 4.809 21.578 14.508 1 94.31 175 GLY B O 1
ATOM 5737 N N . GLN B 1 176 ? 6.754 22.422 13.68 1 92.06 176 GLN B N 1
ATOM 5738 C CA . GLN B 1 176 ? 7.348 21.141 13.336 1 92.06 176 GLN B CA 1
ATOM 5739 C C . GLN B 1 176 ? 8.219 20.609 14.469 1 92.06 176 GLN B C 1
ATOM 5741 O O . GLN B 1 176 ? 9.445 20.766 14.445 1 92.06 176 GLN B O 1
ATOM 5746 N N . VAL B 1 177 ? 7.652 19.906 15.289 1 94.69 177 VAL B N 1
ATOM 5747 C CA . VAL B 1 177 ? 8.188 19.562 16.609 1 94.69 177 VAL B CA 1
ATOM 5748 C C . VAL B 1 177 ? 9.414 18.672 16.453 1 94.69 177 VAL B C 1
ATOM 5750 O O . VAL B 1 177 ? 10.352 18.75 17.25 1 94.69 177 VAL B O 1
ATOM 5753 N N . HIS B 1 178 ? 9.5 17.922 15.406 1 92 178 HIS B N 1
ATOM 5754 C CA . HIS B 1 178 ? 10.594 16.969 15.266 1 92 178 HIS B CA 1
ATOM 5755 C C . HIS B 1 178 ? 11.891 17.656 14.867 1 92 178 HIS B C 1
ATOM 5757 O O . HIS B 1 178 ? 12.977 17.125 15.117 1 92 178 HIS B O 1
ATOM 5763 N N . LEU B 1 179 ? 11.773 18.766 14.305 1 92.38 179 LEU B N 1
ATOM 5764 C CA . LEU B 1 179 ? 12.969 19.5 13.883 1 92.38 179 LEU B CA 1
ATOM 5765 C C . LEU B 1 179 ? 13.711 20.078 15.086 1 92.38 179 LEU B C 1
ATOM 5767 O O . LEU B 1 179 ? 14.875 19.75 15.312 1 92.38 179 LEU B O 1
ATOM 5771 N N . TYR B 1 180 ? 13.031 20.812 15.883 1 95.31 180 TYR B N 1
ATOM 5772 C CA . TYR B 1 180 ? 13.711 21.547 16.953 1 95.31 180 TYR B CA 1
ATOM 5773 C C . TYR B 1 180 ? 13.945 20.641 18.156 1 95.31 180 TYR B C 1
ATOM 5775 O O . TYR B 1 180 ? 14.555 21.062 19.141 1 95.31 180 TYR B O 1
ATOM 5783 N N . THR B 1 181 ? 13.539 19.391 18.047 1 94.75 181 THR B N 1
ATOM 5784 C CA . THR B 1 181 ? 13.789 18.453 19.141 1 94.75 181 THR B CA 1
ATOM 5785 C C . THR B 1 181 ? 14.828 17.422 18.734 1 94.75 181 THR B C 1
ATOM 5787 O O . THR B 1 181 ? 15 16.406 19.406 1 94.75 181 THR B O 1
ATOM 5790 N N . ALA B 1 182 ? 15.523 17.625 17.672 1 91.75 182 ALA B N 1
ATOM 5791 C CA . ALA B 1 182 ? 16.484 16.656 17.109 1 91.75 182 ALA B CA 1
ATOM 5792 C C . ALA B 1 182 ? 17.547 16.281 18.141 1 91.75 182 ALA B C 1
ATOM 5794 O O . ALA B 1 182 ? 18.047 15.156 18.141 1 91.75 182 ALA B O 1
ATOM 5795 N N . HIS B 1 183 ? 17.906 17.172 19.062 1 93.12 183 HIS B N 1
ATOM 5796 C CA . HIS B 1 183 ? 18.938 16.938 20.062 1 93.12 183 HIS B CA 1
ATOM 5797 C C . HIS B 1 183 ? 18.328 16.672 21.438 1 93.12 183 HIS B C 1
ATOM 5799 O O . HIS B 1 183 ? 19.016 16.781 22.453 1 93.12 183 HIS B O 1
ATOM 5805 N N . ASP B 1 184 ? 17.094 16.422 21.453 1 93.81 184 ASP B N 1
ATOM 5806 C CA . ASP B 1 184 ? 16.391 16.125 22.688 1 93.81 184 ASP B CA 1
ATOM 5807 C C . ASP B 1 184 ? 15.891 14.672 22.703 1 93.81 184 ASP B C 1
ATOM 5809 O O . ASP B 1 184 ? 14.695 14.422 22.578 1 93.81 184 ASP B O 1
ATOM 5813 N N . PRO B 1 185 ? 16.828 13.695 22.938 1 89.19 185 PRO B N 1
ATOM 5814 C CA . PRO B 1 185 ? 16.406 12.289 22.906 1 89.19 185 PRO B CA 1
ATOM 5815 C C . PRO B 1 185 ? 15.25 12 23.844 1 89.19 185 PRO B C 1
ATOM 5817 O O . PRO B 1 185 ? 15.289 12.398 25.016 1 89.19 185 PRO B O 1
ATOM 5820 N N . GLY B 1 186 ? 14.25 11.398 23.312 1 91.5 186 GLY B N 1
ATOM 5821 C CA . GLY B 1 186 ? 13.07 11.062 24.094 1 91.5 186 GLY B CA 1
ATOM 5822 C C . GLY B 1 186 ? 12.156 12.25 24.328 1 91.5 186 GLY B C 1
ATOM 5823 O O . GLY B 1 186 ? 11.141 12.125 25.016 1 91.5 186 GLY B O 1
ATOM 5824 N N . MET B 1 187 ? 12.586 13.43 23.906 1 95.75 187 MET B N 1
ATOM 5825 C CA . MET B 1 187 ? 11.844 14.68 24.047 1 95.75 187 MET B CA 1
ATOM 5826 C C . MET B 1 187 ? 11.617 15 25.516 1 95.75 187 MET B C 1
ATOM 5828 O O . MET B 1 187 ? 10.523 15.414 25.906 1 95.75 187 MET B O 1
ATOM 5832 N N . GLU B 1 188 ? 12.609 14.719 26.281 1 95.88 188 GLU B N 1
ATOM 5833 C CA . GLU B 1 188 ? 12.516 14.938 27.719 1 95.88 188 GLU B CA 1
ATOM 5834 C C . GLU B 1 188 ? 12.367 16.422 28.047 1 95.88 188 GLU B C 1
ATOM 5836 O O . GLU B 1 188 ? 11.477 16.797 28.812 1 95.88 188 GLU B O 1
ATOM 5841 N N . LYS B 1 189 ? 13.25 17.219 27.484 1 97.5 189 LYS B N 1
ATOM 5842 C CA . LYS B 1 189 ? 13.188 18.656 27.734 1 97.5 189 LYS B CA 1
ATOM 5843 C C . LYS B 1 189 ? 11.906 19.25 27.156 1 97.5 189 LYS B C 1
ATOM 5845 O O . LYS B 1 189 ? 11.32 20.172 27.75 1 97.5 189 LYS B O 1
ATOM 5850 N N . THR B 1 190 ? 11.523 18.75 26.078 1 97.94 190 THR B N 1
ATOM 5851 C CA . THR B 1 190 ? 10.305 19.219 25.422 1 97.94 190 THR B CA 1
ATOM 5852 C C . THR B 1 190 ? 9.078 18.938 26.281 1 97.94 190 THR B C 1
ATOM 5854 O O . THR B 1 190 ? 8.227 19.797 26.484 1 97.94 190 THR B O 1
ATOM 5857 N N . ALA B 1 191 ? 9 17.688 26.781 1 97.69 191 ALA B N 1
ATOM 5858 C CA . ALA B 1 191 ? 7.891 17.312 27.641 1 97.69 191 ALA B CA 1
ATOM 5859 C C . ALA B 1 191 ? 7.836 18.188 28.891 1 97.69 191 ALA B C 1
ATOM 5861 O O . ALA B 1 191 ? 6.758 18.594 29.328 1 97.69 191 ALA B O 1
ATOM 5862 N N . GLN B 1 192 ? 8.961 18.469 29.438 1 97.88 192 GLN B N 1
ATOM 5863 C CA . GLN B 1 192 ? 9.031 19.344 30.609 1 97.88 192 GLN B CA 1
ATOM 5864 C C . GLN B 1 192 ? 8.555 20.75 30.281 1 97.88 192 GLN B C 1
ATOM 5866 O O . GLN B 1 192 ? 7.789 21.344 31.031 1 97.88 192 GLN B O 1
ATOM 5871 N N . LEU B 1 193 ? 9.047 21.266 29.203 1 98.69 193 LEU B N 1
ATOM 5872 C CA . LEU B 1 193 ? 8.656 22.609 28.797 1 98.69 193 LEU B CA 1
ATOM 5873 C C . LEU B 1 193 ? 7.148 22.688 28.578 1 98.69 193 LEU B C 1
ATOM 5875 O O . LEU B 1 193 ? 6.508 23.656 28.984 1 98.69 193 LEU B O 1
ATOM 5879 N N . PHE B 1 194 ? 6.562 21.734 27.906 1 98.62 194 PHE B N 1
ATOM 5880 C CA . PHE B 1 194 ? 5.133 21.734 27.625 1 98.62 194 PHE B CA 1
ATOM 5881 C C . PHE B 1 194 ? 4.324 21.641 28.906 1 98.62 194 PHE B C 1
ATOM 5883 O O . PHE B 1 194 ? 3.254 22.234 29.016 1 98.62 194 PHE B O 1
ATOM 5890 N N . ALA B 1 195 ? 4.848 20.859 29.875 1 98.38 195 ALA B N 1
ATOM 5891 C CA . ALA B 1 195 ? 4.207 20.812 31.188 1 98.38 195 ALA B CA 1
ATOM 5892 C C . ALA B 1 195 ? 4.223 22.188 31.844 1 98.38 195 ALA B C 1
ATOM 5894 O O . ALA B 1 195 ? 3.236 22.609 32.469 1 98.38 195 ALA B O 1
ATOM 5895 N N . MET B 1 196 ? 5.344 22.875 31.75 1 98.81 196 MET B N 1
ATOM 5896 C CA . MET B 1 196 ? 5.461 24.219 32.312 1 98.81 196 MET B CA 1
ATOM 5897 C C . MET B 1 196 ? 4.453 25.156 31.672 1 98.81 196 MET B C 1
ATOM 5899 O O . MET B 1 196 ? 3.83 25.969 32.375 1 98.81 196 MET B O 1
ATOM 5903 N N . ILE B 1 197 ? 4.301 25.094 30.406 1 98.88 197 ILE B N 1
ATOM 5904 C CA . ILE B 1 197 ? 3.365 25.938 29.672 1 98.88 197 ILE B CA 1
ATOM 5905 C C . ILE B 1 197 ? 1.939 25.641 30.125 1 98.88 197 ILE B C 1
ATOM 5907 O O . ILE B 1 197 ? 1.16 26.578 30.375 1 98.88 197 ILE B O 1
ATOM 5911 N N . ARG B 1 198 ? 1.608 24.375 30.25 1 98.75 198 ARG B N 1
ATOM 5912 C CA . ARG B 1 198 ? 0.28 24 30.719 1 98.75 198 ARG B CA 1
ATOM 5913 C C . ARG B 1 198 ? 0.04 24.484 32.156 1 98.75 198 ARG B C 1
ATOM 5915 O O . ARG B 1 198 ? -1.069 24.891 32.5 1 98.75 198 ARG B O 1
ATOM 5922 N N . GLU B 1 199 ? 1.044 24.375 33 1 98.56 199 GLU B N 1
ATOM 5923 C CA . GLU B 1 199 ? 0.919 24.875 34.344 1 98.56 199 GLU B CA 1
ATOM 5924 C C . GLU B 1 199 ? 0.666 26.375 34.375 1 98.56 199 GLU B C 1
ATOM 5926 O O . GLU B 1 199 ? -0.118 26.875 35.188 1 98.56 199 GLU B O 1
ATOM 5931 N N . TYR B 1 200 ? 1.374 27.094 33.562 1 98.81 200 TYR B N 1
ATOM 5932 C CA . TYR B 1 200 ? 1.13 28.531 33.438 1 98.81 200 TYR B CA 1
ATOM 5933 C C . TYR B 1 200 ? -0.319 28.812 33.062 1 98.81 200 TYR B C 1
ATOM 5935 O O . TYR B 1 200 ? -0.956 29.703 33.625 1 98.81 200 TYR B O 1
ATOM 5943 N N . ALA B 1 201 ? -0.851 28.125 32.125 1 98.81 201 ALA B N 1
ATOM 5944 C CA . ALA B 1 201 ? -2.215 28.312 31.625 1 98.81 201 ALA B CA 1
ATOM 5945 C C . ALA B 1 201 ? -3.236 27.984 32.719 1 98.81 201 ALA B C 1
ATOM 5947 O O . ALA B 1 201 ? -4.305 28.609 32.781 1 98.81 201 ALA B O 1
ATOM 5948 N N . LYS B 1 202 ? -2.945 27.016 33.531 1 98.44 202 LYS B N 1
ATOM 5949 C CA . LYS B 1 202 ? -3.838 26.656 34.656 1 98.44 202 LYS B CA 1
ATOM 5950 C C . LYS B 1 202 ? -4.141 27.875 35.531 1 98.44 202 LYS B C 1
ATOM 5952 O O . LYS B 1 202 ? -5.23 27.984 36.094 1 98.44 202 LYS B O 1
ATOM 5957 N N . VAL B 1 203 ? -3.201 28.703 35.594 1 98.38 203 VAL B N 1
ATOM 5958 C CA . VAL B 1 203 ? -3.334 29.859 36.469 1 98.38 203 VAL B CA 1
ATOM 5959 C C . VAL B 1 203 ? -3.777 31.078 35.656 1 98.38 203 VAL B C 1
ATOM 5961 O O . VAL B 1 203 ? -4.66 31.828 36.094 1 98.38 203 VAL B O 1
ATOM 5964 N N . HIS B 1 204 ? -3.211 31.281 34.531 1 98.44 204 HIS B N 1
ATOM 5965 C CA . HIS B 1 204 ? -3.33 32.562 33.844 1 98.44 204 HIS B CA 1
ATOM 5966 C C . HIS B 1 204 ? -4.258 32.469 32.656 1 98.44 204 HIS B C 1
ATOM 5968 O O . HIS B 1 204 ? -4.711 33.5 32.125 1 98.44 204 HIS B O 1
ATOM 5974 N N . GLY B 1 205 ? -4.547 31.266 32.219 1 98.12 205 GLY B N 1
ATOM 5975 C CA . GLY B 1 205 ? -5.336 31.094 31.016 1 98.12 205 GLY B CA 1
ATOM 5976 C C . GLY B 1 205 ? -6.809 31.391 31.219 1 98.12 205 GLY B C 1
ATOM 5977 O O . GLY B 1 205 ? -7.344 31.203 32.312 1 98.12 205 GLY B O 1
ATOM 5978 N N . ARG B 1 206 ? -7.461 31.891 30.172 1 96.31 206 ARG B N 1
ATOM 5979 C CA . ARG B 1 206 ? -8.867 32.281 30.188 1 96.31 206 ARG B CA 1
ATOM 5980 C C . ARG B 1 206 ? -9.727 31.156 30.781 1 96.31 206 ARG B C 1
ATOM 5982 O O . ARG B 1 206 ? -10.531 31.391 31.688 1 96.31 206 ARG B O 1
ATOM 5989 N N . ARG B 1 207 ? -9.773 29.953 30.469 1 97.56 207 ARG B N 1
ATOM 5990 C CA . ARG B 1 207 ? -10.5 28.812 31.016 1 97.56 207 ARG B CA 1
ATOM 5991 C C . ARG B 1 207 ? -9.547 27.828 31.719 1 97.56 207 ARG B C 1
ATOM 5993 O O . ARG B 1 207 ? -9.82 26.641 31.781 1 97.56 207 ARG B O 1
ATOM 6000 N N . HIS B 1 208 ? -8.383 28.359 32.094 1 98.38 208 HIS B N 1
ATOM 6001 C CA . HIS B 1 208 ? -7.34 27.656 32.844 1 98.38 208 HIS B CA 1
ATOM 6002 C C . HIS B 1 208 ? -6.812 26.469 32.062 1 98.38 208 HIS B C 1
ATOM 6004 O O . HIS B 1 208 ? -6.562 25.391 32.625 1 98.38 208 HIS B O 1
ATOM 6010 N N . LYS B 1 209 ? -6.824 26.672 30.766 1 98.06 209 LYS B N 1
ATOM 6011 C CA . LYS B 1 209 ? -6.418 25.594 29.875 1 98.06 209 LYS B CA 1
ATOM 6012 C C . LYS B 1 209 ? -5.727 26.141 28.641 1 98.06 209 LYS B C 1
ATOM 6014 O O . LYS B 1 209 ? -6.004 27.25 28.203 1 98.06 209 LYS B O 1
ATOM 6019 N N . VAL B 1 210 ? -4.719 25.406 28.172 1 98.75 210 VAL B N 1
ATOM 6020 C CA . VAL B 1 210 ? -4.164 25.641 26.844 1 98.75 210 VAL B CA 1
ATOM 6021 C C . VAL B 1 210 ? -4.023 24.312 26.094 1 98.75 210 VAL B C 1
ATOM 6023 O O . VAL B 1 210 ? -3.582 23.312 26.688 1 98.75 210 VAL B O 1
ATOM 6026 N N . LEU B 1 211 ? -4.531 24.219 24.922 1 98.81 211 LEU B N 1
ATOM 6027 C CA . LEU B 1 211 ? -4.395 23.047 24.062 1 98.81 211 LEU B CA 1
ATOM 6028 C C . LEU B 1 211 ? -3.156 23.156 23.188 1 98.81 211 LEU B C 1
ATOM 6030 O O . LEU B 1 211 ? -2.865 24.219 22.641 1 98.81 211 LEU B O 1
ATOM 6034 N N . LEU B 1 212 ? -2.439 22.078 23.094 1 98.75 212 LEU B N 1
ATOM 6035 C CA . LEU B 1 212 ? -1.238 22.062 22.266 1 98.75 212 LEU B CA 1
ATOM 6036 C C . LEU B 1 212 ? -1.383 21.078 21.109 1 98.75 212 LEU B C 1
ATOM 6038 O O . LEU B 1 212 ? -1.879 19.953 21.312 1 98.75 212 LEU B O 1
ATOM 6042 N N . ASP B 1 213 ? -1.053 21.469 19.906 1 97.88 213 ASP B N 1
ATOM 6043 C CA . ASP B 1 213 ? -0.851 20.578 18.781 1 97.88 213 ASP B CA 1
ATOM 6044 C C . ASP B 1 213 ? 0.439 20.906 18.031 1 97.88 213 ASP B C 1
ATOM 6046 O O . ASP B 1 213 ? 1.176 21.812 18.438 1 97.88 213 ASP B O 1
ATOM 6050 N N . ALA B 1 214 ? 0.827 20.141 17.109 1 95.81 214 ALA B N 1
ATOM 6051 C CA . ALA B 1 214 ? 1.975 20.328 16.219 1 95.81 214 ALA B CA 1
ATOM 6052 C C . ALA B 1 214 ? 1.785 19.578 14.906 1 95.81 214 ALA B C 1
ATOM 6054 O O . ALA B 1 214 ? 0.839 18.797 14.766 1 95.81 214 ALA B O 1
ATOM 6055 N N . HIS B 1 215 ? 2.551 19.922 13.938 1 90.88 215 HIS B N 1
ATOM 6056 C CA . HIS B 1 215 ? 2.648 19.078 12.758 1 90.88 215 HIS B CA 1
ATOM 6057 C C . HIS B 1 215 ? 3.293 17.734 13.094 1 90.88 215 HIS B C 1
ATOM 6059 O O . HIS B 1 215 ? 4.516 17.594 13.008 1 90.88 215 HIS B O 1
ATOM 6065 N N . THR B 1 216 ? 2.447 16.781 13.461 1 90.12 216 THR B N 1
ATOM 6066 C CA . THR B 1 216 ? 2.896 15.445 13.844 1 90.12 216 THR B CA 1
ATOM 6067 C C . THR B 1 216 ? 1.731 14.461 13.82 1 90.12 216 THR B C 1
ATOM 6069 O O . THR B 1 216 ? 0.569 14.859 13.906 1 90.12 216 THR B O 1
ATOM 6072 N N . HIS B 1 217 ? 2.07 13.234 13.617 1 87.5 217 HIS B N 1
ATOM 6073 C CA . HIS B 1 217 ? 1.084 12.164 13.727 1 87.5 217 HIS B CA 1
ATOM 6074 C C . HIS B 1 217 ? 0.998 11.641 15.156 1 87.5 217 HIS B C 1
ATOM 6076 O O . HIS B 1 217 ? 0.17 10.773 15.453 1 87.5 217 HIS B O 1
ATOM 6082 N N . GLY B 1 218 ? 1.906 12.172 15.984 1 88.19 218 GLY B N 1
ATOM 6083 C CA . GLY B 1 218 ? 1.798 11.859 17.406 1 88.19 218 GLY B CA 1
ATOM 6084 C C . GLY B 1 218 ? 3.139 11.586 18.062 1 88.19 218 GLY B C 1
ATOM 6085 O O . GLY B 1 218 ? 4.059 11.078 17.406 1 88.19 218 GLY B O 1
ATOM 6086 N N . VAL B 1 219 ? 3.242 12.023 19.266 1 93.69 219 VAL B N 1
ATOM 6087 C CA . VAL B 1 219 ? 4.344 11.719 20.172 1 93.69 219 VAL B CA 1
ATOM 6088 C C . VAL B 1 219 ? 3.799 11.078 21.453 1 93.69 219 VAL B C 1
ATOM 6090 O O . VAL B 1 219 ? 3.092 11.734 22.219 1 93.69 219 VAL B O 1
ATOM 6093 N N . ASN B 1 220 ? 4.082 9.812 21.547 1 95.69 220 ASN B N 1
ATOM 6094 C CA . ASN B 1 220 ? 3.65 9.023 22.688 1 95.69 220 ASN B CA 1
ATOM 6095 C C . ASN B 1 220 ? 4.84 8.562 23.531 1 95.69 220 ASN B C 1
ATOM 6097 O O . ASN B 1 220 ? 5.715 7.848 23.047 1 95.69 220 ASN B O 1
ATOM 6101 N N . ILE B 1 221 ? 4.914 9.031 24.766 1 96.69 221 ILE B N 1
ATOM 6102 C CA . ILE B 1 221 ? 5.973 8.656 25.703 1 96.69 221 ILE B CA 1
ATOM 6103 C C . ILE B 1 221 ? 5.387 7.84 26.859 1 96.69 221 ILE B C 1
ATOM 6105 O O . ILE B 1 221 ? 4.711 8.391 27.734 1 96.69 221 ILE B O 1
ATOM 6109 N N . ARG B 1 222 ? 5.668 6.527 26.859 1 95.75 222 ARG B N 1
ATOM 6110 C CA . ARG B 1 222 ? 5.191 5.594 27.875 1 95.75 222 ARG B CA 1
ATOM 6111 C C . ARG B 1 222 ? 3.672 5.648 28 1 95.75 222 ARG B C 1
ATOM 6113 O O . ARG B 1 222 ? 3.133 5.707 29.109 1 95.75 222 ARG B O 1
ATOM 6120 N N . GLY B 1 223 ? 3.012 5.758 26.859 1 96.06 223 GLY B N 1
ATOM 6121 C CA . GLY B 1 223 ? 1.56 5.703 26.812 1 96.06 223 GLY B CA 1
ATOM 6122 C C . GLY B 1 223 ? 0.909 7.07 26.906 1 96.06 223 GLY B C 1
ATOM 6123 O O . GLY B 1 223 ? -0.297 7.207 26.688 1 96.06 223 GLY B O 1
ATOM 6124 N N . LYS B 1 224 ? 1.701 8.109 27.203 1 97.12 224 LYS B N 1
ATOM 6125 C CA . LYS B 1 224 ? 1.173 9.461 27.359 1 97.12 224 LYS B CA 1
ATOM 6126 C C . LYS B 1 224 ? 1.5 10.32 26.156 1 97.12 224 LYS B C 1
ATOM 6128 O O . LYS B 1 224 ? 2.643 10.352 25.688 1 97.12 224 LYS B O 1
ATOM 6133 N N . LEU B 1 225 ? 0.5 11.023 25.719 1 97.5 225 LEU B N 1
ATOM 6134 C CA . LEU B 1 225 ? 0.675 11.867 24.547 1 97.5 225 LEU B CA 1
ATOM 6135 C C . LEU B 1 225 ? 1.196 13.25 24.953 1 97.5 225 LEU B C 1
ATOM 6137 O O . LEU B 1 225 ? 0.794 13.797 25.984 1 97.5 225 LEU B O 1
ATOM 6141 N N . LEU B 1 226 ? 2.047 13.75 24.094 1 97.25 226 LEU B N 1
ATOM 6142 C CA . LEU B 1 226 ? 2.592 15.086 24.297 1 97.25 226 LEU B CA 1
ATOM 6143 C C . LEU B 1 226 ? 1.573 16.156 23.906 1 97.25 226 LEU B C 1
ATOM 6145 O O . LEU B 1 226 ? 1.596 17.266 24.438 1 97.25 226 LEU B O 1
ATOM 6149 N N . PHE B 1 227 ? 0.659 15.844 23 1 98 227 PHE B N 1
ATOM 6150 C CA . PHE B 1 227 ? -0.237 16.844 22.422 1 98 227 PHE B CA 1
ATOM 6151 C C . PHE B 1 227 ? -1.693 16.469 22.672 1 98 227 PHE B C 1
ATOM 6153 O O . PHE B 1 227 ? -2.014 15.297 22.875 1 98 227 PHE B O 1
ATOM 6160 N N . ASP B 1 228 ? -2.564 17.469 22.688 1 98.38 228 ASP B N 1
ATOM 6161 C CA . ASP B 1 228 ? -3.996 17.281 22.891 1 98.38 228 ASP B CA 1
ATOM 6162 C C . ASP B 1 228 ? -4.668 16.734 21.641 1 98.38 228 ASP B C 1
ATOM 6164 O O . ASP B 1 228 ? -5.676 16.031 21.734 1 98.38 228 ASP B O 1
ATOM 6168 N N . TYR B 1 229 ? -4.242 17.062 20.531 1 97.62 229 TYR B N 1
ATOM 6169 C CA . TYR B 1 229 ? -4.613 16.609 19.203 1 97.62 229 TYR B CA 1
ATOM 6170 C C . TYR B 1 229 ? -3.479 16.844 18.203 1 97.62 229 TYR B C 1
ATOM 6172 O O . TYR B 1 229 ? -2.453 17.422 18.562 1 97.62 229 TYR B O 1
ATOM 6180 N N . HIS B 1 230 ? -3.568 16.281 17.047 1 95.12 230 HIS B N 1
ATOM 6181 C CA . HIS B 1 230 ? -2.508 16.375 16.047 1 95.12 230 HIS B CA 1
ATOM 6182 C C . HIS B 1 230 ? -2.971 17.156 14.828 1 95.12 230 HIS B C 1
ATOM 6184 O O . HIS B 1 230 ? -4.164 17.422 14.672 1 95.12 230 HIS B O 1
ATOM 6190 N N . ALA B 1 231 ? -2.055 17.609 14.078 1 93.12 231 ALA B N 1
ATOM 6191 C CA . ALA B 1 231 ? -2.363 18.359 12.859 1 93.12 231 ALA B CA 1
ATOM 6192 C C . ALA B 1 231 ? -1.415 17.969 11.727 1 93.12 231 ALA B C 1
ATOM 6194 O O . ALA B 1 231 ? -0.216 17.781 11.945 1 93.12 231 ALA B O 1
ATOM 6195 N N . MET B 1 232 ? -1.987 17.766 10.586 1 88.38 232 MET B N 1
ATOM 6196 C CA . MET B 1 232 ? -1.164 17.438 9.43 1 88.38 232 MET B CA 1
ATOM 6197 C C . MET B 1 232 ? -1.786 17.969 8.148 1 88.38 232 MET B C 1
ATOM 6199 O O . MET B 1 232 ? -3.002 18.156 8.07 1 88.38 232 MET B O 1
ATOM 6203 N N . PRO B 1 233 ? -0.938 18.266 7.129 1 88.56 233 PRO B N 1
ATOM 6204 C CA . PRO B 1 233 ? -1.479 18.641 5.82 1 88.56 233 PRO B CA 1
ATOM 6205 C C . PRO B 1 233 ? -2.016 17.453 5.031 1 88.56 233 PRO B C 1
ATOM 6207 O O . PRO B 1 233 ? -1.675 16.312 5.328 1 88.56 233 PRO B O 1
ATOM 6210 N N . PHE B 1 234 ? -2.852 17.766 4.055 1 89.06 234 PHE B N 1
ATOM 6211 C CA . PHE B 1 234 ? -3.312 16.734 3.135 1 89.06 234 PHE B CA 1
ATOM 6212 C C . PHE B 1 234 ? -2.188 16.297 2.203 1 89.06 234 PHE B C 1
ATOM 6214 O O . PHE B 1 234 ? -1.256 17.062 1.947 1 89.06 234 PHE B O 1
ATOM 6221 N N . THR B 1 235 ? -2.271 15.016 1.779 1 83.69 235 THR B N 1
ATOM 6222 C CA . THR B 1 235 ? -1.444 14.523 0.685 1 83.69 235 THR B CA 1
ATOM 6223 C C . THR B 1 235 ? -2.303 14.18 -0.531 1 83.69 235 THR B C 1
ATOM 6225 O O . THR B 1 235 ? -3.523 14.055 -0.419 1 83.69 235 THR B O 1
ATOM 6228 N N . ARG B 1 236 ? -1.636 14.109 -1.764 1 85.81 236 ARG B N 1
ATOM 6229 C CA . ARG B 1 236 ? -2.428 13.992 -2.982 1 85.81 236 ARG B CA 1
ATOM 6230 C C . ARG B 1 236 ? -1.664 13.227 -4.062 1 85.81 236 ARG B C 1
ATOM 6232 O O . ARG B 1 236 ? -0.464 12.977 -3.92 1 85.81 236 ARG B O 1
ATOM 6239 N N . VAL B 1 237 ? -2.383 12.82 -5.008 1 84.69 237 VAL B N 1
ATOM 6240 C CA . VAL B 1 237 ? -1.838 12.367 -6.281 1 84.69 237 VAL B CA 1
ATOM 6241 C C . VAL B 1 237 ? -2.574 13.047 -7.434 1 84.69 237 VAL B C 1
ATOM 6243 O O . VAL B 1 237 ? -3.732 13.445 -7.285 1 84.69 237 VAL B O 1
ATOM 6246 N N . PRO B 1 238 ? -1.814 13.297 -8.562 1 87.81 238 PRO B N 1
ATOM 6247 C CA . PRO B 1 238 ? -2.506 13.891 -9.711 1 87.81 238 PRO B CA 1
ATOM 6248 C C . PRO B 1 238 ? -3.5 12.93 -10.359 1 87.81 238 PRO B C 1
ATOM 6250 O O . PRO B 1 238 ? -3.232 11.727 -10.461 1 87.81 238 PRO B O 1
ATOM 6253 N N . LEU B 1 239 ? -4.613 13.391 -10.664 1 91.56 239 LEU B N 1
ATOM 6254 C CA . LEU B 1 239 ? -5.57 12.664 -11.492 1 91.56 239 LEU B CA 1
ATOM 6255 C C . LEU B 1 239 ? -5.383 13.008 -12.961 1 91.56 239 LEU B C 1
ATOM 6257 O O . LEU B 1 239 ? -5.965 13.969 -13.461 1 91.56 239 LEU B O 1
ATOM 6261 N N . LEU B 1 240 ? -4.707 12.172 -13.648 1 85.94 240 LEU B N 1
ATOM 6262 C CA . LEU B 1 240 ? -4.23 12.5 -14.984 1 85.94 240 LEU B CA 1
ATOM 6263 C C . LEU B 1 240 ? -5.309 12.227 -16.031 1 85.94 240 LEU B C 1
ATOM 6265 O O . LEU B 1 240 ? -5.246 12.75 -17.141 1 85.94 240 LEU B O 1
ATOM 6269 N N . GLU B 1 241 ? -6.297 11.477 -15.711 1 86.94 241 GLU B N 1
ATOM 6270 C CA . GLU B 1 241 ? -7.344 11.094 -16.656 1 86.94 241 GLU B CA 1
ATOM 6271 C C . GLU B 1 241 ? -8.32 12.242 -16.891 1 86.94 241 GLU B C 1
ATOM 6273 O O . GLU B 1 241 ? -9.094 12.219 -17.844 1 86.94 241 GLU B O 1
ATOM 6278 N N . VAL B 1 242 ? -8.297 13.195 -15.984 1 88.56 242 VAL B N 1
ATOM 6279 C CA . VAL B 1 242 ? -9.172 14.359 -16.109 1 88.56 242 VAL B CA 1
ATOM 6280 C C . VAL B 1 242 ? -8.352 15.578 -16.516 1 88.56 242 VAL B C 1
ATOM 6282 O O . VAL B 1 242 ? -7.312 15.867 -15.906 1 88.56 242 VAL B O 1
ATOM 6285 N N . PRO B 1 243 ? -8.773 16.281 -17.531 1 85.88 243 PRO B N 1
ATOM 6286 C CA . PRO B 1 243 ? -8.023 17.469 -17.969 1 85.88 243 PRO B CA 1
ATOM 6287 C C . PRO B 1 243 ? -7.863 18.5 -16.859 1 85.88 243 PRO B C 1
ATOM 6289 O O . PRO B 1 243 ? -8.703 18.578 -15.953 1 85.88 243 PRO B O 1
ATOM 6292 N N . GLY B 1 244 ? -6.762 19.234 -17 1 82.56 244 GLY B N 1
ATOM 6293 C CA . GLY B 1 244 ? -6.457 20.25 -16 1 82.56 244 GLY B CA 1
ATOM 6294 C C . GLY B 1 244 ? -5.535 19.75 -14.906 1 82.56 244 GLY B C 1
ATOM 6295 O O . GLY B 1 244 ? -4.895 18.719 -15.047 1 82.56 244 GLY B O 1
ATOM 6296 N N . GLU B 1 245 ? -5.375 20.531 -13.891 1 82.19 245 GLU B N 1
ATOM 6297 C CA . GLU B 1 245 ? -4.52 20.188 -12.758 1 82.19 245 GLU B CA 1
ATOM 6298 C C . GLU B 1 245 ? -5.34 19.625 -11.602 1 82.19 245 GLU B C 1
ATOM 6300 O O . GLU B 1 245 ? -5.344 20.188 -10.508 1 82.19 245 GLU B O 1
ATOM 6305 N N . LYS B 1 246 ? -5.957 18.453 -11.93 1 91.19 246 LYS B N 1
ATOM 6306 C CA . LYS B 1 246 ? -6.82 17.859 -10.922 1 91.19 246 LYS B CA 1
ATOM 6307 C C . LYS B 1 246 ? -6.027 16.938 -9.992 1 91.19 246 LYS B C 1
ATOM 6309 O O . LYS B 1 246 ? -5.113 16.234 -10.438 1 91.19 246 LYS B O 1
ATOM 6314 N N . LEU B 1 247 ? -6.406 17 -8.711 1 91.38 247 LEU B N 1
ATOM 6315 C CA . LEU B 1 247 ? -5.75 16.203 -7.684 1 91.38 247 LEU B CA 1
ATOM 6316 C C . LEU B 1 247 ? -6.77 15.352 -6.926 1 91.38 247 LEU B C 1
ATOM 6318 O O . LEU B 1 247 ? -7.945 15.719 -6.844 1 91.38 247 LEU B O 1
ATOM 6322 N N . VAL B 1 248 ? -6.32 14.242 -6.449 1 93.5 248 VAL B N 1
ATOM 6323 C CA . VAL B 1 248 ? -7.105 13.461 -5.5 1 93.5 248 VAL B CA 1
ATOM 6324 C C . VAL B 1 248 ? -6.301 13.242 -4.223 1 93.5 248 VAL B C 1
ATOM 6326 O O . VAL B 1 248 ? -5.078 13.102 -4.27 1 93.5 248 VAL B O 1
ATOM 6329 N N . LEU B 1 249 ? -7.035 13.227 -3.143 1 91.94 249 LEU B N 1
ATOM 6330 C CA . LEU B 1 249 ? -6.406 13.078 -1.835 1 91.94 249 LEU B CA 1
ATOM 6331 C C . LEU B 1 249 ? -6.148 11.602 -1.526 1 91.94 249 LEU B C 1
ATOM 6333 O O . LEU B 1 249 ? -6.844 10.727 -2.041 1 91.94 249 LEU B O 1
ATOM 6337 N N . VAL B 1 250 ? -5.121 11.375 -0.746 1 86.81 250 VAL B N 1
ATOM 6338 C CA . VAL B 1 250 ? -4.777 10.016 -0.348 1 86.81 250 VAL B CA 1
ATOM 6339 C C . VAL B 1 250 ? -4.613 9.945 1.168 1 86.81 250 VAL B C 1
ATOM 6341 O O . VAL B 1 250 ? -4.043 10.852 1.78 1 86.81 250 VAL B O 1
ATOM 6344 N N . ARG B 1 251 ? -5.211 8.875 1.678 1 83.88 251 ARG B N 1
ATOM 6345 C CA . ARG B 1 251 ? -5.078 8.641 3.113 1 83.88 251 ARG B CA 1
ATOM 6346 C C . ARG B 1 251 ? -3.648 8.25 3.477 1 83.88 251 ARG B C 1
ATOM 6348 O O . ARG B 1 251 ? -3.109 7.277 2.943 1 83.88 251 ARG B O 1
ATOM 6355 N N . GLU B 1 252 ? -3.02 9.133 4.215 1 74.31 252 GLU B N 1
ATOM 6356 C CA . GLU B 1 252 ? -1.659 8.844 4.66 1 74.31 252 GLU B CA 1
ATOM 6357 C C . GLU B 1 252 ? -1.55 8.914 6.18 1 74.31 252 GLU B C 1
ATOM 6359 O O . GLU B 1 252 ? -2.18 9.758 6.82 1 74.31 252 GLU B O 1
ATOM 6364 N N . GLY B 1 253 ? -0.857 7.93 6.691 1 70.88 253 GLY B N 1
ATOM 6365 C CA . GLY B 1 253 ? -0.5 7.988 8.102 1 70.88 253 GLY B CA 1
ATOM 6366 C C . GLY B 1 253 ? -1.679 7.746 9.023 1 70.88 253 GLY B C 1
ATOM 6367 O O . GLY B 1 253 ? -2.641 7.074 8.648 1 70.88 253 GLY B O 1
ATOM 6368 N N . TYR B 1 254 ? -1.549 7.961 10.312 1 78.38 254 TYR B N 1
ATOM 6369 C CA . TYR B 1 254 ? -2.543 7.82 11.367 1 78.38 254 TYR B CA 1
ATOM 6370 C C . TYR B 1 254 ? -2.219 8.727 12.547 1 78.38 254 TYR B C 1
ATOM 6372 O O . TYR B 1 254 ? -1.07 9.141 12.719 1 78.38 254 TYR B O 1
ATOM 6380 N N . SER B 1 255 ? -3.217 9.094 13.172 1 89.12 255 SER B N 1
ATOM 6381 C CA . SER B 1 255 ? -3.027 9.828 14.422 1 89.12 255 SER B CA 1
ATOM 6382 C C . SER B 1 255 ? -2.793 8.883 15.594 1 89.12 255 SER B C 1
ATOM 6384 O O . SER B 1 255 ? -3.607 7.996 15.852 1 89.12 255 SER B O 1
ATOM 6386 N N . GLU B 1 256 ? -1.672 9.094 16.312 1 89.94 256 GLU B N 1
ATOM 6387 C CA . GLU B 1 256 ? -1.275 8.203 17.406 1 89.94 256 GLU B CA 1
ATOM 6388 C C . GLU B 1 256 ? -2.275 8.266 18.562 1 89.94 256 GLU B C 1
ATOM 6390 O O . GLU B 1 256 ? -2.824 9.328 18.859 1 89.94 256 GLU B O 1
ATOM 6395 N N . GLY B 1 257 ? -2.559 7.062 19.203 1 92.06 257 GLY B N 1
ATOM 6396 C CA . GLY B 1 257 ? -3.391 6.988 20.406 1 92.06 257 GLY B CA 1
ATOM 6397 C C . GLY B 1 257 ? -2.59 6.965 21.688 1 92.06 257 GLY B C 1
ATOM 6398 O O . GLY B 1 257 ? -1.358 6.902 21.656 1 92.06 257 GLY B O 1
ATOM 6399 N N . GLY B 1 258 ? -3.213 7.055 22.75 1 95.69 258 GLY B N 1
ATOM 6400 C CA . GLY B 1 258 ? -2.637 7.066 24.094 1 95.69 258 GLY B CA 1
ATOM 6401 C C . GLY B 1 258 ? -3.455 7.871 25.078 1 95.69 258 GLY B C 1
ATOM 6402 O O . GLY B 1 258 ? -4.637 8.133 24.859 1 95.69 258 GLY B O 1
ATOM 6403 N N . GLU B 1 259 ? -2.811 8.062 26.188 1 98 259 GLU B N 1
ATOM 6404 C CA . GLU B 1 259 ? -3.441 8.914 27.203 1 98 259 GLU B CA 1
ATOM 6405 C C . GLU B 1 259 ? -3.273 10.391 26.844 1 98 259 GLU B C 1
ATOM 6407 O O . GLU B 1 259 ? -2.15 10.875 26.703 1 98 259 GLU B O 1
ATOM 6412 N N . ASN B 1 260 ? -4.418 11.023 26.656 1 98.19 260 ASN B N 1
ATOM 6413 C CA . ASN B 1 260 ? -4.43 12.445 26.344 1 98.19 260 ASN B CA 1
ATOM 6414 C C . ASN B 1 260 ? -4.059 13.289 27.562 1 98.19 260 ASN B C 1
ATOM 6416 O O . ASN B 1 260 ? -4.375 12.922 28.703 1 98.19 260 ASN B O 1
ATOM 6420 N N . PRO B 1 261 ? -3.436 14.477 27.344 1 97.5 261 PRO B N 1
ATOM 6421 C CA . PRO B 1 261 ? -3.078 15.352 28.469 1 97.5 261 PRO B CA 1
ATOM 6422 C C . PRO B 1 261 ? -4.285 15.75 29.312 1 97.5 261 PRO B C 1
ATOM 6424 O O . PRO B 1 261 ? -4.125 16.266 30.422 1 97.5 261 PRO B O 1
ATOM 6427 N N . ASN B 1 262 ? -5.461 15.516 28.906 1 97.88 262 ASN B N 1
ATOM 6428 C CA . ASN B 1 262 ? -6.68 15.883 29.625 1 97.88 262 ASN B CA 1
ATOM 6429 C C . ASN B 1 262 ? -7.238 14.703 30.406 1 97.88 262 ASN B C 1
ATOM 6431 O O . ASN B 1 262 ? -8.32 14.797 30.984 1 97.88 262 ASN B O 1
ATOM 6435 N N . GLY B 1 263 ? -6.602 13.547 30.375 1 97.19 263 GLY B N 1
ATOM 6436 C CA . GLY B 1 263 ? -6.926 12.469 31.312 1 97.19 263 GLY B CA 1
ATOM 6437 C C . GLY B 1 263 ? -7.73 11.352 30.672 1 97.19 263 GLY B C 1
ATOM 6438 O O . GLY B 1 263 ? -8.055 10.359 31.312 1 97.19 263 GLY B O 1
ATOM 6439 N N . TRP B 1 264 ? -8.164 11.453 29.453 1 98.06 264 TRP B N 1
ATOM 6440 C CA . TRP B 1 264 ? -8.836 10.367 28.766 1 98.06 264 TRP B CA 1
ATOM 6441 C C . TRP B 1 264 ? -7.914 9.711 27.75 1 98.06 264 TRP B C 1
ATOM 6443 O O . TRP B 1 264 ? -6.859 10.258 27.406 1 98.06 264 TRP B O 1
ATOM 6453 N N . SER B 1 265 ? -8.242 8.484 27.359 1 97.31 265 SER B N 1
ATOM 6454 C CA . SER B 1 265 ? -7.438 7.727 26.406 1 97.31 265 SER B CA 1
ATOM 6455 C C . SER B 1 265 ? -8.25 7.379 25.156 1 97.31 265 SER B C 1
ATOM 6457 O O . SER B 1 265 ? -9.477 7.344 25.203 1 97.31 265 SER B O 1
ATOM 6459 N N . ALA B 1 266 ? -7.59 7.246 24.094 1 94 266 ALA B N 1
ATOM 6460 C CA . ALA B 1 266 ? -8.18 6.785 22.844 1 94 266 ALA B CA 1
ATOM 6461 C C . ALA B 1 266 ? -7.168 5.988 22.031 1 94 266 ALA B C 1
ATOM 6463 O O . ALA B 1 266 ? -5.957 6.148 22.203 1 94 266 ALA B O 1
ATOM 6464 N N . ASP B 1 267 ? -7.613 5.094 21.125 1 88.62 267 ASP B N 1
ATOM 6465 C CA . ASP B 1 267 ? -6.746 4.328 20.234 1 88.62 267 ASP B CA 1
ATOM 6466 C C . ASP B 1 267 ? -6.184 5.215 19.125 1 88.62 267 ASP B C 1
ATOM 6468 O O . ASP B 1 267 ? -5.105 4.941 18.594 1 88.62 267 ASP B O 1
ATOM 6472 N N . THR B 1 268 ? -6.984 6.219 18.812 1 90.81 268 THR B N 1
ATOM 6473 C CA . THR B 1 268 ? -6.605 7.238 17.844 1 90.81 268 THR B CA 1
ATOM 6474 C C . THR B 1 268 ? -7.055 8.617 18.297 1 90.81 268 THR B C 1
ATOM 6476 O O . THR B 1 268 ? -8.211 8.812 18.688 1 90.81 268 THR B O 1
ATOM 6479 N N . MET B 1 269 ? -6.141 9.562 18.219 1 94.25 269 MET B N 1
ATOM 6480 C CA . MET B 1 269 ? -6.473 10.922 18.641 1 94.25 269 MET B CA 1
ATOM 6481 C C . MET B 1 269 ? -7.18 11.688 17.531 1 94.25 269 MET B C 1
ATOM 6483 O O . MET B 1 269 ? -6.883 11.484 16.344 1 94.25 269 MET B O 1
ATOM 6487 N N . PRO B 1 270 ? -8.102 12.547 17.953 1 95.81 270 PRO B N 1
ATOM 6488 C CA . PRO B 1 270 ? -8.609 13.484 16.953 1 95.81 270 PRO B CA 1
ATOM 6489 C C . PRO B 1 270 ? -7.512 14.375 16.359 1 95.81 270 PRO B C 1
ATOM 6491 O O . PRO B 1 270 ? -6.555 14.719 17.062 1 95.81 270 PRO B O 1
ATOM 6494 N N . TYR B 1 271 ? -7.637 14.688 15.125 1 95.25 271 TYR B N 1
ATOM 6495 C CA . TYR B 1 271 ? -6.605 15.523 14.523 1 95.25 271 TYR B CA 1
ATOM 6496 C C . TYR B 1 271 ? -7.184 16.391 13.406 1 95.25 271 TYR B C 1
ATOM 6498 O O . TYR B 1 271 ? -8.32 16.172 12.984 1 95.25 271 TYR B O 1
ATOM 6506 N N . LEU B 1 272 ? -6.445 17.359 13.086 1 96.31 272 LEU B N 1
ATOM 6507 C CA . LEU B 1 272 ? -6.82 18.297 12.031 1 96.31 272 LEU B CA 1
ATOM 6508 C C . LEU B 1 272 ? -6.035 18.016 10.75 1 96.31 272 LEU B C 1
ATOM 6510 O O . LEU B 1 272 ? -4.852 17.672 10.805 1 96.31 272 LEU B O 1
ATOM 6514 N N . MET B 1 273 ? -6.719 18.156 9.672 1 94.31 273 MET B N 1
ATOM 6515 C CA . MET B 1 273 ? -6.082 18.172 8.359 1 94.31 273 MET B CA 1
ATOM 6516 C C . MET B 1 273 ? -6.34 19.5 7.66 1 94.31 273 MET B C 1
ATOM 6518 O O . MET B 1 273 ? -7.441 20.047 7.738 1 94.31 273 MET B O 1
ATOM 6522 N N . GLU B 1 274 ? -5.289 20 7.027 1 94.12 274 GLU B N 1
ATOM 6523 C CA . GLU B 1 274 ? -5.414 21.359 6.516 1 94.12 274 GLU B CA 1
ATOM 6524 C C . GLU B 1 274 ? -4.707 21.516 5.172 1 94.12 274 GLU B C 1
ATOM 6526 O O . GLU B 1 274 ? -3.975 20.625 4.746 1 94.12 274 GLU B O 1
ATOM 6531 N N . TYR B 1 275 ? -5.039 22.672 4.434 1 93.5 275 TYR B N 1
ATOM 6532 C CA . TYR B 1 275 ? -4.219 23.172 3.33 1 93.5 275 TYR B CA 1
ATOM 6533 C C . TYR B 1 275 ? -3.055 24 3.846 1 93.5 275 TYR B C 1
ATOM 6535 O O . TYR B 1 275 ? -3.234 25.172 4.219 1 93.5 275 TYR B O 1
ATOM 6543 N N . ASP B 1 276 ? -1.902 23.422 3.783 1 89.38 276 ASP B N 1
ATOM 6544 C CA . ASP B 1 276 ? -0.72 24.094 4.316 1 89.38 276 ASP B CA 1
ATOM 6545 C C . ASP B 1 276 ? -0.075 24.984 3.266 1 89.38 276 ASP B C 1
ATOM 6547 O O . ASP B 1 276 ? -0.405 24.906 2.082 1 89.38 276 ASP B O 1
ATOM 6551 N N . ASN B 1 277 ? 0.758 25.984 3.799 1 88.12 277 ASN B N 1
ATOM 6552 C CA . ASN B 1 277 ? 1.554 26.844 2.932 1 88.12 277 ASN B CA 1
ATOM 6553 C C . ASN B 1 277 ? 3.049 26.625 3.141 1 88.12 277 ASN B C 1
ATOM 6555 O O . ASN B 1 277 ? 3.488 26.344 4.254 1 88.12 277 ASN B O 1
ATOM 6559 N N . TRP B 1 278 ? 3.861 26.672 2.135 1 76.25 278 TRP B N 1
ATOM 6560 C CA . TRP B 1 278 ? 5.312 26.578 2.246 1 76.25 278 TRP B CA 1
ATOM 6561 C C . TRP B 1 278 ? 6 27.688 1.467 1 76.25 278 TRP B C 1
ATOM 6563 O O . TRP B 1 278 ? 6.848 28.406 2.01 1 76.25 278 TRP B O 1
ATOM 6573 N N . GLY B 1 279 ? 5.793 27.797 0.257 1 69.88 279 GLY B N 1
ATOM 6574 C CA . GLY B 1 279 ? 6.5 28.781 -0.551 1 69.88 279 GLY B CA 1
ATOM 6575 C C . GLY B 1 279 ? 5.688 29.266 -1.733 1 69.88 279 GLY B C 1
ATOM 6576 O O . GLY B 1 279 ? 6.031 30.281 -2.352 1 69.88 279 GLY B O 1
ATOM 6577 N N . GLY B 1 280 ? 4.699 28.609 -1.917 1 75.5 280 GLY B N 1
ATOM 6578 C CA . GLY B 1 280 ? 3.863 28.984 -3.049 1 75.5 280 GLY B CA 1
ATOM 6579 C C . GLY B 1 280 ? 3.965 28.016 -4.211 1 75.5 280 GLY B C 1
ATOM 6580 O O . GLY B 1 280 ? 4.156 26.812 -4.008 1 75.5 280 GLY B O 1
ATOM 6581 N N . LEU B 1 281 ? 3.6 28.422 -5.434 1 76.38 281 LEU B N 1
ATOM 6582 C CA . LEU B 1 281 ? 3.568 27.578 -6.629 1 76.38 281 LEU B CA 1
ATOM 6583 C C . LEU B 1 281 ? 4.875 27.703 -7.41 1 76.38 281 LEU B C 1
ATOM 6585 O O . LEU B 1 281 ? 5.648 28.641 -7.195 1 76.38 281 LEU B O 1
ATOM 6589 N N . VAL B 1 282 ? 5.078 26.625 -8.211 1 72.38 282 VAL B N 1
ATOM 6590 C CA . VAL B 1 282 ? 6.133 26.75 -9.211 1 72.38 282 VAL B CA 1
ATOM 6591 C C . VAL B 1 282 ? 5.898 27.984 -10.062 1 72.38 282 VAL B C 1
ATOM 6593 O O . VAL B 1 282 ? 4.844 28.125 -10.688 1 72.38 282 VAL B O 1
ATOM 6596 N N . VAL B 1 283 ? 6.848 28.922 -9.922 1 67.81 283 VAL B N 1
ATOM 6597 C CA . VAL B 1 283 ? 6.672 30.203 -10.617 1 67.81 283 VAL B CA 1
ATOM 6598 C C . VAL B 1 283 ? 7.559 30.234 -11.859 1 67.81 283 VAL B C 1
ATOM 6600 O O . VAL B 1 283 ? 7.348 31.047 -12.75 1 67.81 283 VAL B O 1
ATOM 6603 N N . GLU B 1 284 ? 8.43 29.328 -11.852 1 72.62 284 GLU B N 1
ATOM 6604 C CA . GLU B 1 284 ? 9.25 29.219 -13.047 1 72.62 284 GLU B CA 1
ATOM 6605 C C . GLU B 1 284 ? 8.422 28.734 -14.242 1 72.62 284 GLU B C 1
ATOM 6607 O O . GLU B 1 284 ? 7.219 28.516 -14.117 1 72.62 284 GLU B O 1
ATOM 6612 N N . ASP B 1 285 ? 9.008 28.438 -15.484 1 81.88 285 ASP B N 1
ATOM 6613 C CA . ASP B 1 285 ? 8.398 27.969 -16.734 1 81.88 285 ASP B CA 1
ATOM 6614 C C . ASP B 1 285 ? 7.562 26.719 -16.5 1 81.88 285 ASP B C 1
ATOM 6616 O O . ASP B 1 285 ? 8.016 25.594 -16.766 1 81.88 285 ASP B O 1
ATOM 6620 N N . ARG B 1 286 ? 6.293 26.969 -16.016 1 81.31 286 ARG B N 1
ATOM 6621 C CA . ARG B 1 286 ? 5.375 25.875 -15.68 1 81.31 286 ARG B CA 1
ATOM 6622 C C . ARG B 1 286 ? 5.172 24.953 -16.875 1 81.31 286 ARG B C 1
ATOM 6624 O O . ARG B 1 286 ? 4.93 23.75 -16.703 1 81.31 286 ARG B O 1
ATOM 6631 N N . ASP B 1 287 ? 5.32 25.453 -18.031 1 83.25 287 ASP B N 1
ATOM 6632 C CA . ASP B 1 287 ? 5.082 24.688 -19.25 1 83.25 287 ASP B CA 1
ATOM 6633 C C . ASP B 1 287 ? 6.172 23.641 -19.453 1 83.25 287 ASP B C 1
ATOM 6635 O O . ASP B 1 287 ? 6.004 22.703 -20.25 1 83.25 287 ASP B O 1
ATOM 6639 N N . SER B 1 288 ? 7.156 23.828 -18.688 1 85.5 288 SER B N 1
ATOM 6640 C CA . SER B 1 288 ? 8.273 22.906 -18.828 1 85.5 288 SER B CA 1
ATOM 6641 C C . SER B 1 288 ? 8.047 21.641 -18 1 85.5 288 SER B C 1
ATOM 6643 O O . SER B 1 288 ? 8.82 20.688 -18.094 1 85.5 288 SER B O 1
ATOM 6645 N N . TYR B 1 289 ? 6.957 21.625 -17.219 1 82.56 289 TYR B N 1
ATOM 6646 C CA . TYR B 1 289 ? 6.676 20.484 -16.359 1 82.56 289 TYR B CA 1
ATOM 6647 C C . TYR B 1 289 ? 5.41 19.766 -16.797 1 82.56 289 TYR B C 1
ATOM 6649 O O . TYR B 1 289 ? 4.461 20.391 -17.266 1 82.56 289 TYR B O 1
ATOM 6657 N N . SER B 1 290 ? 5.504 18.406 -16.688 1 80.94 290 SER B N 1
ATOM 6658 C CA . SER B 1 290 ? 4.273 17.641 -16.859 1 80.94 290 SER B CA 1
ATOM 6659 C C . SER B 1 290 ? 3.283 17.906 -15.742 1 80.94 290 SER B C 1
ATOM 6661 O O . SER B 1 290 ? 3.654 18.453 -14.695 1 80.94 290 SER B O 1
ATOM 6663 N N . ARG B 1 291 ? 2.023 17.562 -15.906 1 80.5 291 ARG B N 1
ATOM 6664 C CA . ARG B 1 291 ? 1.004 17.703 -14.875 1 80.5 291 ARG B CA 1
ATOM 6665 C C . ARG B 1 291 ? 1.393 16.938 -13.617 1 80.5 291 ARG B C 1
ATOM 6667 O O . ARG B 1 291 ? 1.129 17.391 -12.5 1 80.5 291 ARG B O 1
ATOM 6674 N N . GLU B 1 292 ? 1.896 15.773 -13.883 1 77.12 292 GLU B N 1
ATOM 6675 C CA . GLU B 1 292 ? 2.348 14.945 -12.766 1 77.12 292 GLU B CA 1
ATOM 6676 C C . GLU B 1 292 ? 3.449 15.641 -11.969 1 77.12 292 GLU B C 1
ATOM 6678 O O . GLU B 1 292 ? 3.398 15.688 -10.742 1 77.12 292 GLU B O 1
ATOM 6683 N N . GLU B 1 293 ? 4.328 16.234 -12.656 1 76.19 293 GLU B N 1
ATOM 6684 C CA . GLU B 1 293 ? 5.434 16.938 -12.016 1 76.19 293 GLU B CA 1
ATOM 6685 C C . GLU B 1 293 ? 4.941 18.156 -11.25 1 76.19 293 GLU B C 1
ATOM 6687 O O . GLU B 1 293 ? 5.387 18.422 -10.133 1 76.19 293 GLU B O 1
ATOM 6692 N N . LEU B 1 294 ? 4.07 18.828 -11.836 1 79.75 294 LEU B N 1
ATOM 6693 C CA . LEU B 1 294 ? 3.531 20.031 -11.195 1 79.75 294 LEU B CA 1
ATOM 6694 C C . LEU B 1 294 ? 2.785 19.656 -9.914 1 79.75 294 LEU B C 1
ATOM 6696 O O . LEU B 1 294 ? 2.904 20.359 -8.898 1 79.75 294 LEU B O 1
ATOM 6700 N N . ALA B 1 295 ? 2.029 18.594 -10.023 1 77.5 295 ALA B N 1
ATOM 6701 C CA . ALA B 1 295 ? 1.268 18.156 -8.852 1 77.5 295 ALA B CA 1
ATOM 6702 C C . ALA B 1 295 ? 2.193 17.828 -7.684 1 77.5 295 ALA B C 1
ATOM 6704 O O . ALA B 1 295 ? 1.893 18.172 -6.535 1 77.5 295 ALA B O 1
ATOM 6705 N N . TRP B 1 296 ? 3.293 17.281 -7.961 1 74.56 296 TRP B N 1
ATOM 6706 C CA . TRP B 1 296 ? 4.23 16.875 -6.914 1 74.56 296 TRP B CA 1
ATOM 6707 C C . TRP B 1 296 ? 5.035 18.078 -6.418 1 74.56 296 TRP B C 1
ATOM 6709 O O . TRP B 1 296 ? 5.395 18.141 -5.238 1 74.56 296 TRP B O 1
ATOM 6719 N N . ARG B 1 297 ? 5.285 18.938 -7.277 1 74.62 297 ARG B N 1
ATOM 6720 C CA . ARG B 1 297 ? 6.078 20.094 -6.91 1 74.62 297 ARG B CA 1
ATOM 6721 C C . ARG B 1 297 ? 5.23 21.125 -6.176 1 74.62 297 ARG B C 1
ATOM 6723 O O . ARG B 1 297 ? 5.695 21.766 -5.223 1 74.62 297 ARG B O 1
ATOM 6730 N N . ASP B 1 298 ? 4.098 21.297 -6.633 1 71.12 298 ASP B N 1
ATOM 6731 C CA . ASP B 1 298 ? 3.25 22.344 -6.066 1 71.12 298 ASP B CA 1
ATOM 6732 C C . ASP B 1 298 ? 2.709 21.938 -4.703 1 71.12 298 ASP B C 1
ATOM 6734 O O . ASP B 1 298 ? 2.527 22.781 -3.82 1 71.12 298 ASP B O 1
ATOM 6738 N N . TRP B 1 299 ? 2.342 20.75 -4.59 1 61.66 299 TRP B N 1
ATOM 6739 C CA . TRP B 1 299 ? 1.691 20.328 -3.35 1 61.66 299 TRP B CA 1
ATOM 6740 C C . TRP B 1 299 ? 2.721 20.078 -2.256 1 61.66 299 TRP B C 1
ATOM 6742 O O . TRP B 1 299 ? 2.586 20.562 -1.136 1 61.66 299 TRP B O 1
ATOM 6752 N N . TRP B 1 300 ? 3.639 19.094 -2.422 1 56.72 300 TRP B N 1
ATOM 6753 C CA . TRP B 1 300 ? 4.59 18.766 -1.364 1 56.72 300 TRP B CA 1
ATOM 6754 C C . TRP B 1 300 ? 5.789 19.719 -1.409 1 56.72 300 TRP B C 1
ATOM 6756 O O . TRP B 1 300 ? 6.238 20.203 -0.373 1 56.72 300 TRP B O 1
ATOM 6766 N N . GLY B 1 301 ? 6.215 20.062 -2.652 1 51.31 301 GLY B N 1
ATOM 6767 C CA . GLY B 1 301 ? 7.359 20.953 -2.809 1 51.31 301 GLY B CA 1
ATOM 6768 C C . GLY B 1 301 ? 6.977 22.422 -2.85 1 51.31 301 GLY B C 1
ATOM 6769 O O . GLY B 1 301 ? 7.789 23.281 -2.52 1 51.31 301 GLY B O 1
ATOM 6770 N N . TYR B 1 302 ? 5.559 22.766 -2.672 1 56.03 302 TYR B N 1
ATOM 6771 C CA . TYR B 1 302 ? 5.277 24.188 -2.875 1 56.03 302 TYR B CA 1
ATOM 6772 C C . TYR B 1 302 ? 3.842 24.516 -2.479 1 56.03 302 TYR B C 1
ATOM 6774 O O . TYR B 1 302 ? 3.301 25.547 -2.889 1 56.03 302 TYR B O 1
ATOM 6782 N N . ASP B 1 303 ? 3.041 24 -1.725 1 78 303 ASP B N 1
ATOM 6783 C CA . ASP B 1 303 ? 2.033 24.406 -0.75 1 78 303 ASP B CA 1
ATOM 6784 C C . ASP B 1 303 ? 0.627 24.062 -1.244 1 78 303 ASP B C 1
ATOM 6786 O O . ASP B 1 303 ? 0.274 24.375 -2.383 1 78 303 ASP B O 1
ATOM 6790 N N . GLN B 1 304 ? -0.37 23.578 -0.527 1 89.44 304 GLN B N 1
ATOM 6791 C CA . GLN B 1 304 ? -1.745 23.188 -0.803 1 89.44 304 GLN B CA 1
ATOM 6792 C C . GLN B 1 304 ? -2.654 24.391 -0.949 1 89.44 304 GLN B C 1
ATOM 6794 O O . GLN B 1 304 ? -3.49 24.453 -1.854 1 89.44 304 GLN B O 1
ATOM 6799 N N . ILE B 1 305 ? -2.43 25.453 -0.197 1 94.31 305 ILE B N 1
ATOM 6800 C CA . ILE B 1 305 ? -3.334 26.609 -0.192 1 94.31 305 ILE B CA 1
ATOM 6801 C C . ILE B 1 305 ? -3.102 27.453 -1.443 1 94.31 305 ILE B C 1
ATOM 6803 O O . ILE B 1 305 ? -4.047 28.016 -2.004 1 94.31 305 ILE B O 1
ATOM 6807 N N . ALA B 1 306 ? -1.852 27.562 -1.865 1 92.44 306 ALA B N 1
ATOM 6808 C CA . ALA B 1 306 ? -1.576 28.312 -3.086 1 92.44 306 ALA B CA 1
ATOM 6809 C C . ALA B 1 306 ? -2.188 27.641 -4.305 1 92.44 306 ALA B C 1
ATOM 6811 O O . ALA B 1 306 ? -2.742 28.297 -5.184 1 92.44 306 ALA B O 1
ATOM 6812 N N . TRP B 1 307 ? -2.035 26.297 -4.383 1 90.94 307 TRP B N 1
ATOM 6813 C CA . TRP B 1 307 ? -2.678 25.547 -5.457 1 90.94 307 TRP B CA 1
ATOM 6814 C C . TRP B 1 307 ? -4.188 25.766 -5.449 1 90.94 307 TRP B C 1
ATOM 6816 O O . TRP B 1 307 ? -4.785 26.062 -6.484 1 90.94 307 TRP B O 1
ATOM 6826 N N . PHE B 1 308 ? -4.762 25.672 -4.324 1 94.75 308 PHE B N 1
ATOM 6827 C CA . PHE B 1 308 ? -6.203 25.812 -4.148 1 94.75 308 PHE B CA 1
ATOM 6828 C C . PHE B 1 308 ? -6.676 27.188 -4.57 1 94.75 308 PHE B C 1
ATOM 6830 O O . PHE B 1 308 ? -7.625 27.328 -5.344 1 94.75 308 PHE B O 1
ATOM 6837 N N . ALA B 1 309 ? -6 28.203 -4.105 1 95 309 ALA B N 1
ATOM 6838 C CA . ALA B 1 309 ? -6.387 29.594 -4.348 1 95 309 ALA B CA 1
ATOM 6839 C C . ALA B 1 309 ? -6.309 29.938 -5.836 1 95 309 ALA B C 1
ATOM 6841 O O . ALA B 1 309 ? -7.047 30.797 -6.324 1 95 309 ALA B O 1
ATOM 6842 N N . ASN B 1 310 ? -5.473 29.281 -6.5 1 92.31 310 ASN B N 1
ATOM 6843 C CA . ASN B 1 310 ? -5.242 29.625 -7.902 1 92.31 310 ASN B CA 1
ATOM 6844 C C . ASN B 1 310 ? -6.164 28.828 -8.82 1 92.31 310 ASN B C 1
ATOM 6846 O O . ASN B 1 310 ? -6.062 28.938 -10.047 1 92.31 310 ASN B O 1
ATOM 6850 N N . GLN B 1 311 ? -7.07 28.062 -8.297 1 93 311 GLN B N 1
ATOM 6851 C CA . GLN B 1 311 ? -8.109 27.406 -9.094 1 93 311 GLN B CA 1
ATOM 6852 C C . GLN B 1 311 ? -9.273 28.359 -9.359 1 93 311 GLN B C 1
ATOM 6854 O O . GLN B 1 311 ? -9.43 29.375 -8.672 1 93 311 GLN B O 1
ATOM 6859 N N . SER B 1 312 ? -10.078 28.031 -10.461 1 94.81 312 SER B N 1
ATOM 6860 C CA . SER B 1 312 ? -11.312 28.781 -10.68 1 94.81 312 SER B CA 1
ATOM 6861 C C . SER B 1 312 ? -12.258 28.656 -9.492 1 94.81 312 SER B C 1
ATOM 6863 O O . SER B 1 312 ? -12.125 27.734 -8.68 1 94.81 312 SER B O 1
ATOM 6865 N N . GLU B 1 313 ? -13.117 29.625 -9.312 1 96.12 313 GLU B N 1
ATOM 6866 C CA . GLU B 1 313 ? -14.078 29.578 -8.211 1 96.12 313 GLU B CA 1
ATOM 6867 C C . GLU B 1 313 ? -14.852 28.266 -8.211 1 96.12 313 GLU B C 1
ATOM 6869 O O . GLU B 1 313 ? -15.055 27.672 -7.152 1 96.12 313 GLU B O 1
ATOM 6874 N N . GLU B 1 314 ? -15.289 27.828 -9.398 1 96.25 314 GLU B N 1
ATOM 6875 C CA . GLU B 1 314 ? -16.016 26.578 -9.508 1 96.25 314 GLU B CA 1
ATOM 6876 C C . GLU B 1 314 ? -15.156 25.406 -9.031 1 96.25 314 GLU B C 1
ATOM 6878 O O . GLU B 1 314 ? -15.641 24.531 -8.297 1 96.25 314 GLU B O 1
ATOM 6883 N N . SER B 1 315 ? -13.914 25.375 -9.391 1 96 315 SER B N 1
ATOM 6884 C CA . SER B 1 315 ? -13 24.312 -9.008 1 96 315 SER B CA 1
ATOM 6885 C C . SER B 1 315 ? -12.695 24.344 -7.516 1 96 315 SER B C 1
ATOM 6887 O O . SER B 1 315 ? -12.539 23.297 -6.887 1 96 315 SER B O 1
ATOM 6889 N N . ARG B 1 316 ? -12.594 25.547 -6.977 1 97.19 316 ARG B N 1
ATOM 6890 C CA . ARG B 1 316 ? -12.367 25.672 -5.539 1 97.19 316 ARG B CA 1
ATOM 6891 C C . ARG B 1 316 ? -13.555 25.125 -4.754 1 97.19 316 ARG B C 1
ATOM 6893 O O . ARG B 1 316 ? -13.367 24.422 -3.762 1 97.19 316 ARG B O 1
ATOM 6900 N N . ASN B 1 317 ? -14.742 25.5 -5.207 1 98.12 317 ASN B N 1
ATOM 6901 C CA . ASN B 1 317 ? -15.938 25 -4.547 1 98.12 317 ASN B CA 1
ATOM 6902 C C . ASN B 1 317 ? -16.016 23.469 -4.629 1 98.12 317 ASN B C 1
ATOM 6904 O O . ASN B 1 317 ? -16.312 22.812 -3.635 1 98.12 317 ASN B O 1
ATOM 6908 N N . HIS B 1 318 ? -15.742 22.969 -5.824 1 97.81 318 HIS B N 1
ATOM 6909 C CA . HIS B 1 318 ? -15.75 21.531 -6.051 1 97.81 318 HIS B CA 1
ATOM 6910 C C . HIS B 1 318 ? -14.742 20.828 -5.141 1 97.81 318 HIS B C 1
ATOM 6912 O O . HIS B 1 318 ? -15.078 19.844 -4.484 1 97.81 318 HIS B O 1
ATOM 6918 N N . PHE B 1 319 ? -13.57 21.312 -5.062 1 97.38 319 PHE B N 1
ATOM 6919 C CA . PHE B 1 319 ? -12.492 20.672 -4.324 1 97.38 319 PHE B CA 1
ATOM 6920 C C . PHE B 1 319 ? -12.719 20.781 -2.82 1 97.38 319 PHE B C 1
ATOM 6922 O O . PHE B 1 319 ? -12.383 19.875 -2.062 1 97.38 319 PHE B O 1
ATOM 6929 N N . LEU B 1 320 ? -13.258 21.906 -2.395 1 98.12 320 LEU B N 1
ATOM 6930 C CA . LEU B 1 320 ? -13.594 22.078 -0.984 1 98.12 320 LEU B CA 1
ATOM 6931 C C . LEU B 1 320 ? -14.594 21.016 -0.535 1 98.12 320 LEU B C 1
ATOM 6933 O O . LEU B 1 320 ? -14.438 20.422 0.536 1 98.12 320 LEU B O 1
ATOM 6937 N N . GLU B 1 321 ? -15.625 20.844 -1.293 1 98.31 321 GLU B N 1
ATOM 6938 C CA . GLU B 1 321 ? -16.609 19.812 -0.996 1 98.31 321 GLU B CA 1
ATOM 6939 C C . GLU B 1 321 ? -15.977 18.422 -1.012 1 98.31 321 GLU B C 1
ATOM 6941 O O . GLU B 1 321 ? -16.219 17.609 -0.12 1 98.31 321 GLU B O 1
ATOM 6946 N N . TYR B 1 322 ? -15.18 18.141 -2.02 1 98.19 322 TYR B N 1
ATOM 6947 C CA . TYR B 1 322 ? -14.453 16.875 -2.127 1 98.19 322 TYR B CA 1
ATOM 6948 C C . TYR B 1 322 ? -13.625 16.625 -0.877 1 98.19 322 TYR B C 1
ATOM 6950 O O . TYR B 1 322 ? -13.695 15.539 -0.288 1 98.19 322 TYR B O 1
ATOM 6958 N N . THR B 1 323 ? -12.867 17.609 -0.48 1 97.56 323 THR B N 1
ATOM 6959 C CA . THR B 1 323 ? -11.984 17.484 0.668 1 97.56 323 THR B CA 1
ATOM 6960 C C . THR B 1 323 ? -12.773 17.188 1.937 1 97.56 323 THR B C 1
ATOM 6962 O O . THR B 1 323 ? -12.375 16.344 2.744 1 97.56 323 THR B O 1
ATOM 6965 N N . TYR B 1 324 ? -13.82 17.922 2.088 1 98.25 324 TYR B N 1
ATOM 6966 C CA . TYR B 1 324 ? -14.664 17.719 3.262 1 98.25 324 TYR B CA 1
ATOM 6967 C C . TYR B 1 324 ? -15.203 16.297 3.299 1 98.25 324 TYR B C 1
ATOM 6969 O O . TYR B 1 324 ? -15.078 15.609 4.309 1 98.25 324 TYR B O 1
ATOM 6977 N N . LYS B 1 325 ? -15.773 15.828 2.229 1 98.25 325 LYS B N 1
ATOM 6978 C CA . LYS B 1 325 ? -16.359 14.5 2.154 1 98.25 325 LYS B CA 1
ATOM 6979 C C . LYS B 1 325 ? -15.289 13.414 2.268 1 98.25 325 LYS B C 1
ATOM 6981 O O . LYS B 1 325 ? -15.508 12.383 2.902 1 98.25 325 LYS B O 1
ATOM 6986 N N . TRP B 1 326 ? -14.211 13.656 1.552 1 97.44 326 TRP B N 1
ATOM 6987 C CA . TRP B 1 326 ? -13.086 12.734 1.66 1 97.44 326 TRP B CA 1
ATOM 6988 C C . TRP B 1 326 ? -12.664 12.562 3.115 1 97.44 326 TRP B C 1
ATOM 6990 O O . TRP B 1 326 ? -12.43 11.438 3.568 1 97.44 326 TRP B O 1
ATOM 7000 N N . THR B 1 327 ? -12.594 13.664 3.881 1 96.5 327 THR B N 1
ATOM 7001 C CA . THR B 1 327 ? -12.188 13.609 5.281 1 96.5 327 THR B CA 1
ATOM 7002 C C . THR B 1 327 ? -13.211 12.836 6.109 1 96.5 327 THR B C 1
ATOM 7004 O O . THR B 1 327 ? -12.844 12.031 6.969 1 96.5 327 THR B O 1
ATOM 7007 N N . GLU B 1 328 ? -14.492 13.008 5.82 1 96.62 328 GLU B N 1
ATOM 7008 C CA . GLU B 1 328 ? -15.578 12.344 6.531 1 96.62 328 GLU B CA 1
ATOM 7009 C C . GLU B 1 328 ? -15.469 10.828 6.41 1 96.62 328 GLU B C 1
ATOM 7011 O O . GLU B 1 328 ? -15.766 10.102 7.363 1 96.62 328 GLU B O 1
ATOM 7016 N N . ILE B 1 329 ? -15.023 10.406 5.254 1 95.44 329 ILE B N 1
ATOM 7017 C CA . ILE B 1 329 ? -15.117 8.992 4.922 1 95.44 329 ILE B CA 1
ATOM 7018 C C . ILE B 1 329 ? -13.781 8.305 5.219 1 95.44 329 ILE B C 1
ATOM 7020 O O . ILE B 1 329 ? -13.758 7.195 5.758 1 95.44 329 ILE B O 1
ATOM 7024 N N . ASN B 1 330 ? -12.688 8.883 4.867 1 93 330 ASN B N 1
ATOM 7025 C CA . ASN B 1 330 ? -11.391 8.219 4.875 1 93 330 ASN B CA 1
ATOM 7026 C C . ASN B 1 330 ? -10.688 8.375 6.223 1 93 330 ASN B C 1
ATOM 7028 O O . ASN B 1 330 ? -9.844 7.551 6.586 1 93 330 ASN B O 1
ATOM 7032 N N . ASN B 1 331 ? -11.008 9.398 6.953 1 90.81 331 ASN B N 1
ATOM 7033 C CA . ASN B 1 331 ? -10.375 9.688 8.234 1 90.81 331 ASN B CA 1
ATOM 7034 C C . ASN B 1 331 ? -11.391 10.125 9.281 1 90.81 331 ASN B C 1
ATOM 7036 O O . ASN B 1 331 ? -11.438 11.297 9.664 1 90.81 331 ASN B O 1
ATOM 7040 N N . PRO B 1 332 ? -12.047 9.133 9.883 1 90.31 332 PRO B N 1
ATOM 7041 C CA . PRO B 1 332 ? -13.188 9.477 10.742 1 90.31 332 PRO B CA 1
ATOM 7042 C C . PRO B 1 332 ? -12.766 10.195 12.023 1 90.31 332 PRO B C 1
ATOM 7044 O O . PRO B 1 332 ? -13.602 10.773 12.719 1 90.31 332 PRO B O 1
ATOM 7047 N N . ASN B 1 333 ? -11.508 10.172 12.375 1 92.62 333 ASN B N 1
ATOM 7048 C CA . ASN B 1 333 ? -11.031 10.914 13.539 1 92.62 333 ASN B CA 1
ATOM 7049 C C . ASN B 1 333 ? -10.461 12.273 13.141 1 92.62 333 ASN B C 1
ATOM 7051 O O . ASN B 1 333 ? -10.047 13.047 14 1 92.62 333 ASN B O 1
ATOM 7055 N N . ALA B 1 334 ? -10.438 12.523 11.859 1 94.75 334 ALA B N 1
ATOM 7056 C CA . ALA B 1 334 ? -9.875 13.773 11.367 1 94.75 334 ALA B CA 1
ATOM 7057 C C . ALA B 1 334 ? -10.969 14.805 11.109 1 94.75 334 ALA B C 1
ATOM 7059 O O . ALA B 1 334 ? -12.109 14.445 10.797 1 94.75 334 ALA B O 1
ATOM 7060 N N . TYR B 1 335 ? -10.641 15.945 11.297 1 97.31 335 TYR B N 1
ATOM 7061 C CA . TYR B 1 335 ? -11.492 17.078 10.969 1 97.31 335 TYR B CA 1
ATOM 7062 C C . TYR B 1 335 ? -10.789 18.047 10.008 1 97.31 335 TYR B C 1
ATOM 7064 O O . TYR B 1 335 ? -9.594 18.297 10.156 1 97.31 335 TYR B O 1
ATOM 7072 N N . PHE B 1 336 ? -11.57 18.469 9 1 97.62 336 PHE B N 1
ATOM 7073 C CA . PHE B 1 336 ? -11.047 19.406 8.008 1 97.62 336 PHE B CA 1
ATOM 7074 C C . PHE B 1 336 ? -10.969 20.812 8.586 1 97.62 336 PHE B C 1
ATOM 7076 O O . PHE B 1 336 ? -11.992 21.438 8.867 1 97.62 336 PHE B O 1
ATOM 7083 N N . GLU B 1 337 ? -9.75 21.234 8.82 1 97.81 337 GLU B N 1
ATOM 7084 C CA . GLU B 1 337 ? -9.539 22.641 9.164 1 97.81 337 GLU B CA 1
ATOM 7085 C C . GLU B 1 337 ? -9.703 23.531 7.938 1 97.81 337 GLU B C 1
ATOM 7087 O O . GLU B 1 337 ? -8.734 23.844 7.25 1 97.81 337 GLU B O 1
ATOM 7092 N N . LEU B 1 338 ? -10.875 24.109 7.75 1 98 338 LEU B N 1
ATOM 7093 C CA . LEU B 1 338 ? -11.219 24.844 6.543 1 98 338 LEU B CA 1
ATOM 7094 C C . LEU B 1 338 ? -10.328 26.062 6.375 1 98 338 LEU B C 1
ATOM 7096 O O . LEU B 1 338 ? -10.016 26.75 7.355 1 98 338 LEU B O 1
ATOM 7100 N N . PRO B 1 339 ? -9.93 26.328 5.129 1 97.75 339 PRO B N 1
ATOM 7101 C CA . PRO B 1 339 ? -9.172 27.562 4.941 1 97.75 339 PRO B CA 1
ATOM 7102 C C . PRO B 1 339 ? -10.039 28.812 5.09 1 97.75 339 PRO B C 1
ATOM 7104 O O . PRO B 1 339 ? -11.039 28.969 4.375 1 97.75 339 PRO B O 1
ATOM 7107 N N . PHE B 1 340 ? -9.711 29.656 6.012 1 98.56 340 PHE B N 1
ATOM 7108 C CA . PHE B 1 340 ? -10.383 30.938 6.238 1 98.56 340 PHE B CA 1
ATOM 7109 C C . PHE B 1 340 ? -9.516 32.094 5.773 1 98.56 340 PHE B C 1
ATOM 7111 O O . PHE B 1 340 ? -9.977 32.969 5.027 1 98.56 340 PHE B O 1
ATOM 7118 N N . ARG B 1 341 ? -8.32 32.125 6.184 1 97.62 341 ARG B N 1
ATOM 7119 C CA . ARG B 1 341 ? -7.273 33.062 5.809 1 97.62 341 ARG B CA 1
ATOM 7120 C C . ARG B 1 341 ? -5.898 32.406 5.863 1 97.62 341 ARG B C 1
ATOM 7122 O O . ARG B 1 341 ? -5.547 31.766 6.859 1 97.62 341 ARG B O 1
ATOM 7129 N N . ARG B 1 342 ? -5.176 32.531 4.77 1 95.5 342 ARG B N 1
ATOM 7130 C CA . ARG B 1 342 ? -3.854 31.906 4.738 1 95.5 342 ARG B CA 1
ATOM 7131 C C . ARG B 1 342 ? -2.963 32.562 3.691 1 95.5 342 ARG B C 1
ATOM 7133 O O . ARG B 1 342 ? -3.432 32.938 2.607 1 95.5 342 ARG B O 1
ATOM 7140 N N . MET B 1 343 ? -1.674 32.656 4.02 1 92.88 343 MET B N 1
ATOM 7141 C CA . MET B 1 343 ? -0.712 33.312 3.131 1 92.88 343 MET B CA 1
ATOM 7142 C C . MET B 1 343 ? -0.481 32.469 1.878 1 92.88 343 MET B C 1
ATOM 7144 O O . MET B 1 343 ? -0.387 31.25 1.952 1 92.88 343 MET B O 1
ATOM 7148 N N . LEU B 1 344 ? -0.298 33.156 0.743 1 92.06 344 LEU B N 1
ATOM 7149 C CA . LEU B 1 344 ? -0.108 32.469 -0.535 1 92.06 344 LEU B CA 1
ATOM 7150 C C . LEU B 1 344 ? 1.345 32.562 -0.989 1 92.06 344 LEU B C 1
ATOM 7152 O O . LEU B 1 344 ? 1.75 31.891 -1.936 1 92.06 344 LEU B O 1
ATOM 7156 N N . GLY B 1 345 ? 2.125 33.344 -0.326 1 86.5 345 GLY B N 1
ATOM 7157 C CA . GLY B 1 345 ? 3.52 33.5 -0.704 1 86.5 345 GLY B CA 1
ATOM 7158 C C . GLY B 1 345 ? 3.699 33.938 -2.145 1 86.5 345 GLY B C 1
ATOM 7159 O O . GLY B 1 345 ? 3.1 34.938 -2.58 1 86.5 345 GLY B O 1
ATOM 7160 N N . ASP B 1 346 ? 4.492 33.125 -2.885 1 84.69 346 ASP B N 1
ATOM 7161 C CA . ASP B 1 346 ? 4.789 33.469 -4.277 1 84.69 346 ASP B CA 1
ATOM 7162 C C . ASP B 1 346 ? 3.633 33.062 -5.191 1 84.69 346 ASP B C 1
ATOM 7164 O O . ASP B 1 346 ? 3.652 33.344 -6.391 1 84.69 346 ASP B O 1
ATOM 7168 N N . GLY B 1 347 ? 2.674 32.438 -4.645 1 89.19 347 GLY B N 1
ATOM 7169 C CA . GLY B 1 347 ? 1.508 32.031 -5.41 1 89.19 347 GLY B CA 1
ATOM 7170 C C . GLY B 1 347 ? 0.356 33 -5.312 1 89.19 347 GLY B C 1
ATOM 7171 O O . GLY B 1 347 ? -0.807 32.594 -5.25 1 89.19 347 GLY B O 1
ATOM 7172 N N . ALA B 1 348 ? 0.642 34.25 -5.246 1 92.25 348 ALA B N 1
ATOM 7173 C CA . ALA B 1 348 ? -0.379 35.281 -5.152 1 92.25 348 ALA B CA 1
ATOM 7174 C C . ALA B 1 348 ? -1.34 35.219 -6.336 1 92.25 348 ALA B C 1
ATOM 7176 O O . ALA B 1 348 ? -0.943 34.875 -7.445 1 92.25 348 ALA B O 1
ATOM 7177 N N . VAL B 1 349 ? -2.596 35.625 -6.074 1 93.94 349 VAL B N 1
ATOM 7178 C CA . VAL B 1 349 ? -3.629 35.562 -7.102 1 93.94 349 VAL B CA 1
ATOM 7179 C C . VAL B 1 349 ? -3.93 37 -7.59 1 93.94 349 VAL B C 1
ATOM 7181 O O . VAL B 1 349 ? -4.176 37.875 -6.781 1 93.94 349 VAL B O 1
ATOM 7184 N N . THR B 1 350 ? -3.934 37.156 -8.891 1 94 350 THR B N 1
ATOM 7185 C CA . THR B 1 350 ? -4.258 38.438 -9.469 1 94 350 THR B CA 1
ATOM 7186 C C . THR B 1 350 ? -5.738 38.5 -9.836 1 94 350 THR B C 1
ATOM 7188 O O . THR B 1 350 ? -6.312 37.531 -10.312 1 94 350 THR B O 1
ATOM 7191 N N . GLY B 1 351 ? -6.316 39.719 -9.578 1 93.75 351 GLY B N 1
ATOM 7192 C CA . GLY B 1 351 ? -7.719 39.906 -9.914 1 93.75 351 GLY B CA 1
ATOM 7193 C C . GLY B 1 351 ? -8.133 41.375 -9.82 1 93.75 351 GLY B C 1
ATOM 7194 O O . GLY B 1 351 ? -7.289 42.25 -9.719 1 93.75 351 GLY B O 1
ATOM 7195 N N . ILE B 1 352 ? -9.461 41.594 -10.016 1 96.44 352 ILE B N 1
ATOM 7196 C CA . ILE B 1 352 ? -10.039 42.906 -9.969 1 96.44 352 ILE B CA 1
ATOM 7197 C C . ILE B 1 352 ? -10.688 43.156 -8.609 1 96.44 352 ILE B C 1
ATOM 7199 O O . ILE B 1 352 ? -11.508 42.344 -8.156 1 96.44 352 ILE B O 1
ATOM 7203 N N . ARG B 1 353 ? -10.305 44.219 -7.969 1 97.12 353 ARG B N 1
ATOM 7204 C CA . ARG B 1 353 ? -10.891 44.562 -6.68 1 97.12 353 ARG B CA 1
ATOM 7205 C C . ARG B 1 353 ? -12.367 44.938 -6.828 1 97.12 353 ARG B C 1
ATOM 7207 O O . ARG B 1 353 ? -12.758 45.594 -7.801 1 97.12 353 ARG B O 1
ATOM 7214 N N . ALA B 1 354 ? -13.117 44.594 -5.867 1 97.12 354 ALA B N 1
ATOM 7215 C CA . ALA B 1 354 ? -14.555 44.844 -5.914 1 97.12 354 ALA B CA 1
ATOM 7216 C C . ALA B 1 354 ? -14.867 46.281 -5.461 1 97.12 354 ALA B C 1
ATOM 7218 O O . ALA B 1 354 ? -15.922 46.812 -5.789 1 97.12 354 ALA B O 1
ATOM 7219 N N . ASP B 1 355 ? -14 46.844 -4.695 1 96.38 355 ASP B N 1
ATOM 7220 C CA . ASP B 1 355 ? -14.305 48.156 -4.121 1 96.38 355 ASP B CA 1
ATOM 7221 C C . ASP B 1 355 ? -14.031 49.281 -5.121 1 96.38 355 ASP B C 1
ATOM 7223 O O . ASP B 1 355 ? -14.695 50.312 -5.098 1 96.38 355 ASP B O 1
ATOM 7227 N N . ASN B 1 356 ? -13.039 49.094 -6.098 1 96.88 356 ASN B N 1
ATOM 7228 C CA . ASN B 1 356 ? -12.688 50.219 -6.965 1 96.88 356 ASN B CA 1
ATOM 7229 C C . ASN B 1 356 ? -12.492 49.781 -8.406 1 96.88 356 ASN B C 1
ATOM 7231 O O . ASN B 1 356 ? -12.258 50.594 -9.297 1 96.88 356 ASN B O 1
ATOM 7235 N N . GLY B 1 357 ? -12.547 48.469 -8.641 1 96.06 357 GLY B N 1
ATOM 7236 C CA . GLY B 1 357 ? -12.516 47.969 -10 1 96.06 357 GLY B CA 1
ATOM 7237 C C . GLY B 1 357 ? -11.117 47.906 -10.578 1 96.06 357 GLY B C 1
ATOM 7238 O O . GLY B 1 357 ? -10.945 47.656 -11.773 1 96.06 357 GLY B O 1
ATOM 7239 N N . LYS B 1 358 ? -10.094 48.062 -9.844 1 97.12 358 LYS B N 1
ATOM 7240 C CA . LYS B 1 358 ? -8.711 48.062 -10.32 1 97.12 358 LYS B CA 1
ATOM 7241 C C . LYS B 1 358 ? -8.062 46.688 -10.102 1 97.12 358 LYS B C 1
ATOM 7243 O O . LYS B 1 358 ? -8.461 45.969 -9.203 1 97.12 358 LYS B O 1
ATOM 7248 N N . PRO B 1 359 ? -7.105 46.406 -10.977 1 96.38 359 PRO B N 1
ATOM 7249 C CA . PRO B 1 359 ? -6.375 45.156 -10.766 1 96.38 359 PRO B CA 1
ATOM 7250 C C . PRO B 1 359 ? -5.52 45.156 -9.5 1 96.38 359 PRO B C 1
ATOM 7252 O O . PRO B 1 359 ? -4.984 46.219 -9.125 1 96.38 359 PRO B O 1
ATOM 7255 N N . ASP B 1 360 ? -5.43 44.125 -8.836 1 95.56 360 ASP B N 1
ATOM 7256 C CA . ASP B 1 360 ? -4.582 43.969 -7.66 1 95.56 360 ASP B CA 1
ATOM 7257 C C . ASP B 1 360 ? -4.09 42.531 -7.52 1 95.56 360 ASP B C 1
ATOM 7259 O O . ASP B 1 360 ? -4.52 41.625 -8.266 1 95.56 360 ASP B O 1
ATOM 7263 N N . SER B 1 361 ? -3.096 42.375 -6.676 1 95.06 361 SER B N 1
ATOM 7264 C CA . SER B 1 361 ? -2.533 41.094 -6.332 1 95.06 361 SER B CA 1
ATOM 7265 C C . SER B 1 361 ? -2.822 40.719 -4.879 1 95.06 361 SER B C 1
ATOM 7267 O O . SER B 1 361 ? -2.504 41.5 -3.969 1 95.06 361 SER B O 1
ATOM 7269 N N . GLN B 1 362 ? -3.486 39.594 -4.754 1 93.12 362 GLN B N 1
ATOM 7270 C CA . GLN B 1 362 ? -3.877 39.125 -3.424 1 93.12 362 GLN B CA 1
ATOM 7271 C C . GLN B 1 362 ? -2.879 38.125 -2.881 1 93.12 362 GLN B C 1
ATOM 7273 O O . GLN B 1 362 ? -2.707 37.031 -3.459 1 93.12 362 GLN B O 1
ATOM 7278 N N . LYS B 1 363 ? -2.338 38.344 -1.704 1 93.06 363 LYS B N 1
ATOM 7279 C CA . LYS B 1 363 ? -1.285 37.531 -1.136 1 93.06 363 LYS B CA 1
ATOM 7280 C C . LYS B 1 363 ? -1.843 36.594 -0.06 1 93.06 363 LYS B C 1
ATOM 7282 O O . LYS B 1 363 ? -1.105 35.781 0.518 1 93.06 363 LYS B O 1
ATOM 7287 N N . PHE B 1 364 ? -3.111 36.719 0.228 1 95.12 364 PHE B N 1
ATOM 7288 C CA . PHE B 1 364 ? -3.797 35.875 1.179 1 95.12 364 PHE B CA 1
ATOM 7289 C C . PHE B 1 364 ? -5.047 35.25 0.554 1 95.12 364 PHE B C 1
ATOM 7291 O O . PHE B 1 364 ? -5.77 35.938 -0.185 1 95.12 364 PHE B O 1
ATOM 7298 N N . TYR B 1 365 ? -5.172 34 0.742 1 96.81 365 TYR B N 1
ATOM 7299 C CA . TYR B 1 365 ? -6.512 33.469 0.563 1 96.81 365 TYR B CA 1
ATOM 7300 C C . TYR B 1 365 ? -7.461 34 1.636 1 96.81 365 TYR B C 1
ATOM 7302 O O . TYR B 1 365 ? -7.09 34.094 2.811 1 96.81 365 TYR B O 1
ATOM 7310 N N . GLN B 1 366 ? -8.641 34.406 1.294 1 98.12 366 GLN B N 1
ATOM 7311 C CA . GLN B 1 366 ? -9.688 34.844 2.211 1 98.12 366 GLN B CA 1
ATOM 7312 C C . GLN B 1 366 ? -11.039 34.25 1.826 1 98.12 366 GLN B C 1
ATOM 7314 O O . GLN B 1 366 ? -11.547 34.5 0.733 1 98.12 366 GLN B O 1
ATOM 7319 N N . ILE B 1 367 ? -11.664 33.531 2.732 1 98.62 367 ILE B N 1
ATOM 7320 C CA . ILE B 1 367 ? -12.883 32.781 2.449 1 98.62 367 ILE B CA 1
ATOM 7321 C C . ILE B 1 367 ? -14.031 33.75 2.168 1 98.62 367 ILE B C 1
ATOM 7323 O O . ILE B 1 367 ? -15.039 33.375 1.56 1 98.62 367 ILE B O 1
ATOM 7327 N N . ASN B 1 368 ? -13.961 35 2.459 1 98.5 368 ASN B N 1
ATOM 7328 C CA . ASN B 1 368 ? -14.984 36.031 2.432 1 98.5 368 ASN B CA 1
ATOM 7329 C C . ASN B 1 368 ? -15.586 36.188 1.037 1 98.5 368 ASN B C 1
ATOM 7331 O O . ASN B 1 368 ? -14.906 35.969 0.035 1 98.5 368 ASN B O 1
ATOM 7335 N N . ARG B 1 369 ? -16.828 36.594 1.019 1 98.06 369 ARG B N 1
ATOM 7336 C CA . ARG B 1 369 ? -17.438 37.031 -0.237 1 98.06 369 ARG B CA 1
ATOM 7337 C C . ARG B 1 369 ? -16.719 38.25 -0.785 1 98.06 369 ARG B C 1
ATOM 7339 O O . ARG B 1 369 ? -16.422 39.188 -0.037 1 98.06 369 ARG B O 1
ATOM 7346 N N . LYS B 1 370 ? -16.438 38.188 -2.1 1 97.81 370 LYS B N 1
ATOM 7347 C CA . LYS B 1 370 ? -15.867 39.375 -2.727 1 97.81 370 LYS B CA 1
ATOM 7348 C C . LYS B 1 370 ? -16.859 40.531 -2.67 1 97.81 370 LYS B C 1
ATOM 7350 O O . LYS B 1 370 ? -17.984 40.406 -3.152 1 97.81 370 LYS B O 1
ATOM 7355 N N . SER B 1 371 ? -16.469 41.656 -2.055 1 97.81 371 SER B N 1
ATOM 7356 C CA . SER B 1 371 ? -17.297 42.812 -1.805 1 97.81 371 SER B CA 1
ATOM 7357 C C . SER B 1 371 ? -16.453 44.062 -1.539 1 97.81 371 SER B C 1
ATOM 7359 O O . SER B 1 371 ? -15.219 44 -1.618 1 97.81 371 SER B O 1
ATOM 7361 N N . SER B 1 372 ? -17.078 45.156 -1.222 1 97.31 372 SER B N 1
ATOM 7362 C CA . SER B 1 372 ? -16.359 46.375 -0.869 1 97.31 372 SER B CA 1
ATOM 7363 C C . SER B 1 372 ? -15.617 46.219 0.455 1 97.31 372 SER B C 1
ATOM 7365 O O . SER B 1 372 ? -14.555 46.812 0.662 1 97.31 372 SER B O 1
ATOM 7367 N N . ASP B 1 373 ? -16.094 45.375 1.346 1 97.56 373 ASP B N 1
ATOM 7368 C CA . ASP B 1 373 ? -15.508 45.188 2.67 1 97.56 373 ASP B CA 1
ATOM 7369 C C . ASP B 1 373 ? -14.344 44.219 2.617 1 97.56 373 ASP B C 1
ATOM 7371 O O . ASP B 1 373 ? -13.469 44.219 3.484 1 97.56 373 ASP B O 1
ATOM 7375 N N . CYS B 1 374 ? -14.359 43.344 1.658 1 98.06 374 CYS B N 1
ATOM 7376 C CA . CYS B 1 374 ? -13.266 42.438 1.331 1 98.06 374 CYS B CA 1
ATOM 7377 C C . CYS B 1 374 ? -13.07 42.344 -0.177 1 98.06 374 CYS B C 1
ATOM 7379 O O . CYS B 1 374 ? -13.477 41.344 -0.796 1 98.06 374 CYS B O 1
ATOM 7381 N N . PRO B 1 375 ? -12.414 43.25 -0.692 1 97.69 375 PRO B N 1
ATOM 7382 C CA . PRO B 1 375 ? -12.453 43.469 -2.141 1 97.69 375 PRO B CA 1
ATOM 7383 C C . PRO B 1 375 ? -11.875 42.281 -2.928 1 97.69 375 PRO B C 1
ATOM 7385 O O . PRO B 1 375 ? -12.195 42.094 -4.105 1 97.69 375 PRO B O 1
ATOM 7388 N N . MET B 1 376 ? -11.008 41.562 -2.291 1 97.31 376 MET B N 1
ATOM 7389 C CA . MET B 1 376 ? -10.375 40.469 -2.998 1 97.31 376 MET B CA 1
ATOM 7390 C C . MET B 1 376 ? -10.812 39.125 -2.42 1 97.31 376 MET B C 1
ATOM 7392 O O . MET B 1 376 ? -10.078 38.125 -2.518 1 97.31 376 MET B O 1
ATOM 7396 N N . GLY B 1 377 ? -11.945 39.031 -1.772 1 97.88 377 GLY B N 1
ATOM 7397 C CA . GLY B 1 377 ? -12.461 37.812 -1.213 1 97.88 377 GLY B CA 1
ATOM 7398 C C . GLY B 1 377 ? -12.633 36.688 -2.248 1 97.88 377 GLY B C 1
ATOM 7399 O O . GLY B 1 377 ? -12.898 36.969 -3.418 1 97.88 377 GLY B O 1
ATOM 7400 N N . PHE B 1 378 ? -12.531 35.438 -1.833 1 98.12 378 PHE B N 1
ATOM 7401 C CA . PHE B 1 378 ? -12.57 34.312 -2.744 1 98.12 378 PHE B CA 1
ATOM 7402 C C . PHE B 1 378 ? -13.969 33.719 -2.801 1 98.12 378 PHE B C 1
ATOM 7404 O O . PHE B 1 378 ? -14.211 32.75 -3.523 1 98.12 378 PHE B O 1
ATOM 7411 N N . SER B 1 379 ? -14.938 34.156 -2.01 1 98.06 379 SER B N 1
ATOM 7412 C CA . SER B 1 379 ? -16.375 33.875 -2.084 1 98.06 379 SER B CA 1
ATOM 7413 C C . SER B 1 379 ? -16.656 32.406 -1.832 1 98.06 379 SER B C 1
ATOM 7415 O O . SER B 1 379 ? -17.406 31.781 -2.588 1 98.06 379 SER B O 1
ATOM 7417 N N . GLN B 1 380 ? -16.094 31.828 -0.751 1 98 380 GLN B N 1
ATOM 7418 C CA . GLN B 1 380 ? -16.344 30.422 -0.442 1 98 380 GLN B CA 1
ATOM 7419 C C . GLN B 1 380 ? -17.172 30.281 0.825 1 98 380 GLN B C 1
ATOM 7421 O O . GLN B 1 380 ? -17.375 29.156 1.312 1 98 380 GLN B O 1
ATOM 7426 N N . GLU B 1 381 ? -17.75 31.359 1.397 1 97.62 381 GLU B N 1
ATOM 7427 C CA . GLU B 1 381 ? -18.484 31.328 2.66 1 97.62 381 GLU B CA 1
ATOM 7428 C C . GLU B 1 381 ? -19.688 30.406 2.574 1 97.62 381 GLU B C 1
ATOM 7430 O O . GLU B 1 381 ? -19.922 29.578 3.469 1 97.62 381 GLU B O 1
ATOM 7435 N N . GLU B 1 382 ? -20.422 30.531 1.518 1 97.62 382 GLU B N 1
ATOM 7436 C CA . GLU B 1 382 ? -21.656 29.766 1.388 1 97.62 382 GLU B CA 1
ATOM 7437 C C . GLU B 1 382 ? -21.359 28.266 1.226 1 97.62 382 GLU B C 1
ATOM 7439 O O . GLU B 1 382 ? -22.094 27.438 1.755 1 97.62 382 GLU B O 1
ATOM 7444 N N . THR B 1 383 ? -20.344 27.969 0.455 1 97.75 383 THR B N 1
ATOM 7445 C CA . THR B 1 383 ? -19.953 26.578 0.307 1 97.75 383 THR B CA 1
ATOM 7446 C C . THR B 1 383 ? -19.562 25.984 1.657 1 97.75 383 THR B C 1
ATOM 7448 O O . THR B 1 383 ? -20 24.875 1.993 1 97.75 383 THR B O 1
ATOM 7451 N N . ALA B 1 384 ? -18.797 26.688 2.424 1 97.81 384 ALA B N 1
ATOM 7452 C CA . ALA B 1 384 ? -18.359 26.234 3.742 1 97.81 384 ALA B CA 1
ATOM 7453 C C . ALA B 1 384 ? -19.562 26.016 4.66 1 97.81 384 ALA B C 1
ATOM 7455 O O . ALA B 1 384 ? -19.641 25 5.367 1 97.81 384 ALA B O 1
ATOM 7456 N N . LYS B 1 385 ? -20.516 26.953 4.645 1 98 385 LYS B N 1
ATOM 7457 C CA . LYS B 1 385 ? -21.703 26.844 5.477 1 98 385 LYS B CA 1
ATOM 7458 C C . LYS B 1 385 ? -22.531 25.625 5.109 1 98 385 LYS B C 1
ATOM 7460 O O . LYS B 1 385 ? -23.047 24.922 5.984 1 98 385 LYS B O 1
ATOM 7465 N N . ARG B 1 386 ? -22.656 25.375 3.854 1 97.75 386 ARG B N 1
ATOM 7466 C CA . ARG B 1 386 ? -23.422 24.219 3.389 1 97.75 386 ARG B CA 1
ATOM 7467 C C . ARG B 1 386 ? -22.766 22.922 3.846 1 97.75 386 ARG B C 1
ATOM 7469 O O . ARG B 1 386 ? -23.453 21.984 4.266 1 97.75 386 ARG B O 1
ATOM 7476 N N . LEU B 1 387 ? -21.5 22.828 3.746 1 97.81 387 LEU B N 1
ATOM 7477 C CA . LEU B 1 387 ? -20.781 21.625 4.168 1 97.81 387 LEU B CA 1
ATOM 7478 C C . LEU B 1 387 ? -20.953 21.375 5.66 1 97.81 387 LEU B C 1
ATOM 7480 O O . LEU B 1 387 ? -21.234 20.25 6.078 1 97.81 387 LEU B O 1
ATOM 7484 N N . TRP B 1 388 ? -20.859 22.453 6.504 1 98 388 TRP B N 1
ATOM 7485 C CA . TRP B 1 388 ? -20.969 22.312 7.953 1 98 388 TRP B CA 1
ATOM 7486 C C . TRP B 1 388 ? -22.406 21.984 8.352 1 98 388 TRP B C 1
ATOM 7488 O O . TRP B 1 388 ? -22.641 21.328 9.367 1 98 388 TRP B O 1
ATOM 7498 N N . ALA B 1 389 ? -23.328 22.375 7.516 1 97.56 389 ALA B N 1
ATOM 7499 C CA . ALA B 1 389 ? -24.75 22.109 7.793 1 97.56 389 ALA B CA 1
ATOM 7500 C C . ALA B 1 389 ? -25.047 20.625 7.703 1 97.56 389 ALA B C 1
ATOM 7502 O O . ALA B 1 389 ? -26.047 20.156 8.258 1 97.56 389 ALA B O 1
ATOM 7503 N N . THR B 1 390 ? -24.219 19.875 7.043 1 96.44 390 THR B N 1
ATOM 7504 C CA . THR B 1 390 ? -24.438 18.438 6.918 1 96.44 390 THR B CA 1
ATOM 7505 C C . THR B 1 390 ? -24.219 17.734 8.258 1 96.44 390 THR B C 1
ATOM 7507 O O . THR B 1 390 ? -24.625 16.594 8.438 1 96.44 390 THR B O 1
ATOM 7510 N N . ASP B 1 391 ? -23.516 18.312 9.164 1 96.12 391 ASP B N 1
ATOM 7511 C CA . ASP B 1 391 ? -23.328 17.844 10.531 1 96.12 391 ASP B CA 1
ATOM 7512 C C . ASP B 1 391 ? -22.719 16.453 10.555 1 96.12 391 ASP B C 1
ATOM 7514 O O . ASP B 1 391 ? -23.172 15.578 11.289 1 96.12 391 ASP B O 1
ATOM 7518 N N . HIS B 1 392 ? -21.781 16.219 9.672 1 96.81 392 HIS B N 1
ATOM 7519 C CA . HIS B 1 392 ? -20.969 15.008 9.602 1 96.81 392 HIS B CA 1
ATOM 7520 C C . HIS B 1 392 ? -21.859 13.789 9.359 1 96.81 392 HIS B C 1
ATOM 7522 O O . HIS B 1 392 ? -21.562 12.695 9.867 1 96.81 392 HIS B O 1
ATOM 7528 N N . GLU B 1 393 ? -22.922 13.945 8.68 1 97 393 GLU B N 1
ATOM 7529 C CA . GLU B 1 393 ? -23.844 12.852 8.375 1 97 393 GLU B CA 1
ATOM 7530 C C . GLU B 1 393 ? -23.172 11.773 7.531 1 97 393 GLU B C 1
ATOM 7532 O O . GLU B 1 393 ? -23.422 10.586 7.727 1 97 393 GLU B O 1
ATOM 7537 N N . LEU B 1 394 ? -22.391 12.188 6.551 1 97.56 394 LEU B N 1
ATOM 7538 C CA . LEU B 1 394 ? -21.719 11.227 5.688 1 97.56 394 LEU B CA 1
ATOM 7539 C C . LEU B 1 394 ? -20.781 10.328 6.5 1 97.56 394 LEU B C 1
ATOM 7541 O O . LEU B 1 394 ? -20.688 9.125 6.234 1 97.56 394 LEU B O 1
ATOM 7545 N N . ARG B 1 395 ? -20.062 10.891 7.43 1 96.56 395 ARG B N 1
ATOM 7546 C CA . ARG B 1 395 ? -19.219 10.125 8.328 1 96.56 395 ARG B CA 1
ATOM 7547 C C . ARG B 1 395 ? -20 9.047 9.055 1 96.56 395 ARG B C 1
ATOM 7549 O O . ARG B 1 395 ? -19.578 7.891 9.117 1 96.56 395 ARG B O 1
ATOM 7556 N N . LYS B 1 396 ? -21.156 9.367 9.594 1 95.44 396 LYS B N 1
ATOM 7557 C CA . LYS B 1 396 ? -22 8.438 10.32 1 95.44 396 LYS B CA 1
ATOM 7558 C C . LYS B 1 396 ? -22.469 7.301 9.414 1 95.44 396 LYS B C 1
ATOM 7560 O O . LYS B 1 396 ? -22.609 6.16 9.867 1 95.44 396 LYS B O 1
ATOM 7565 N N . LYS B 1 397 ? -22.625 7.57 8.188 1 96.06 397 LYS B N 1
ATOM 7566 C CA . LYS B 1 397 ? -23.25 6.625 7.27 1 96.06 397 LYS B CA 1
ATOM 7567 C C . LYS B 1 397 ? -22.219 5.738 6.59 1 96.06 397 LYS B C 1
ATOM 7569 O O . LYS B 1 397 ? -22.469 4.555 6.348 1 96.06 397 LYS B O 1
ATOM 7574 N N . ALA B 1 398 ? -21.047 6.309 6.297 1 95.94 398 ALA B N 1
ATOM 7575 C CA . ALA B 1 398 ? -20.25 5.613 5.281 1 95.94 398 ALA B CA 1
ATOM 7576 C C . ALA B 1 398 ? -18.766 5.641 5.625 1 95.94 398 ALA B C 1
ATOM 7578 O O . ALA B 1 398 ? -17.922 5.242 4.812 1 95.94 398 ALA B O 1
ATOM 7579 N N . ALA B 1 399 ? -18.422 6.102 6.762 1 95.56 399 ALA B N 1
ATOM 7580 C CA . ALA B 1 399 ? -17 6.207 7.098 1 95.56 399 ALA B CA 1
ATOM 7581 C C . ALA B 1 399 ? -16.344 4.828 7.156 1 95.56 399 ALA B C 1
ATOM 7583 O O . ALA B 1 399 ? -16.969 3.859 7.605 1 95.56 399 ALA B O 1
ATOM 7584 N N . ASN B 1 400 ? -15.117 4.75 6.664 1 93.69 400 ASN B N 1
ATOM 7585 C CA . ASN B 1 400 ? -14.297 3.564 6.883 1 93.69 400 ASN B CA 1
ATOM 7586 C C . ASN B 1 400 ? -13.93 3.4 8.352 1 93.69 400 ASN B C 1
ATOM 7588 O O . ASN B 1 400 ? -13.867 4.383 9.094 1 93.69 400 ASN B O 1
ATOM 7592 N N . PRO B 1 401 ? -13.797 2.18 8.766 1 86.19 401 PRO B N 1
ATOM 7593 C CA . PRO B 1 401 ? -13.336 2.01 10.148 1 86.19 401 PRO B CA 1
ATOM 7594 C C . PRO B 1 401 ? -11.945 2.6 10.383 1 86.19 401 PRO B C 1
ATOM 7596 O O . PRO B 1 401 ? -11.203 2.832 9.43 1 86.19 401 PRO B O 1
ATOM 7599 N N . GLU B 1 402 ? -11.75 2.914 11.648 1 76.44 402 GLU B N 1
ATOM 7600 C CA . GLU B 1 402 ? -10.406 3.371 11.992 1 76.44 402 GLU B CA 1
ATOM 7601 C C . GLU B 1 402 ? -9.352 2.348 11.578 1 76.44 402 GLU B C 1
ATOM 7603 O O . GLU B 1 402 ? -9.648 1.158 11.453 1 76.44 402 GLU B O 1
ATOM 7608 N N . MET B 1 403 ? -8.172 2.922 11.312 1 62.81 403 MET B N 1
ATOM 7609 C CA . MET B 1 403 ? -7.098 2.166 10.672 1 62.81 403 MET B CA 1
ATOM 7610 C C . MET B 1 403 ? -6.844 0.854 11.414 1 62.81 403 MET B C 1
ATOM 7612 O O . MET B 1 403 ? -6.465 0.857 12.586 1 62.81 403 MET B O 1
ATOM 7616 N N . LEU B 1 404 ? -7.047 -0.086 10.539 1 61.06 404 LEU B N 1
ATOM 7617 C CA . LEU B 1 404 ? -6.945 -1.46 11.016 1 61.06 404 LEU B CA 1
ATOM 7618 C C . LEU B 1 404 ? -5.664 -2.117 10.516 1 61.06 404 LEU B C 1
ATOM 7620 O O . LEU B 1 404 ? -5.332 -3.234 10.922 1 61.06 404 LEU B O 1
ATOM 7624 N N . ILE B 1 405 ? -4.832 -1.266 9.773 1 63.78 405 ILE B N 1
ATOM 7625 C CA . ILE B 1 405 ? -3.641 -1.919 9.242 1 63.78 405 ILE B CA 1
ATOM 7626 C C . ILE B 1 405 ? -2.492 -1.781 10.242 1 63.78 405 ILE B C 1
ATOM 7628 O O . ILE B 1 405 ? -2.225 -0.687 10.742 1 63.78 405 ILE B O 1
ATOM 7632 N N . ARG B 1 406 ? -1.947 -2.887 10.508 1 70.75 406 ARG B N 1
ATOM 7633 C CA . ARG B 1 406 ? -0.792 -2.938 11.391 1 70.75 406 ARG B CA 1
ATOM 7634 C C . ARG B 1 406 ? 0.488 -3.223 10.617 1 70.75 406 ARG B C 1
ATOM 7636 O O . ARG B 1 406 ? 0.581 -4.23 9.914 1 70.75 406 ARG B O 1
ATOM 7643 N N . TYR B 1 407 ? 1.392 -2.277 10.641 1 67.56 407 TYR B N 1
ATOM 7644 C CA . TYR B 1 407 ? 2.627 -2.363 9.867 1 67.56 407 TYR B CA 1
ATOM 7645 C C . TYR B 1 407 ? 3.758 -2.938 10.711 1 67.56 407 TYR B C 1
ATOM 7647 O O . TYR B 1 407 ? 4.914 -2.961 10.273 1 67.56 407 TYR B O 1
ATOM 7655 N N . GLY B 1 408 ? 3.457 -3.348 11.844 1 69.69 408 GLY B N 1
ATOM 7656 C CA . GLY B 1 408 ? 4.48 -3.803 12.766 1 69.69 408 GLY B CA 1
ATOM 7657 C C . GLY B 1 408 ? 4.789 -2.797 13.859 1 69.69 408 GLY B C 1
ATOM 7658 O O . GLY B 1 408 ? 4.352 -1.646 13.789 1 69.69 408 GLY B O 1
ATOM 7659 N N . ALA B 1 409 ? 5.359 -3.109 14.875 1 72.38 409 ALA B N 1
ATOM 7660 C CA . ALA B 1 409 ? 5.723 -2.291 16.031 1 72.38 409 ALA B CA 1
ATOM 7661 C C . ALA B 1 409 ? 4.492 -1.61 16.625 1 72.38 409 ALA B C 1
ATOM 7663 O O . ALA B 1 409 ? 4.531 -0.421 16.953 1 72.38 409 ALA B O 1
ATOM 7664 N N . GLY B 1 410 ? 3.355 -2.168 16.609 1 75.56 410 GLY B N 1
ATOM 7665 C CA . GLY B 1 410 ? 2.119 -1.562 17.078 1 75.56 410 GLY B CA 1
ATOM 7666 C C . GLY B 1 410 ? 2.221 -1.001 18.484 1 75.56 410 GLY B C 1
ATOM 7667 O O . GLY B 1 410 ? 1.827 0.141 18.734 1 75.56 410 GLY B O 1
ATOM 7668 N N . GLU B 1 411 ? 2.648 -1.676 19.469 1 87.12 411 GLU B N 1
ATOM 7669 C CA . GLU B 1 411 ? 2.783 -1.251 20.859 1 87.12 411 GLU B CA 1
ATOM 7670 C C . GLU B 1 411 ? 4.199 -1.498 21.375 1 87.12 411 GLU B C 1
ATOM 7672 O O . GLU B 1 411 ? 4.383 -2.137 22.422 1 87.12 411 GLU B O 1
ATOM 7677 N N . VAL B 1 412 ? 5.121 -0.926 20.578 1 92.38 412 VAL B N 1
ATOM 7678 C CA . VAL B 1 412 ? 6.523 -1.08 20.953 1 92.38 412 VAL B CA 1
ATOM 7679 C C . VAL B 1 412 ? 7.086 0.264 21.406 1 92.38 412 VAL B C 1
ATOM 7681 O O . VAL B 1 412 ? 6.867 1.288 20.75 1 92.38 412 VAL B O 1
ATOM 7684 N N . TYR B 1 413 ? 7.77 0.305 22.516 1 95 413 TYR B N 1
ATOM 7685 C CA . TYR B 1 413 ? 8.375 1.493 23.109 1 95 413 TYR B CA 1
ATOM 7686 C C . TYR B 1 413 ? 9.883 1.331 23.25 1 95 413 TYR B C 1
ATOM 7688 O O . TYR B 1 413 ? 10.367 0.244 23.562 1 95 413 TYR B O 1
ATOM 7696 N N . ASP B 1 414 ? 10.57 2.398 22.969 1 94.88 414 ASP B N 1
ATOM 7697 C CA . ASP B 1 414 ? 11.992 2.387 23.312 1 94.88 414 ASP B CA 1
ATOM 7698 C C . ASP B 1 414 ? 12.188 2.262 24.828 1 94.88 414 ASP B C 1
ATOM 7700 O O . ASP B 1 414 ? 11.586 3.008 25.594 1 94.88 414 ASP B O 1
ATOM 7704 N N . GLU B 1 415 ? 13.047 1.389 25.219 1 92.25 415 GLU B N 1
ATOM 7705 C CA . GLU B 1 415 ? 13.188 1.087 26.641 1 92.25 415 GLU B CA 1
ATOM 7706 C C . GLU B 1 415 ? 13.797 2.266 27.406 1 92.25 415 GLU B C 1
ATOM 7708 O O . GLU B 1 415 ? 13.391 2.561 28.531 1 92.25 415 GLU B O 1
ATOM 7713 N N . ARG B 1 416 ? 14.719 2.93 26.859 1 92.75 416 ARG B N 1
ATOM 7714 C CA . ARG B 1 416 ? 15.453 3.986 27.531 1 92.75 416 ARG B CA 1
ATOM 7715 C C . ARG B 1 416 ? 14.633 5.266 27.625 1 92.75 416 ARG B C 1
ATOM 7717 O O . ARG B 1 416 ? 14.461 5.832 28.703 1 92.75 416 ARG B O 1
ATOM 7724 N N . THR B 1 417 ? 13.984 5.723 26.5 1 94.38 417 THR B N 1
ATOM 7725 C CA . THR B 1 417 ? 13.336 7.027 26.406 1 94.38 417 THR B CA 1
ATOM 7726 C C . THR B 1 417 ? 11.836 6.91 26.672 1 94.38 417 THR B C 1
ATOM 7728 O O . THR B 1 417 ? 11.18 7.902 27 1 94.38 417 THR B O 1
ATOM 7731 N N . GLY B 1 418 ? 11.305 5.691 26.484 1 95.25 418 GLY B N 1
ATOM 7732 C CA . GLY B 1 418 ? 9.875 5.48 26.625 1 95.25 418 GLY B CA 1
ATOM 7733 C C . GLY B 1 418 ? 9.086 5.91 25.406 1 95.25 418 GLY B C 1
ATOM 7734 O O . GLY B 1 418 ? 7.867 5.746 25.359 1 95.25 418 GLY B O 1
ATOM 7735 N N . MET B 1 419 ? 9.711 6.375 24.406 1 95.31 419 MET B N 1
ATOM 7736 C CA . MET B 1 419 ? 9.023 6.812 23.203 1 95.31 419 MET B CA 1
ATOM 7737 C C . MET B 1 419 ? 8.406 5.625 22.469 1 95.31 419 MET B C 1
ATOM 7739 O O . MET B 1 419 ? 9.047 4.582 22.328 1 95.31 419 MET B O 1
ATOM 7743 N N . LYS B 1 420 ? 7.203 5.762 22.062 1 94.19 420 LYS B N 1
ATOM 7744 C CA . LYS B 1 420 ? 6.582 4.75 21.219 1 94.19 420 LYS B CA 1
ATOM 7745 C C . LYS B 1 420 ? 7.141 4.805 19.797 1 94.19 420 LYS B C 1
ATOM 7747 O O . LYS B 1 420 ? 7.273 5.883 19.219 1 94.19 420 LYS B O 1
ATOM 7752 N N . LEU B 1 421 ? 7.477 3.652 19.234 1 92.44 421 LEU B N 1
ATOM 7753 C CA . LEU B 1 421 ? 8 3.582 17.875 1 92.44 421 LEU B CA 1
ATOM 7754 C C . LEU B 1 421 ? 6.895 3.811 16.844 1 92.44 421 LEU B C 1
ATOM 7756 O O . LEU B 1 421 ? 5.758 3.369 17.047 1 92.44 421 LEU B O 1
ATOM 7760 N N . PRO B 1 422 ? 7.203 4.547 15.758 1 89.81 422 PRO B N 1
ATOM 7761 C CA . PRO B 1 422 ? 6.211 4.637 14.68 1 89.81 422 PRO B CA 1
ATOM 7762 C C . PRO B 1 422 ? 5.934 3.289 14.023 1 89.81 422 PRO B C 1
ATOM 7764 O O . PRO B 1 422 ? 6.863 2.512 13.781 1 89.81 422 PRO B O 1
ATOM 7767 N N . GLU B 1 423 ? 4.707 3.018 13.727 1 86.25 423 GLU B N 1
ATOM 7768 C CA . GLU B 1 423 ? 4.34 1.73 13.141 1 86.25 423 GLU B CA 1
ATOM 7769 C C . GLU B 1 423 ? 4.688 1.679 11.656 1 86.25 423 GLU B C 1
ATOM 7771 O O . GLU B 1 423 ? 4.977 0.608 11.117 1 86.25 423 GLU B O 1
ATOM 7776 N N . LYS B 1 424 ? 4.641 2.805 10.961 1 89.44 424 LYS B N 1
ATOM 7777 C CA . LYS B 1 424 ? 4.895 2.826 9.523 1 89.44 424 LYS B CA 1
ATOM 7778 C C . LYS B 1 424 ? 6.141 3.646 9.203 1 89.44 424 LYS B C 1
ATOM 7780 O O . LYS B 1 424 ? 6.191 4.844 9.484 1 89.44 424 LYS B O 1
ATOM 7785 N N . ILE B 1 425 ? 7.125 3.045 8.68 1 92.31 425 ILE B N 1
ATOM 7786 C CA . ILE B 1 425 ? 8.344 3.656 8.172 1 92.31 425 ILE B CA 1
ATOM 7787 C C . ILE B 1 425 ? 8.492 3.346 6.684 1 92.31 425 ILE B C 1
ATOM 7789 O O . ILE B 1 425 ? 8.352 2.193 6.27 1 92.31 425 ILE B O 1
ATOM 7793 N N . VAL B 1 426 ? 8.695 4.355 5.891 1 92.56 426 VAL B N 1
ATOM 7794 C CA . VAL B 1 426 ? 8.797 4.172 4.445 1 92.56 426 VAL B CA 1
ATOM 7795 C C . VAL B 1 426 ? 10.109 4.77 3.941 1 92.56 426 VAL B C 1
ATOM 7797 O O . VAL B 1 426 ? 10.445 5.91 4.27 1 92.56 426 VAL B O 1
ATOM 7800 N N . VAL B 1 427 ? 10.891 4.031 3.275 1 96.06 427 VAL B N 1
ATOM 7801 C CA . VAL B 1 427 ? 11.992 4.613 2.514 1 96.06 427 VAL B CA 1
ATOM 7802 C C . VAL B 1 427 ? 11.516 4.984 1.112 1 96.06 427 VAL B C 1
ATOM 7804 O O . VAL B 1 427 ? 10.867 4.176 0.437 1 96.06 427 VAL B O 1
ATOM 7807 N N . TYR B 1 428 ? 11.734 6.219 0.753 1 93.25 428 TYR B N 1
ATOM 7808 C CA . TYR B 1 428 ? 11.234 6.695 -0.529 1 93.25 428 TYR B CA 1
ATOM 7809 C C . TYR B 1 428 ? 12.305 7.48 -1.279 1 93.25 428 TYR B C 1
ATOM 7811 O O . TYR B 1 428 ? 13.305 7.902 -0.689 1 93.25 428 TYR B O 1
ATOM 7819 N N . GLY B 1 429 ? 12.172 7.629 -2.582 1 93.25 429 GLY B N 1
ATOM 7820 C CA . GLY B 1 429 ? 13.109 8.336 -3.439 1 93.25 429 GLY B CA 1
ATOM 7821 C C . GLY B 1 429 ? 12.961 7.98 -4.906 1 93.25 429 GLY B C 1
ATOM 7822 O O . GLY B 1 429 ? 11.922 7.453 -5.32 1 93.25 429 GLY B O 1
ATOM 7823 N N . SER B 1 430 ? 14 8.336 -5.691 1 93.19 430 SER B N 1
ATOM 7824 C CA . SER B 1 430 ? 13.945 8.164 -7.141 1 93.19 430 SER B CA 1
ATOM 7825 C C . SER B 1 430 ? 14.039 6.695 -7.531 1 93.19 430 SER B C 1
ATOM 7827 O O . SER B 1 430 ? 13.711 6.328 -8.664 1 93.19 430 SER B O 1
ATOM 7829 N N . PHE B 1 431 ? 14.414 5.766 -6.648 1 96.62 431 PHE B N 1
ATOM 7830 C CA . PHE B 1 431 ? 14.578 4.352 -6.953 1 96.62 431 PHE B CA 1
ATOM 7831 C C . PHE B 1 431 ? 13.234 3.639 -6.973 1 96.62 431 PHE B C 1
ATOM 7833 O O . PHE B 1 431 ? 13.133 2.51 -7.457 1 96.62 431 PHE B O 1
ATOM 7840 N N . GLN B 1 432 ? 12.219 4.293 -6.418 1 94.88 432 GLN B N 1
ATOM 7841 C CA . GLN B 1 432 ? 10.953 3.619 -6.145 1 94.88 432 GLN B CA 1
ATOM 7842 C C . GLN B 1 432 ? 10.328 3.078 -7.426 1 94.88 432 GLN B C 1
ATOM 7844 O O . GLN B 1 432 ? 9.758 1.986 -7.43 1 94.88 432 GLN B O 1
ATOM 7849 N N . SER B 1 433 ? 10.469 3.748 -8.555 1 92.94 433 SER B N 1
ATOM 7850 C CA . SER B 1 433 ? 9.922 3.225 -9.805 1 92.94 433 SER B CA 1
ATOM 7851 C C . SER B 1 433 ? 10.617 1.931 -10.211 1 92.94 433 SER B C 1
ATOM 7853 O O . SER B 1 433 ? 10.008 1.069 -10.852 1 92.94 433 SER B O 1
ATOM 7855 N N . HIS B 1 434 ? 11.836 1.744 -9.82 1 96.56 434 HIS B N 1
ATOM 7856 C CA . HIS B 1 434 ? 12.617 0.566 -10.18 1 96.56 434 HIS B CA 1
ATOM 7857 C C . HIS B 1 434 ? 12.242 -0.629 -9.305 1 96.56 434 HIS B C 1
ATOM 7859 O O . HIS B 1 434 ? 12.711 -1.744 -9.539 1 96.56 434 HIS B O 1
ATOM 7865 N N . VAL B 1 435 ? 11.406 -0.403 -8.352 1 96 435 VAL B N 1
ATOM 7866 C CA . VAL B 1 435 ? 10.984 -1.518 -7.504 1 96 435 VAL B CA 1
ATOM 7867 C C . VAL B 1 435 ? 9.461 -1.613 -7.488 1 96 435 VAL B C 1
ATOM 7869 O O . VAL B 1 435 ? 8.883 -2.203 -6.578 1 96 435 VAL B O 1
ATOM 7872 N N . GLY B 1 436 ? 8.875 -0.974 -8.406 1 90.56 436 GLY B N 1
ATOM 7873 C CA . GLY B 1 436 ? 7.453 -1.171 -8.633 1 90.56 436 GLY B CA 1
ATOM 7874 C C . GLY B 1 436 ? 6.582 -0.207 -7.852 1 90.56 436 GLY B C 1
ATOM 7875 O O . GLY B 1 436 ? 5.41 -0.49 -7.594 1 90.56 436 GLY B O 1
ATOM 7876 N N . ALA B 1 437 ? 7.094 0.896 -7.414 1 90.25 437 ALA B N 1
ATOM 7877 C CA . ALA B 1 437 ? 6.352 1.914 -6.676 1 90.25 437 ALA B CA 1
ATOM 7878 C C . ALA B 1 437 ? 6.375 3.252 -7.41 1 90.25 437 ALA B C 1
ATOM 7880 O O . ALA B 1 437 ? 7.152 3.436 -8.352 1 90.25 437 ALA B O 1
ATOM 7881 N N . VAL B 1 438 ? 5.465 4.129 -7.066 1 83.62 438 VAL B N 1
ATOM 7882 C CA . VAL B 1 438 ? 5.465 5.488 -7.602 1 83.62 438 VAL B CA 1
ATOM 7883 C C . VAL B 1 438 ? 6.672 6.254 -7.066 1 83.62 438 VAL B C 1
ATOM 7885 O O . VAL B 1 438 ? 6.973 6.199 -5.871 1 83.62 438 VAL B O 1
ATOM 7888 N N . LYS B 1 439 ? 7.285 6.938 -7.918 1 86.88 439 LYS B N 1
ATOM 7889 C CA . LYS B 1 439 ? 8.477 7.703 -7.566 1 86.88 439 LYS B CA 1
ATOM 7890 C C . LYS B 1 439 ? 8.164 8.758 -6.508 1 86.88 439 LYS B C 1
ATOM 7892 O O . LYS B 1 439 ? 7.148 9.445 -6.598 1 86.88 439 LYS B O 1
ATOM 7897 N N . ASN B 1 440 ? 9.062 8.797 -5.465 1 85.75 440 ASN B N 1
ATOM 7898 C CA . ASN B 1 440 ? 9.023 9.805 -4.41 1 85.75 440 ASN B CA 1
ATOM 7899 C C . ASN B 1 440 ? 7.703 9.758 -3.646 1 85.75 440 ASN B C 1
ATOM 7901 O O . ASN B 1 440 ? 7.156 10.805 -3.287 1 85.75 440 ASN B O 1
ATOM 7905 N N . ASP B 1 441 ? 7.145 8.602 -3.498 1 84.38 441 ASP B N 1
ATOM 7906 C CA . ASP B 1 441 ? 5.957 8.383 -2.68 1 84.38 441 ASP B CA 1
ATOM 7907 C C . ASP B 1 441 ? 6.336 8.031 -1.243 1 84.38 441 ASP B C 1
ATOM 7909 O O . ASP B 1 441 ? 6.617 6.867 -0.938 1 84.38 441 ASP B O 1
ATOM 7913 N N . SER B 1 442 ? 6.227 8.953 -0.333 1 86.62 442 SER B N 1
ATOM 7914 C CA . SER B 1 442 ? 6.617 8.773 1.062 1 86.62 442 SER B CA 1
ATOM 7915 C C . SER B 1 442 ? 5.613 7.902 1.808 1 86.62 442 SER B C 1
ATOM 7917 O O . SER B 1 442 ? 5.848 7.516 2.955 1 86.62 442 SER B O 1
ATOM 7919 N N . ASN B 1 443 ? 4.562 7.504 1.19 1 83.38 443 ASN B N 1
ATOM 7920 C CA . ASN B 1 443 ? 3.533 6.668 1.802 1 83.38 443 ASN B CA 1
ATOM 7921 C C . ASN B 1 443 ? 3.408 5.324 1.092 1 83.38 443 ASN B C 1
ATOM 7923 O O . ASN B 1 443 ? 2.406 4.625 1.251 1 83.38 443 ASN B O 1
ATOM 7927 N N . SER B 1 444 ? 4.387 4.926 0.394 1 87.31 444 SER B N 1
ATOM 7928 C CA . SER B 1 444 ? 4.355 3.719 -0.427 1 87.31 444 SER B CA 1
ATOM 7929 C C . SER B 1 444 ? 4.289 2.463 0.437 1 87.31 444 SER B C 1
ATOM 7931 O O . SER B 1 444 ? 5.094 2.291 1.354 1 87.31 444 SER B O 1
ATOM 7933 N N . GLU B 1 445 ? 3.375 1.56 0.042 1 84.12 445 GLU B N 1
ATOM 7934 C CA . GLU B 1 445 ? 3.338 0.26 0.706 1 84.12 445 GLU B CA 1
ATOM 7935 C C . GLU B 1 445 ? 4.43 -0.663 0.174 1 84.12 445 GLU B C 1
ATOM 7937 O O . GLU B 1 445 ? 4.867 -1.581 0.871 1 84.12 445 GLU B O 1
ATOM 7942 N N . VAL B 1 446 ? 4.824 -0.378 -1.02 1 89 446 VAL B N 1
ATOM 7943 C CA . VAL B 1 446 ? 5.812 -1.233 -1.672 1 89 446 VAL B CA 1
ATOM 7944 C C . VAL B 1 446 ? 7.18 -1.035 -1.021 1 89 446 VAL B C 1
ATOM 7946 O O . VAL B 1 446 ? 7.945 -1.988 -0.874 1 89 446 VAL B O 1
ATOM 7949 N N . THR B 1 447 ? 7.438 0.199 -0.565 1 94 447 THR B N 1
ATOM 7950 C CA . THR B 1 447 ? 8.75 0.468 0.003 1 94 447 THR B CA 1
ATOM 7951 C C . THR B 1 447 ? 8.648 0.736 1.502 1 94 447 THR B C 1
ATOM 7953 O O . THR B 1 447 ? 9.516 1.402 2.078 1 94 447 THR B O 1
ATOM 7956 N N . ARG B 1 448 ? 7.586 0.341 2.088 1 91.56 448 ARG B N 1
ATOM 7957 C CA . ARG B 1 448 ? 7.488 0.326 3.545 1 91.56 448 ARG B CA 1
ATOM 7958 C C . ARG B 1 448 ? 8.531 -0.602 4.156 1 91.56 448 ARG B C 1
ATOM 7960 O O . ARG B 1 448 ? 8.781 -1.692 3.637 1 91.56 448 ARG B O 1
ATOM 7967 N N . MET B 1 449 ? 9.117 -0.185 5.223 1 93.44 449 MET B N 1
ATOM 7968 C CA . MET B 1 449 ? 10.141 -0.974 5.906 1 93.44 449 MET B CA 1
ATOM 7969 C C . MET B 1 449 ? 9.508 -1.898 6.941 1 93.44 449 MET B C 1
ATOM 7971 O O . MET B 1 449 ? 8.375 -1.673 7.375 1 93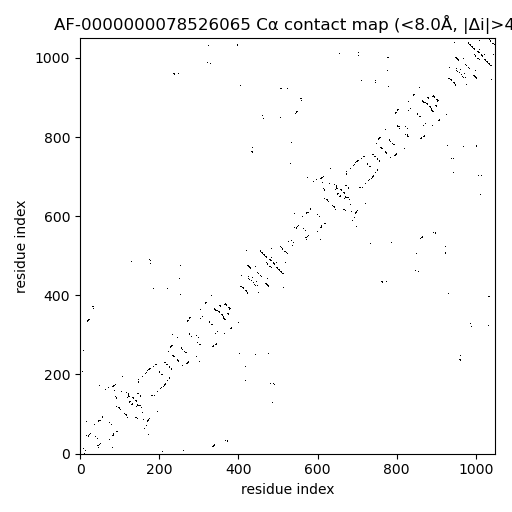.44 449 MET B O 1
ATOM 7975 N N . TYR B 1 450 ? 10.195 -2.928 7.312 1 91.62 450 TYR B N 1
ATOM 7976 C CA . TYR B 1 450 ? 9.742 -3.922 8.281 1 91.62 450 TYR B CA 1
ATOM 7977 C C . TYR B 1 450 ? 10.461 -3.754 9.609 1 91.62 450 TYR B C 1
ATOM 7979 O O . TYR B 1 450 ? 11.695 -3.648 9.648 1 91.62 450 TYR B O 1
ATOM 7987 N N . TYR B 1 451 ? 9.672 -3.713 10.703 1 92.44 451 TYR B N 1
ATOM 7988 C CA . TYR B 1 451 ? 10.273 -3.688 12.031 1 92.44 451 TYR B CA 1
ATOM 7989 C C . TYR B 1 451 ? 10.898 -5.035 12.367 1 92.44 451 TYR B C 1
ATOM 7991 O O . TYR B 1 451 ? 10.242 -6.07 12.289 1 92.44 451 TYR B O 1
ATOM 7999 N N . ILE B 1 452 ? 12.195 -5.051 12.703 1 91.56 452 ILE B N 1
ATOM 8000 C CA . ILE B 1 452 ? 12.875 -6.316 12.953 1 91.56 452 ILE B CA 1
ATOM 8001 C C . ILE B 1 452 ? 13.359 -6.359 14.398 1 91.56 452 ILE B C 1
ATOM 8003 O O . ILE B 1 452 ? 14.219 -7.172 14.75 1 91.56 452 ILE B O 1
ATOM 8007 N N . GLY B 1 453 ? 12.898 -5.461 15.219 1 91.19 453 GLY B N 1
ATOM 8008 C CA . GLY B 1 453 ? 13.289 -5.426 16.625 1 91.19 453 GLY B CA 1
ATOM 8009 C C . GLY B 1 453 ? 14.422 -4.453 16.906 1 91.19 453 GLY B C 1
ATOM 8010 O O . GLY B 1 453 ? 14.977 -3.861 15.977 1 91.19 453 GLY B O 1
ATOM 8011 N N . ASN B 1 454 ? 14.625 -4.07 18.188 1 91.94 454 ASN B N 1
ATOM 8012 C CA . ASN B 1 454 ? 15.719 -3.229 18.672 1 91.94 454 ASN B CA 1
ATOM 8013 C C . ASN B 1 454 ? 15.711 -1.859 18 1 91.94 454 ASN B C 1
ATOM 8015 O O . ASN B 1 454 ? 16.75 -1.397 17.516 1 91.94 454 ASN B O 1
ATOM 8019 N N . ASN B 1 455 ? 14.578 -1.298 17.781 1 92.88 455 ASN B N 1
ATOM 8020 C CA . ASN B 1 455 ? 14.398 0.05 17.25 1 92.88 455 ASN B CA 1
ATOM 8021 C C . ASN B 1 455 ? 14.773 0.125 15.773 1 92.88 455 ASN B C 1
ATOM 8023 O O . ASN B 1 455 ? 15.117 1.196 15.266 1 92.88 455 ASN B O 1
ATOM 8027 N N . THR B 1 456 ? 14.719 -1.08 15.133 1 94.75 456 THR B N 1
ATOM 8028 C CA . THR B 1 456 ? 15.281 -1.087 13.789 1 94.75 456 THR B CA 1
ATOM 8029 C C . THR B 1 456 ? 14.242 -1.527 12.766 1 94.75 456 THR B C 1
ATOM 8031 O O . THR B 1 456 ? 13.477 -2.467 13.016 1 94.75 456 THR B O 1
ATOM 8034 N N . TYR B 1 457 ? 14.172 -0.779 11.695 1 95.06 457 TYR B N 1
ATOM 8035 C CA . TYR B 1 457 ? 13.367 -1.086 10.516 1 95.06 457 TYR B CA 1
ATOM 8036 C C . TYR B 1 457 ? 14.25 -1.377 9.312 1 95.06 457 TYR B C 1
ATOM 8038 O O . TYR B 1 457 ? 15.328 -0.792 9.164 1 95.06 457 TYR B O 1
ATOM 8046 N N . THR B 1 458 ? 13.828 -2.307 8.469 1 95.5 458 THR B N 1
ATOM 8047 C CA . THR B 1 458 ? 14.664 -2.658 7.328 1 95.5 458 THR B CA 1
ATOM 8048 C C . THR B 1 458 ? 13.805 -2.887 6.082 1 95.5 458 THR B C 1
ATOM 8050 O O . THR B 1 458 ? 12.594 -3.08 6.184 1 95.5 458 THR B O 1
ATOM 8053 N N . LEU B 1 459 ? 14.336 -2.754 4.902 1 96.5 459 LEU B N 1
ATOM 8054 C CA . LEU B 1 459 ? 13.781 -3.137 3.607 1 96.5 459 LEU B CA 1
AT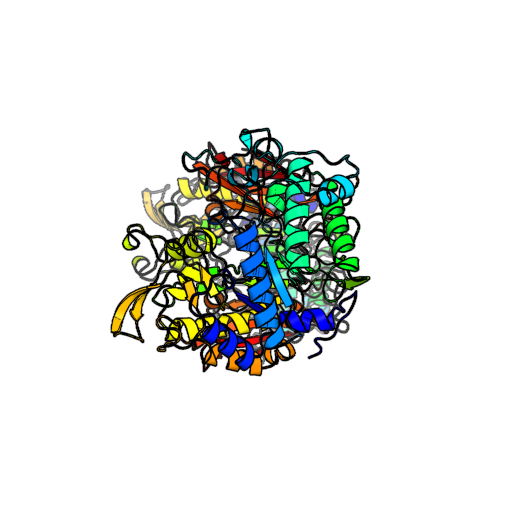OM 8055 C C . LEU B 1 459 ? 14.891 -3.461 2.613 1 96.5 459 LEU B C 1
ATOM 8057 O O . LEU B 1 459 ? 15.852 -2.705 2.486 1 96.5 459 LEU B O 1
ATOM 8061 N N . SER B 1 460 ? 14.766 -4.531 2.018 1 97.5 460 SER B N 1
ATOM 8062 C CA . SER B 1 460 ? 15.633 -4.883 0.896 1 97.5 460 SER B CA 1
ATOM 8063 C C . SER B 1 460 ? 14.875 -4.828 -0.426 1 97.5 460 SER B C 1
ATOM 8065 O O . SER B 1 460 ? 13.703 -5.219 -0.496 1 97.5 460 SER B O 1
ATOM 8067 N N . VAL B 1 461 ? 15.516 -4.328 -1.425 1 97.88 461 VAL B N 1
ATOM 8068 C CA . VAL B 1 461 ? 14.961 -4.289 -2.775 1 97.88 461 VAL B CA 1
ATOM 8069 C C . VAL B 1 461 ? 16.031 -4.723 -3.781 1 97.88 461 VAL B C 1
ATOM 8071 O O . VAL B 1 461 ? 17.219 -4.754 -3.463 1 97.88 461 VAL B O 1
ATOM 8074 N N . VAL B 1 462 ? 15.625 -5.176 -4.961 1 98.31 462 VAL B N 1
ATOM 8075 C CA . VAL B 1 462 ? 16.516 -5.426 -6.086 1 98.31 462 VAL B CA 1
ATOM 8076 C C . VAL B 1 462 ? 16.391 -4.301 -7.109 1 98.31 462 VAL B C 1
ATOM 8078 O O . VAL B 1 462 ? 15.289 -4.008 -7.582 1 98.31 462 VAL B O 1
ATOM 8081 N N . ILE B 1 463 ? 17.516 -3.658 -7.391 1 98.38 463 ILE B N 1
ATOM 8082 C CA . ILE B 1 463 ? 17.562 -2.594 -8.391 1 98.38 463 ILE B CA 1
ATOM 8083 C C . ILE B 1 463 ? 17.969 -3.17 -9.742 1 98.38 463 ILE B C 1
ATOM 8085 O O . ILE B 1 463 ? 19.141 -3.531 -9.938 1 98.38 463 ILE B O 1
ATOM 8089 N N . PRO B 1 464 ? 17.078 -3.236 -10.727 1 98 464 PRO B N 1
ATOM 8090 C CA . PRO B 1 464 ? 17.359 -3.963 -11.969 1 98 464 PRO B CA 1
ATOM 8091 C C . PRO B 1 464 ? 18.391 -3.256 -12.844 1 98 464 PRO B C 1
ATOM 8093 O O . PRO B 1 464 ? 19.047 -3.898 -13.672 1 98 464 PRO B O 1
ATOM 8096 N N . PHE B 1 465 ? 18.531 -1.972 -12.773 1 97.75 465 PHE B N 1
ATOM 8097 C CA . PHE B 1 465 ? 19.453 -1.233 -13.633 1 97.75 465 PHE B CA 1
ATOM 8098 C C . PHE B 1 465 ? 20.391 -0.375 -12.797 1 97.75 465 PHE B C 1
ATOM 8100 O O . PHE B 1 465 ? 19.953 0.366 -11.914 1 97.75 465 PHE B O 1
ATOM 8107 N N . ALA B 1 466 ? 21.641 -0.496 -13.125 1 97.81 466 ALA B N 1
ATOM 8108 C CA . ALA B 1 466 ? 22.688 0.244 -12.414 1 97.81 466 ALA B CA 1
ATOM 8109 C C . ALA B 1 466 ? 22.453 1.749 -12.516 1 97.81 466 ALA B C 1
ATOM 8111 O O . ALA B 1 466 ? 21.969 2.242 -13.531 1 97.81 466 ALA B O 1
ATOM 8112 N N . GLY B 1 467 ? 22.734 2.477 -11.344 1 97.5 467 GLY B N 1
ATOM 8113 C CA . GLY B 1 467 ? 22.562 3.92 -11.305 1 97.5 467 GLY B CA 1
ATOM 8114 C C . GLY B 1 467 ? 22.703 4.504 -9.914 1 97.5 467 GLY B C 1
ATOM 8115 O O . GLY B 1 467 ? 23.094 3.799 -8.977 1 97.5 467 GLY B O 1
ATOM 8116 N N . THR B 1 468 ? 22.609 5.832 -9.883 1 98 468 THR B N 1
ATOM 8117 C CA . THR B 1 468 ? 22.578 6.566 -8.625 1 98 468 THR B CA 1
ATOM 8118 C C . THR B 1 468 ? 21.172 7.078 -8.336 1 98 468 THR B C 1
ATOM 8120 O O . THR B 1 468 ? 20.531 7.695 -9.195 1 98 468 THR B O 1
ATOM 8123 N N . TYR B 1 469 ? 20.703 6.762 -7.152 1 97.06 469 TYR B N 1
ATOM 8124 C CA . TYR B 1 469 ? 19.328 7.074 -6.746 1 97.06 469 TYR B CA 1
ATOM 8125 C C . TYR B 1 469 ? 19.312 7.852 -5.438 1 97.06 469 TYR B C 1
ATOM 8127 O O . TYR B 1 469 ? 20.172 7.637 -4.566 1 97.06 469 TYR B O 1
ATOM 8135 N N . ASP B 1 470 ? 18.438 8.781 -5.34 1 95.5 470 ASP B N 1
ATOM 8136 C CA . ASP B 1 470 ? 18.266 9.461 -4.062 1 95.5 470 ASP B CA 1
ATOM 8137 C C . ASP B 1 470 ? 17.281 8.719 -3.172 1 95.5 470 ASP B C 1
ATOM 8139 O O . ASP B 1 470 ? 16.5 7.887 -3.65 1 95.5 470 ASP B O 1
ATOM 8143 N N . TYR B 1 471 ? 17.359 8.953 -1.781 1 95.19 471 TYR B N 1
ATOM 8144 C CA . TYR B 1 471 ? 16.422 8.328 -0.851 1 95.19 471 TYR B CA 1
ATOM 8145 C C . TYR B 1 471 ? 16.266 9.164 0.412 1 95.19 471 TYR B C 1
ATOM 8147 O O . TYR B 1 471 ? 17.109 10.023 0.705 1 95.19 471 TYR B O 1
ATOM 8155 N N . SER B 1 472 ? 15.148 9.008 1.051 1 94.19 472 SER B N 1
ATOM 8156 C CA . SER B 1 472 ? 14.852 9.484 2.396 1 94.19 472 SER B CA 1
ATOM 8157 C C . SER B 1 472 ? 13.922 8.516 3.129 1 94.19 472 SER B C 1
ATOM 8159 O O . SER B 1 472 ? 13.344 7.621 2.516 1 94.19 472 SER B O 1
ATOM 8161 N N . VAL B 1 473 ? 13.945 8.594 4.438 1 94.62 473 VAL B N 1
ATOM 8162 C CA . VAL B 1 473 ? 13.062 7.762 5.25 1 94.62 473 VAL B CA 1
ATOM 8163 C C . VAL B 1 473 ? 11.977 8.625 5.891 1 94.62 473 VAL B C 1
ATOM 8165 O O . VAL B 1 473 ? 12.273 9.594 6.586 1 94.62 473 VAL B O 1
ATOM 8168 N N . ALA B 1 474 ? 10.781 8.305 5.539 1 90.5 474 ALA B N 1
ATOM 8169 C CA . ALA B 1 474 ? 9.633 8.992 6.125 1 90.5 474 ALA B CA 1
ATOM 8170 C C . ALA B 1 474 ? 9.086 8.219 7.32 1 90.5 474 ALA B C 1
ATOM 8172 O O . ALA B 1 474 ? 8.867 7.008 7.234 1 90.5 474 ALA B O 1
ATOM 8173 N N . THR B 1 475 ? 8.852 8.891 8.406 1 88.06 475 THR B N 1
ATOM 8174 C CA . THR B 1 475 ? 8.188 8.266 9.539 1 88.06 475 THR B CA 1
ATOM 8175 C C . THR B 1 475 ? 6.676 8.484 9.469 1 88.06 475 THR B C 1
ATOM 8177 O O . THR B 1 475 ? 6.215 9.547 9.047 1 88.06 475 THR B O 1
ATOM 8180 N N . TYR B 1 476 ? 5.816 7.551 9.734 1 79.5 476 TYR B N 1
ATOM 8181 C CA . TYR B 1 476 ? 4.359 7.547 9.711 1 79.5 476 TYR B CA 1
ATOM 8182 C C . TYR B 1 476 ? 3.84 7.66 8.281 1 79.5 476 TYR B C 1
ATOM 8184 O O . TYR B 1 476 ? 2.676 8.008 8.062 1 79.5 476 TYR B O 1
ATOM 8192 N N . GLY B 1 477 ? 4.809 7.539 7.305 1 77.62 477 GLY B N 1
ATOM 8193 C CA . GLY B 1 477 ? 4.41 7.645 5.906 1 77.62 477 GLY B CA 1
ATOM 8194 C C . GLY B 1 477 ? 4.145 9.07 5.469 1 77.62 477 GLY B C 1
ATOM 8195 O O . GLY B 1 477 ? 3.396 9.305 4.516 1 77.62 477 GLY B O 1
ATOM 8196 N N . THR B 1 478 ? 4.68 10.016 6.203 1 77 478 THR B N 1
ATOM 8197 C CA . THR B 1 478 ? 4.422 11.422 5.898 1 77 478 THR B CA 1
ATOM 8198 C C . THR B 1 478 ? 5.73 12.188 5.73 1 77 478 THR B C 1
ATOM 8200 O O . THR B 1 478 ? 6.812 11.625 5.941 1 77 478 THR B O 1
ATOM 8203 N N . LEU B 1 479 ? 5.594 13.406 5.355 1 78.5 479 LEU B N 1
ATOM 8204 C CA . LEU B 1 479 ? 6.777 14.227 5.125 1 78.5 479 LEU B CA 1
ATOM 8205 C C . LEU B 1 479 ? 7.031 15.156 6.305 1 78.5 479 LEU B C 1
ATOM 8207 O O . LEU B 1 479 ? 7.832 16.094 6.203 1 78.5 479 LEU B O 1
ATOM 8211 N N . SER B 1 480 ? 6.305 14.867 7.406 1 75.56 480 SER B N 1
ATOM 8212 C CA . SER B 1 480 ? 6.473 15.734 8.57 1 75.56 480 SER B CA 1
ATOM 8213 C C . SER B 1 480 ? 7.867 15.578 9.18 1 75.56 480 SER B C 1
ATOM 8215 O O . SER B 1 480 ? 8.391 16.516 9.789 1 75.56 480 SER B O 1
ATOM 8217 N N . ALA B 1 481 ? 8.391 14.422 9.047 1 83.62 481 ALA B N 1
ATOM 8218 C CA . ALA B 1 481 ? 9.75 14.133 9.492 1 83.62 481 ALA B CA 1
ATOM 8219 C C . ALA B 1 481 ? 10.406 13.078 8.602 1 83.62 481 ALA B C 1
ATOM 8221 O O . ALA B 1 481 ? 9.922 11.945 8.516 1 83.62 481 ALA B O 1
ATOM 8222 N N . THR B 1 482 ? 11.367 13.484 7.961 1 89.88 482 THR B N 1
ATOM 8223 C CA . THR B 1 482 ? 12.109 12.578 7.09 1 89.88 482 THR B CA 1
ATOM 8224 C C . THR B 1 482 ? 13.586 12.531 7.477 1 89.88 482 THR B C 1
ATOM 8226 O O . THR B 1 482 ? 14.117 13.508 8.008 1 89.88 482 THR B O 1
ATOM 8229 N N . TYR B 1 483 ? 14.156 11.445 7.289 1 92.06 483 TYR B N 1
ATOM 8230 C CA . TYR B 1 483 ? 15.516 11.219 7.75 1 92.06 483 TYR B CA 1
ATOM 8231 C C . TYR B 1 483 ? 16.406 10.719 6.609 1 92.06 483 TYR B C 1
ATOM 8233 O O . TYR B 1 483 ? 15.922 10.047 5.695 1 92.06 483 TYR B O 1
ATOM 8241 N N . GLN B 1 484 ? 17.594 11.117 6.676 1 89.88 484 GLN B N 1
ATOM 8242 C CA . GLN B 1 484 ? 18.625 10.734 5.715 1 89.88 484 GLN B CA 1
ATOM 8243 C C . GLN B 1 484 ? 19.922 10.344 6.414 1 89.88 484 GLN B C 1
ATOM 8245 O O . GLN B 1 484 ? 19.922 10.055 7.613 1 89.88 484 GLN B O 1
ATOM 8250 N N . GLU B 1 485 ? 21 10.359 5.652 1 88.38 485 GLU B N 1
ATOM 8251 C CA . GLU B 1 485 ? 22.266 9.836 6.172 1 88.38 485 GLU B CA 1
ATOM 8252 C C . GLU B 1 485 ? 22.812 10.727 7.285 1 88.38 485 GLU B C 1
ATOM 8254 O O . GLU B 1 485 ? 23.547 10.258 8.156 1 88.38 485 GLU B O 1
ATOM 8259 N N . ASP B 1 486 ? 22.359 11.961 7.418 1 86.88 486 ASP B N 1
ATOM 8260 C CA . ASP B 1 486 ? 22.953 12.883 8.375 1 86.88 486 ASP B CA 1
ATOM 8261 C C . ASP B 1 486 ? 22.203 12.852 9.711 1 86.88 486 ASP B C 1
ATOM 8263 O O . ASP B 1 486 ? 22.531 13.609 10.625 1 86.88 486 ASP B O 1
ATOM 8267 N N . LYS B 1 487 ? 21.172 12.086 9.844 1 87.44 487 LYS B N 1
ATOM 8268 C CA . LYS B 1 487 ? 20.453 11.766 11.07 1 87.44 487 LYS B CA 1
ATOM 8269 C C . LYS B 1 487 ? 19.547 12.914 11.492 1 87.44 487 LYS B C 1
ATOM 8271 O O . LYS B 1 487 ? 18.844 12.812 12.5 1 87.44 487 LYS B O 1
ATOM 8276 N N . TYR B 1 488 ? 19.578 14.109 10.812 1 89.62 488 TYR B N 1
ATOM 8277 C CA . TYR B 1 488 ? 18.719 15.227 11.188 1 89.62 488 TYR B CA 1
ATOM 8278 C C . TYR B 1 488 ? 17.375 15.141 10.477 1 89.62 488 TYR B C 1
ATOM 8280 O O . TYR B 1 488 ? 17.312 14.875 9.273 1 89.62 488 TYR B O 1
ATOM 8288 N N . PRO B 1 489 ? 16.297 15.352 11.242 1 89.62 489 PRO B N 1
ATOM 8289 C CA . PRO B 1 489 ? 14.984 15.359 10.609 1 89.62 489 PRO B CA 1
ATOM 8290 C C . PRO B 1 489 ? 14.781 16.562 9.68 1 89.62 489 PRO B C 1
ATOM 8292 O O . PRO B 1 489 ? 15.25 17.656 9.977 1 89.62 489 PRO B O 1
ATOM 8295 N N . ARG B 1 490 ? 14.109 16.25 8.586 1 86.69 490 ARG B N 1
ATOM 8296 C CA . ARG B 1 490 ? 13.711 17.297 7.641 1 86.69 490 ARG B CA 1
ATOM 8297 C C . ARG B 1 490 ? 12.227 17.219 7.332 1 86.69 490 ARG B C 1
ATOM 8299 O O . ARG B 1 490 ? 11.586 16.188 7.57 1 86.69 490 ARG B O 1
ATOM 8306 N N . SER B 1 491 ? 11.672 18.344 6.914 1 77.38 491 SER B N 1
ATOM 8307 C CA . SER B 1 491 ? 10.297 18.344 6.414 1 77.38 491 SER B CA 1
ATOM 8308 C C . SER B 1 491 ? 10.25 18.688 4.926 1 77.38 491 SER B C 1
ATOM 8310 O O . SER B 1 491 ? 11.039 19.5 4.441 1 77.38 491 SER B O 1
ATOM 8312 N N . GLY B 1 492 ? 9.32 18.156 4.203 1 65.44 492 GLY B N 1
ATOM 8313 C CA . GLY B 1 492 ? 8.945 18.531 2.85 1 65.44 492 GLY B CA 1
ATOM 8314 C C . GLY B 1 492 ? 10.125 18.594 1.896 1 65.44 492 GLY B C 1
ATOM 8315 O O . GLY B 1 492 ? 9.961 18.938 0.724 1 65.44 492 GLY B O 1
ATOM 8316 N N . SER B 1 493 ? 11.227 18.328 2.369 1 60.91 493 SER B N 1
ATOM 8317 C CA . SER B 1 493 ? 12.422 18.672 1.603 1 60.91 493 SER B CA 1
ATOM 8318 C C . SER B 1 493 ? 12.758 17.578 0.598 1 60.91 493 SER B C 1
ATOM 8320 O O . SER B 1 493 ? 12.18 16.484 0.638 1 60.91 493 SER B O 1
ATOM 8322 N N . GLY B 1 494 ? 13.445 18 -0.361 1 70 494 GLY B N 1
ATOM 8323 C CA . GLY B 1 494 ? 14.07 17.094 -1.318 1 70 494 GLY B CA 1
ATOM 8324 C C . GLY B 1 494 ? 15 16.094 -0.673 1 70 494 GLY B C 1
ATOM 8325 O O . GLY B 1 494 ? 15.562 16.344 0.393 1 70 494 GLY B O 1
ATOM 8326 N N . ASN B 1 495 ? 15.023 15.016 -1.197 1 78.81 495 ASN B N 1
ATOM 8327 C CA . ASN B 1 495 ? 15.93 13.969 -0.736 1 78.81 495 ASN B CA 1
ATOM 8328 C C . ASN B 1 495 ? 17.391 14.359 -0.925 1 78.81 495 ASN B C 1
ATOM 8330 O O . ASN B 1 495 ? 17.781 14.797 -2.006 1 78.81 495 ASN B O 1
ATOM 8334 N N . LYS B 1 496 ? 18.203 14.305 0.113 1 80.62 496 LYS B N 1
ATOM 8335 C CA . LYS B 1 496 ? 19.609 14.734 0.029 1 80.62 496 LYS B CA 1
ATOM 8336 C C . LYS B 1 496 ? 20.547 13.531 0.054 1 80.62 496 LYS B C 1
ATOM 8338 O O . LYS B 1 496 ? 21.766 13.688 -0.122 1 80.62 496 LYS B O 1
ATOM 8343 N N . ALA B 1 497 ? 20.047 12.406 0.348 1 92.81 497 ALA B N 1
ATOM 8344 C CA . ALA B 1 497 ? 20.875 11.211 0.39 1 92.81 497 ALA B CA 1
ATOM 8345 C C . ALA B 1 497 ? 20.766 10.422 -0.91 1 92.81 497 ALA B C 1
ATOM 8347 O O . ALA B 1 497 ? 19.766 10.508 -1.618 1 92.81 497 ALA B O 1
ATOM 8348 N N . HIS B 1 498 ? 21.922 9.703 -1.209 1 96.44 498 HIS B N 1
ATOM 8349 C CA . HIS B 1 498 ? 22 8.906 -2.432 1 96.44 498 HIS B CA 1
ATOM 8350 C C . HIS B 1 498 ? 22.656 7.559 -2.172 1 96.44 498 HIS B C 1
ATOM 8352 O O . HIS B 1 498 ? 23.391 7.398 -1.199 1 96.44 498 HIS B O 1
ATOM 8358 N N . PHE B 1 499 ? 22.328 6.613 -2.949 1 97.38 499 PHE B N 1
ATOM 8359 C CA . PHE B 1 499 ? 23.078 5.367 -3.07 1 97.38 499 PHE B CA 1
ATOM 8360 C C . PHE B 1 499 ? 23.312 5.02 -4.535 1 97.38 499 PHE B C 1
ATOM 8362 O O . PHE B 1 499 ? 22.594 5.492 -5.418 1 97.38 499 PHE B O 1
ATOM 8369 N N . THR B 1 500 ? 24.391 4.238 -4.766 1 98 500 THR B N 1
ATOM 8370 C CA . THR B 1 500 ? 24.766 3.84 -6.121 1 98 500 THR B CA 1
ATOM 8371 C C . THR B 1 500 ? 24.828 2.318 -6.238 1 98 500 THR B C 1
ATOM 8373 O O . THR B 1 500 ? 25.391 1.648 -5.371 1 98 500 THR B O 1
ATOM 8376 N N . THR B 1 501 ? 24.141 1.737 -7.191 1 98.19 501 THR B N 1
ATOM 8377 C CA . THR B 1 501 ? 24.359 0.358 -7.613 1 98.19 501 THR B CA 1
ATOM 8378 C C . THR B 1 501 ? 25.297 0.305 -8.82 1 98.19 501 THR B C 1
ATOM 8380 O O . THR B 1 501 ? 24.953 0.818 -9.891 1 98.19 501 THR B O 1
ATOM 8383 N N . GLU B 1 502 ? 26.406 -0.398 -8.703 1 97.75 502 GLU B N 1
ATOM 8384 C CA . GLU B 1 502 ? 27.422 -0.424 -9.734 1 97.75 502 GLU B CA 1
ATOM 8385 C C . GLU B 1 502 ? 27.062 -1.399 -10.852 1 97.75 502 GLU B C 1
ATOM 8387 O O . GLU B 1 502 ? 27.562 -1.285 -11.977 1 97.75 502 GLU B O 1
ATOM 8392 N N . LYS B 1 503 ? 26.297 -2.363 -10.578 1 97.75 503 LYS B N 1
ATOM 8393 C CA . LYS B 1 503 ? 25.875 -3.377 -11.531 1 97.75 503 LYS B CA 1
ATOM 8394 C C . LYS B 1 503 ? 24.359 -3.514 -11.547 1 97.75 503 LYS B C 1
ATOM 8396 O O . LYS B 1 503 ? 23.688 -3.104 -10.602 1 97.75 503 LYS B O 1
ATOM 8401 N N . ASP B 1 504 ? 23.859 -3.977 -12.688 1 98.06 504 ASP B N 1
ATOM 8402 C CA . ASP B 1 504 ? 22.438 -4.316 -12.75 1 98.06 504 ASP B CA 1
ATOM 8403 C C . ASP B 1 504 ? 22.094 -5.414 -11.75 1 98.06 504 ASP B C 1
ATOM 8405 O O . ASP B 1 504 ? 22.953 -6.188 -11.344 1 98.06 504 ASP B O 1
ATOM 8409 N N . ASN B 1 505 ? 20.797 -5.43 -11.297 1 98.38 505 ASN B N 1
ATOM 8410 C CA . ASN B 1 505 ? 20.203 -6.477 -10.477 1 98.38 505 ASN B CA 1
ATOM 8411 C C . ASN B 1 505 ? 20.922 -6.617 -9.133 1 98.38 505 ASN B C 1
ATOM 8413 O O . ASN B 1 505 ? 21.078 -7.727 -8.617 1 98.38 505 ASN B O 1
ATOM 8417 N N . MET B 1 506 ? 21.406 -5.516 -8.586 1 98.31 506 MET B N 1
ATOM 8418 C CA . MET B 1 506 ? 21.969 -5.535 -7.238 1 98.31 506 MET B CA 1
ATOM 8419 C C . MET B 1 506 ? 20.859 -5.406 -6.195 1 98.31 506 MET B C 1
ATOM 8421 O O . MET B 1 506 ? 19.875 -4.691 -6.41 1 98.31 506 MET B O 1
ATOM 8425 N N . ALA B 1 507 ? 21.062 -6.125 -5.094 1 98.25 507 ALA B N 1
ATOM 8426 C CA . ALA B 1 507 ? 20.188 -5.938 -3.939 1 98.25 507 ALA B CA 1
ATOM 8427 C C . ALA B 1 507 ? 20.688 -4.793 -3.059 1 98.25 507 ALA B C 1
ATOM 8429 O O . ALA B 1 507 ? 21.891 -4.621 -2.871 1 98.25 507 ALA B O 1
ATOM 8430 N N . VAL B 1 508 ? 19.781 -3.996 -2.623 1 98.69 508 VAL B N 1
ATOM 8431 C CA . VAL B 1 508 ? 20.047 -2.877 -1.726 1 98.69 508 VAL B CA 1
ATOM 8432 C C . VAL B 1 508 ? 19.219 -3.029 -0.448 1 98.69 508 VAL B C 1
ATOM 8434 O O . VAL B 1 508 ? 18.016 -3.227 -0.506 1 98.69 508 VAL B O 1
ATOM 8437 N N . ARG B 1 509 ? 19.906 -3.014 0.726 1 98.31 509 ARG B N 1
ATOM 8438 C CA . ARG B 1 509 ? 19.203 -3.066 2.006 1 98.31 509 ARG B CA 1
ATOM 8439 C C . ARG B 1 509 ? 19.297 -1.731 2.736 1 98.31 509 ARG B C 1
ATOM 8441 O O . ARG B 1 509 ? 20.391 -1.218 2.967 1 98.31 509 ARG B O 1
ATOM 8448 N N . PHE B 1 510 ? 18.141 -1.164 3.047 1 98.12 510 PHE B N 1
ATOM 8449 C CA . PHE B 1 510 ? 18.016 0.023 3.885 1 98.12 510 PHE B CA 1
ATOM 8450 C C . PHE B 1 510 ? 17.766 -0.363 5.336 1 98.12 510 PHE B C 1
ATOM 8452 O O . PHE B 1 510 ? 17 -1.295 5.613 1 98.12 510 PHE B O 1
ATOM 8459 N N . LYS B 1 511 ? 18.359 0.324 6.258 1 96.81 511 LYS B N 1
ATOM 8460 C CA . LYS B 1 511 ? 18.062 0.197 7.68 1 96.81 511 LYS B CA 1
ATOM 8461 C C . LYS B 1 511 ? 17.875 1.566 8.328 1 96.81 511 LYS B C 1
ATOM 8463 O O . LYS B 1 511 ? 18.594 2.516 8.008 1 96.81 511 LYS B O 1
ATOM 8468 N N . TYR B 1 512 ? 16.875 1.681 9.023 1 96.62 512 TYR B N 1
ATOM 8469 C CA . TYR B 1 512 ? 16.578 2.859 9.836 1 96.62 512 TYR B CA 1
ATOM 8470 C C . TYR B 1 512 ? 16.453 2.492 11.305 1 96.62 512 TYR B C 1
ATOM 8472 O O . TYR B 1 512 ? 15.688 1.596 11.664 1 96.62 512 TYR B O 1
ATOM 8480 N N . ARG B 1 513 ? 17.25 3.094 12.117 1 94.94 513 ARG B N 1
ATOM 8481 C CA . ARG B 1 513 ? 17.172 2.916 13.562 1 94.94 513 ARG B CA 1
ATOM 8482 C C . ARG B 1 513 ? 16.469 4.105 14.219 1 94.94 513 ARG B C 1
ATOM 8484 O O . ARG B 1 513 ? 16.969 5.23 14.172 1 94.94 513 ARG B O 1
ATOM 8491 N N . PHE B 1 514 ? 15.414 3.773 14.875 1 91.06 514 PHE B N 1
ATOM 8492 C CA . PHE B 1 514 ? 14.617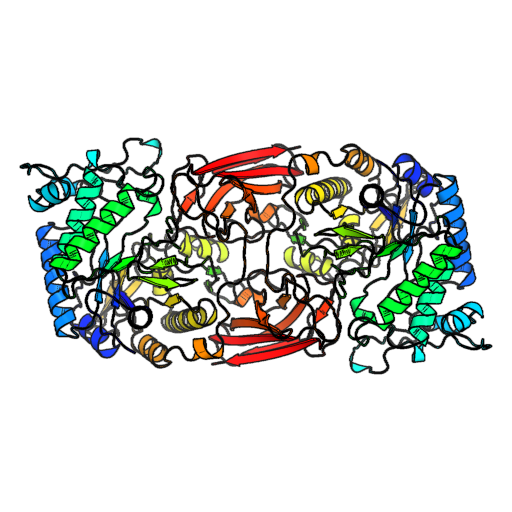 4.785 15.562 1 91.06 514 PHE B CA 1
ATOM 8493 C C . PHE B 1 514 ? 15.359 5.324 16.781 1 91.06 514 PHE B C 1
ATOM 8495 O O . PHE B 1 514 ? 16.25 4.66 17.312 1 91.06 514 PHE B O 1
ATOM 8502 N N . ILE B 1 515 ? 15.25 6.441 17.312 1 87.56 515 ILE B N 1
ATOM 8503 C CA . ILE B 1 515 ? 15.789 7.203 18.438 1 87.56 515 ILE B CA 1
ATOM 8504 C C . ILE B 1 515 ? 17.125 7.84 18.031 1 87.56 515 ILE B C 1
ATOM 8506 O O . ILE B 1 515 ? 17.344 9.031 18.266 1 87.56 515 ILE B O 1
ATOM 8510 N N . THR B 1 516 ? 18.031 6.922 17.359 1 89.88 516 THR B N 1
ATOM 8511 C CA . THR B 1 516 ? 19.312 7.492 16.953 1 89.88 516 THR B CA 1
ATOM 8512 C C . THR B 1 516 ? 19.203 8.102 15.555 1 89.88 516 THR B C 1
ATOM 8514 O O . THR B 1 516 ? 20.109 8.812 15.109 1 89.88 516 THR B O 1
ATOM 8517 N N . ASN B 1 517 ? 18.172 7.852 14.844 1 91.5 517 ASN B N 1
ATOM 8518 C CA . ASN B 1 517 ? 17.859 8.367 13.516 1 91.5 517 ASN B CA 1
ATOM 8519 C C . ASN B 1 517 ? 18.938 7.973 12.508 1 91.5 517 ASN B C 1
ATOM 8521 O O . ASN B 1 517 ? 19.281 8.758 11.625 1 91.5 517 ASN B O 1
ATOM 8525 N N . GLU B 1 518 ? 19.516 6.812 12.719 1 93.94 518 GLU B N 1
ATOM 8526 C CA . GLU B 1 518 ? 20.547 6.324 11.812 1 93.94 518 GLU B CA 1
ATOM 8527 C C . GLU B 1 518 ? 19.938 5.645 10.594 1 93.94 518 GLU B C 1
ATOM 8529 O O . GLU B 1 518 ? 19.031 4.812 10.727 1 93.94 518 GLU B O 1
ATOM 8534 N N . VAL B 1 519 ? 20.391 6.105 9.461 1 95.75 519 VAL B N 1
ATOM 8535 C CA . VAL B 1 519 ? 20 5.449 8.219 1 95.75 519 VAL B CA 1
ATOM 8536 C C . VAL B 1 519 ? 21.234 4.844 7.547 1 95.75 519 VAL B C 1
ATOM 8538 O O . VAL B 1 519 ? 22.234 5.539 7.332 1 95.75 519 VAL B O 1
ATOM 8541 N N . THR B 1 520 ? 21.172 3.596 7.277 1 96.44 520 THR B N 1
ATOM 8542 C CA . THR B 1 520 ? 22.266 2.934 6.586 1 96.44 520 THR B CA 1
ATOM 8543 C C . THR B 1 520 ? 21.781 2.23 5.324 1 96.44 520 THR B C 1
ATOM 8545 O O . THR B 1 520 ? 20.625 1.807 5.258 1 96.44 520 THR B O 1
ATOM 8548 N N . VAL B 1 521 ? 22.656 2.141 4.305 1 97.38 521 VAL B N 1
ATOM 8549 C CA . VAL B 1 521 ? 22.375 1.479 3.033 1 97.38 521 VAL B CA 1
ATOM 8550 C C . VAL B 1 521 ? 23.5 0.509 2.695 1 97.38 521 VAL B C 1
ATOM 8552 O O . VAL B 1 521 ? 24.672 0.885 2.717 1 97.38 521 VAL B O 1
ATOM 8555 N N . GLU B 1 522 ? 23.125 -0.722 2.496 1 97.56 522 GLU B N 1
ATOM 8556 C CA . GLU B 1 522 ? 24.062 -1.771 2.107 1 97.56 522 GLU B CA 1
ATOM 8557 C C . GLU B 1 522 ? 23.703 -2.361 0.749 1 97.56 522 GLU B C 1
ATOM 8559 O O . GLU B 1 522 ? 22.516 -2.469 0.41 1 97.56 522 GLU B O 1
ATOM 8564 N N . THR B 1 523 ? 24.656 -2.75 -0.006 1 97.31 523 THR B N 1
ATOM 8565 C CA . THR B 1 523 ? 24.406 -3.361 -1.308 1 97.31 523 THR B CA 1
ATOM 8566 C C . THR B 1 523 ? 24.953 -4.789 -1.344 1 97.31 523 THR B C 1
ATOM 8568 O O . THR B 1 523 ? 25.906 -5.117 -0.625 1 97.31 523 THR B O 1
ATOM 8571 N N . PHE B 1 524 ? 24.297 -5.641 -2.156 1 96.69 524 PHE B N 1
ATOM 8572 C CA . PHE B 1 524 ? 24.672 -7.035 -2.35 1 96.69 524 PHE B CA 1
ATOM 8573 C C . PHE B 1 524 ? 24.672 -7.398 -3.83 1 96.69 524 PHE B C 1
ATOM 8575 O O . PHE B 1 524 ? 23.797 -6.945 -4.582 1 96.69 524 PHE B O 1
ATOM 8582 N N . GLU B 1 525 ? 25.656 -8.227 -4.18 1 91.31 525 GLU B N 1
ATOM 8583 C CA . GLU B 1 525 ? 25.688 -8.734 -5.547 1 91.31 525 GLU B CA 1
ATOM 8584 C C . GLU B 1 525 ? 24.953 -10.062 -5.664 1 91.31 525 GLU B C 1
ATOM 8586 O O . GLU B 1 525 ? 24.938 -10.859 -4.719 1 91.31 525 GLU B O 1
#

Radius of gyration: 32.9 Å; Cα contacts (8 Å, |Δi|>4): 2456; chains: 2; bounding box: 54×100×81 Å

Secondary structure (DSSP, 8-state):
-----BSB--HHHHHHHHHTEEEETTGGG-TTHHHHHHHHHHHT--EEEEEEEESS--S-HHHHHHHHHHHHHHHHHH-TTPEEEEEE-S-EEGGGGGSBPPHHHHHHTT----S-B--HHHHB-S-GGG--EE--SSTTT-EE-B-TTSHHHHHHHHHHHHHHHHHT--EEE---HHHHTTTSGGGHHHHHHHHHHHHHHHHHSTTS--EEE-BBS--EETTEESSSSEEEE-EEEE-TTSSSS-EEEE----PPPEE-TTS-EESS--EEEE---SS-S--S-GGGS-HHHHHHHHHTTT-HHHHHHTS-HHHHHHHHHHHHHHHHHH-TTEEE-EEEEEE-TT--EEEE-TTT--EEEE-EEE-SPSSSSSTT----HHHHHHHHHTTTHHHHHHPPPS---B-S-TT-B-TTT-BBPPS-EEEEETTGGGGTS-TT-TT-STTB-EEEETTEEEEEEEESS-EEEEEEEEETTSSSSEE-TT---BSSPPP-EEEEESSTTEEEEEEEETTTTEEEEEEE-/-----BSB--HHHHHHHHHTEEEETTGGG-TTHHHHHHHHHHHT--EEEEEEEESS--S-HHHHHHHHHHHHHHHHHH-TTPEEEEEE-S-EEGGGGGSBPPHHHHHHTT----S-B--HHHHB-S-GGG--EE--SSTTT-EE-B-TTSHHHHHHHHHHHHHHHHHT--EEE---HHHHTTTSGGGHHHHHHHHHHHHHHHHHSTTS--EEE-BBS--EETTEESSSSEEEE-EEEE-TTSTTT-EEEE----PPPEE-TTS-EESS--EEEE---SS-S--S-GGGS-HHHHHHHHHTTT-HHHHHHTS-HHHHHHHHHHHHHHHHHH-TTEEE-EEEEEE-TT--EEEE-TTT--EEEE-EEE-SPSSSSSTT----HHHHHHHHHTTTHHHHHHPPPSP--B-S-TT-B-TTT-BBPPS-EEEEEGGGGGGTS-TT-TT-STTB-EEEETTEEEEEEEESS-EEEEEEEEETTSSSSEE-TT---BSSPPP-EEEEESSTTEEEEEEEETTTTEEEEEEE-

Solvent-accessible surface area (backbone atoms only — not comparable to full-atom values): 53298 Å² total; per-residue (Å²): 132,50,73,79,66,61,63,46,57,54,70,68,31,50,50,37,32,43,70,28,22,26,30,23,40,55,50,44,69,45,91,37,46,73,52,49,51,50,49,40,61,73,62,56,55,31,23,34,33,38,24,33,68,50,69,55,62,92,59,56,67,68,58,53,50,48,34,40,26,52,41,39,54,55,52,37,68,76,38,71,70,45,39,36,17,28,37,53,49,52,42,45,34,44,62,51,44,72,40,68,52,56,53,68,60,30,46,73,72,74,38,78,65,57,96,46,49,46,54,57,76,59,11,33,58,87,62,71,85,68,63,46,65,41,91,45,91,51,48,59,65,13,31,29,32,34,24,44,62,27,65,53,25,41,49,49,55,48,48,55,52,52,54,41,23,68,34,54,31,35,26,37,36,40,28,46,49,58,50,29,35,65,75,20,78,60,38,52,56,53,52,52,49,52,50,51,52,42,56,50,16,49,73,62,15,83,50,21,33,55,43,38,30,29,44,38,49,63,53,32,47,72,56,33,30,79,39,65,33,31,26,43,63,72,47,70,39,59,28,80,90,43,86,74,92,39,70,22,59,41,95,61,58,62,47,50,41,30,33,34,76,61,75,50,69,42,83,54,38,47,28,37,33,32,66,32,62,61,59,22,47,78,79,60,75,60,85,78,45,54,68,63,50,45,46,46,56,24,42,54,41,39,9,42,39,17,58,47,63,66,42,56,66,70,53,38,53,52,49,51,54,34,51,48,52,38,33,29,22,73,33,66,53,42,24,63,30,41,78,40,24,37,64,13,59,71,27,47,42,73,46,62,29,55,62,79,67,44,78,46,76,39,48,48,48,32,30,44,55,56,29,68,65,32,27,73,26,60,51,42,48,66,58,54,43,55,60,60,69,52,68,63,49,60,29,76,74,46,35,38,77,75,88,64,65,42,47,32,47,80,90,38,57,42,83,88,55,25,32,49,49,68,38,36,39,10,52,24,18,67,48,28,39,51,50,46,33,64,60,61,37,36,60,36,77,77,42,37,30,40,62,76,56,93,54,29,29,34,40,40,48,47,37,59,62,51,45,77,30,38,32,32,34,13,49,39,20,32,53,59,36,24,33,29,70,83,40,48,50,40,52,48,61,78,64,84,28,71,52,71,41,92,45,56,46,23,34,38,36,42,36,39,31,61,92,72,36,45,46,49,79,48,78,43,124,132,49,74,79,66,63,62,46,58,53,71,67,31,49,51,37,32,41,71,27,22,27,30,22,41,52,50,45,71,45,93,35,45,73,51,49,52,50,49,40,61,75,62,56,56,31,22,35,34,38,25,33,66,51,68,53,62,92,61,57,69,68,57,51,50,48,34,40,27,52,41,39,52,55,51,38,70,76,40,72,70,46,39,36,16,29,38,53,49,53,41,46,34,44,62,50,44,74,40,67,53,54,54,67,60,30,47,74,71,74,40,77,67,58,99,45,48,45,54,56,77,60,12,33,58,86,61,71,85,69,65,48,66,41,94,47,92,51,48,59,64,14,31,28,33,34,24,44,62,28,66,54,26,42,51,48,53,49,50,55,53,51,53,41,24,68,33,52,30,36,27,36,36,41,28,47,50,60,52,28,35,66,75,21,77,59,39,53,56,54,53,52,50,52,48,52,50,41,54,49,18,49,72,62,15,83,50,21,34,55,42,38,31,29,47,41,49,65,53,32,46,73,54,33,31,78,38,68,33,31,26,42,63,72,49,69,38,56,29,80,90,44,85,74,91,39,70,22,58,41,94,61,60,64,48,49,42,31,33,33,77,63,75,50,69,43,82,52,37,48,28,37,33,32,65,42,69,74,54,8,42,77,77,61,76,61,85,77,45,54,67,63,52,44,44,52,40,22,43,63,62,10,10,41,39,17,57,48,64,66,43,55,67,68,54,37,53,52,48,52,53,35,50,49,52,39,33,28,22,72,32,67,54,42,25,62,29,41,79,39,24,37,63,13,62,71,26,46,42,74,47,59,29,54,62,79,65,44,77,47,76,40,47,49,48,32,30,44,54,56,29,68,67,32,27,73,25,62,51,41,48,66,61,54,42,55,59,60,68,52,67,62,48,60,28,76,72,46,35,38,75,76,87,63,68,40,46,30,47,81,92,37,54,42,84,89,56,26,32,49,51,72,37,39,37,10,52,23,20,65,50,28,39,52,51,47,33,65,61,60,37,36,60,36,78,77,42,38,32,41,62,76,55,94,52,28,30,34,40,41,47,47,37,59,62,52,48,77,31,40,32,32,34,12,48,40,23,32,52,64,36,26,35,29,71,82,39,50,51,38,53,56,61,76,64,85,27,71,51,71,42,92,44,56,46,23,35,38,38,42,35,39,30,61,93,70,36,43,46,47,78,46,77,42,124

Nearest PDB structures (foldseek):
  4nzf-assembly1_A  TM=3.479E-01  e=2.830E-07  Geobacillus stearothermophilus
  2wcs-assembly1_A-2  TM=3.989E-01  e=2.683E-05  Nostoc punctiforme
  2wkg-assembly1_A-2  TM=3.814E-01  e=3.881E-05  Nostoc punctiforme PCC 73102
  1vfm-assembly2_B  TM=3.534E-01  e=2.457E-04  Thermoactinomyces vulgaris
  4k7j-assembly1_A  TM=6.597E-01  e=3.195E+00  Neisseria meningitidis 4119

Foldseek 3Di:
DDLDDFLFDDQVNVVVLLQQFAEQAQLLPDPLVVLLLVLCLVLVRAEHEQNAEDQFPPDDPVVRLVSLLVSLVSNCVSPVSHAYEHEDAQKDFQCQQVAFQDQVLQVLVPHGDDGGTQDQCQFADPDCLLVQFDDDPDRRRGHGGGALVGPSVLSVSLVVLLSSQLSAHQEYEHELVQFNDLVPQLCPSVLVSLVSSLCSLLPRGPSSHHFYEYADLFWAFLQETSGQAYEHEWDWFADPVDPDLDIDTDDFFFRCWGQHPSGDTDRGAAYEYEQFQDAAADPPDCVVDDSRRRSCRCPLFRHRVLVLLQDALVVNLVVQLNVQLCCLAEPVSYHYRHYAKDFRHVSWDWDAFAQPRHIDTHGMAHCGDCHNSNRPHSPCSVSSSVSSVCVSVSSVPHHDDDDPDFQDQSQPADPPSRIRAFRWKFKAWQQQVQQPHDHRQLRDPSRIWHDPDPQKTKDKGWRQAWDKIFIWMDGSSAQSWIADQSLRTDGSDDGPHMDTDPGGGKMKMWMAGPSSRHIDIDIGD/DDLDDFLFDDQVNVVVLLQQFAEQAQLLPDPLVVLLLVLCLVLVRQEYEQNAEDQFPPDDPVVRLVSLLVSLVSNCVSPVSHAYEHEDEQKDFQCQQVDFQDQVLQVLVPHGDDGGTQDQCQFQDVDCLLVQFDDDPDRRRGHGGGALVGPSVLSVSLVVLLSSQLSAHQEYEYELVQFNDLVPQLCPSVLVSLVSSLCSLLPRGPSSHHFYEYADLFWAFLQETSGQAYEHEWDWFADPVDPDLDIDTDDFFFRDWGQHPSGDTDRGAAYEYEWFADAAADPPPCVVDDSRRRSLCCPLVGTRVLVLLQDDLVVNLVVQLNVQLCCLAEPVSYHYRHYAKDFRHPSWDWDAFAQPRDIDTHGMAHCGDCHNSNRPHSPNSVSSSVSSVCVSVSSVPHHDDDDPDFQDQSAPADPPSRIRAFRWKFKAWQQQVQQPHDHRQLRDPSRIWHDPDPQKTKDKGWRQAWDKIFIWMDGSSAQSFIADQSLRTDGSDDGPHMDTDPGGGKMKMWMAGPSSRHIDIDIGD

Organism: NCBI:txid29354